Protein AF-0000000086089148 (afdb_homodimer)

InterPro domains:
  IPR007466 Peptidyl-arginine deiminase, Porphyromonas-type [PF04371] (77-438)
  IPR007466 Peptidyl-arginine deiminase, Porphyromonas-type [PTHR31377] (3-439)

Organism: Naegleria lovaniensis (NCBI:txid51637)

Radius of gyration: 30.43 Å; Cα contacts (8 Å, |Δi|>4): 1903; chains: 2; bounding box: 70×91×74 Å

pLDDT: mean 90.17, std 14.77, range [28.89, 98.88]

Sequence (880 aa):
MIFPGEHEKHESIWMALGPTSSENNYEYTFKKCEEDPLRYSPFHQVQLPMIEALLSGNNPVHLENNDIKHEKFYIDLIIHQDQDKDYVKNCLRKRNNIHSTLIEEHIRFHVIEHLDMWMRDNGPIFVVNREQGTRAIVDFGFTLWSYCKQQDEEAIIEEAVDRKVAHLLNIPVIRSHLISEGGNREFNGRGILMMVEHVEMQRNKCNQITHRTQIEQEMKRVFGENSARHIIWLETEGLVEDAHAYRGLIPNTDVLCSMGTGGHIDEWCRFANESTILLAQVPDSLQDSISVENRKRLEQNYELLLKKCEVELKEEQVLKILRVPTAPHIIHHISEGDGVYETLKLLEFEDGFDLEKHANNSLKFIIASSYLNFLVSNRVVLISKYYREGLPESVRQLDEQVLQIFKEVYPDRTVVQIATEVLNMGGGGMHCITQQMPALMIFPGEHEKHESIWMALGPTSSENNYEYTFKKCEEDPLRYSPFHQVQLPMIEALLSGNNPVHLENNDIKHEKFYIDLIIHQDQDKDYVKNCLRKRNNIHSTLIEEHIRFHVIEHLDMWMRDNGPIFVVNREQGTRAIVDFGFTLWSYCKQQDEEAIIEEAVDRKVAHLLNIPVIRSHLISEGGNREFNGRGILMMVEHVEMQRNKCNQITHRTQIEQEMKRVFGENSARHIIWLETEGLVEDAHAYRGLIPNTDVLCSMGTGGHIDEWCRFANESTILLAQVPDSLQDSISVENRKRLEQNYELLLKKCEVELKEEQVLKILRVPTAPHIIHHISEGDGVYETLKLLEFEDGFDLEKHANNSLKFIIASSYLNFLVSNRVVLISKYYREGLPESVRQLDEQVLQIFKEVYPDRTVVQIATEVLNMGGGGMHCITQQMPAL

Structure (mmCIF, N/CA/C/O backbone):
data_AF-0000000086089148-model_v1
#
loop_
_entity.id
_entity.type
_entity.pdbx_description
1 polymer 'Agmatine deiminase'
#
loop_
_atom_site.group_PDB
_atom_site.id
_atom_site.type_symbol
_atom_site.label_atom_id
_atom_site.label_alt_id
_atom_site.label_comp_id
_atom_site.label_asym_id
_atom_site.label_entity_id
_atom_site.label_seq_id
_atom_site.pdbx_PDB_ins_code
_atom_site.Cartn_x
_atom_site.Cartn_y
_atom_site.Cartn_z
_atom_site.occupancy
_atom_site.B_iso_or_equiv
_atom_site.auth_seq_id
_atom_site.auth_comp_id
_atom_site.auth_asym_id
_atom_site.auth_atom_id
_atom_site.pdbx_PDB_model_num
ATOM 1 N N . MET A 1 1 ? 12.031 1.082 -17.406 1 92.12 1 MET A N 1
ATOM 2 C CA . MET A 1 1 ? 12.031 -0.236 -16.766 1 92.12 1 MET A CA 1
ATOM 3 C C . MET A 1 1 ? 11.25 -1.242 -17.609 1 92.12 1 MET A C 1
ATOM 5 O O . MET A 1 1 ? 10.312 -0.871 -18.312 1 92.12 1 MET A O 1
ATOM 9 N N . ILE A 1 2 ? 11.695 -2.488 -17.578 1 96.44 2 ILE A N 1
ATOM 10 C CA . ILE A 1 2 ? 10.992 -3.555 -18.281 1 96.44 2 ILE A CA 1
ATOM 11 C C . ILE A 1 2 ? 10.797 -4.746 -17.344 1 96.44 2 ILE A C 1
ATOM 13 O O . ILE A 1 2 ? 11.5 -4.879 -16.344 1 96.44 2 ILE A O 1
ATOM 17 N N . PHE A 1 3 ? 9.859 -5.555 -17.688 1 98.12 3 PHE A N 1
ATOM 18 C CA . PHE A 1 3 ? 9.664 -6.863 -17.078 1 98.12 3 PHE A CA 1
ATOM 19 C C . PHE A 1 3 ? 10.047 -7.973 -18.062 1 98.12 3 PHE A C 1
ATOM 21 O O . PHE A 1 3 ? 9.289 -8.289 -18.969 1 98.12 3 PHE A O 1
ATOM 28 N N . PRO A 1 4 ? 11.156 -8.602 -17.875 1 97.44 4 PRO A N 1
ATOM 29 C CA . PRO A 1 4 ? 11.641 -9.602 -18.828 1 97.44 4 PRO A CA 1
ATOM 30 C C . PRO A 1 4 ? 10.758 -10.852 -18.875 1 97.44 4 PRO A C 1
ATOM 32 O O . PRO A 1 4 ? 10.039 -11.133 -17.906 1 97.44 4 PRO A O 1
ATOM 35 N N . GLY A 1 5 ? 10.82 -11.523 -20.031 1 97.56 5 GLY A N 1
ATOM 36 C CA . GLY A 1 5 ? 10.148 -12.812 -20.078 1 97.56 5 GLY A CA 1
ATOM 37 C C . GLY A 1 5 ? 10.742 -13.836 -19.125 1 97.56 5 GLY A C 1
ATOM 38 O O . GLY A 1 5 ? 11.922 -13.766 -18.781 1 97.56 5 GLY A O 1
ATOM 39 N N . GLU A 1 6 ? 9.961 -14.773 -18.75 1 97.69 6 GLU A N 1
ATOM 40 C CA . GLU A 1 6 ? 10.398 -15.758 -17.75 1 97.69 6 GLU A CA 1
ATOM 41 C C . GLU A 1 6 ? 11.453 -16.703 -18.328 1 97.69 6 GLU A C 1
ATOM 43 O O . GLU A 1 6 ? 12.18 -17.359 -17.594 1 97.69 6 GLU A O 1
ATOM 48 N N . HIS A 1 7 ? 11.516 -16.781 -19.672 1 97 7 HIS A N 1
ATOM 49 C CA . HIS A 1 7 ? 12.477 -17.656 -20.328 1 97 7 HIS A CA 1
ATOM 50 C C . HIS A 1 7 ? 13.875 -17.047 -20.328 1 97 7 HIS A C 1
ATOM 52 O O . HIS A 1 7 ? 14.859 -17.719 -20.625 1 97 7 HIS A O 1
ATOM 58 N N . GLU A 1 8 ? 13.945 -15.758 -20.016 1 96.44 8 GLU A N 1
ATOM 59 C CA . GLU A 1 8 ? 15.234 -15.086 -20 1 96.44 8 GLU A CA 1
ATOM 60 C C . GLU A 1 8 ? 16.047 -15.469 -18.766 1 96.44 8 GLU A C 1
ATOM 62 O O . GLU A 1 8 ? 15.562 -16.203 -17.906 1 96.44 8 GLU A O 1
ATOM 67 N N . LYS A 1 9 ? 17.281 -14.992 -18.719 1 94.81 9 LYS A N 1
ATOM 68 C CA . LYS A 1 9 ? 18.203 -15.375 -17.641 1 94.81 9 LYS A CA 1
ATOM 69 C C . LYS A 1 9 ? 17.781 -14.75 -16.312 1 94.81 9 LYS A C 1
ATOM 71 O O . LYS A 1 9 ? 17.391 -13.578 -16.266 1 94.81 9 LYS A O 1
ATOM 76 N N . HIS A 1 10 ? 17.875 -15.562 -15.258 1 95.25 10 HIS A N 1
ATOM 77 C CA . HIS A 1 10 ? 17.547 -15.117 -13.914 1 95.25 10 HIS A CA 1
ATOM 78 C C . HIS A 1 10 ? 18.797 -15.039 -13.039 1 95.25 10 HIS A C 1
ATOM 80 O O . HIS A 1 10 ? 19.734 -15.812 -13.211 1 95.25 10 HIS A O 1
ATOM 86 N N . GLU A 1 11 ? 18.766 -14.133 -12.125 1 95.81 11 GLU A N 1
ATOM 87 C CA . GLU A 1 11 ? 19.766 -14.117 -11.055 1 95.81 11 GLU A CA 1
ATOM 88 C C . GLU A 1 11 ? 19.328 -15 -9.891 1 95.81 11 GLU A C 1
ATOM 90 O O . GLU A 1 11 ? 20.172 -15.609 -9.219 1 95.81 11 GLU A O 1
ATOM 95 N N . SER A 1 12 ? 18.062 -15.047 -9.695 1 97.19 12 SER A N 1
ATOM 96 C CA . SER A 1 12 ? 17.562 -15.828 -8.57 1 97.19 12 SER A CA 1
ATOM 97 C C . SER A 1 12 ? 16.109 -16.234 -8.766 1 97.19 12 SER A C 1
ATOM 99 O O . SER A 1 12 ? 15.406 -15.656 -9.602 1 97.19 12 SER A O 1
ATOM 101 N N . ILE A 1 13 ? 15.734 -17.25 -8.047 1 98.12 13 ILE A N 1
ATOM 102 C CA . ILE A 1 13 ? 14.328 -17.609 -7.852 1 98.12 13 ILE A CA 1
ATOM 103 C C . ILE A 1 13 ? 13.945 -17.391 -6.387 1 98.12 13 ILE A C 1
ATOM 105 O O . ILE A 1 13 ? 14.578 -17.938 -5.484 1 98.12 13 ILE A O 1
ATOM 109 N N . TRP A 1 14 ? 12.898 -16.656 -6.195 1 98.81 14 TRP A N 1
ATOM 110 C CA . TRP A 1 14 ? 12.414 -16.375 -4.848 1 98.81 14 TRP A CA 1
ATOM 111 C C . TRP A 1 14 ? 11.305 -17.359 -4.465 1 98.81 14 TRP A C 1
ATOM 113 O O . TRP A 1 14 ? 10.406 -17.625 -5.262 1 98.81 14 TRP A O 1
ATOM 123 N N . MET A 1 15 ? 11.398 -17.938 -3.312 1 98.5 15 MET A N 1
ATOM 124 C CA . MET A 1 15 ? 10.422 -18.828 -2.699 1 98.5 15 MET A CA 1
ATOM 125 C C . MET A 1 15 ? 10.164 -18.438 -1.247 1 98.5 15 MET A C 1
ATOM 127 O O . MET A 1 15 ? 10.891 -17.625 -0.68 1 98.5 15 MET A O 1
ATOM 131 N N . ALA A 1 16 ? 9.133 -18.969 -0.665 1 97.38 16 ALA A N 1
ATOM 132 C CA . ALA A 1 16 ? 8.828 -18.734 0.747 1 97.38 16 ALA A CA 1
ATOM 133 C C . ALA A 1 16 ? 8.32 -20.016 1.407 1 97.38 16 ALA A C 1
ATOM 135 O O . ALA A 1 16 ? 7.617 -20.812 0.776 1 97.38 16 ALA A O 1
ATOM 136 N N . LEU A 1 17 ? 8.734 -20.156 2.641 1 93.69 17 LEU A N 1
ATOM 137 C CA . LEU A 1 17 ? 8.195 -21.266 3.41 1 93.69 17 LEU A CA 1
ATOM 138 C C . LEU A 1 17 ? 6.742 -21 3.791 1 93.69 17 LEU A C 1
ATOM 140 O O . LEU A 1 17 ? 6.375 -19.875 4.141 1 93.69 17 LEU A O 1
ATOM 144 N N . GLY A 1 18 ? 5.984 -22.016 3.605 1 88 18 GLY A N 1
ATOM 145 C CA . GLY A 1 18 ? 4.613 -21.891 4.074 1 88 18 GLY A CA 1
ATOM 146 C C . GLY A 1 18 ? 4.5 -21.875 5.59 1 88 18 GLY A C 1
ATOM 147 O O . GLY A 1 18 ? 5.512 -21.828 6.293 1 88 18 GLY A O 1
ATOM 148 N N . PRO A 1 19 ? 3.303 -21.703 6.121 1 71.25 19 PRO A N 1
ATOM 149 C CA . PRO A 1 19 ? 3.094 -21.625 7.566 1 71.25 19 PRO A CA 1
ATOM 150 C C . PRO A 1 19 ? 3.666 -22.828 8.305 1 71.25 19 PRO A C 1
ATOM 152 O O . PRO A 1 19 ? 3.641 -23.953 7.781 1 71.25 19 PRO A O 1
ATOM 155 N N . THR A 1 20 ? 4.816 -22.609 9.242 1 54.66 20 THR A N 1
ATOM 156 C CA . THR A 1 20 ? 5.355 -23.688 10.07 1 54.66 20 THR A CA 1
ATOM 157 C C . THR A 1 20 ? 4.398 -24.016 11.211 1 54.66 20 THR A C 1
ATOM 159 O O . THR A 1 20 ? 3.615 -23.172 11.641 1 54.66 20 THR A O 1
ATOM 162 N N . SER A 1 21 ? 4.105 -25.281 11.344 1 42.41 21 SER A N 1
ATOM 163 C CA . SER A 1 21 ? 3.361 -25.75 12.508 1 42.41 21 SER A CA 1
ATOM 164 C C . SER A 1 21 ? 3.959 -25.203 13.805 1 42.41 21 SER A C 1
ATOM 166 O O . SER A 1 21 ? 3.734 -25.766 14.883 1 42.41 21 SER A O 1
ATOM 168 N N . SER A 1 22 ? 4.961 -24.547 14.062 1 39 22 SER A N 1
ATOM 169 C CA . SER A 1 22 ? 5.152 -24.469 15.508 1 39 22 SER A CA 1
ATOM 170 C C . SER A 1 22 ? 3.818 -24.312 16.234 1 39 22 SER A C 1
ATOM 172 O O . SER A 1 22 ? 3.445 -25.156 17.047 1 39 22 SER A O 1
ATOM 174 N N . GLU A 1 23 ? 3.648 -23.469 17.438 1 35.53 23 GLU A N 1
ATOM 175 C CA . GLU A 1 23 ? 2.334 -23.547 18.062 1 35.53 23 GLU A CA 1
ATOM 176 C C . GLU A 1 23 ? 1.22 -23.516 17.031 1 35.53 23 GLU A C 1
ATOM 178 O O . GLU A 1 23 ? 0.236 -24.25 17.141 1 35.53 23 GLU A O 1
ATOM 183 N N . ASN A 1 24 ? 0.726 -22.25 16.547 1 32.78 24 ASN A N 1
ATOM 184 C CA . ASN A 1 24 ? -0.552 -22.125 15.852 1 32.78 24 ASN A CA 1
ATOM 185 C C . ASN A 1 24 ? -0.553 -22.891 14.531 1 32.78 24 ASN A C 1
ATOM 187 O O . ASN A 1 24 ? 0.506 -23.266 14.023 1 32.78 24 ASN A O 1
ATOM 191 N N . ASN A 1 25 ? -1.638 -22.734 13.312 1 31.38 25 ASN A N 1
ATOM 192 C CA . ASN A 1 25 ? -2.309 -23.531 12.297 1 31.38 25 ASN A CA 1
ATOM 193 C C . ASN A 1 25 ? -1.397 -23.797 11.102 1 31.38 25 ASN A C 1
ATOM 195 O O . ASN A 1 25 ? -1.374 -23.016 10.148 1 31.38 25 ASN A O 1
ATOM 199 N N . TYR A 1 26 ? -0.324 -23.797 11.195 1 33.19 26 TYR A N 1
ATOM 200 C CA . TYR A 1 26 ? 0.138 -24.562 10.039 1 33.19 26 TYR A CA 1
ATOM 201 C C . TYR A 1 26 ? -0.86 -25.656 9.672 1 33.19 26 TYR A C 1
ATOM 203 O O . TYR A 1 26 ? -0.515 -26.609 8.977 1 33.19 26 TYR A O 1
ATOM 211 N N . GLU A 1 27 ? -1.719 -25.812 10.5 1 35.91 27 GLU A N 1
ATOM 212 C CA . GLU A 1 27 ? -2.877 -26.688 10.352 1 35.91 27 GLU A CA 1
ATOM 213 C C . GLU A 1 27 ? -3.41 -26.656 8.922 1 35.91 27 GLU A C 1
ATOM 215 O O . GLU A 1 27 ? -4.434 -27.281 8.625 1 35.91 27 GLU A O 1
ATOM 220 N N . TYR A 1 28 ? -2.936 -25.703 8.406 1 34.53 28 TYR A N 1
ATOM 221 C CA . TYR A 1 28 ? -3.508 -25.844 7.07 1 34.53 28 TYR A CA 1
ATOM 222 C C . TYR A 1 28 ? -2.861 -27 6.324 1 34.53 28 TYR A C 1
ATOM 224 O O . TYR A 1 28 ? -2.662 -26.938 5.109 1 34.53 28 TYR A O 1
ATOM 232 N N . THR A 1 29 ? -1.87 -27.625 7.055 1 35.91 29 THR A N 1
ATOM 233 C CA . THR A 1 29 ? -1.71 -28.922 6.418 1 35.91 29 THR A CA 1
ATOM 234 C C . THR A 1 29 ? -3.066 -29.578 6.184 1 35.91 29 THR A C 1
ATOM 236 O O . THR A 1 29 ? -3.98 -29.438 7 1 35.91 29 THR A O 1
ATOM 239 N N . PHE A 1 30 ? -3.338 -29.75 4.918 1 36.56 30 PHE A N 1
ATOM 240 C CA . PHE A 1 30 ? -4.59 -30.469 4.719 1 36.56 30 PHE A CA 1
ATOM 241 C C . PHE A 1 30 ? -4.887 -31.391 5.902 1 36.56 30 PHE A C 1
ATOM 243 O O . PHE A 1 30 ? -5.824 -31.141 6.664 1 36.56 30 PHE A O 1
ATOM 250 N N . LYS A 1 31 ? -4.816 -32.844 5.648 1 38.59 31 LYS A N 1
ATOM 251 C CA . LYS A 1 31 ? -5.117 -33.875 6.641 1 38.59 31 LYS A CA 1
ATOM 252 C C . LYS A 1 31 ? -3.965 -34.062 7.629 1 38.59 31 LYS A C 1
ATOM 254 O O . LYS A 1 31 ? -2.797 -34 7.246 1 38.59 31 LYS A O 1
ATOM 259 N N . LYS A 1 32 ? -4.105 -33.656 8.984 1 39.12 32 LYS A N 1
ATOM 260 C CA . LYS A 1 32 ? -3.309 -34.281 10.039 1 39.12 32 LYS A CA 1
ATOM 261 C C . LYS A 1 32 ? -3.008 -35.719 9.719 1 39.12 32 LYS A C 1
ATOM 263 O O . LYS A 1 32 ? -3.873 -36.594 9.859 1 39.12 32 LYS A O 1
ATOM 268 N N . CYS A 1 33 ? -2.475 -36.125 8.656 1 35.16 33 CYS A N 1
ATOM 269 C CA . CYS A 1 33 ? -2.152 -37.562 8.664 1 35.16 33 CYS A CA 1
ATOM 270 C C . CYS A 1 33 ? -1.22 -37.906 9.82 1 35.16 33 CYS A C 1
ATOM 272 O O . CYS A 1 33 ? -0.038 -37.531 9.797 1 35.16 33 CYS A O 1
ATOM 274 N N . GLU A 1 34 ? -1.703 -37.969 10.922 1 41.84 34 GLU A N 1
ATOM 275 C CA . GLU A 1 34 ? -0.944 -38.5 12.055 1 41.84 34 GLU A CA 1
ATOM 276 C C . GLU A 1 34 ? 0.094 -39.531 11.609 1 41.84 34 GLU A C 1
ATOM 278 O O . GLU A 1 34 ? 1.176 -39.625 12.195 1 41.84 34 GLU A O 1
ATOM 283 N N . GLU A 1 35 ? -0.251 -40.344 10.664 1 44.72 35 GLU A N 1
ATOM 284 C CA . GLU A 1 35 ? 0.605 -41.469 10.352 1 44.72 35 GLU A CA 1
ATOM 285 C C . GLU A 1 35 ? 1.767 -41.062 9.453 1 44.72 35 GLU A C 1
ATOM 287 O O . GLU A 1 35 ? 2.869 -41.594 9.562 1 44.72 35 GLU A O 1
ATOM 292 N N . ASP A 1 36 ? 1.592 -40.094 8.516 1 50.66 36 ASP A N 1
ATOM 293 C CA . ASP A 1 36 ? 2.717 -39.656 7.695 1 50.66 36 ASP A CA 1
ATOM 294 C C . ASP A 1 36 ? 2.656 -38.125 7.441 1 50.66 36 ASP A C 1
ATOM 296 O O . ASP A 1 36 ? 2.156 -37.688 6.406 1 50.66 36 ASP A O 1
ATOM 300 N N . PRO A 1 37 ? 2.982 -37.438 8.555 1 48.81 37 PRO A N 1
ATOM 301 C CA . PRO A 1 37 ? 2.877 -36 8.523 1 48.81 37 PRO A CA 1
ATOM 302 C C . PRO A 1 37 ? 3.535 -35.375 7.289 1 48.81 37 PRO A C 1
ATOM 304 O O . PRO A 1 37 ? 3.137 -34.312 6.848 1 48.81 37 PRO A O 1
ATOM 307 N N . LEU A 1 38 ? 4.383 -36.156 6.664 1 55.22 38 LEU A N 1
ATOM 308 C CA . LEU A 1 38 ? 5.145 -35.562 5.555 1 55.22 38 LEU A CA 1
ATOM 309 C C . LEU A 1 38 ? 4.398 -35.75 4.238 1 55.22 38 LEU A C 1
ATOM 311 O O . LEU A 1 38 ? 4.676 -35.031 3.264 1 55.22 38 LEU A O 1
ATOM 315 N N . ARG A 1 39 ? 3.422 -36.562 4.316 1 56.66 39 ARG A N 1
ATOM 316 C CA . ARG A 1 39 ? 2.729 -36.906 3.078 1 56.66 39 ARG A CA 1
ATOM 317 C C . ARG A 1 39 ? 1.933 -35.719 2.551 1 56.66 39 ARG A C 1
ATOM 319 O O . ARG A 1 39 ? 1.825 -35.531 1.339 1 56.66 39 ARG A O 1
ATOM 326 N N . TYR A 1 40 ? 1.62 -34.875 3.414 1 68.44 40 TYR A N 1
ATOM 327 C CA . TYR A 1 40 ? 0.757 -33.781 2.973 1 68.44 40 TYR A CA 1
ATOM 328 C C . TYR A 1 40 ? 1.421 -32.438 3.211 1 68.44 40 TYR A C 1
ATOM 330 O O . TYR A 1 40 ? 0.738 -31.438 3.379 1 68.44 40 TYR A O 1
ATOM 338 N N . SER A 1 41 ? 2.688 -32.469 3.158 1 82.94 41 SER A N 1
ATOM 339 C CA . SER A 1 41 ? 3.465 -31.25 3.332 1 82.94 41 SER A CA 1
ATOM 340 C C . SER A 1 41 ? 3.955 -30.703 1.993 1 82.94 41 SER A C 1
ATOM 342 O O . SER A 1 41 ? 4.832 -31.297 1.362 1 82.94 41 SER A O 1
ATOM 344 N N . PRO A 1 42 ? 3.42 -29.562 1.612 1 90.12 42 PRO A N 1
ATOM 345 C CA . PRO A 1 42 ? 3.922 -28.984 0.363 1 90.12 42 PRO A CA 1
ATOM 346 C C . PRO A 1 42 ? 5.426 -28.719 0.395 1 90.12 42 PRO A C 1
ATOM 348 O O . PRO A 1 42 ? 6.094 -28.812 -0.64 1 90.12 42 PRO A O 1
ATOM 351 N N . PHE A 1 43 ? 5.953 -28.469 1.611 1 91.44 43 PHE A N 1
ATOM 352 C CA . PHE A 1 43 ? 7.391 -28.266 1.729 1 91.44 43 PHE A CA 1
ATOM 353 C C . PHE A 1 43 ? 8.156 -29.531 1.359 1 91.44 43 PHE A C 1
ATOM 355 O O . PHE A 1 43 ? 9.055 -29.484 0.515 1 91.44 43 PHE A O 1
ATOM 362 N N . HIS A 1 44 ? 7.801 -30.641 1.913 1 89.12 44 HIS A N 1
ATOM 363 C CA . HIS A 1 44 ? 8.539 -31.875 1.743 1 89.12 44 HIS A CA 1
ATOM 364 C C . HIS A 1 44 ? 8.266 -32.5 0.375 1 89.12 44 HIS A C 1
ATOM 366 O O . HIS A 1 44 ? 9.164 -33.094 -0.237 1 89.12 44 HIS A O 1
ATOM 372 N N . GLN A 1 45 ? 7.055 -32.312 -0.105 1 90.94 45 GLN A N 1
ATOM 373 C CA . GLN A 1 45 ? 6.668 -33.031 -1.307 1 90.94 45 GLN A CA 1
ATOM 374 C C . GLN A 1 45 ? 6.945 -32.219 -2.562 1 90.94 45 GLN A C 1
ATOM 376 O O . GLN A 1 45 ? 7.09 -32.781 -3.654 1 90.94 45 GLN A O 1
ATOM 381 N N . VAL A 1 46 ? 7 -30.906 -2.414 1 95.38 46 VAL A N 1
ATOM 382 C CA . VAL A 1 46 ? 7.07 -30.094 -3.621 1 95.38 46 VAL A CA 1
ATOM 383 C C . VAL A 1 46 ? 8.266 -29.141 -3.535 1 95.38 46 VAL A C 1
ATOM 385 O O . VAL A 1 46 ? 9.18 -29.203 -4.363 1 95.38 46 VAL A O 1
ATOM 388 N N . GLN A 1 47 ? 8.383 -28.344 -2.482 1 95.44 47 GLN A N 1
ATOM 389 C CA . GLN A 1 47 ? 9.422 -27.312 -2.43 1 95.44 47 GLN A CA 1
ATOM 390 C C . GLN A 1 47 ? 10.812 -27.938 -2.369 1 95.44 47 GLN A C 1
ATOM 392 O O . GLN A 1 47 ? 11.742 -27.469 -3.031 1 95.44 47 GLN A O 1
ATOM 397 N N . LEU A 1 48 ? 10.977 -28.969 -1.553 1 93.62 48 LEU A N 1
ATOM 398 C CA . LEU A 1 48 ? 12.281 -29.609 -1.431 1 93.62 48 LEU A CA 1
ATOM 399 C C . LEU A 1 48 ? 12.727 -30.203 -2.762 1 93.62 48 LEU A C 1
ATOM 401 O O . LEU A 1 48 ? 13.844 -29.953 -3.217 1 93.62 48 LEU A O 1
ATOM 405 N N . PRO A 1 49 ? 11.852 -30.969 -3.416 1 95.06 49 PRO A N 1
ATOM 406 C CA . PRO A 1 49 ? 12.242 -31.469 -4.738 1 95.06 49 PRO A CA 1
ATOM 407 C C . PRO A 1 49 ? 12.539 -30.344 -5.723 1 95.06 49 PRO A C 1
ATOM 409 O O . PRO A 1 49 ? 13.422 -30.469 -6.574 1 95.06 49 PRO A O 1
ATOM 412 N N . MET A 1 50 ? 11.789 -29.234 -5.68 1 97.19 50 MET A N 1
ATOM 413 C CA . MET A 1 50 ? 12.055 -28.094 -6.555 1 97.19 50 MET A CA 1
ATOM 414 C C . MET A 1 50 ? 13.461 -27.547 -6.32 1 97.19 50 MET A C 1
ATOM 416 O O . MET A 1 50 ? 14.219 -27.344 -7.273 1 97.19 50 MET A O 1
ATOM 420 N N . ILE A 1 51 ? 13.75 -27.328 -5.027 1 96.25 51 ILE A N 1
ATOM 421 C CA . ILE A 1 51 ? 15.047 -26.766 -4.656 1 96.25 51 ILE A CA 1
ATOM 422 C C . ILE A 1 51 ? 16.156 -27.703 -5.102 1 96.25 51 ILE A C 1
ATOM 424 O O . ILE A 1 51 ? 17.172 -27.266 -5.66 1 96.25 51 ILE A O 1
ATOM 428 N N . GLU A 1 52 ? 15.961 -28.969 -4.891 1 94.12 52 GLU A N 1
ATOM 429 C CA . GLU A 1 52 ? 16.922 -29.969 -5.316 1 94.12 52 GLU A CA 1
ATOM 430 C C . GLU A 1 52 ? 17.172 -29.906 -6.82 1 94.12 52 GLU A C 1
ATOM 432 O O . GLU A 1 52 ? 18.312 -29.922 -7.273 1 94.12 52 GLU A O 1
ATOM 437 N N . ALA A 1 53 ? 16.094 -29.828 -7.582 1 94.69 53 ALA A N 1
ATOM 438 C CA . ALA A 1 53 ? 16.203 -29.781 -9.039 1 94.69 53 ALA A CA 1
ATOM 439 C C . ALA A 1 53 ? 16.922 -28.516 -9.492 1 94.69 53 ALA A C 1
ATOM 441 O O . ALA A 1 53 ? 17.766 -28.562 -10.391 1 94.69 53 ALA A O 1
ATOM 442 N N . LEU A 1 54 ? 16.625 -27.406 -8.883 1 94.38 54 LEU A N 1
ATOM 443 C CA . LEU A 1 54 ? 17.25 -26.125 -9.227 1 94.38 54 LEU A CA 1
ATOM 444 C C . LEU A 1 54 ? 18.734 -26.141 -8.914 1 94.38 54 LEU A C 1
ATOM 446 O O . LEU A 1 54 ? 19.547 -25.641 -9.695 1 94.38 54 LEU A O 1
ATOM 450 N N . LEU A 1 55 ? 19.078 -26.719 -7.773 1 90.88 55 LEU A N 1
ATOM 451 C CA . LEU A 1 55 ? 20.469 -26.812 -7.379 1 90.88 55 LEU A CA 1
ATOM 452 C C . LEU A 1 55 ? 21.234 -27.75 -8.305 1 90.88 55 LEU A C 1
ATOM 454 O O . LEU A 1 55 ? 22.375 -27.469 -8.672 1 90.88 55 LEU A O 1
ATOM 458 N N . SER A 1 56 ? 20.625 -28.828 -8.664 1 85.12 56 SER A N 1
ATOM 459 C CA . SER A 1 56 ? 21.266 -29.812 -9.523 1 85.12 56 SER A CA 1
ATOM 460 C C . SER A 1 56 ? 21.547 -29.25 -10.906 1 85.12 56 SER A C 1
ATOM 462 O O . SER A 1 56 ? 22.562 -29.578 -11.531 1 85.12 56 SER A O 1
ATOM 464 N N . GLY A 1 57 ? 20.656 -28.531 -11.438 1 80.44 57 GLY A N 1
ATOM 465 C CA . GLY A 1 57 ? 20.859 -27.891 -12.727 1 80.44 57 GLY A CA 1
ATOM 466 C C . GLY A 1 57 ? 22.031 -26.938 -12.742 1 80.44 57 GLY A C 1
ATOM 467 O O . GLY A 1 57 ? 22.625 -26.703 -13.797 1 80.44 57 GLY A O 1
ATOM 468 N N . ASN A 1 58 ? 22.375 -26.391 -11.648 1 66.62 58 ASN A N 1
ATOM 469 C CA . ASN A 1 58 ? 23.453 -25.406 -11.578 1 66.62 58 ASN A CA 1
ATOM 470 C C . ASN A 1 58 ? 24.766 -26.031 -11.102 1 66.62 58 ASN A C 1
ATOM 472 O O . ASN A 1 58 ? 25.734 -25.328 -10.852 1 66.62 58 ASN A O 1
ATOM 476 N N . ASN A 1 59 ? 24.734 -27.312 -10.883 1 59.84 59 ASN A N 1
ATOM 477 C CA . ASN A 1 59 ? 25.938 -28.031 -10.461 1 59.84 59 ASN A CA 1
ATOM 478 C C . ASN A 1 59 ? 26.984 -28.078 -11.578 1 59.84 59 ASN A C 1
ATOM 480 O O . ASN A 1 59 ? 26.734 -28.656 -12.641 1 59.84 59 ASN A O 1
ATOM 484 N N . PRO A 1 60 ? 28.125 -27.234 -11.352 1 52.28 60 PRO A N 1
ATOM 485 C CA . PRO A 1 60 ? 29.172 -27.219 -12.367 1 52.28 60 PRO A CA 1
ATOM 486 C C . PRO A 1 60 ? 29.578 -28.625 -12.82 1 52.28 60 PRO A C 1
ATOM 488 O O . PRO A 1 60 ? 30.047 -28.797 -13.953 1 52.28 60 PRO A O 1
ATOM 491 N N . VAL A 1 61 ? 29.688 -29.547 -11.82 1 46.97 61 VAL A N 1
ATOM 492 C CA . VAL A 1 61 ? 30.203 -30.859 -12.219 1 46.97 61 VAL A CA 1
ATOM 493 C C . VAL A 1 61 ? 29.438 -31.375 -13.438 1 46.97 61 VAL A C 1
ATOM 495 O O . VAL A 1 61 ? 30.016 -32.031 -14.312 1 46.97 61 VAL A O 1
ATOM 498 N N . HIS A 1 62 ? 28.25 -31.141 -13.352 1 45.59 62 HIS A N 1
ATOM 499 C CA . HIS A 1 62 ? 27.5 -31.609 -14.516 1 45.59 62 HIS A CA 1
ATOM 500 C C . HIS A 1 62 ? 27.719 -30.688 -15.711 1 45.59 62 HIS A C 1
ATOM 502 O O . HIS A 1 62 ? 27.25 -30.969 -16.812 1 45.59 62 HIS A O 1
ATOM 508 N N . LEU A 1 63 ? 28.266 -29.547 -15.312 1 48.44 63 LEU A N 1
ATOM 509 C CA . LEU A 1 63 ? 28.594 -28.625 -16.406 1 48.44 63 LEU A CA 1
ATOM 510 C C . LEU A 1 63 ? 29.938 -28.984 -17.031 1 48.44 63 LEU A C 1
ATOM 512 O O . LEU A 1 63 ? 30.969 -28.906 -16.375 1 48.44 63 LEU A O 1
ATOM 516 N N . GLU A 1 64 ? 29.906 -30.047 -17.719 1 40.84 64 GLU A N 1
ATOM 517 C CA . GLU A 1 64 ? 31.141 -30.469 -18.406 1 40.84 64 GLU A CA 1
ATOM 518 C C . GLU A 1 64 ? 31.984 -29.266 -18.797 1 40.84 64 GLU A C 1
ATOM 520 O O . GLU A 1 64 ? 33.188 -29.406 -19.016 1 40.84 64 GLU A O 1
ATOM 525 N N . ASN A 1 65 ? 31.5 -28.25 -19.594 1 39.56 65 ASN A N 1
ATOM 526 C CA . ASN A 1 65 ? 32.344 -27.328 -20.344 1 39.56 65 ASN A CA 1
ATOM 527 C C . ASN A 1 65 ? 32.875 -26.219 -19.453 1 39.56 65 ASN A C 1
ATOM 529 O O . ASN A 1 65 ? 32.125 -25.516 -18.766 1 39.56 65 ASN A O 1
ATOM 533 N N . ASN A 1 66 ? 34.156 -26.203 -19.062 1 41.25 66 ASN A N 1
ATOM 534 C CA . ASN A 1 66 ? 35.062 -25.359 -18.266 1 41.25 66 ASN A CA 1
ATOM 535 C C . ASN A 1 66 ? 34.719 -23.875 -18.453 1 41.25 66 ASN A C 1
ATOM 537 O O . ASN A 1 66 ? 35.156 -23.031 -17.672 1 41.25 66 ASN A O 1
ATOM 541 N N . ASP A 1 67 ? 34.656 -23.359 -19.641 1 42.69 67 ASP A N 1
ATOM 542 C CA . ASP A 1 67 ? 34.75 -21.953 -20.031 1 42.69 67 ASP A CA 1
ATOM 543 C C . ASP A 1 67 ? 33.438 -21.203 -19.672 1 42.69 67 ASP A C 1
ATOM 545 O O . ASP A 1 67 ? 33.281 -20.047 -20.047 1 42.69 67 ASP A O 1
ATOM 549 N N . ILE A 1 68 ? 32.531 -21.891 -19.422 1 43.97 68 ILE A N 1
ATOM 550 C CA . ILE A 1 68 ? 31.328 -21.062 -19.297 1 43.97 68 ILE A CA 1
ATOM 551 C C . ILE A 1 68 ? 31.328 -20.344 -17.953 1 43.97 68 ILE A C 1
ATOM 553 O O . ILE A 1 68 ? 31.438 -20.984 -16.906 1 43.97 68 ILE A O 1
ATOM 557 N N . LYS A 1 69 ? 31.844 -19.078 -18.016 1 48.72 69 LYS A N 1
ATOM 558 C CA . LYS A 1 69 ? 31.75 -18.109 -16.938 1 48.72 69 LYS A CA 1
ATOM 559 C C . LYS A 1 69 ? 30.531 -18.391 -16.047 1 48.72 69 LYS A C 1
ATOM 561 O O . LYS A 1 69 ? 29.406 -18.438 -16.516 1 48.72 69 LYS A O 1
ATOM 566 N N . HIS A 1 70 ? 30.688 -19.219 -14.984 1 49.09 70 HIS A N 1
ATOM 567 C CA . HIS A 1 70 ? 29.719 -19.562 -13.938 1 49.09 70 HIS A CA 1
ATOM 568 C C . HIS A 1 70 ? 28.797 -18.375 -13.641 1 49.09 70 HIS A C 1
ATOM 570 O O . HIS A 1 70 ? 29.234 -17.375 -13.086 1 49.09 70 HIS A O 1
ATOM 576 N N . GLU A 1 71 ? 27.75 -18.328 -14.383 1 62.97 71 GLU A N 1
ATOM 577 C CA . GLU A 1 71 ? 26.828 -17.266 -14.031 1 62.97 71 GLU A CA 1
ATOM 578 C C . GLU A 1 71 ? 26.125 -17.547 -12.703 1 62.97 71 GLU A C 1
ATOM 580 O O . GLU A 1 71 ? 25.656 -18.672 -12.469 1 62.97 71 GLU A O 1
ATOM 585 N N . LYS A 1 72 ? 26.281 -16.75 -11.695 1 79.31 72 LYS A N 1
ATOM 586 C CA . LYS A 1 72 ? 25.766 -16.875 -10.336 1 79.31 72 LYS A CA 1
ATOM 587 C C . LYS A 1 72 ? 24.25 -16.969 -10.32 1 79.31 72 LYS A C 1
ATOM 589 O O . LYS A 1 72 ? 23.578 -16.203 -11.016 1 79.31 72 LYS A O 1
ATOM 594 N N . PHE A 1 73 ? 23.703 -18.078 -9.875 1 91.94 73 PHE A N 1
ATOM 595 C CA . PHE A 1 73 ? 22.281 -18.328 -9.656 1 91.94 73 PHE A CA 1
ATOM 596 C C . PHE A 1 73 ? 22 -18.625 -8.188 1 91.94 73 PHE A C 1
ATOM 598 O O . PHE A 1 73 ? 22.766 -19.344 -7.531 1 91.94 73 PHE A O 1
ATOM 605 N N . TYR A 1 74 ? 20.953 -18 -7.703 1 96 74 TYR A N 1
ATOM 606 C CA . TYR A 1 74 ? 20.609 -18.188 -6.297 1 96 74 TYR A CA 1
ATOM 607 C C . TYR A 1 74 ? 19.156 -18.609 -6.145 1 96 74 TYR A C 1
ATOM 609 O O . TYR A 1 74 ? 18.359 -18.484 -7.074 1 96 74 TYR A O 1
ATOM 617 N N . ILE A 1 75 ? 18.906 -19.266 -5.07 1 97.75 75 ILE A N 1
ATOM 618 C CA . ILE A 1 75 ? 17.547 -19.406 -4.535 1 97.75 75 ILE A CA 1
ATOM 619 C C . ILE A 1 75 ? 17.391 -18.531 -3.295 1 97.75 75 ILE A C 1
ATOM 621 O O . ILE A 1 75 ? 18.094 -18.734 -2.297 1 97.75 75 ILE A O 1
ATOM 625 N N . ASP A 1 76 ? 16.578 -17.547 -3.354 1 98.62 76 ASP A N 1
ATOM 626 C CA . ASP A 1 76 ? 16.25 -16.734 -2.189 1 98.62 76 ASP A CA 1
ATOM 627 C C . ASP A 1 76 ? 15.008 -17.281 -1.478 1 98.62 76 ASP A C 1
ATOM 629 O O . ASP A 1 76 ? 13.898 -17.219 -2.018 1 98.62 76 ASP A O 1
ATOM 633 N N . LEU A 1 77 ? 15.203 -17.812 -0.31 1 98.38 77 LEU A N 1
ATOM 634 C CA . LEU A 1 77 ? 14.125 -18.453 0.433 1 98.38 77 LEU A CA 1
ATOM 635 C C . LEU A 1 77 ? 13.719 -17.609 1.637 1 98.38 77 LEU A C 1
ATOM 637 O O . LEU A 1 77 ? 14.508 -17.422 2.564 1 98.38 77 LEU A O 1
ATOM 641 N N . ILE A 1 78 ? 12.531 -17.109 1.598 1 98.12 78 ILE A N 1
ATOM 642 C CA . ILE A 1 78 ? 11.977 -16.391 2.734 1 98.12 78 ILE A CA 1
ATOM 643 C C . ILE A 1 78 ? 11.523 -17.375 3.809 1 98.12 78 ILE A C 1
ATOM 645 O O . ILE A 1 78 ? 10.852 -18.359 3.508 1 98.12 78 ILE A O 1
ATOM 649 N N . ILE A 1 79 ? 11.938 -17.125 5.023 1 96.19 79 ILE A N 1
ATOM 650 C CA . ILE A 1 79 ? 11.633 -18.016 6.141 1 96.19 79 ILE A CA 1
ATOM 651 C C . ILE A 1 79 ? 10.992 -17.219 7.273 1 96.19 79 ILE A C 1
ATOM 653 O O . ILE A 1 79 ? 10.984 -15.977 7.246 1 96.19 79 ILE A O 1
ATOM 657 N N . HIS A 1 80 ? 10.414 -17.875 8.258 1 93.25 80 HIS A N 1
ATOM 658 C CA . HIS A 1 80 ? 9.688 -17.219 9.336 1 93.25 80 HIS A CA 1
ATOM 659 C C . HIS A 1 80 ? 10.633 -16.797 10.461 1 93.25 80 HIS A C 1
ATOM 661 O O . HIS A 1 80 ? 10.43 -15.758 11.086 1 93.25 80 HIS A O 1
ATOM 667 N N . GLN A 1 81 ? 11.57 -17.625 10.758 1 93.38 81 GLN A N 1
ATOM 668 C CA . GLN A 1 81 ? 12.531 -17.406 11.836 1 93.38 81 GLN A CA 1
ATOM 669 C C . GLN A 1 81 ? 13.867 -18.078 11.523 1 93.38 81 GLN A C 1
ATOM 671 O O . GLN A 1 81 ? 13.938 -18.969 10.672 1 93.38 81 GLN A O 1
ATOM 676 N N . ASP A 1 82 ? 14.859 -17.75 12.188 1 92.88 82 ASP A N 1
ATOM 677 C CA . ASP A 1 82 ? 16.219 -18.203 11.914 1 92.88 82 ASP A CA 1
ATOM 678 C C . ASP A 1 82 ? 16.328 -19.719 12.039 1 92.88 82 ASP A C 1
ATOM 680 O O . ASP A 1 82 ? 17.094 -20.344 11.312 1 92.88 82 ASP A O 1
ATOM 684 N N . GLN A 1 83 ? 15.586 -20.281 12.867 1 90.69 83 GLN A N 1
ATOM 685 C CA . GLN A 1 83 ? 15.641 -21.719 13.117 1 90.69 83 GLN A CA 1
ATOM 686 C C . GLN A 1 83 ? 15.227 -22.5 11.883 1 90.69 83 GLN A C 1
ATOM 688 O O . GLN A 1 83 ? 15.625 -23.656 11.711 1 90.69 83 GLN A O 1
ATOM 693 N N . ASP A 1 84 ? 14.398 -21.922 11.016 1 91.69 84 ASP A N 1
ATOM 694 C CA . ASP A 1 84 ? 13.945 -22.594 9.805 1 91.69 84 ASP A CA 1
ATOM 695 C C . ASP A 1 84 ? 15.125 -22.906 8.875 1 91.69 84 ASP A C 1
ATOM 697 O O . ASP A 1 84 ? 15.078 -23.859 8.102 1 91.69 84 ASP A O 1
ATOM 701 N N . LYS A 1 85 ? 16.219 -22.125 8.945 1 94.06 85 LYS A N 1
ATOM 702 C CA . LYS A 1 85 ? 17.406 -22.312 8.109 1 94.06 85 LYS A CA 1
ATOM 703 C C . LYS A 1 85 ? 18.016 -23.688 8.305 1 94.06 85 LYS A C 1
ATOM 705 O O . LYS A 1 85 ? 18.25 -24.422 7.336 1 94.06 85 LYS A O 1
ATOM 710 N N . ASP A 1 86 ? 18.156 -23.984 9.508 1 91.38 86 ASP A N 1
ATOM 711 C CA . ASP A 1 86 ? 18.766 -25.281 9.82 1 91.38 86 ASP A CA 1
ATOM 712 C C . ASP A 1 86 ? 17.859 -26.438 9.398 1 91.38 86 ASP A C 1
ATOM 714 O O . ASP A 1 86 ? 18.344 -27.453 8.906 1 91.38 86 ASP A O 1
ATOM 718 N N . TYR A 1 87 ? 16.672 -26.203 9.625 1 89.5 87 TYR A N 1
ATOM 719 C CA . TYR A 1 87 ? 15.719 -27.25 9.25 1 89.5 87 TYR A CA 1
ATOM 720 C C . TYR A 1 87 ? 15.781 -27.516 7.75 1 89.5 87 TYR A C 1
ATOM 722 O O . TYR A 1 87 ? 15.906 -28.672 7.324 1 89.5 87 TYR A O 1
ATOM 730 N N . VAL A 1 88 ? 15.711 -26.5 6.922 1 92.5 88 VAL A N 1
ATOM 731 C CA . VAL A 1 88 ? 15.719 -26.625 5.469 1 92.5 88 VAL A CA 1
ATOM 732 C C . VAL A 1 88 ? 17.031 -27.266 5.016 1 92.5 88 VAL A C 1
ATOM 734 O O . VAL A 1 88 ? 17.031 -28.203 4.215 1 92.5 88 VAL A O 1
ATOM 737 N N . LYS A 1 89 ? 18.109 -26.828 5.559 1 92.62 89 LYS A N 1
ATOM 738 C CA . LYS A 1 89 ? 19.422 -27.344 5.195 1 92.62 89 LYS A CA 1
ATOM 739 C C . LYS A 1 89 ? 19.516 -28.844 5.516 1 92.62 89 LYS A C 1
ATOM 741 O O . LYS A 1 89 ? 20.016 -29.625 4.703 1 92.62 89 LYS A O 1
ATOM 746 N N . ASN A 1 90 ? 19.047 -29.141 6.695 1 90.56 90 ASN A N 1
ATOM 747 C CA . ASN A 1 90 ? 19.094 -30.547 7.105 1 90.56 90 ASN A CA 1
ATOM 748 C C . ASN A 1 90 ? 18.234 -31.422 6.195 1 90.56 90 ASN A C 1
ATOM 750 O O . ASN A 1 90 ? 18.656 -32.531 5.828 1 90.56 90 ASN A O 1
ATOM 754 N N . CYS A 1 91 ? 17.094 -30.938 5.863 1 90.25 91 CYS A N 1
ATOM 755 C CA . CYS A 1 91 ? 16.219 -31.672 4.961 1 90.25 91 CYS A CA 1
ATOM 756 C C . CYS A 1 91 ? 16.875 -31.875 3.602 1 90.25 91 CYS A C 1
ATOM 758 O O . CYS A 1 91 ? 16.797 -32.938 3.01 1 90.25 91 CYS A O 1
ATOM 760 N N . LEU A 1 92 ? 17.516 -30.891 3.1 1 91.38 92 LEU A N 1
ATOM 761 C CA . LEU A 1 92 ? 18.156 -30.938 1.794 1 91.38 92 LEU A CA 1
ATOM 762 C C . LEU A 1 92 ? 19.344 -31.891 1.823 1 91.38 92 LEU A C 1
ATOM 764 O O . LEU A 1 92 ? 19.562 -32.656 0.876 1 91.38 92 LEU A O 1
ATOM 768 N N . ARG A 1 93 ? 20.109 -31.891 2.889 1 88.5 93 ARG A N 1
ATOM 769 C CA . ARG A 1 93 ? 21.266 -32.75 3.014 1 88.5 93 ARG A CA 1
ATOM 770 C C . ARG A 1 93 ? 20.859 -34.219 3.006 1 88.5 93 ARG A C 1
ATOM 772 O O . ARG A 1 93 ? 21.609 -35.094 2.533 1 88.5 93 ARG A O 1
ATOM 779 N N . LYS A 1 94 ? 19.75 -34.406 3.531 1 86.56 94 LYS A N 1
ATOM 780 C CA . LYS A 1 94 ? 19.266 -35.781 3.605 1 86.56 94 LYS A CA 1
ATOM 781 C C . LYS A 1 94 ? 18.781 -36.281 2.242 1 86.56 94 LYS A C 1
ATOM 783 O O . LYS A 1 94 ? 18.656 -37.469 2.016 1 86.56 94 LYS A O 1
ATOM 788 N N . ARG A 1 95 ? 18.594 -35.25 1.446 1 78.31 95 ARG A N 1
ATOM 789 C CA . ARG A 1 95 ? 18.141 -35.594 0.107 1 78.31 95 ARG A CA 1
ATOM 790 C C . ARG A 1 95 ? 19.312 -35.938 -0.809 1 78.31 95 ARG A C 1
ATOM 792 O O . ARG A 1 95 ? 20.438 -35.531 -0.546 1 78.31 95 ARG A O 1
ATOM 799 N N . ASN A 1 96 ? 19.109 -36.562 -2.078 1 64.19 96 ASN A N 1
ATOM 800 C CA . ASN A 1 96 ? 19.891 -37.125 -3.174 1 64.19 96 ASN A CA 1
ATOM 801 C C . ASN A 1 96 ? 21.281 -36.5 -3.256 1 64.19 96 ASN A C 1
ATOM 803 O O . ASN A 1 96 ? 21.656 -35.938 -4.293 1 64.19 96 ASN A O 1
ATOM 807 N N . ASN A 1 97 ? 22.078 -36.469 -2.166 1 65.88 97 ASN A N 1
ATOM 808 C CA . ASN A 1 97 ? 23.5 -36.156 -2.246 1 65.88 97 ASN A CA 1
ATOM 809 C C . ASN A 1 97 ? 23.75 -34.719 -2.656 1 65.88 97 ASN A C 1
ATOM 811 O O . ASN A 1 97 ? 24.578 -34.438 -3.543 1 65.88 97 ASN A O 1
ATOM 815 N N . ILE A 1 98 ? 22.906 -33.875 -2.371 1 78.69 98 ILE A N 1
ATOM 816 C CA . ILE A 1 98 ? 23.234 -32.469 -2.545 1 78.69 98 ILE A CA 1
ATOM 817 C C . ILE A 1 98 ? 24.375 -32.062 -1.61 1 78.69 98 ILE A C 1
ATOM 819 O O . ILE A 1 98 ? 24.25 -32.188 -0.388 1 78.69 98 ILE A O 1
ATOM 823 N N . HIS A 1 99 ? 25.422 -31.703 -2.199 1 81 99 HIS A N 1
ATOM 824 C CA . HIS A 1 99 ? 26.578 -31.312 -1.408 1 81 99 HIS A CA 1
ATOM 825 C C . HIS A 1 99 ? 26.297 -30.047 -0.611 1 81 99 HIS A C 1
ATOM 827 O O . HIS A 1 99 ? 25.641 -29.125 -1.111 1 81 99 HIS A O 1
ATOM 833 N N . SER A 1 100 ? 26.766 -30.047 0.516 1 83.25 100 SER A N 1
ATOM 834 C CA . SER A 1 100 ? 26.562 -28.922 1.425 1 83.25 100 SER A CA 1
ATOM 835 C C . SER A 1 100 ? 27.047 -27.609 0.808 1 83.25 100 SER A C 1
ATOM 837 O O . SER A 1 100 ? 26.453 -26.562 1.036 1 83.25 100 SER A O 1
ATOM 839 N N . THR A 1 101 ? 28.016 -27.703 0.072 1 85.38 101 THR A N 1
ATOM 840 C CA . THR A 1 101 ? 28.594 -26.516 -0.539 1 85.38 101 THR A CA 1
ATOM 841 C C . THR A 1 101 ? 27.609 -25.859 -1.502 1 85.38 101 THR A C 1
ATOM 843 O O . THR A 1 101 ? 27.562 -24.641 -1.628 1 85.38 101 THR A O 1
ATOM 846 N N . LEU A 1 102 ? 26.844 -26.703 -2.174 1 86.25 102 LEU A N 1
ATOM 847 C CA . LEU A 1 102 ? 25.844 -26.156 -3.098 1 86.25 102 LEU A CA 1
ATOM 848 C C . LEU A 1 102 ? 24.781 -25.375 -2.35 1 86.25 102 LEU A C 1
ATOM 850 O O . LEU A 1 102 ? 24.312 -24.328 -2.83 1 86.25 102 LEU A O 1
ATOM 854 N N . ILE A 1 103 ? 24.453 -25.922 -1.24 1 90.69 103 ILE A N 1
ATOM 855 C CA . ILE A 1 103 ? 23.438 -25.281 -0.416 1 90.69 103 ILE A CA 1
ATOM 856 C C . ILE A 1 103 ? 23.938 -23.906 0.041 1 90.69 103 ILE A C 1
ATOM 858 O O . ILE A 1 103 ? 23.25 -22.906 -0.133 1 90.69 103 ILE A O 1
ATOM 862 N N . GLU A 1 104 ? 25.125 -23.844 0.554 1 90.44 104 GLU A N 1
ATOM 863 C CA . GLU A 1 104 ? 25.703 -22.609 1.097 1 90.44 104 GLU A CA 1
ATOM 864 C C . GLU A 1 104 ? 25.969 -21.594 -0.007 1 90.44 104 GLU A C 1
ATOM 866 O O . GLU A 1 104 ? 25.844 -20.375 0.218 1 90.44 104 GLU A O 1
ATOM 871 N N . GLU A 1 105 ? 26.266 -22.078 -1.116 1 90.5 105 GLU A N 1
ATOM 872 C CA . GLU A 1 105 ? 26.672 -21.188 -2.201 1 90.5 105 GLU A CA 1
ATOM 873 C C . GLU A 1 105 ? 25.469 -20.656 -2.967 1 90.5 105 GLU A C 1
ATOM 875 O O . GLU A 1 105 ? 25.531 -19.594 -3.594 1 90.5 105 GLU A O 1
ATOM 880 N N . HIS A 1 106 ? 24.312 -21.375 -2.906 1 93.44 106 HIS A N 1
ATOM 881 C CA . HIS A 1 106 ? 23.266 -21.031 -3.867 1 93.44 106 HIS A CA 1
ATOM 882 C C . HIS A 1 106 ? 21.969 -20.672 -3.16 1 93.44 106 HIS A C 1
ATOM 884 O O . HIS A 1 106 ? 21.047 -20.141 -3.781 1 93.44 106 HIS A O 1
ATOM 890 N N . ILE A 1 107 ? 21.828 -20.938 -1.881 1 96.44 107 ILE A N 1
ATOM 891 C CA . ILE A 1 107 ? 20.594 -20.625 -1.184 1 96.44 107 ILE A CA 1
ATOM 892 C C . ILE A 1 107 ? 20.828 -19.469 -0.214 1 96.44 107 ILE A C 1
ATOM 894 O O . ILE A 1 107 ? 21.75 -19.516 0.612 1 96.44 107 ILE A O 1
ATOM 898 N N . ARG A 1 108 ? 20.078 -18.406 -0.321 1 97.94 108 ARG A N 1
ATOM 899 C CA . ARG A 1 108 ? 20.062 -17.281 0.612 1 97.94 108 ARG A CA 1
ATOM 900 C C . ARG A 1 108 ? 18.75 -17.25 1.399 1 97.94 108 ARG A C 1
ATOM 902 O O . ARG A 1 108 ? 17.672 -17.281 0.814 1 97.94 108 ARG A O 1
ATOM 909 N N . PHE A 1 109 ? 18.875 -17.281 2.703 1 97.75 109 PHE A N 1
ATOM 910 C CA . PHE A 1 109 ? 17.719 -17.281 3.584 1 97.75 109 PHE A CA 1
ATOM 911 C C . PHE A 1 109 ? 17.406 -15.867 4.07 1 97.75 109 PHE A C 1
ATOM 913 O O . PHE A 1 109 ? 18.312 -15.102 4.406 1 97.75 109 PHE A O 1
ATOM 920 N N . HIS A 1 110 ? 16.156 -15.461 4.074 1 98.31 110 HIS A N 1
ATOM 921 C CA . HIS A 1 110 ? 15.719 -14.141 4.52 1 98.31 110 HIS A CA 1
ATOM 922 C C . HIS A 1 110 ? 14.555 -14.234 5.492 1 98.31 110 HIS A C 1
ATOM 924 O O . HIS A 1 110 ? 13.508 -14.797 5.156 1 98.31 110 HIS A O 1
ATOM 930 N N . VAL A 1 111 ? 14.742 -13.711 6.711 1 96.94 111 VAL A N 1
ATOM 931 C CA . VAL A 1 111 ? 13.641 -13.656 7.664 1 96.94 111 VAL A CA 1
ATOM 932 C C . VAL A 1 111 ? 12.734 -12.469 7.34 1 96.94 111 VAL A C 1
ATOM 934 O O . VAL A 1 111 ? 13.109 -11.32 7.57 1 96.94 111 VAL A O 1
ATOM 937 N N . ILE A 1 112 ? 11.555 -12.719 6.805 1 97.56 112 ILE A N 1
ATOM 938 C CA . ILE A 1 112 ? 10.547 -11.727 6.449 1 97.56 112 ILE A CA 1
ATOM 939 C C . ILE A 1 112 ? 9.172 -12.188 6.922 1 97.56 112 ILE A C 1
ATOM 941 O O . ILE A 1 112 ? 8.781 -13.336 6.68 1 97.56 112 ILE A O 1
ATOM 945 N N . GLU A 1 113 ? 8.492 -11.328 7.633 1 94.94 113 GLU A N 1
ATOM 946 C CA . GLU A 1 113 ? 7.133 -11.656 8.062 1 94.94 113 GLU A CA 1
ATOM 947 C C . GLU A 1 113 ? 6.227 -11.93 6.863 1 94.94 113 GLU A C 1
ATOM 949 O O . GLU A 1 113 ? 6.156 -11.125 5.934 1 94.94 113 GLU A O 1
ATOM 954 N N . HIS A 1 114 ? 5.609 -13.086 6.812 1 95.12 114 HIS A N 1
ATOM 955 C CA . HIS A 1 114 ? 4.684 -13.531 5.773 1 95.12 114 HIS A CA 1
ATOM 956 C C . HIS A 1 114 ? 3.777 -14.648 6.277 1 95.12 114 HIS A C 1
ATOM 958 O O . HIS A 1 114 ? 4.062 -15.266 7.309 1 95.12 114 HIS A O 1
ATOM 964 N N . LEU A 1 115 ? 2.721 -14.875 5.547 1 91.31 115 LEU A N 1
ATOM 965 C CA . LEU A 1 115 ? 1.746 -15.836 6.047 1 91.31 115 LEU A CA 1
ATOM 966 C C . LEU A 1 115 ? 1.787 -17.125 5.227 1 91.31 115 LEU A C 1
ATOM 968 O O . LEU A 1 115 ? 1.476 -18.203 5.738 1 91.31 115 LEU A O 1
ATOM 972 N N . ASP A 1 116 ? 2.113 -16.969 3.934 1 90.31 116 ASP A N 1
ATOM 973 C CA . ASP A 1 116 ? 2.006 -18.156 3.088 1 90.31 116 ASP A CA 1
ATOM 974 C C . ASP A 1 116 ? 3.09 -18.156 2.014 1 90.31 116 ASP A C 1
ATOM 976 O O . ASP A 1 116 ? 3.998 -17.328 2.033 1 90.31 116 ASP A O 1
ATOM 980 N N . MET A 1 117 ? 3.064 -19.172 1.167 1 95 117 MET A N 1
ATOM 981 C CA . MET A 1 117 ? 4.195 -19.469 0.288 1 95 117 MET A CA 1
ATOM 982 C C . MET A 1 117 ? 3.926 -18.969 -1.128 1 95 117 MET A C 1
ATOM 984 O O . MET A 1 117 ? 4.75 -19.156 -2.023 1 95 117 MET A O 1
ATOM 988 N N . TRP A 1 118 ? 2.82 -18.312 -1.419 1 96.56 118 TRP A N 1
ATOM 989 C CA . TRP A 1 118 ? 2.396 -18.016 -2.783 1 96.56 118 TRP A CA 1
ATOM 990 C C . TRP A 1 118 ? 3.123 -16.797 -3.326 1 96.56 118 TRP A C 1
ATOM 992 O O . TRP A 1 118 ? 2.49 -15.797 -3.686 1 96.56 118 TRP A O 1
ATOM 1002 N N . MET A 1 119 ? 4.391 -16.922 -3.596 1 97.94 119 MET A N 1
ATOM 1003 C CA . MET A 1 119 ? 5.348 -15.859 -3.857 1 97.94 119 MET A CA 1
ATOM 1004 C C . MET A 1 119 ? 5.059 -15.188 -5.195 1 97.94 119 MET A C 1
ATOM 1006 O O . MET A 1 119 ? 5.379 -14.008 -5.387 1 97.94 119 MET A O 1
ATOM 1010 N N . ARG A 1 120 ? 4.402 -15.859 -6.082 1 98.56 120 ARG A N 1
ATOM 1011 C CA . ARG A 1 120 ? 4.082 -15.305 -7.395 1 98.56 120 ARG A CA 1
ATOM 1012 C C . ARG A 1 120 ? 3.193 -14.07 -7.262 1 98.56 120 ARG A C 1
ATOM 1014 O O . ARG A 1 120 ? 3.312 -13.133 -8.047 1 98.56 120 ARG A O 1
ATOM 1021 N N . ASP A 1 121 ? 2.371 -14.164 -6.254 1 97.94 121 ASP A N 1
ATOM 1022 C CA . ASP A 1 121 ? 1.249 -13.234 -6.246 1 97.94 121 ASP A CA 1
ATOM 1023 C C . ASP A 1 121 ? 1.49 -12.086 -5.266 1 97.94 121 ASP A C 1
ATOM 1025 O O . ASP A 1 121 ? 1.006 -10.977 -5.469 1 97.94 121 ASP A O 1
ATOM 1029 N N . ASN A 1 122 ? 2.189 -12.328 -4.215 1 95.75 122 ASN A N 1
ATOM 1030 C CA . ASN A 1 122 ? 2.42 -11.266 -3.242 1 95.75 122 ASN A CA 1
ATOM 1031 C C . ASN A 1 122 ? 3.902 -10.93 -3.125 1 95.75 122 ASN A C 1
ATOM 1033 O O . ASN A 1 122 ? 4.277 -10 -2.406 1 95.75 122 ASN A O 1
ATOM 1037 N N . GLY A 1 123 ? 4.754 -11.688 -3.814 1 97.75 123 GLY A N 1
ATOM 1038 C CA . GLY A 1 123 ? 6.191 -11.477 -3.734 1 97.75 123 GLY A CA 1
ATOM 1039 C C . GLY A 1 123 ? 6.68 -10.352 -4.629 1 97.75 123 GLY A C 1
ATOM 1040 O O . GLY A 1 123 ? 5.879 -9.578 -5.156 1 97.75 123 GLY A O 1
ATOM 1041 N N . PRO A 1 124 ? 7.977 -10.234 -4.734 1 98.69 124 PRO A N 1
ATOM 1042 C CA . PRO A 1 124 ? 8.586 -9.109 -5.445 1 98.69 124 PRO A CA 1
ATOM 1043 C C . PRO A 1 124 ? 8.453 -9.219 -6.961 1 98.69 124 PRO A C 1
ATOM 1045 O O . PRO A 1 124 ? 8.922 -10.195 -7.555 1 98.69 124 PRO A O 1
ATOM 1048 N N . ILE A 1 125 ? 7.84 -8.273 -7.594 1 98.69 125 ILE A N 1
ATOM 1049 C CA . ILE A 1 125 ? 7.734 -8.164 -9.047 1 98.69 125 ILE A CA 1
ATOM 1050 C C . ILE A 1 125 ? 8.867 -7.293 -9.578 1 98.69 125 ILE A C 1
ATOM 1052 O O . ILE A 1 125 ? 8.719 -6.078 -9.711 1 98.69 125 ILE A O 1
ATOM 1056 N N . PHE A 1 126 ? 9.984 -7.887 -9.953 1 98.62 126 PHE A N 1
ATOM 1057 C CA . PHE A 1 126 ? 11.219 -7.195 -10.312 1 98.62 126 PHE A CA 1
ATOM 1058 C C . PHE A 1 126 ? 11.133 -6.625 -11.719 1 98.62 126 PHE A C 1
ATOM 1060 O O . PHE A 1 126 ? 10.906 -7.363 -12.68 1 98.62 126 PHE A O 1
ATOM 1067 N N . VAL A 1 127 ? 11.281 -5.367 -11.844 1 98.38 127 VAL A N 1
ATOM 1068 C CA . VAL A 1 127 ? 11.523 -4.723 -13.133 1 98.38 127 VAL A CA 1
ATOM 1069 C C . VAL A 1 127 ? 12.977 -4.27 -13.219 1 98.38 127 VAL A C 1
ATOM 1071 O O . VAL A 1 127 ? 13.617 -4.027 -12.195 1 98.38 127 VAL A O 1
ATOM 1074 N N . VAL A 1 128 ? 13.492 -4.172 -14.453 1 97.56 128 VAL A N 1
ATOM 1075 C CA . VAL A 1 128 ? 14.914 -3.879 -14.594 1 97.56 128 VAL A CA 1
ATOM 1076 C C . VAL A 1 128 ? 15.117 -2.791 -15.641 1 97.56 128 VAL A C 1
ATOM 1078 O O . VAL A 1 128 ? 14.297 -2.625 -16.547 1 97.56 128 VAL A O 1
ATOM 1081 N N . ASN A 1 129 ? 16.047 -2.002 -15.422 1 96 129 ASN A N 1
ATOM 1082 C CA . ASN A 1 129 ? 16.672 -1.145 -16.422 1 96 129 ASN A CA 1
ATOM 1083 C C . ASN A 1 129 ? 18.062 -1.66 -16.812 1 96 129 ASN A C 1
ATOM 1085 O O . ASN A 1 129 ? 19.047 -1.393 -16.109 1 96 129 ASN A O 1
ATOM 1089 N N . ARG A 1 130 ? 18.172 -2.334 -17.859 1 91.94 130 ARG A N 1
ATOM 1090 C CA . ARG A 1 130 ? 19.406 -3.016 -18.234 1 91.94 130 ARG A CA 1
ATOM 1091 C C . ARG A 1 130 ? 20.484 -2.014 -18.625 1 91.94 130 ARG A C 1
ATOM 1093 O O . ARG A 1 130 ? 21.672 -2.244 -18.375 1 91.94 130 ARG A O 1
ATOM 1100 N N . GLU A 1 131 ? 20.047 -0.921 -19.219 1 93.94 131 GLU A N 1
ATOM 1101 C CA . GLU A 1 131 ? 21.016 0.113 -19.594 1 93.94 131 GLU A CA 1
ATOM 1102 C C . GLU A 1 131 ? 21.703 0.69 -18.359 1 93.94 131 GLU A C 1
ATOM 1104 O O . GLU A 1 131 ? 22.922 0.907 -18.359 1 93.94 131 GLU A O 1
ATOM 1109 N N . GLN A 1 132 ? 21.016 0.842 -17.344 1 95.06 132 GLN A N 1
ATOM 1110 C CA . GLN A 1 132 ? 21.562 1.447 -16.125 1 95.06 132 GLN A CA 1
ATOM 1111 C C . GLN A 1 132 ? 22.016 0.38 -15.141 1 95.06 132 GLN A C 1
ATOM 1113 O O . GLN A 1 132 ? 22.703 0.688 -14.164 1 95.06 132 GLN A O 1
ATOM 1118 N N . GLY A 1 133 ? 21.641 -0.859 -15.406 1 96.19 133 GLY A N 1
ATOM 1119 C CA . GLY A 1 133 ? 21.984 -1.947 -14.508 1 96.19 133 GLY A CA 1
ATOM 1120 C C . GLY A 1 133 ? 21.297 -1.862 -13.164 1 96.19 133 GLY A C 1
ATOM 1121 O O . GLY A 1 133 ? 21.906 -2.135 -12.125 1 96.19 133 GLY A O 1
ATOM 1122 N N . THR A 1 134 ? 20.047 -1.409 -13.156 1 96.62 134 THR A N 1
ATOM 1123 C CA . THR A 1 134 ? 19.312 -1.217 -11.914 1 96.62 134 THR A CA 1
ATOM 1124 C C . THR A 1 134 ? 18.016 -2.018 -11.914 1 96.62 134 THR A C 1
ATOM 1126 O O . THR A 1 134 ? 17.562 -2.49 -12.969 1 96.62 134 THR A O 1
ATOM 1129 N N . ARG A 1 135 ? 17.484 -2.232 -10.695 1 97.44 135 ARG A N 1
ATOM 1130 C CA . ARG A 1 135 ? 16.234 -2.953 -10.484 1 97.44 135 ARG A CA 1
ATOM 1131 C C . ARG A 1 135 ? 15.281 -2.156 -9.594 1 97.44 135 ARG A C 1
ATOM 1133 O O . ARG A 1 135 ? 15.719 -1.271 -8.852 1 97.44 135 ARG A O 1
ATOM 1140 N N . ALA A 1 136 ? 14.062 -2.414 -9.719 1 98.38 136 ALA A N 1
ATOM 1141 C CA . ALA A 1 136 ? 13.016 -1.95 -8.812 1 98.38 136 ALA A CA 1
ATOM 1142 C C . ALA A 1 136 ? 11.945 -3.018 -8.617 1 98.38 136 ALA A C 1
ATOM 1144 O O . ALA A 1 136 ? 11.953 -4.043 -9.305 1 98.38 136 ALA A O 1
ATOM 1145 N N . ILE A 1 137 ? 11.148 -2.855 -7.617 1 98.75 137 ILE A N 1
ATOM 1146 C CA . ILE A 1 137 ? 10.031 -3.758 -7.379 1 98.75 137 ILE A CA 1
ATOM 1147 C C . ILE A 1 137 ? 8.711 -3.006 -7.562 1 98.75 137 ILE A C 1
ATOM 1149 O O . ILE A 1 137 ? 8.531 -1.921 -7.004 1 98.75 137 ILE A O 1
ATOM 1153 N N . VAL A 1 138 ? 7.855 -3.5 -8.414 1 98.75 138 VAL A N 1
ATOM 1154 C CA . VAL A 1 138 ? 6.504 -2.965 -8.523 1 98.75 138 VAL A CA 1
ATOM 1155 C C . VAL A 1 138 ? 5.645 -3.48 -7.371 1 98.75 138 VAL A C 1
ATOM 1157 O O . VAL A 1 138 ? 5.586 -4.688 -7.125 1 98.75 138 VAL A O 1
ATOM 1160 N N . ASP A 1 139 ? 5.02 -2.584 -6.656 1 98.62 139 ASP A N 1
ATOM 1161 C CA . ASP A 1 139 ? 4.219 -2.902 -5.477 1 98.62 139 ASP A CA 1
ATOM 1162 C C . ASP A 1 139 ? 2.727 -2.812 -5.789 1 98.62 139 ASP A C 1
ATOM 1164 O O . ASP A 1 139 ? 2.154 -1.72 -5.801 1 98.62 139 ASP A O 1
ATOM 1168 N N . PHE A 1 140 ? 2.088 -3.955 -6.027 1 98.69 140 PHE A N 1
ATOM 1169 C CA . PHE A 1 140 ? 0.644 -4.047 -6.203 1 98.69 140 PHE A CA 1
ATOM 1170 C C . PHE A 1 140 ? -0.048 -4.293 -4.867 1 98.69 140 PHE A C 1
ATOM 1172 O O . PHE A 1 140 ? 0.584 -4.738 -3.906 1 98.69 140 PHE A O 1
ATOM 1179 N N . GLY A 1 141 ? -1.342 -3.891 -4.809 1 98.12 141 GLY A N 1
ATOM 1180 C CA . GLY A 1 141 ? -2.15 -4.367 -3.699 1 98.12 141 GLY A CA 1
ATOM 1181 C C . GLY A 1 141 ? -2.4 -5.863 -3.74 1 98.12 141 GLY A C 1
ATOM 1182 O O . GLY A 1 141 ? -2.203 -6.5 -4.777 1 98.12 141 GLY A O 1
ATOM 1183 N N . PHE A 1 142 ? -2.754 -6.395 -2.629 1 98.19 142 PHE A N 1
ATOM 1184 C CA . PHE A 1 142 ? -3.029 -7.824 -2.543 1 98.19 142 PHE A CA 1
ATOM 1185 C C . PHE A 1 142 ? -4.137 -8.102 -1.536 1 98.19 142 PHE A C 1
ATOM 1187 O O . PHE A 1 142 ? -4.117 -7.578 -0.421 1 98.19 142 PHE A O 1
ATOM 1194 N N . THR A 1 143 ? -5.125 -8.938 -1.923 1 97.56 143 THR A N 1
ATOM 1195 C CA . THR A 1 143 ? -6.266 -9.227 -1.062 1 97.56 143 THR A CA 1
ATOM 1196 C C . THR A 1 143 ? -6.41 -10.734 -0.848 1 97.56 143 THR A C 1
ATOM 1198 O O . THR A 1 143 ? -7.508 -11.219 -0.58 1 97.56 143 THR A O 1
ATOM 1201 N N . LEU A 1 144 ? -5.32 -11.453 -1.128 1 97.12 144 LEU A N 1
ATOM 1202 C CA . LEU A 1 144 ? -5.387 -12.906 -1.042 1 97.12 144 LEU A CA 1
ATOM 1203 C C . LEU A 1 144 ? -6.469 -13.453 -1.965 1 97.12 144 LEU A C 1
ATOM 1205 O O . LEU A 1 144 ? -7.312 -14.242 -1.537 1 97.12 144 LEU A O 1
ATOM 1209 N N . TRP A 1 145 ? -6.375 -13.047 -3.17 1 97.19 145 TRP A N 1
ATOM 1210 C CA . TRP A 1 145 ? -7.23 -13.477 -4.27 1 97.19 145 TRP A CA 1
ATOM 1211 C C . TRP A 1 145 ? -8.703 -13.234 -3.943 1 97.19 145 TRP A C 1
ATOM 1213 O O . TRP A 1 145 ? -9.555 -14.07 -4.238 1 97.19 145 TRP A O 1
ATOM 1223 N N . SER A 1 146 ? -9.031 -12.188 -3.221 1 96.06 146 SER A N 1
ATOM 1224 C CA . SER A 1 146 ? -10.367 -11.719 -2.857 1 96.06 146 SER A CA 1
ATOM 1225 C C . SER A 1 146 ? -10.953 -12.547 -1.72 1 96.06 146 SER A C 1
ATOM 1227 O O . SER A 1 146 ? -12.164 -12.516 -1.476 1 96.06 146 SER A O 1
ATOM 1229 N N . TYR A 1 147 ? -10.125 -13.344 -1.068 1 95.88 147 TYR A N 1
ATOM 1230 C CA . TYR A 1 147 ? -10.578 -14.023 0.144 1 95.88 147 TYR A CA 1
ATOM 1231 C C . TYR A 1 147 ? -10.547 -13.078 1.339 1 95.88 147 TYR A C 1
ATOM 1233 O O . TYR A 1 147 ? -11.141 -13.359 2.381 1 95.88 147 TYR A O 1
ATOM 1241 N N . CYS A 1 148 ? -9.789 -12 1.189 1 96 148 CYS A N 1
ATOM 1242 C CA . CYS A 1 148 ? -9.734 -10.93 2.176 1 96 148 CYS A CA 1
ATOM 1243 C C . CYS A 1 148 ? -10.055 -9.586 1.536 1 96 148 CYS A C 1
ATOM 1245 O O . CYS A 1 148 ? -10.047 -9.453 0.31 1 96 148 CYS A O 1
ATOM 1247 N N . LYS A 1 149 ? -10.453 -8.617 2.406 1 96.12 149 LYS A N 1
ATOM 1248 C CA . LYS A 1 149 ? -10.539 -7.219 1.994 1 96.12 149 LYS A CA 1
ATOM 1249 C C . LYS A 1 149 ? -9.188 -6.531 2.09 1 96.12 149 LYS A C 1
ATOM 1251 O O . LYS A 1 149 ? -8.273 -7.027 2.76 1 96.12 149 LYS A O 1
ATOM 1256 N N . GLN A 1 150 ? -9.047 -5.383 1.417 1 97.44 150 GLN A N 1
ATOM 1257 C CA . GLN A 1 150 ? -7.789 -4.648 1.386 1 97.44 150 GLN A CA 1
ATOM 1258 C C . GLN A 1 150 ? -7.352 -4.25 2.793 1 97.44 150 GLN A C 1
ATOM 1260 O O . GLN A 1 150 ? -6.152 -4.133 3.064 1 97.44 150 GLN A O 1
ATOM 1265 N N . GLN A 1 151 ? -8.297 -4.055 3.641 1 97.06 151 GLN A N 1
ATOM 1266 C CA . GLN A 1 151 ? -8.008 -3.502 4.961 1 97.06 151 GLN A CA 1
ATOM 1267 C C . GLN A 1 151 ? -7.844 -4.609 5.996 1 97.06 151 GLN A C 1
ATOM 1269 O O . GLN A 1 151 ? -7.551 -4.336 7.164 1 97.06 151 GLN A O 1
ATOM 1274 N N . ASP A 1 152 ? -8.031 -5.82 5.645 1 96.56 152 ASP A N 1
ATOM 1275 C CA . ASP A 1 152 ? -7.859 -6.922 6.586 1 96.56 152 ASP A CA 1
ATOM 1276 C C . ASP A 1 152 ? -6.391 -7.109 6.949 1 96.56 152 ASP A C 1
ATOM 1278 O O . ASP A 1 152 ? -5.508 -6.879 6.117 1 96.56 152 ASP A O 1
ATOM 1282 N N . GLU A 1 153 ? -6.094 -7.566 8.148 1 94.81 153 GLU A N 1
ATOM 1283 C CA . GLU A 1 153 ? -4.738 -7.707 8.672 1 94.81 153 GLU A CA 1
ATOM 1284 C C . GLU A 1 153 ? -3.906 -8.641 7.801 1 94.81 153 GLU A C 1
ATOM 1286 O O . GLU A 1 153 ? -2.748 -8.352 7.496 1 94.81 153 GLU A O 1
ATOM 1291 N N . GLU A 1 154 ? -4.512 -9.758 7.375 1 95.19 154 GLU A N 1
ATOM 1292 C CA . GLU A 1 154 ? -3.793 -10.719 6.543 1 95.19 154 GLU A CA 1
ATOM 1293 C C . GLU A 1 154 ? -3.365 -10.094 5.219 1 95.19 154 GLU A C 1
ATOM 1295 O O . GLU A 1 154 ? -2.252 -10.336 4.746 1 95.19 154 GLU A O 1
ATOM 1300 N N . ALA A 1 155 ? -4.277 -9.328 4.656 1 96.81 155 ALA A N 1
ATOM 1301 C CA . ALA A 1 155 ? -3.965 -8.656 3.398 1 96.81 155 ALA A CA 1
ATOM 1302 C C . ALA A 1 155 ? -2.83 -7.648 3.58 1 96.81 155 ALA A C 1
ATOM 1304 O O . ALA A 1 155 ? -1.917 -7.578 2.754 1 96.81 155 ALA A O 1
ATOM 1305 N N . ILE A 1 156 ? -2.848 -6.895 4.684 1 97.19 156 ILE A N 1
ATOM 1306 C CA . ILE A 1 156 ? -1.837 -5.883 4.961 1 97.19 156 ILE A CA 1
ATOM 1307 C C . ILE A 1 156 ? -0.471 -6.547 5.125 1 97.19 156 ILE A C 1
ATOM 1309 O O . ILE A 1 156 ? 0.52 -6.09 4.547 1 97.19 156 ILE A O 1
ATOM 1313 N N . ILE A 1 157 ? -0.408 -7.664 5.809 1 95.75 157 ILE A N 1
ATOM 1314 C CA . ILE A 1 157 ? 0.84 -8.375 6.074 1 95.75 157 ILE A CA 1
ATOM 1315 C C . ILE A 1 157 ? 1.407 -8.922 4.766 1 95.75 157 ILE A C 1
ATOM 1317 O O . ILE A 1 157 ? 2.582 -8.703 4.453 1 95.75 157 ILE A O 1
ATOM 1321 N N . GLU A 1 158 ? 0.56 -9.562 3.98 1 96.62 158 GLU A N 1
ATOM 1322 C CA . GLU A 1 158 ? 1.016 -10.227 2.764 1 96.62 158 GLU A CA 1
ATOM 1323 C C . GLU A 1 158 ? 1.388 -9.219 1.687 1 96.62 158 GLU A C 1
ATOM 1325 O O . GLU A 1 158 ? 2.326 -9.438 0.917 1 96.62 158 GLU A O 1
ATOM 1330 N N . GLU A 1 159 ? 0.625 -8.164 1.662 1 97.62 159 GLU A N 1
ATOM 1331 C CA . GLU A 1 159 ? 0.894 -7.125 0.675 1 97.62 159 GLU A CA 1
ATOM 1332 C C . GLU A 1 159 ? 2.252 -6.473 0.915 1 97.62 159 GLU A C 1
ATOM 1334 O O . GLU A 1 159 ? 2.887 -5.984 -0.022 1 97.62 159 GLU A O 1
ATOM 1339 N N . ALA A 1 160 ? 2.807 -6.5 2.131 1 98.06 160 ALA A N 1
ATOM 1340 C CA . ALA A 1 160 ? 4.035 -5.797 2.5 1 98.06 160 ALA A CA 1
ATOM 1341 C C . ALA A 1 160 ? 5.266 -6.652 2.207 1 98.06 160 ALA A C 1
ATOM 1343 O O . ALA A 1 160 ? 6.398 -6.176 2.309 1 98.06 160 ALA A O 1
ATOM 1344 N N . VAL A 1 161 ? 5.125 -7.871 1.764 1 98.44 161 VAL A N 1
ATOM 1345 C CA . VAL A 1 161 ? 6.234 -8.797 1.587 1 98.44 161 VAL A CA 1
ATOM 1346 C C . VAL A 1 161 ? 7.195 -8.258 0.529 1 98.44 161 VAL A C 1
ATOM 1348 O O . VAL A 1 161 ? 8.414 -8.234 0.741 1 98.44 161 VAL A O 1
ATOM 1351 N N . ASP A 1 162 ? 6.652 -7.855 -0.595 1 98.69 162 ASP A N 1
ATOM 1352 C CA . ASP A 1 162 ? 7.504 -7.371 -1.674 1 98.69 162 ASP A CA 1
ATOM 1353 C C . ASP A 1 162 ? 8.266 -6.117 -1.248 1 98.69 162 ASP A C 1
ATOM 1355 O O . ASP A 1 162 ? 9.438 -5.941 -1.609 1 98.69 162 ASP A O 1
ATOM 1359 N N . ARG A 1 163 ? 7.652 -5.203 -0.465 1 98.44 163 ARG A N 1
ATOM 1360 C CA . ARG A 1 163 ? 8.336 -4.008 0.015 1 98.44 163 ARG A CA 1
ATOM 1361 C C . ARG A 1 163 ? 9.445 -4.367 0.992 1 98.44 163 ARG A C 1
ATOM 1363 O O . ARG A 1 163 ? 10.508 -3.742 0.99 1 98.44 163 ARG A O 1
ATOM 1370 N N . LYS A 1 164 ? 9.219 -5.344 1.849 1 98.69 164 LYS A N 1
ATOM 1371 C CA . LYS A 1 164 ? 10.25 -5.801 2.773 1 98.69 164 LYS A CA 1
ATOM 1372 C C . LYS A 1 164 ? 11.438 -6.391 2.02 1 98.69 164 LYS A C 1
ATOM 1374 O O . LYS A 1 164 ? 12.586 -6.238 2.441 1 98.69 164 LYS A O 1
ATOM 1379 N N . VAL A 1 165 ? 11.133 -7.102 0.919 1 98.81 165 VAL A N 1
ATOM 1380 C CA . VAL A 1 165 ? 12.211 -7.586 0.061 1 98.81 165 VAL A CA 1
ATOM 1381 C C . VAL A 1 165 ? 12.969 -6.402 -0.532 1 98.81 165 VAL A C 1
ATOM 1383 O O . VAL A 1 165 ? 14.203 -6.418 -0.6 1 98.81 165 VAL A O 1
ATOM 1386 N N . ALA A 1 166 ? 12.25 -5.383 -0.957 1 98.75 166 ALA A N 1
ATOM 1387 C CA . ALA A 1 166 ? 12.898 -4.18 -1.48 1 98.75 166 ALA A CA 1
ATOM 1388 C C . ALA A 1 166 ? 13.82 -3.555 -0.438 1 98.75 166 ALA A C 1
ATOM 1390 O O . ALA A 1 166 ? 14.906 -3.082 -0.767 1 98.75 166 ALA A O 1
ATOM 1391 N N . HIS A 1 167 ? 13.32 -3.498 0.816 1 98.5 167 HIS A N 1
ATOM 1392 C CA . HIS A 1 167 ? 14.133 -2.984 1.916 1 98.5 167 HIS A CA 1
ATOM 1393 C C . HIS A 1 167 ? 15.414 -3.791 2.08 1 98.5 167 HIS A C 1
ATOM 1395 O O . HIS A 1 167 ? 16.5 -3.221 2.193 1 98.5 167 HIS A O 1
ATOM 1401 N N . LEU A 1 168 ? 15.266 -5.094 2.043 1 98.12 168 LEU A N 1
ATOM 1402 C CA . LEU A 1 168 ? 16.391 -6.016 2.186 1 98.12 168 LEU A CA 1
ATOM 1403 C C . LEU A 1 168 ? 17.438 -5.777 1.099 1 98.12 168 LEU A C 1
ATOM 1405 O O . LEU A 1 168 ? 18.625 -5.758 1.377 1 98.12 168 LEU A O 1
ATOM 1409 N N . LEU A 1 169 ? 16.953 -5.582 -0.123 1 98.19 169 LEU A N 1
ATOM 1410 C CA . LEU A 1 169 ? 17.844 -5.469 -1.273 1 98.19 169 LEU A CA 1
ATOM 1411 C C . LEU A 1 169 ? 18.266 -4.016 -1.497 1 98.19 169 LEU A C 1
ATOM 1413 O O . LEU A 1 169 ? 19.094 -3.732 -2.354 1 98.19 169 LEU A O 1
ATOM 1417 N N . ASN A 1 170 ? 17.672 -3.115 -0.743 1 97.38 170 ASN A N 1
ATOM 1418 C CA . ASN A 1 170 ? 17.906 -1.683 -0.878 1 97.38 170 ASN A CA 1
ATOM 1419 C C . ASN A 1 170 ? 17.656 -1.207 -2.309 1 97.38 170 ASN A C 1
ATOM 1421 O O . ASN A 1 170 ? 18.531 -0.572 -2.91 1 97.38 170 ASN A O 1
ATOM 1425 N N . ILE A 1 171 ? 16.5 -1.518 -2.891 1 97.81 171 ILE A N 1
ATOM 1426 C CA . ILE A 1 171 ? 16.109 -1.065 -4.223 1 97.81 171 ILE A CA 1
ATOM 1427 C C . ILE A 1 171 ? 14.773 -0.335 -4.148 1 97.81 171 ILE A C 1
ATOM 1429 O O . ILE A 1 171 ? 14 -0.539 -3.207 1 97.81 171 ILE A O 1
ATOM 1433 N N . PRO A 1 172 ? 14.461 0.536 -5.129 1 97.44 172 PRO A N 1
ATOM 1434 C CA . PRO A 1 172 ? 13.234 1.343 -5.082 1 97.44 172 PRO A CA 1
ATOM 1435 C C . PRO A 1 172 ? 11.977 0.514 -5.301 1 97.44 172 PRO A C 1
ATOM 1437 O O . PRO A 1 172 ? 12.039 -0.592 -5.844 1 97.44 172 PRO A O 1
ATOM 1440 N N . VAL A 1 173 ? 10.914 1.072 -4.824 1 98.31 173 VAL A N 1
ATOM 1441 C CA . VAL A 1 173 ? 9.586 0.508 -5.008 1 98.31 173 VAL A CA 1
ATOM 1442 C C . VAL A 1 173 ? 8.758 1.418 -5.914 1 98.31 173 VAL A C 1
ATOM 1444 O O . VAL A 1 173 ? 8.828 2.645 -5.805 1 98.31 173 VAL A O 1
ATOM 1447 N N . ILE A 1 174 ? 8.086 0.869 -6.855 1 98.5 174 ILE A N 1
ATOM 1448 C CA . ILE A 1 174 ? 7.094 1.562 -7.676 1 98.5 174 ILE A CA 1
ATOM 1449 C C . ILE A 1 174 ? 5.688 1.153 -7.246 1 98.5 174 ILE A C 1
ATOM 1451 O O . ILE A 1 174 ? 5.254 0.031 -7.512 1 98.5 174 ILE A O 1
ATOM 1455 N N . ARG A 1 175 ? 4.977 2.037 -6.629 1 98.44 175 ARG A N 1
ATOM 1456 C CA . ARG A 1 175 ? 3.664 1.748 -6.062 1 98.44 175 ARG A CA 1
ATOM 1457 C C . ARG A 1 175 ? 2.588 1.767 -7.145 1 98.44 175 ARG A C 1
ATOM 1459 O O . ARG A 1 175 ? 2.582 2.648 -8.008 1 98.44 175 ARG A O 1
ATOM 1466 N N . SER A 1 176 ? 1.647 0.766 -7.133 1 98.62 176 SER A N 1
ATOM 1467 C CA . SER A 1 176 ? 0.511 0.686 -8.047 1 98.62 176 SER A CA 1
ATOM 1468 C C . SER A 1 176 ? -0.809 0.865 -7.301 1 98.62 176 SER A C 1
ATOM 1470 O O . SER A 1 176 ? -0.919 0.505 -6.129 1 98.62 176 SER A O 1
ATOM 1472 N N . HIS A 1 177 ? -1.798 1.382 -8.008 1 98.44 177 HIS A N 1
ATOM 1473 C CA . HIS A 1 177 ? -3.123 1.49 -7.406 1 98.44 177 HIS A CA 1
ATOM 1474 C C . HIS A 1 177 ? -3.955 0.242 -7.68 1 98.44 177 HIS A C 1
ATOM 1476 O O . HIS A 1 177 ? -5.086 0.128 -7.199 1 98.44 177 HIS A O 1
ATOM 1482 N N . LEU A 1 178 ? -3.43 -0.73 -8.367 1 98.62 178 LEU A N 1
ATOM 1483 C CA . LEU A 1 178 ? -4.176 -1.934 -8.719 1 98.62 178 LEU A CA 1
ATOM 1484 C C . LEU A 1 178 ? -3.928 -3.043 -7.699 1 98.62 178 LEU A C 1
ATOM 1486 O O . LEU A 1 178 ? -2.824 -3.166 -7.164 1 98.62 178 LEU A O 1
ATOM 1490 N N . ILE A 1 179 ? -4.949 -3.777 -7.422 1 98.62 179 ILE A N 1
ATOM 1491 C CA . ILE A 1 179 ? -4.789 -5.133 -6.906 1 98.62 179 ILE A CA 1
ATOM 1492 C C . ILE A 1 179 ? -4.555 -6.102 -8.062 1 98.62 179 ILE A C 1
ATOM 1494 O O . ILE A 1 179 ? -5.43 -6.289 -8.914 1 98.62 179 ILE A O 1
ATOM 1498 N N . SER A 1 180 ? -3.363 -6.617 -8.109 1 98.62 180 SER A N 1
ATOM 1499 C CA . SER A 1 180 ? -2.988 -7.465 -9.234 1 98.62 180 SER A CA 1
ATOM 1500 C C . SER A 1 180 ? -1.955 -8.508 -8.828 1 98.62 180 SER A C 1
ATOM 1502 O O . SER A 1 180 ? -1.003 -8.195 -8.109 1 98.62 180 SER A O 1
ATOM 1504 N N . GLU A 1 181 ? -2.158 -9.727 -9.25 1 98.5 181 GLU A N 1
ATOM 1505 C CA . GLU A 1 181 ? -1.3 -10.844 -8.867 1 98.5 181 GLU A CA 1
ATOM 1506 C C . GLU A 1 181 ? -0.451 -11.32 -10.047 1 98.5 181 GLU A C 1
ATOM 1508 O O . GLU A 1 181 ? -0.907 -11.305 -11.188 1 98.5 181 GLU A O 1
ATOM 1513 N N . GLY A 1 182 ? 0.72 -11.797 -9.734 1 98.5 182 GLY A N 1
ATOM 1514 C CA . GLY A 1 182 ? 1.655 -12.227 -10.766 1 98.5 182 GLY A CA 1
ATOM 1515 C C . GLY A 1 182 ? 1.137 -13.391 -11.594 1 98.5 182 GLY A C 1
ATOM 1516 O O . GLY A 1 182 ? 1.485 -13.516 -12.766 1 98.5 182 GLY A O 1
ATOM 1517 N N . GLY A 1 183 ? 0.286 -14.141 -11.023 1 98.44 183 GLY A N 1
ATOM 1518 C CA . GLY A 1 183 ? -0.23 -15.312 -11.711 1 98.44 183 GLY A CA 1
ATOM 1519 C C . GLY A 1 183 ? -1.183 -14.969 -12.844 1 98.44 183 GLY A C 1
ATOM 1520 O O . GLY A 1 183 ? -1.516 -15.828 -13.664 1 98.44 183 GLY A O 1
ATOM 1521 N N . ASN A 1 184 ? -1.58 -13.727 -12.883 1 98.44 184 ASN A N 1
ATOM 1522 C CA . ASN A 1 184 ? -2.48 -13.312 -13.953 1 98.44 184 ASN A CA 1
ATOM 1523 C C . ASN A 1 184 ? -1.771 -12.414 -14.969 1 98.44 184 ASN A C 1
ATOM 1525 O O . ASN A 1 184 ? -2.41 -11.602 -15.633 1 98.44 184 ASN A O 1
ATOM 1529 N N . ARG A 1 185 ? -0.458 -12.5 -15.031 1 98.31 185 ARG A N 1
ATOM 1530 C CA . ARG A 1 185 ? 0.331 -11.734 -15.992 1 98.31 185 ARG A CA 1
ATOM 1531 C C . ARG A 1 185 ? 1.341 -12.625 -16.703 1 98.31 185 ARG A C 1
ATOM 1533 O O . ARG A 1 185 ? 2.176 -13.266 -16.062 1 98.31 185 ARG A O 1
ATOM 1540 N N . GLU A 1 186 ? 1.238 -12.641 -17.984 1 98.19 186 GLU A N 1
ATOM 1541 C CA . GLU A 1 186 ? 2.197 -13.383 -18.797 1 98.19 186 GLU A CA 1
ATOM 1542 C C . GLU A 1 186 ? 2.891 -12.469 -19.797 1 98.19 186 GLU A C 1
ATOM 1544 O O . GLU A 1 186 ? 2.248 -11.93 -20.703 1 98.19 186 GLU A O 1
ATOM 1549 N N . PHE A 1 187 ? 4.188 -12.32 -19.656 1 98.19 187 PHE A N 1
ATOM 1550 C CA . PHE A 1 187 ? 5.008 -11.469 -20.516 1 98.19 187 PHE A CA 1
ATOM 1551 C C . PHE A 1 187 ? 5.867 -12.305 -21.453 1 98.19 187 PHE A C 1
ATOM 1553 O O . PHE A 1 187 ? 6.465 -13.297 -21.031 1 98.19 187 PHE A O 1
ATOM 1560 N N . ASN A 1 188 ? 5.969 -11.883 -22.688 1 96.94 188 ASN A N 1
ATOM 1561 C CA . ASN A 1 188 ? 6.855 -12.609 -23.594 1 96.94 188 ASN A CA 1
ATOM 1562 C C . ASN A 1 188 ? 8.242 -11.977 -23.641 1 96.94 188 ASN A C 1
ATOM 1564 O O . ASN A 1 188 ? 9.133 -12.477 -24.344 1 96.94 188 ASN A O 1
ATOM 1568 N N . GLY A 1 189 ? 8.414 -10.828 -22.984 1 95.88 189 GLY A N 1
ATOM 1569 C CA . GLY A 1 189 ? 9.688 -10.125 -22.969 1 95.88 189 GLY A CA 1
ATOM 1570 C C . GLY A 1 189 ? 9.914 -9.258 -24.188 1 95.88 189 GLY A C 1
ATOM 1571 O O . GLY A 1 189 ? 10.961 -8.617 -24.312 1 95.88 189 GLY A O 1
ATOM 1572 N N . ARG A 1 190 ? 8.977 -9.211 -25.016 1 94.5 190 ARG A N 1
ATOM 1573 C CA . ARG A 1 190 ? 9.109 -8.445 -26.25 1 94.5 190 ARG A CA 1
ATOM 1574 C C . ARG A 1 190 ? 7.906 -7.547 -26.484 1 94.5 190 ARG A C 1
ATOM 1576 O O . ARG A 1 190 ? 7.5 -7.316 -27.625 1 94.5 190 ARG A O 1
ATOM 1583 N N . GLY A 1 191 ? 7.258 -7.172 -25.406 1 95.5 191 GLY A N 1
ATOM 1584 C CA . GLY A 1 191 ? 6.258 -6.121 -25.516 1 95.5 191 GLY A CA 1
ATOM 1585 C C . GLY A 1 191 ? 4.836 -6.641 -25.438 1 95.5 191 GLY A C 1
ATOM 1586 O O . GLY A 1 191 ? 3.881 -5.863 -25.516 1 95.5 191 GLY A O 1
ATOM 1587 N N . ILE A 1 192 ? 4.641 -7.953 -25.281 1 96.75 192 ILE A N 1
ATOM 1588 C CA . ILE A 1 192 ? 3.289 -8.492 -25.203 1 96.75 192 ILE A CA 1
ATOM 1589 C C . ILE A 1 192 ? 3.008 -8.961 -23.781 1 96.75 192 ILE A C 1
ATOM 1591 O O . ILE A 1 192 ? 3.803 -9.703 -23.188 1 96.75 192 ILE A O 1
ATOM 1595 N N . LEU A 1 193 ? 1.939 -8.477 -23.25 1 97.75 193 LEU A N 1
ATOM 1596 C CA . LEU A 1 193 ? 1.401 -8.891 -21.969 1 97.75 193 LEU A CA 1
ATOM 1597 C C . LEU A 1 193 ? 0.03 -9.539 -22.125 1 97.75 193 LEU A C 1
ATOM 1599 O O . LEU A 1 193 ? -0.865 -8.961 -22.75 1 97.75 193 LEU A O 1
ATOM 1603 N N . MET A 1 194 ? -0.141 -10.781 -21.688 1 97.94 194 MET A N 1
ATOM 1604 C CA . MET A 1 194 ? -1.449 -11.43 -21.656 1 97.94 194 MET A CA 1
ATOM 1605 C C . MET A 1 194 ? -2.027 -11.414 -20.25 1 97.94 194 MET A C 1
ATOM 1607 O O . MET A 1 194 ? -1.311 -11.664 -19.266 1 97.94 194 MET A O 1
ATOM 1611 N N . MET A 1 195 ? -3.256 -11.109 -20.188 1 98.19 195 MET A N 1
ATOM 1612 C CA . MET A 1 195 ? -3.967 -11.086 -18.906 1 98.19 195 MET A CA 1
ATOM 1613 C C . MET A 1 195 ? -5.402 -11.578 -19.078 1 98.19 195 MET A C 1
ATOM 1615 O O . MET A 1 195 ? -5.949 -11.539 -20.172 1 98.19 195 MET A O 1
ATOM 1619 N N . VAL A 1 196 ? -5.965 -12.031 -18 1 98.25 196 VAL A N 1
ATOM 1620 C CA . VAL A 1 196 ? -7.379 -12.375 -17.953 1 98.25 196 VAL A CA 1
ATOM 1621 C C . VAL A 1 196 ? -8.188 -11.188 -17.438 1 98.25 196 VAL A C 1
ATOM 1623 O O . VAL A 1 196 ? -8.016 -10.773 -16.281 1 98.25 196 VAL A O 1
ATOM 1626 N N . GLU A 1 197 ? -9.094 -10.719 -18.188 1 97.31 197 GLU A N 1
ATOM 1627 C CA . GLU A 1 197 ? -9.82 -9.492 -17.875 1 97.31 197 GLU A CA 1
ATOM 1628 C C . GLU A 1 197 ? -10.695 -9.672 -16.625 1 97.31 197 GLU A C 1
ATOM 1630 O O . GLU A 1 197 ? -10.703 -8.82 -15.742 1 97.31 197 GLU A O 1
ATOM 1635 N N . HIS A 1 198 ? -11.391 -10.766 -16.594 1 95.62 198 HIS A N 1
ATOM 1636 C CA . HIS A 1 198 ? -12.328 -11.016 -15.5 1 95.62 198 HIS A CA 1
ATOM 1637 C C . HIS A 1 198 ? -11.617 -10.977 -14.156 1 95.62 198 HIS A C 1
ATOM 1639 O O . HIS A 1 198 ? -12.172 -10.492 -13.164 1 95.62 198 HIS A O 1
ATOM 1645 N N . VAL A 1 199 ? -10.461 -11.484 -14.062 1 97.69 199 VAL A N 1
ATOM 1646 C CA . VAL A 1 199 ? -9.695 -11.547 -12.82 1 97.69 199 VAL A CA 1
ATOM 1647 C C . VAL A 1 199 ? -9.336 -10.133 -12.359 1 97.69 199 VAL A C 1
ATOM 1649 O O . VAL A 1 199 ? -9.609 -9.758 -11.219 1 97.69 199 VAL A O 1
ATOM 1652 N N . GLU A 1 200 ? -8.766 -9.312 -13.258 1 98 200 GLU A N 1
ATOM 1653 C CA . GLU A 1 200 ? -8.328 -7.965 -12.922 1 98 200 GLU A CA 1
ATOM 1654 C C . GLU A 1 200 ? -9.508 -7.082 -12.531 1 98 200 GLU A C 1
ATOM 1656 O O . GLU A 1 200 ? -9.43 -6.316 -11.57 1 98 200 GLU A O 1
ATOM 1661 N N . MET A 1 201 ? -10.57 -7.18 -13.305 1 97.44 201 MET A N 1
ATOM 1662 C CA . MET A 1 201 ? -11.742 -6.348 -13.031 1 97.44 201 MET A CA 1
ATOM 1663 C C . MET A 1 201 ? -12.367 -6.711 -11.688 1 97.44 201 MET A C 1
ATOM 1665 O O . MET A 1 201 ? -12.773 -5.828 -10.93 1 97.44 201 MET A O 1
ATOM 1669 N N . GLN A 1 202 ? -12.453 -8.008 -11.43 1 96.62 202 GLN A N 1
ATOM 1670 C CA . GLN A 1 202 ? -13.016 -8.461 -10.164 1 96.62 202 GLN A CA 1
ATOM 1671 C C . GLN A 1 202 ? -12.188 -7.949 -8.984 1 96.62 202 GLN A C 1
ATOM 1673 O O . GLN A 1 202 ? -12.75 -7.527 -7.965 1 96.62 202 GLN A O 1
ATOM 1678 N N . ARG A 1 203 ? -10.875 -7.949 -9.117 1 97.69 203 ARG A N 1
ATOM 1679 C CA . ARG A 1 203 ? -9.977 -7.543 -8.039 1 97.69 203 ARG A CA 1
ATOM 1680 C C . ARG A 1 203 ? -10.141 -6.062 -7.711 1 97.69 203 ARG A C 1
ATOM 1682 O O . ARG A 1 203 ? -9.883 -5.637 -6.586 1 97.69 203 ARG A O 1
ATOM 1689 N N . ASN A 1 204 ? -10.539 -5.223 -8.672 1 98.06 204 ASN A N 1
ATOM 1690 C CA . ASN A 1 204 ? -10.391 -3.777 -8.539 1 98.06 204 ASN A CA 1
ATOM 1691 C C . ASN A 1 204 ? -11.742 -3.066 -8.555 1 98.06 204 ASN A C 1
ATOM 1693 O O . ASN A 1 204 ? -11.82 -1.877 -8.867 1 98.06 204 ASN A O 1
ATOM 1697 N N . LYS A 1 205 ? -12.766 -3.766 -8.203 1 94.06 205 LYS A N 1
ATOM 1698 C CA . LYS A 1 205 ? -14.094 -3.174 -8.125 1 94.06 205 LYS A CA 1
ATOM 1699 C C . LYS A 1 205 ? -14.133 -2.012 -7.141 1 94.06 205 LYS A C 1
ATOM 1701 O O . LYS A 1 205 ? -14.727 -0.968 -7.418 1 94.06 205 LYS A O 1
ATOM 1706 N N . CYS A 1 206 ? -13.461 -2.131 -6.039 1 92.06 206 CYS A N 1
ATOM 1707 C CA . CYS A 1 206 ? -13.492 -1.119 -4.984 1 92.06 206 CYS A CA 1
ATOM 1708 C C . CYS A 1 206 ? -12.461 -0.028 -5.246 1 92.06 206 CYS A C 1
ATOM 1710 O O . CYS A 1 206 ? -12.43 0.983 -4.543 1 92.06 206 CYS A O 1
ATOM 1712 N N . ASN A 1 207 ? -11.617 -0.164 -6.211 1 95.94 207 ASN A N 1
ATOM 1713 C CA . ASN A 1 207 ? -10.547 0.79 -6.488 1 95.94 207 ASN A CA 1
ATOM 1714 C C . ASN A 1 207 ? -10.93 1.752 -7.609 1 95.94 207 ASN A C 1
ATOM 1716 O O . ASN A 1 207 ? -10.062 2.344 -8.25 1 95.94 207 ASN A O 1
ATOM 1720 N N . GLN A 1 208 ? -12.195 1.835 -7.898 1 93.88 208 GLN A N 1
ATOM 1721 C CA . GLN A 1 208 ? -12.734 2.766 -8.891 1 93.88 208 GLN A CA 1
ATOM 1722 C C . GLN A 1 208 ? -12.18 2.465 -10.281 1 93.88 208 GLN A C 1
ATOM 1724 O O . GLN A 1 208 ? -11.797 3.379 -11.008 1 93.88 208 GLN A O 1
ATOM 1729 N N . ILE A 1 209 ? -11.953 1.199 -10.57 1 95.94 209 ILE A N 1
ATOM 1730 C CA . ILE A 1 209 ? -11.594 0.736 -11.906 1 95.94 209 ILE A CA 1
ATOM 1731 C C . ILE A 1 209 ? -12.828 0.21 -12.625 1 95.94 209 ILE A C 1
ATOM 1733 O O . ILE A 1 209 ? -13.422 -0.785 -12.203 1 95.94 209 ILE A O 1
ATOM 1737 N N . THR A 1 210 ? -13.195 0.892 -13.703 1 94.5 210 THR A N 1
ATOM 1738 C CA . THR A 1 210 ? -14.453 0.549 -14.359 1 94.5 210 THR A CA 1
ATOM 1739 C C . THR A 1 210 ? -14.203 0.078 -15.789 1 94.5 210 THR A C 1
ATOM 1741 O O . THR A 1 210 ? -15.102 -0.481 -16.422 1 94.5 210 THR A O 1
ATOM 1744 N N . HIS A 1 211 ? -12.969 0.266 -16.25 1 95.88 211 HIS A N 1
ATOM 1745 C CA . HIS A 1 211 ? -12.633 -0.121 -17.609 1 95.88 211 HIS A CA 1
ATOM 1746 C C . HIS A 1 211 ? -11.219 -0.688 -17.688 1 95.88 211 HIS A C 1
ATOM 1748 O O . HIS A 1 211 ? -10.32 -0.22 -16.984 1 95.88 211 HIS A O 1
ATOM 1754 N N . ARG A 1 212 ? -11.023 -1.644 -18.656 1 95.81 212 ARG A N 1
ATOM 1755 C CA . ARG A 1 212 ? -9.719 -2.291 -18.781 1 95.81 212 ARG A CA 1
ATOM 1756 C C . ARG A 1 212 ? -8.656 -1.297 -19.234 1 95.81 212 ARG A C 1
ATOM 1758 O O . ARG A 1 212 ? -7.461 -1.508 -19 1 95.81 212 ARG A O 1
ATOM 1765 N N . THR A 1 213 ? -9.078 -0.139 -19.828 1 97.06 213 THR A N 1
ATOM 1766 C CA . THR A 1 213 ? -8.117 0.861 -20.281 1 97.06 213 THR A CA 1
ATOM 1767 C C . THR A 1 213 ? -7.363 1.455 -19.094 1 97.06 213 THR A C 1
ATOM 1769 O O . THR A 1 213 ? -6.188 1.805 -19.219 1 97.06 213 THR A O 1
ATOM 1772 N N . GLN A 1 214 ? -8.023 1.618 -17.969 1 96.69 214 GLN A N 1
ATOM 1773 C CA . GLN A 1 214 ? -7.352 2.088 -16.75 1 96.69 214 GLN A CA 1
ATOM 1774 C C . GLN A 1 214 ? -6.262 1.116 -16.312 1 96.69 214 GLN A C 1
ATOM 1776 O O . GLN A 1 214 ? -5.191 1.536 -15.875 1 96.69 214 GLN A O 1
ATOM 1781 N N . ILE A 1 215 ? -6.535 -0.171 -16.484 1 98.31 215 ILE A N 1
ATOM 1782 C CA . ILE A 1 215 ? -5.566 -1.205 -16.141 1 98.31 215 ILE A CA 1
ATOM 1783 C C . ILE A 1 215 ? -4.398 -1.167 -17.125 1 98.31 215 ILE A C 1
ATOM 1785 O O . ILE A 1 215 ? -3.236 -1.246 -16.719 1 98.31 215 ILE A O 1
ATOM 1789 N N . GLU A 1 216 ? -4.699 -1.022 -18.406 1 98.25 216 GLU A N 1
ATOM 1790 C CA . GLU A 1 216 ? -3.666 -0.952 -19.438 1 98.25 216 GLU A CA 1
ATOM 1791 C C . GLU A 1 216 ? -2.701 0.2 -19.172 1 98.25 216 GLU A C 1
ATOM 1793 O O . GLU A 1 216 ? -1.483 0.028 -19.266 1 98.25 216 GLU A O 1
ATOM 1798 N N . GLN A 1 217 ? -3.254 1.339 -18.859 1 96.88 217 GLN A N 1
ATOM 1799 C CA . GLN A 1 217 ? -2.426 2.508 -18.578 1 96.88 217 GLN A CA 1
ATOM 1800 C C . GLN A 1 217 ? -1.512 2.264 -17.375 1 96.88 217 GLN A C 1
ATOM 1802 O O . GLN A 1 217 ? -0.333 2.625 -17.406 1 96.88 217 GLN A O 1
ATOM 1807 N N . GLU A 1 218 ? -2.074 1.689 -16.422 1 98 218 GLU A N 1
ATOM 1808 C CA . GLU A 1 218 ? -1.286 1.428 -15.211 1 98 218 GLU A CA 1
ATOM 1809 C C . GLU A 1 218 ? -0.193 0.398 -15.484 1 98 218 GLU A C 1
ATOM 1811 O O . GLU A 1 218 ? 0.935 0.542 -15.008 1 98 218 GLU A O 1
ATOM 1816 N N . MET A 1 219 ? -0.509 -0.663 -16.219 1 98.56 219 MET A N 1
ATOM 1817 C CA . MET A 1 219 ? 0.493 -1.665 -16.578 1 98.56 219 MET A CA 1
ATOM 1818 C C . MET A 1 219 ? 1.647 -1.033 -17.344 1 98.56 219 MET A C 1
ATOM 1820 O O . MET A 1 219 ? 2.811 -1.369 -17.125 1 98.56 219 MET A O 1
ATOM 1824 N N . LYS A 1 220 ? 1.312 -0.145 -18.234 1 97.69 220 LYS A N 1
ATOM 1825 C CA . LYS A 1 220 ? 2.346 0.549 -19 1 97.69 220 LYS A CA 1
ATOM 1826 C C . LYS A 1 220 ? 3.195 1.434 -18.078 1 97.69 220 LYS A C 1
ATOM 1828 O O . LYS A 1 220 ? 4.406 1.55 -18.281 1 97.69 220 LYS A O 1
ATOM 1833 N N . ARG A 1 221 ? 2.592 2.037 -17.094 1 96.81 221 ARG A N 1
ATOM 1834 C CA . ARG A 1 221 ? 3.34 2.906 -16.188 1 96.81 221 ARG A CA 1
ATOM 1835 C C . ARG A 1 221 ? 4.332 2.105 -15.359 1 96.81 221 ARG A C 1
ATOM 1837 O O . ARG A 1 221 ? 5.504 2.48 -15.25 1 96.81 221 ARG A O 1
ATOM 1844 N N . VAL A 1 222 ? 3.914 0.958 -14.859 1 98.06 222 VAL A N 1
ATOM 1845 C CA . VAL A 1 222 ? 4.727 0.289 -13.852 1 98.06 222 VAL A CA 1
ATOM 1846 C C . VAL A 1 222 ? 5.699 -0.677 -14.523 1 98.06 222 VAL A C 1
ATOM 1848 O O . VAL A 1 222 ? 6.789 -0.934 -14.008 1 98.06 222 VAL A O 1
ATOM 1851 N N . PHE A 1 223 ? 5.305 -1.24 -15.688 1 98.12 223 PHE A N 1
ATOM 1852 C CA . PHE A 1 223 ? 6.164 -2.23 -16.328 1 98.12 223 PHE A CA 1
ATOM 1853 C C . PHE A 1 223 ? 6.906 -1.619 -17.516 1 98.12 223 PHE A C 1
ATOM 1855 O O . PHE A 1 223 ? 7.844 -2.219 -18.047 1 98.12 223 PHE A O 1
ATOM 1862 N N . GLY A 1 224 ? 6.508 -0.459 -17.906 1 95.5 224 GLY A N 1
ATOM 1863 C CA . GLY A 1 224 ? 7.086 0.173 -19.094 1 95.5 224 GLY A CA 1
ATOM 1864 C C . GLY A 1 224 ? 6.367 -0.187 -20.375 1 95.5 224 GLY A C 1
ATOM 1865 O O . GLY A 1 224 ? 5.875 -1.307 -20.516 1 95.5 224 GLY A O 1
ATOM 1866 N N . GLU A 1 225 ? 6.398 0.659 -21.297 1 93.44 225 GLU A N 1
ATOM 1867 C CA . GLU A 1 225 ? 5.758 0.457 -22.594 1 93.44 225 GLU A CA 1
ATOM 1868 C C . GLU A 1 225 ? 6.383 -0.717 -23.344 1 93.44 225 GLU A C 1
ATOM 1870 O O . GLU A 1 225 ? 5.691 -1.436 -24.062 1 93.44 225 GLU A O 1
ATOM 1875 N N . ASN A 1 226 ? 7.594 -0.939 -23.141 1 94.62 226 ASN A N 1
ATOM 1876 C CA . ASN A 1 226 ? 8.305 -1.985 -23.859 1 94.62 226 ASN A CA 1
ATOM 1877 C C . ASN A 1 226 ? 7.926 -3.375 -23.359 1 94.62 226 ASN A C 1
ATOM 1879 O O . ASN A 1 226 ? 8.164 -4.375 -24.031 1 94.62 226 ASN A O 1
ATOM 1883 N N . SER A 1 227 ? 7.355 -3.449 -22.203 1 96.56 227 SER A N 1
ATOM 1884 C CA . SER A 1 227 ? 6.91 -4.734 -21.672 1 96.56 227 SER A CA 1
ATOM 1885 C C . SER A 1 227 ? 5.422 -4.953 -21.938 1 96.56 227 SER A C 1
ATOM 1887 O O . SER A 1 2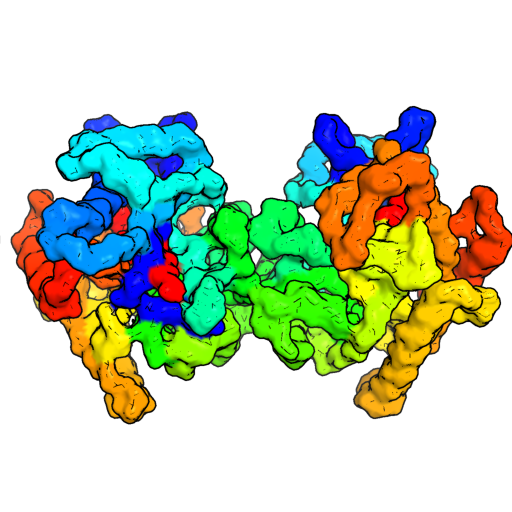27 ? 4.961 -6.094 -22.016 1 96.56 227 SER A O 1
ATOM 1889 N N . ALA A 1 228 ? 4.723 -3.809 -22.031 1 97.12 228 ALA A N 1
ATOM 1890 C CA . ALA A 1 228 ? 3.27 -3.889 -22.125 1 97.12 228 ALA A CA 1
ATOM 1891 C C . ALA A 1 228 ? 2.754 -3.078 -23.312 1 97.12 228 ALA A C 1
ATOM 1893 O O . ALA A 1 228 ? 1.718 -2.414 -23.219 1 97.12 228 ALA A O 1
ATOM 1894 N N . ARG A 1 229 ? 3.486 -3.09 -24.391 1 95.19 229 ARG A N 1
ATOM 1895 C CA . ARG A 1 229 ? 3.082 -2.375 -25.594 1 95.19 229 ARG A CA 1
ATOM 1896 C C . ARG A 1 229 ? 1.731 -2.873 -26.094 1 95.19 229 ARG A C 1
ATOM 1898 O O . ARG A 1 229 ? 0.853 -2.072 -26.422 1 95.19 229 ARG A O 1
ATOM 1905 N N . HIS A 1 230 ? 1.635 -4.188 -26.156 1 94.94 230 HIS A N 1
ATOM 1906 C CA . HIS A 1 230 ? 0.387 -4.844 -26.531 1 94.94 230 HIS A CA 1
ATOM 1907 C C . HIS A 1 230 ? -0.146 -5.707 -25.406 1 94.94 230 HIS A C 1
ATOM 1909 O O . HIS A 1 230 ? 0.554 -6.598 -24.906 1 94.94 230 HIS A O 1
ATOM 1915 N N . ILE A 1 231 ? -1.356 -5.383 -25.016 1 96.38 231 ILE A N 1
ATOM 1916 C CA . ILE A 1 231 ? -1.993 -6.195 -23.984 1 96.38 231 ILE A CA 1
ATOM 1917 C C . ILE A 1 231 ? -3.113 -7.031 -24.594 1 96.38 231 ILE A C 1
ATOM 1919 O O . ILE A 1 231 ? -4.055 -6.484 -25.188 1 96.38 231 ILE A O 1
ATOM 1923 N N . ILE A 1 232 ? -2.992 -8.305 -24.547 1 96.62 232 ILE A N 1
ATOM 1924 C CA . ILE A 1 232 ? -4.012 -9.242 -25 1 96.62 232 ILE A CA 1
ATOM 1925 C C . ILE A 1 232 ? -4.891 -9.664 -23.828 1 96.62 232 ILE A C 1
ATOM 1927 O O . ILE A 1 232 ? -4.426 -10.32 -22.891 1 96.62 232 ILE A O 1
ATOM 1931 N N . TRP A 1 233 ? -6.105 -9.266 -23.922 1 97 233 TRP A N 1
ATOM 1932 C CA . TRP A 1 233 ? -7.07 -9.633 -22.891 1 97 233 TRP A CA 1
ATOM 1933 C C . TRP A 1 233 ? -7.754 -10.953 -23.234 1 97 233 TRP A C 1
ATOM 1935 O O . TRP A 1 233 ? -8.375 -11.086 -24.297 1 97 233 TRP A O 1
ATOM 1945 N N . LEU A 1 234 ? -7.598 -11.883 -22.375 1 97.19 234 LEU A N 1
ATOM 1946 C CA . LEU A 1 234 ? -8.398 -13.102 -22.453 1 97.19 234 LEU A CA 1
ATOM 1947 C C . LEU A 1 234 ? -9.68 -12.969 -21.641 1 97.19 234 LEU A C 1
ATOM 1949 O O . LEU A 1 234 ? -9.68 -12.344 -20.578 1 97.19 234 LEU A O 1
ATOM 1953 N N . GLU A 1 235 ? -10.766 -13.43 -22.109 1 89.75 235 GLU A N 1
ATOM 1954 C CA . GLU A 1 235 ? -12.039 -12.906 -21.641 1 89.75 235 GLU A CA 1
ATOM 1955 C C . GLU A 1 235 ? -12.836 -13.977 -20.891 1 89.75 235 GLU A C 1
ATOM 1957 O O . GLU A 1 235 ? -13.797 -13.664 -20.188 1 89.75 235 GLU A O 1
ATOM 1962 N N . THR A 1 236 ? -12.469 -15.203 -20.906 1 89.19 236 THR A N 1
ATOM 1963 C CA . THR A 1 236 ? -13.219 -16.188 -20.141 1 89.19 236 THR A CA 1
ATOM 1964 C C . THR A 1 236 ? -12.648 -16.312 -18.719 1 89.19 236 THR A C 1
ATOM 1966 O O . THR A 1 236 ? -11.562 -15.805 -18.438 1 89.19 236 THR A O 1
ATOM 1969 N N . GLU A 1 237 ? -13.586 -16.906 -17.969 1 88.25 237 GLU A N 1
ATOM 1970 C CA . GLU A 1 237 ? -13.039 -17.281 -16.656 1 88.25 237 GLU A CA 1
ATOM 1971 C C . GLU A 1 237 ? -12.008 -18.391 -16.797 1 88.25 237 GLU A C 1
ATOM 1973 O O . GLU A 1 237 ? -11.875 -19 -17.859 1 88.25 237 GLU A O 1
ATOM 1978 N N . GLY A 1 238 ? -10.953 -18.5 -16.062 1 91.75 238 GLY A N 1
ATOM 1979 C CA . GLY A 1 238 ? -9.938 -19.547 -16.047 1 91.75 238 GLY A CA 1
ATOM 1980 C C . GLY A 1 238 ? -10.516 -20.938 -15.938 1 91.75 238 GLY A C 1
ATOM 1981 O O . GLY A 1 238 ? -11.633 -21.188 -16.391 1 91.75 238 GLY A O 1
ATOM 1982 N N . LEU A 1 239 ? -9.836 -21.875 -15.594 1 96.62 239 LEU A N 1
ATOM 1983 C CA . LEU A 1 239 ? -10.273 -23.266 -15.438 1 96.62 239 LEU A CA 1
ATOM 1984 C C . LEU A 1 239 ? -11.312 -23.375 -14.336 1 96.62 239 LEU A C 1
ATOM 1986 O O . LEU A 1 239 ? -11.227 -22.688 -13.312 1 96.62 239 LEU A O 1
ATOM 1990 N N . VAL A 1 240 ? -12.219 -24.266 -14.523 1 96.69 240 VAL A N 1
ATOM 1991 C CA . VAL A 1 240 ? -13.336 -24.453 -13.594 1 96.69 240 VAL A CA 1
ATOM 1992 C C . VAL A 1 240 ? -12.797 -24.828 -12.211 1 96.69 240 VAL A C 1
ATOM 1994 O O . VAL A 1 240 ? -13.305 -24.344 -11.195 1 96.69 240 VAL A O 1
ATOM 1997 N N . GLU A 1 241 ? -11.836 -25.672 -12.219 1 94.25 241 GLU A N 1
ATOM 1998 C CA . GLU A 1 241 ? -11.336 -26.188 -10.945 1 94.25 241 GLU A CA 1
ATOM 1999 C C . GLU A 1 241 ? -10.477 -25.156 -10.227 1 94.25 241 GLU A C 1
ATOM 2001 O O . GLU A 1 241 ? -10 -25.391 -9.117 1 94.25 241 GLU A O 1
ATOM 2006 N N . ASP A 1 242 ? -10.297 -23.969 -10.852 1 95.5 242 ASP A N 1
ATOM 2007 C CA . ASP A 1 242 ? -9.578 -22.859 -10.211 1 95.5 242 ASP A CA 1
ATOM 2008 C C . ASP A 1 242 ? -10.539 -21.766 -9.766 1 95.5 242 ASP A C 1
ATOM 2010 O O . ASP A 1 242 ? -10.117 -20.641 -9.484 1 95.5 242 ASP A O 1
ATOM 2014 N N . ALA A 1 243 ? -11.789 -22 -9.695 1 95.69 243 ALA A N 1
ATOM 2015 C CA . ALA A 1 243 ? -12.781 -21.031 -9.242 1 95.69 243 ALA A CA 1
ATOM 2016 C C . ALA A 1 243 ? -12.602 -20.703 -7.766 1 95.69 243 ALA A C 1
ATOM 2018 O O . ALA A 1 243 ? -12.008 -21.5 -7.02 1 95.69 243 ALA A O 1
ATOM 2019 N N . HIS A 1 244 ? -13.117 -19.562 -7.395 1 96.19 244 HIS A N 1
ATOM 2020 C CA . HIS A 1 244 ? -13.117 -19.25 -5.973 1 96.19 244 HIS A CA 1
ATOM 2021 C C . HIS A 1 244 ? -13.953 -20.234 -5.18 1 96.19 244 HIS A C 1
ATOM 2023 O O . HIS A 1 244 ? -15.109 -20.5 -5.527 1 96.19 244 HIS A O 1
ATOM 2029 N N . ALA A 1 245 ? -13.391 -20.672 -4.105 1 95.12 245 ALA A N 1
ATOM 2030 C CA . ALA A 1 245 ? -14.062 -21.688 -3.297 1 95.12 245 ALA A CA 1
ATOM 2031 C C . ALA A 1 245 ? -15.367 -21.141 -2.717 1 95.12 245 ALA A C 1
ATOM 2033 O O . ALA A 1 245 ? -16.328 -21.891 -2.545 1 95.12 245 ALA A O 1
ATOM 2034 N N . TYR A 1 246 ? -15.406 -19.859 -2.445 1 95.81 246 TYR A N 1
ATOM 2035 C CA . TYR A 1 246 ? -16.562 -19.297 -1.761 1 95.81 246 TYR A CA 1
ATOM 2036 C C . TYR A 1 246 ? -17.781 -19.266 -2.682 1 95.81 246 TYR A C 1
ATOM 2038 O O . TYR A 1 246 ? -18.906 -19 -2.236 1 95.81 246 TYR A O 1
ATOM 2046 N N . ARG A 1 247 ? -17.625 -19.578 -3.934 1 95.94 247 ARG A N 1
ATOM 2047 C CA . ARG A 1 247 ? -18.75 -19.672 -4.852 1 95.94 247 ARG A CA 1
ATOM 2048 C C . ARG A 1 247 ? -19.625 -20.875 -4.523 1 95.94 247 ARG A C 1
ATOM 2050 O O . ARG A 1 247 ? -20.797 -20.922 -4.887 1 95.94 247 ARG A O 1
ATOM 2057 N N . GLY A 1 248 ? -19.031 -21.844 -3.908 1 95 248 GLY A N 1
ATOM 2058 C CA . GLY A 1 248 ? -19.75 -23.047 -3.541 1 95 248 GLY A CA 1
ATOM 2059 C C . GLY A 1 248 ? -19.5 -24.203 -4.492 1 95 248 GLY A C 1
ATOM 2060 O O . GLY A 1 248 ? -18.391 -24.375 -4.98 1 95 248 GLY A O 1
ATOM 2061 N N . LEU A 1 249 ? -20.453 -25.047 -4.684 1 94.88 249 LEU A N 1
ATOM 2062 C CA . LEU A 1 249 ? -20.312 -26.234 -5.516 1 94.88 249 LEU A CA 1
ATOM 2063 C C . LEU A 1 249 ? -20.141 -25.859 -6.98 1 94.88 249 LEU A C 1
ATOM 2065 O O . LEU A 1 249 ? -20.781 -24.922 -7.465 1 94.88 249 LEU A O 1
ATOM 2069 N N . ILE A 1 250 ? -19.25 -26.594 -7.66 1 96.06 250 ILE A N 1
ATOM 2070 C CA . ILE A 1 250 ? -19.156 -26.453 -9.109 1 96.06 250 ILE A CA 1
ATOM 2071 C C . ILE A 1 250 ? -20.516 -26.766 -9.742 1 96.06 250 ILE A C 1
ATOM 2073 O O . ILE A 1 250 ? -21.125 -27.797 -9.438 1 96.06 250 ILE A O 1
ATOM 2077 N N . PRO A 1 251 ? -20.969 -25.859 -10.609 1 92.81 251 PRO A N 1
ATOM 2078 C CA . PRO A 1 251 ? -22.297 -26.078 -11.203 1 92.81 251 PRO A CA 1
ATOM 2079 C C . PRO A 1 251 ? -22.453 -27.484 -11.797 1 92.81 251 PRO A C 1
ATOM 2081 O O . PRO A 1 251 ? -21.547 -27.969 -12.477 1 92.81 251 PRO A O 1
ATOM 2084 N N . ASN A 1 252 ? -23.562 -28.125 -11.5 1 92.12 252 ASN A N 1
ATOM 2085 C CA . ASN A 1 252 ? -23.969 -29.438 -12 1 92.12 252 ASN A CA 1
ATOM 2086 C C . ASN A 1 252 ? -23.078 -30.547 -11.445 1 92.12 252 ASN A C 1
ATOM 2088 O O . ASN A 1 252 ? -22.891 -31.578 -12.102 1 92.12 252 ASN A O 1
ATOM 2092 N N . THR A 1 253 ? -22.391 -30.266 -10.336 1 94.19 253 THR A N 1
ATOM 2093 C CA . THR A 1 253 ? -21.594 -31.266 -9.648 1 94.19 253 THR A CA 1
ATOM 2094 C C . THR A 1 253 ? -21.828 -31.203 -8.141 1 94.19 253 THR A C 1
ATOM 2096 O O . THR A 1 253 ? -22.609 -30.375 -7.664 1 94.19 253 THR A O 1
ATOM 2099 N N . ASP A 1 254 ? -21.25 -32.156 -7.445 1 92.88 254 ASP A N 1
ATOM 2100 C CA . ASP A 1 254 ? -21.219 -32.125 -5.984 1 92.88 254 ASP A CA 1
ATOM 2101 C C . ASP A 1 254 ? -19.812 -31.922 -5.461 1 92.88 254 ASP A C 1
ATOM 2103 O O . ASP A 1 254 ? -19.438 -32.469 -4.422 1 92.88 254 ASP A O 1
ATOM 2107 N N . VAL A 1 255 ? -19.062 -31.234 -6.25 1 95.19 255 VAL A N 1
ATOM 2108 C CA . VAL A 1 255 ? -17.625 -31.078 -5.969 1 95.19 255 VAL A CA 1
ATOM 2109 C C . VAL A 1 255 ? -17.312 -29.625 -5.656 1 95.19 255 VAL A C 1
ATOM 2111 O O . VAL A 1 255 ? -17.812 -28.719 -6.328 1 95.19 255 VAL A O 1
ATOM 2114 N N . LEU A 1 256 ? -16.562 -29.375 -4.551 1 94.88 256 LEU A N 1
ATOM 2115 C CA . LEU A 1 256 ? -16.047 -28.062 -4.203 1 94.88 256 LEU A CA 1
ATOM 2116 C C . LEU A 1 256 ? -14.68 -27.828 -4.844 1 94.88 256 LEU A C 1
ATOM 2118 O O . LEU A 1 256 ? -13.969 -28.781 -5.152 1 94.88 256 LEU A O 1
ATOM 2122 N N . CYS A 1 257 ? -14.352 -26.578 -5.086 1 94.31 257 CYS A N 1
ATOM 2123 C CA . CYS A 1 257 ? -13.016 -26.219 -5.547 1 94.31 257 CYS A CA 1
ATOM 2124 C C . CYS A 1 257 ? -12.07 -25.984 -4.371 1 94.31 257 CYS A C 1
ATOM 2126 O O . CYS A 1 257 ? -12.523 -25.766 -3.244 1 94.31 257 CYS A O 1
ATOM 2128 N N . SER A 1 258 ? -10.781 -26.062 -4.699 1 90.75 258 SER A N 1
ATOM 2129 C CA . SER A 1 258 ? -9.773 -25.594 -3.752 1 90.75 258 SER A CA 1
ATOM 2130 C C . SER A 1 258 ? -9.812 -24.078 -3.613 1 90.75 258 SER A C 1
ATOM 2132 O O . SER A 1 258 ? -10.672 -23.422 -4.195 1 90.75 258 SER A O 1
ATOM 2134 N N . MET A 1 259 ? -8.922 -23.547 -2.773 1 92.56 259 MET A N 1
ATOM 2135 C CA . MET A 1 259 ? -8.812 -22.109 -2.643 1 92.56 259 MET A CA 1
ATOM 2136 C C . MET A 1 259 ? -8.234 -21.484 -3.912 1 92.56 259 MET A C 1
ATOM 2138 O O . MET A 1 259 ? -7.121 -20.953 -3.896 1 92.56 259 MET A O 1
ATOM 2142 N N . GLY A 1 260 ? -9.023 -21.531 -4.938 1 94.31 260 GLY A N 1
ATOM 2143 C CA . GLY A 1 260 ? -8.57 -21.094 -6.25 1 94.31 260 GLY A CA 1
ATOM 2144 C C . GLY A 1 260 ? -8.453 -19.578 -6.355 1 94.31 260 GLY A C 1
ATOM 2145 O O . GLY A 1 260 ? -8.867 -18.844 -5.453 1 94.31 260 GLY A O 1
ATOM 2146 N N . THR A 1 261 ? -7.883 -19.078 -7.449 1 96.44 261 THR A N 1
ATOM 2147 C CA . THR A 1 261 ? -7.609 -17.672 -7.664 1 96.44 261 THR A CA 1
ATOM 2148 C C . THR A 1 261 ? -8.742 -17 -8.445 1 96.44 261 THR A C 1
ATOM 2150 O O . THR A 1 261 ? -8.789 -15.781 -8.57 1 96.44 261 THR A O 1
ATOM 2153 N N . GLY A 1 262 ? -9.594 -17.828 -8.945 1 95.75 262 GLY A N 1
ATOM 2154 C CA . GLY A 1 262 ? -10.664 -17.281 -9.766 1 95.75 262 GLY A CA 1
ATOM 2155 C C . GLY A 1 262 ? -10.273 -17.109 -11.219 1 95.75 262 GLY A C 1
ATOM 2156 O O . GLY A 1 262 ? -10.891 -16.312 -11.945 1 95.75 262 GLY A O 1
ATOM 2157 N N . GLY A 1 263 ? -9.195 -17.797 -11.672 1 97 263 GLY A N 1
ATOM 2158 C CA . GLY A 1 263 ? -9 -17.812 -13.117 1 97 263 GLY A CA 1
ATOM 2159 C C . GLY A 1 263 ? -7.648 -17.281 -13.547 1 97 263 GLY A C 1
ATOM 2160 O O . GLY A 1 263 ? -7.5 -16.766 -14.656 1 97 263 GLY A O 1
ATOM 2161 N N . HIS A 1 264 ? -6.605 -17.406 -12.758 1 98.19 264 HIS A N 1
ATOM 2162 C CA . HIS A 1 264 ? -5.266 -16.953 -13.133 1 98.19 264 HIS A CA 1
ATOM 2163 C C . HIS A 1 264 ? -4.832 -17.578 -14.453 1 98.19 264 HIS A C 1
ATOM 2165 O O . HIS A 1 264 ? -5.066 -18.766 -14.703 1 98.19 264 HIS A O 1
ATOM 2171 N N . ILE A 1 265 ? -4.152 -16.812 -15.203 1 98.56 265 ILE A N 1
ATOM 2172 C CA . ILE A 1 265 ? -3.758 -17.203 -16.562 1 98.56 265 ILE A CA 1
ATOM 2173 C C . ILE A 1 265 ? -2.693 -18.297 -16.5 1 98.56 265 ILE A C 1
ATOM 2175 O O . ILE A 1 265 ? -2.645 -19.172 -17.359 1 98.56 265 ILE A O 1
ATOM 2179 N N . ASP A 1 266 ? -1.857 -18.344 -15.477 1 98.44 266 ASP A N 1
ATOM 2180 C CA . ASP A 1 266 ? -0.702 -19.234 -15.43 1 98.44 266 ASP A CA 1
ATOM 2181 C C . ASP A 1 266 ? -1.129 -20.688 -15.164 1 98.44 266 ASP A C 1
ATOM 2183 O O . ASP A 1 266 ? -0.294 -21.594 -15.148 1 98.44 266 ASP A O 1
ATOM 2187 N N . GLU A 1 267 ? -2.402 -20.875 -15.125 1 97.81 267 GLU A N 1
ATOM 2188 C CA . GLU A 1 267 ? -2.922 -22.234 -15.016 1 97.81 267 GLU A CA 1
ATOM 2189 C C . GLU A 1 267 ? -3.264 -22.797 -16.391 1 97.81 267 GLU A C 1
ATOM 2191 O O . GLU A 1 267 ? -3.467 -24 -16.531 1 97.81 267 GLU A O 1
ATOM 2196 N N . TRP A 1 268 ? -3.357 -21.859 -17.406 1 98.25 268 TRP A N 1
ATOM 2197 C CA . TRP A 1 268 ? -3.941 -22.438 -18.609 1 98.25 268 TRP A CA 1
ATOM 2198 C C . TRP A 1 268 ? -3.377 -21.766 -19.859 1 98.25 268 TRP A C 1
ATOM 2200 O O . TRP A 1 268 ? -3.588 -22.25 -20.969 1 98.25 268 TRP A O 1
ATOM 2210 N N . CYS A 1 269 ? -2.615 -20.719 -19.766 1 98.69 269 CYS A N 1
ATOM 2211 C CA . CYS A 1 269 ? -2.039 -20.016 -20.906 1 98.69 269 CYS A CA 1
ATOM 2212 C C . CYS A 1 269 ? -0.746 -19.312 -20.516 1 98.69 269 CYS A C 1
ATOM 2214 O O . CYS A 1 269 ? -0.757 -18.391 -19.703 1 98.69 269 CYS A O 1
ATOM 2216 N N . ARG A 1 270 ? 0.378 -19.703 -21.109 1 98.5 270 ARG A N 1
ATOM 2217 C CA . ARG A 1 270 ? 1.689 -19.188 -20.719 1 98.5 270 ARG A CA 1
ATOM 2218 C C . ARG A 1 270 ? 2.555 -18.938 -21.953 1 98.5 270 ARG A C 1
ATOM 2220 O O . ARG A 1 270 ? 2.375 -19.562 -23 1 98.5 270 ARG A O 1
ATOM 2227 N N . PHE A 1 271 ? 3.479 -18 -21.844 1 98.38 271 PHE A N 1
ATOM 2228 C CA . PHE A 1 271 ? 4.539 -17.891 -22.844 1 98.38 271 PHE A CA 1
ATOM 2229 C C . PHE A 1 271 ? 5.668 -18.875 -22.531 1 98.38 271 PHE A C 1
ATOM 2231 O O . PHE A 1 271 ? 6.156 -18.938 -21.406 1 98.38 271 PHE A O 1
ATOM 2238 N N . ALA A 1 272 ? 6.07 -19.625 -23.547 1 98 272 ALA A N 1
ATOM 2239 C CA . ALA A 1 272 ? 7.262 -20.469 -23.422 1 98 272 ALA A CA 1
ATOM 2240 C C . ALA A 1 272 ? 8.523 -19.656 -23.719 1 98 272 ALA A C 1
ATOM 2242 O O . ALA A 1 272 ? 9.594 -19.953 -23.172 1 98 272 ALA A O 1
ATOM 2243 N N . ASN A 1 273 ? 8.445 -18.828 -24.594 1 96.25 273 ASN A N 1
ATOM 2244 C CA . ASN A 1 273 ? 9.477 -17.906 -25.062 1 96.25 273 ASN A CA 1
ATOM 2245 C C . ASN A 1 273 ? 8.875 -16.688 -25.75 1 96.25 273 ASN A C 1
ATOM 2247 O O . ASN A 1 273 ? 7.703 -16.359 -25.531 1 96.25 273 ASN A O 1
ATOM 2251 N N . GLU A 1 274 ? 9.656 -15.977 -26.578 1 95.19 274 GLU A N 1
ATOM 2252 C CA . GLU A 1 274 ? 9.227 -14.695 -27.141 1 95.19 274 GLU A CA 1
ATOM 2253 C C . GLU A 1 274 ? 8.094 -14.891 -28.141 1 95.19 274 GLU A C 1
ATOM 2255 O O . GLU A 1 274 ? 7.293 -13.977 -28.359 1 95.19 274 GLU A O 1
ATOM 2260 N N . SER A 1 275 ? 7.938 -16.141 -28.656 1 94.62 275 SER A N 1
ATOM 2261 C CA . SER A 1 275 ? 7.055 -16.25 -29.812 1 94.62 275 SER A CA 1
ATOM 2262 C C . SER A 1 275 ? 6.102 -17.438 -29.656 1 94.62 275 SER A C 1
ATOM 2264 O O . SER A 1 275 ? 5.27 -17.688 -30.531 1 94.62 275 SER A O 1
ATOM 2266 N N . THR A 1 276 ? 6.199 -18.188 -28.578 1 96.88 276 THR A N 1
ATOM 2267 C CA . THR A 1 276 ? 5.398 -19.391 -28.438 1 96.88 276 THR A CA 1
ATOM 2268 C C . THR A 1 276 ? 4.469 -19.297 -27.234 1 96.88 276 THR A C 1
ATOM 2270 O O . THR A 1 276 ? 4.926 -19.078 -26.094 1 96.88 276 THR A O 1
ATOM 2273 N N . ILE A 1 277 ? 3.178 -19.453 -27.5 1 98.19 277 ILE A N 1
ATOM 2274 C CA . ILE A 1 277 ? 2.166 -19.5 -26.453 1 98.19 277 ILE A CA 1
ATOM 2275 C C . ILE A 1 277 ? 1.767 -20.938 -26.188 1 98.19 277 ILE A C 1
ATOM 2277 O O . ILE A 1 277 ? 1.421 -21.688 -27.109 1 98.19 277 ILE A O 1
ATOM 2281 N N . LEU A 1 278 ? 1.927 -21.375 -24.969 1 98.75 278 LEU A N 1
ATOM 2282 C CA . LEU A 1 278 ? 1.356 -22.641 -24.516 1 98.75 278 LEU A CA 1
ATOM 2283 C C . LEU A 1 278 ? -0.077 -22.453 -24.031 1 98.75 278 LEU A C 1
ATOM 2285 O O . LEU A 1 278 ? -0.335 -21.625 -23.141 1 98.75 278 LEU A O 1
ATOM 2289 N N . LEU A 1 279 ? -0.979 -23.125 -24.609 1 98.62 279 LEU A N 1
ATOM 2290 C CA . LEU A 1 279 ? -2.391 -23.031 -24.25 1 98.62 279 LEU A CA 1
ATOM 2291 C C . LEU A 1 279 ? -2.957 -24.406 -23.922 1 98.62 279 LEU A C 1
ATOM 2293 O O . LEU A 1 279 ? -2.801 -25.359 -24.688 1 98.62 279 LEU A O 1
ATOM 2297 N N . ALA A 1 280 ? -3.633 -24.516 -22.781 1 98.56 280 ALA A N 1
ATOM 2298 C CA . ALA A 1 280 ? -4.23 -25.781 -22.359 1 98.56 280 ALA A CA 1
ATOM 2299 C C . ALA A 1 280 ? -5.352 -26.203 -23.297 1 98.56 280 ALA A C 1
ATOM 2301 O O . ALA A 1 280 ? -6.062 -25.359 -23.844 1 98.56 280 ALA A O 1
ATOM 2302 N N . GLN A 1 281 ? -5.473 -27.484 -23.469 1 98.38 281 GLN A N 1
ATOM 2303 C CA . GLN A 1 281 ? -6.531 -28.094 -24.266 1 98.38 281 GLN A CA 1
ATOM 2304 C C . GLN A 1 281 ? -7.094 -29.328 -23.594 1 98.38 281 GLN A C 1
ATOM 2306 O O . GLN A 1 281 ? -6.344 -30.203 -23.156 1 98.38 281 GLN A O 1
ATOM 2311 N N . VAL A 1 282 ? -8.406 -29.391 -23.547 1 98 282 VAL A N 1
ATOM 2312 C CA . VAL A 1 282 ? -9.047 -30.562 -22.953 1 98 282 VAL A CA 1
ATOM 2313 C C . VAL A 1 282 ? -8.969 -31.75 -23.906 1 98 282 VAL A C 1
ATOM 2315 O O . VAL A 1 282 ? -9.391 -31.656 -25.062 1 98 282 VAL A O 1
ATOM 2318 N N . PRO A 1 283 ? -8.414 -32.844 -23.422 1 95.19 283 PRO A N 1
ATOM 2319 C CA . PRO A 1 283 ? -8.414 -34.031 -24.281 1 95.19 283 PRO A CA 1
ATOM 2320 C C . PRO A 1 283 ? -9.812 -34.406 -24.766 1 95.19 283 PRO A C 1
ATOM 2322 O O . PRO A 1 283 ? -10.781 -34.312 -24.016 1 95.19 283 PRO A O 1
ATOM 2325 N N . ASP A 1 284 ? -9.891 -34.938 -25.938 1 92.38 284 ASP A N 1
ATOM 2326 C CA . ASP A 1 284 ? -11.164 -35.219 -26.578 1 92.38 284 ASP A CA 1
ATOM 2327 C C . ASP A 1 284 ? -11.93 -36.281 -25.812 1 92.38 284 ASP A C 1
ATOM 2329 O O . ASP A 1 284 ? -13.164 -36.281 -25.781 1 92.38 284 ASP A O 1
ATOM 2333 N N . SER A 1 285 ? -11.227 -37.125 -25.156 1 89.56 285 SER A N 1
ATOM 2334 C CA . SER A 1 285 ? -11.836 -38.281 -24.484 1 89.56 285 SER A CA 1
ATOM 2335 C C . SER A 1 285 ? -12.578 -37.844 -23.219 1 89.56 285 SER A C 1
ATOM 2337 O O . SER A 1 285 ? -13.422 -38.562 -22.703 1 89.56 285 SER A O 1
ATOM 2339 N N . LEU A 1 286 ? -12.305 -36.688 -22.703 1 91.31 286 LEU A N 1
ATOM 2340 C CA . LEU A 1 286 ? -12.938 -36.219 -21.484 1 91.31 286 LEU A CA 1
ATOM 2341 C C . LEU A 1 286 ? -14.242 -35.5 -21.797 1 91.31 286 LEU A C 1
ATOM 2343 O O . LEU A 1 286 ? -14.266 -34.531 -22.562 1 91.31 286 LEU A O 1
ATOM 2347 N N . GLN A 1 287 ? -15.383 -36 -21.109 1 92.44 287 GLN A N 1
ATOM 2348 C CA . GLN A 1 287 ? -16.688 -35.469 -21.453 1 92.44 287 GLN A CA 1
ATOM 2349 C C . GLN A 1 287 ? -17.5 -35.125 -20.203 1 92.44 287 GLN A C 1
ATOM 2351 O O . GLN A 1 287 ? -18.688 -34.812 -20.297 1 92.44 287 GLN A O 1
ATOM 2356 N N . ASP A 1 288 ? -16.875 -35.125 -19.047 1 92.94 288 ASP A N 1
ATOM 2357 C CA . ASP A 1 288 ? -17.594 -34.75 -17.844 1 92.94 288 ASP A CA 1
ATOM 2358 C C . ASP A 1 288 ? -17.906 -33.25 -17.828 1 92.94 288 ASP A C 1
ATOM 2360 O O . ASP A 1 288 ? -17.406 -32.5 -18.672 1 92.94 288 ASP A O 1
ATOM 2364 N N . SER A 1 289 ? -18.75 -32.781 -16.938 1 94.38 289 SER A N 1
ATOM 2365 C CA . SER A 1 289 ? -19.266 -31.422 -16.906 1 94.38 289 SER A CA 1
ATOM 2366 C C . SER A 1 289 ? -18.141 -30.406 -16.797 1 94.38 289 SER A C 1
ATOM 2368 O O . SER A 1 289 ? -18.172 -29.359 -17.453 1 94.38 289 SER A O 1
ATOM 2370 N N . ILE A 1 290 ? -17.172 -30.672 -15.977 1 96.69 290 ILE A N 1
ATOM 2371 C CA . ILE A 1 290 ? -16.047 -29.781 -15.781 1 96.69 290 ILE A CA 1
ATOM 2372 C C . ILE A 1 290 ? -15.242 -29.656 -17.078 1 96.69 290 ILE A C 1
ATOM 2374 O O . ILE A 1 290 ? -14.914 -28.547 -17.516 1 96.69 290 ILE A O 1
ATOM 2378 N N . SER A 1 291 ? -15.023 -30.797 -17.75 1 97 291 SER A N 1
ATOM 2379 C CA . SER A 1 291 ? -14.273 -30.812 -19 1 97 291 SER A CA 1
ATOM 2380 C C . SER A 1 291 ? -15.023 -30.078 -20.109 1 97 291 SER A C 1
ATOM 2382 O O . SER A 1 291 ? -14.406 -29.391 -20.922 1 97 291 SER A O 1
ATOM 2384 N N . VAL A 1 292 ? -16.281 -30.25 -20.156 1 97.19 292 VAL A N 1
ATOM 2385 C CA . VAL A 1 292 ? -17.094 -29.609 -21.188 1 97.19 292 VAL A CA 1
ATOM 2386 C C . VAL A 1 292 ? -17 -28.094 -21.031 1 97.19 292 VAL A C 1
ATOM 2388 O O . VAL A 1 292 ? -16.797 -27.375 -22.016 1 97.19 292 VAL A O 1
ATOM 2391 N N . GLU A 1 293 ? -17.172 -27.625 -19.828 1 97.25 293 GLU A N 1
ATOM 2392 C CA . GLU A 1 293 ? -17.094 -26.188 -19.578 1 97.25 293 GLU A CA 1
ATOM 2393 C C . GLU A 1 293 ? -15.68 -25.672 -19.844 1 97.25 293 GLU A C 1
ATOM 2395 O O . GLU A 1 293 ? -15.5 -24.609 -20.453 1 97.25 293 GLU A O 1
ATOM 2400 N N . ASN A 1 294 ? -14.68 -26.391 -19.391 1 97.94 294 ASN A N 1
ATOM 2401 C CA . ASN A 1 294 ? -13.305 -26.016 -19.672 1 97.94 294 ASN A CA 1
ATOM 2402 C C . ASN A 1 294 ? -13.031 -25.922 -21.156 1 97.94 294 ASN A C 1
ATOM 2404 O O . ASN A 1 294 ? -12.359 -25 -21.625 1 97.94 294 ASN A O 1
ATOM 2408 N N . ARG A 1 295 ? -13.516 -26.906 -21.938 1 98.19 295 ARG A N 1
ATOM 2409 C CA . ARG A 1 295 ? -13.336 -26.906 -23.375 1 98.19 295 ARG A CA 1
ATOM 2410 C C . ARG A 1 295 ? -13.93 -25.656 -24 1 98.19 295 ARG A C 1
ATOM 2412 O O . ARG A 1 295 ? -13.297 -25 -24.844 1 98.19 295 ARG A O 1
ATOM 2419 N N . LYS A 1 296 ? -15.102 -25.375 -23.594 1 97.81 296 LYS A N 1
ATOM 2420 C CA . LYS A 1 296 ? -15.766 -24.172 -24.078 1 97.81 296 LYS A CA 1
ATOM 2421 C C . LYS A 1 296 ? -14.922 -22.922 -23.812 1 97.81 296 LYS A C 1
ATOM 2423 O O . LYS A 1 296 ? -14.648 -22.141 -24.719 1 97.81 296 LYS A O 1
ATOM 2428 N N . ARG A 1 297 ? -14.477 -22.734 -22.578 1 97.62 297 ARG A N 1
ATOM 2429 C CA . ARG A 1 297 ? -13.688 -21.562 -22.172 1 97.62 297 ARG A CA 1
ATOM 2430 C C . ARG A 1 297 ? -12.367 -21.516 -22.938 1 97.62 297 ARG A C 1
ATOM 2432 O O . ARG A 1 297 ? -11.992 -20.453 -23.469 1 97.62 297 ARG A O 1
ATOM 2439 N N . LEU A 1 298 ? -11.656 -22.625 -23 1 98.25 298 LEU A N 1
ATOM 2440 C CA . LEU A 1 298 ? -10.328 -22.688 -23.594 1 98.25 298 LEU A CA 1
ATOM 2441 C C . LEU A 1 298 ? -10.406 -22.484 -25.109 1 98.25 298 LEU A C 1
ATOM 2443 O O . LEU A 1 298 ? -9.555 -21.797 -25.688 1 98.25 298 LEU A O 1
ATOM 2447 N N . GLU A 1 299 ? -11.438 -23.047 -25.75 1 97.94 299 GLU A N 1
ATOM 2448 C CA . GLU A 1 299 ? -11.578 -22.891 -27.203 1 97.94 299 GLU A CA 1
ATOM 2449 C C . GLU A 1 299 ? -11.961 -21.453 -27.562 1 97.94 299 GLU A C 1
ATOM 2451 O O . GLU A 1 299 ? -11.539 -20.938 -28.594 1 97.94 299 GLU A O 1
ATOM 2456 N N . GLN A 1 300 ? -12.766 -20.844 -26.766 1 97.56 300 GLN A N 1
ATOM 2457 C CA . GLN A 1 300 ? -13.07 -19.422 -26.984 1 97.56 300 GLN A CA 1
ATOM 2458 C C . GLN A 1 300 ? -11.805 -18.578 -26.938 1 97.56 300 GLN A C 1
ATOM 2460 O O . GLN A 1 300 ? -11.609 -17.703 -27.781 1 97.56 300 GLN A O 1
ATOM 2465 N N . ASN A 1 301 ? -10.984 -18.797 -25.969 1 97.19 301 ASN A N 1
ATOM 2466 C CA . ASN A 1 301 ? -9.742 -18.047 -25.844 1 97.19 301 ASN A CA 1
ATOM 2467 C C . ASN A 1 301 ? -8.758 -18.406 -26.953 1 97.19 301 ASN A C 1
ATOM 2469 O O . ASN A 1 301 ? -7.973 -17.562 -27.391 1 97.19 301 ASN A O 1
ATOM 2473 N N . TYR A 1 302 ? -8.797 -19.688 -27.422 1 97.06 302 TYR A N 1
ATOM 2474 C CA . TYR A 1 302 ? -7.977 -20.094 -28.562 1 97.06 302 TYR A CA 1
ATOM 2475 C C . TYR A 1 302 ? -8.312 -19.266 -29.797 1 97.06 302 TYR A C 1
ATOM 2477 O O . TYR A 1 302 ? -7.41 -18.75 -30.469 1 97.06 302 TYR A O 1
ATOM 2485 N N . GLU A 1 303 ? -9.562 -19.125 -30.047 1 96.31 303 GLU A N 1
ATOM 2486 C CA . GLU A 1 303 ? -10.008 -18.328 -31.203 1 96.31 303 GLU A CA 1
ATOM 2487 C C . GLU A 1 303 ? -9.602 -16.859 -31.047 1 96.31 303 GLU A C 1
ATOM 2489 O O . GLU A 1 303 ? -9.172 -16.234 -32 1 96.31 303 GLU A O 1
ATOM 2494 N N . LEU A 1 304 ? -9.758 -16.375 -29.859 1 95.44 304 LEU A N 1
ATOM 2495 C CA . LEU A 1 304 ? -9.359 -15 -29.578 1 95.44 304 LEU A CA 1
ATOM 2496 C C . LEU A 1 304 ? -7.867 -14.805 -29.828 1 95.44 304 LEU A C 1
ATOM 2498 O O . LEU A 1 304 ? -7.461 -13.828 -30.453 1 95.44 304 LEU A O 1
ATOM 2502 N N . LEU A 1 305 ? -7.059 -15.695 -29.328 1 96.25 305 LEU A N 1
ATOM 2503 C CA . LEU A 1 305 ? -5.613 -15.617 -29.484 1 96.25 305 LEU A CA 1
ATOM 2504 C C . LEU A 1 305 ? -5.219 -15.727 -30.953 1 96.25 305 LEU A C 1
ATOM 2506 O O . LEU A 1 305 ? -4.32 -15.016 -31.422 1 96.25 305 LEU A O 1
ATOM 2510 N N . LEU A 1 306 ? -5.879 -16.594 -31.656 1 94 306 LEU A N 1
ATOM 2511 C CA . LEU A 1 306 ? -5.605 -16.734 -33.094 1 94 306 LEU A CA 1
ATOM 2512 C C . LEU A 1 306 ? -5.836 -15.43 -33.812 1 94 306 LEU A C 1
ATOM 2514 O O . LEU A 1 306 ? -5.02 -15.023 -34.656 1 94 306 LEU A O 1
ATOM 2518 N N . LYS A 1 307 ? -6.914 -14.812 -33.531 1 91.94 307 LYS A N 1
ATOM 2519 C CA . LYS A 1 307 ? -7.242 -13.531 -34.156 1 91.94 307 LYS A CA 1
ATOM 2520 C C . LYS A 1 307 ? -6.203 -12.469 -33.812 1 91.94 307 LYS A C 1
ATOM 2522 O O . LYS A 1 307 ? -5.766 -11.719 -34.688 1 91.94 307 LYS A O 1
ATOM 2527 N N . LYS A 1 308 ? -5.867 -12.375 -32.562 1 90.06 308 LYS A N 1
ATOM 2528 C CA . LYS A 1 308 ? -4.883 -11.391 -32.125 1 90.06 308 LYS A CA 1
ATOM 2529 C C . LYS A 1 308 ? -3.529 -11.641 -32.781 1 90.06 308 LYS A C 1
ATOM 2531 O O . LYS A 1 308 ? -2.896 -10.703 -33.281 1 90.06 308 LYS A O 1
ATOM 2536 N N . CYS A 1 309 ? -3.102 -12.828 -32.812 1 86.12 309 CYS A N 1
ATOM 2537 C CA . CYS A 1 309 ? -1.783 -13.211 -33.312 1 86.12 309 CYS A CA 1
ATOM 2538 C C . CYS A 1 309 ? -1.706 -13.078 -34.844 1 86.12 309 CYS A C 1
ATOM 2540 O O . CYS A 1 309 ? -0.689 -12.633 -35.375 1 86.12 309 CYS A O 1
ATOM 2542 N N . GLU A 1 310 ? -2.693 -13.375 -35.5 1 82.56 310 GLU A N 1
ATOM 2543 C CA . GLU A 1 310 ? -2.646 -13.477 -36.938 1 82.56 310 GLU A CA 1
ATOM 2544 C C . GLU A 1 310 ? -3.1 -12.18 -37.594 1 82.56 310 GLU A C 1
ATOM 2546 O O . GLU A 1 310 ? -2.795 -11.93 -38.781 1 82.56 310 GLU A O 1
ATOM 2551 N N . VAL A 1 311 ? -3.77 -11.43 -36.875 1 76.81 311 VAL A N 1
ATOM 2552 C CA . VAL A 1 311 ? -4.348 -10.258 -37.5 1 76.81 311 VAL A CA 1
ATOM 2553 C C . VAL A 1 311 ? -3.725 -8.992 -36.938 1 76.81 311 VAL A C 1
ATOM 2555 O O . VAL A 1 311 ? -3.133 -8.195 -37.656 1 76.81 311 VAL A O 1
ATOM 2558 N N . GLU A 1 312 ? -3.705 -8.914 -35.719 1 76 312 GLU A N 1
ATOM 2559 C CA . GLU A 1 312 ? -3.365 -7.629 -35.094 1 76 312 GLU A CA 1
ATOM 2560 C C . GLU A 1 312 ? -1.857 -7.492 -34.906 1 76 312 GLU A C 1
ATOM 2562 O O . GLU A 1 312 ? -1.292 -6.418 -35.125 1 76 312 GLU A O 1
ATOM 2567 N N . LEU A 1 313 ? -1.277 -8.609 -34.531 1 83.44 313 LEU A N 1
ATOM 2568 C CA . LEU A 1 313 ? 0.123 -8.508 -34.156 1 83.44 313 LEU A CA 1
ATOM 2569 C C . LEU A 1 313 ? 1.029 -9.148 -35.188 1 83.44 313 LEU A C 1
ATOM 2571 O O . LEU A 1 313 ? 2.256 -9.117 -35.062 1 83.44 313 LEU A O 1
ATOM 2575 N N . LYS A 1 314 ? 0.491 -9.641 -36.281 1 77.62 314 LYS A N 1
ATOM 2576 C CA . LYS A 1 314 ? 1.195 -10.461 -37.25 1 77.62 314 LYS A CA 1
ATOM 2577 C C . LYS A 1 314 ? 2.406 -9.719 -37.812 1 77.62 314 LYS A C 1
ATOM 2579 O O . LYS A 1 314 ? 3.469 -10.32 -38 1 77.62 314 LYS A O 1
ATOM 2584 N N . GLU A 1 315 ? 2.195 -8.57 -37.969 1 76.94 315 GLU A N 1
ATOM 2585 C CA . GLU A 1 315 ? 3.262 -7.805 -38.625 1 76.94 315 GLU A CA 1
ATOM 2586 C C . GLU A 1 315 ? 4.363 -7.453 -37.625 1 76.94 315 GLU A C 1
ATOM 2588 O O . GLU A 1 315 ? 5.531 -7.332 -38 1 76.94 315 GLU A O 1
ATOM 2593 N N . GLU A 1 316 ? 3.959 -7.426 -36.469 1 81.56 316 GLU A N 1
ATOM 2594 C CA . GLU A 1 316 ? 4.918 -6.984 -35.469 1 81.56 316 GLU A CA 1
ATOM 2595 C C . GLU A 1 316 ? 5.66 -8.172 -34.844 1 81.56 316 GLU A C 1
ATOM 2597 O O . GLU A 1 316 ? 6.867 -8.094 -34.594 1 81.56 316 GLU A O 1
ATOM 2602 N N . GLN A 1 317 ? 4.891 -9.242 -34.625 1 84.38 317 GLN A N 1
ATOM 2603 C CA . GLN A 1 317 ? 5.469 -10.414 -34 1 84.38 317 GLN A CA 1
ATOM 2604 C C . GLN A 1 317 ? 4.738 -11.688 -34.406 1 84.38 317 GLN A C 1
ATOM 2606 O O . GLN A 1 317 ? 3.516 -11.781 -34.25 1 84.38 317 GLN A O 1
ATOM 2611 N N . VAL A 1 318 ? 5.461 -12.609 -34.844 1 85.88 318 VAL A N 1
ATOM 2612 C CA . VAL A 1 318 ? 4.879 -13.914 -35.188 1 85.88 318 VAL A CA 1
ATOM 2613 C C . VAL A 1 318 ? 4.75 -14.75 -33.906 1 85.88 318 VAL A C 1
ATOM 2615 O O . VAL A 1 318 ? 5.734 -14.977 -33.188 1 85.88 318 VAL A O 1
ATOM 2618 N N . LEU A 1 319 ? 3.516 -15.172 -33.656 1 93.06 319 LEU A N 1
ATOM 2619 C CA . LEU A 1 319 ? 3.242 -15.992 -32.5 1 93.06 319 LEU A CA 1
ATOM 2620 C C . LEU A 1 319 ? 2.672 -17.344 -32.906 1 93.06 319 LEU A C 1
ATOM 2622 O O . LEU A 1 319 ? 1.886 -17.438 -33.844 1 93.06 319 LEU A O 1
ATOM 2626 N N . LYS A 1 320 ? 3.189 -18.328 -32.25 1 93.75 320 LYS A N 1
ATOM 2627 C CA . LYS A 1 320 ? 2.68 -19.688 -32.406 1 93.75 320 LYS A CA 1
ATOM 2628 C C . LYS A 1 320 ? 1.981 -20.156 -31.125 1 93.75 320 LYS A C 1
ATOM 2630 O O . LYS A 1 320 ? 2.441 -19.891 -30.016 1 93.75 320 LYS A O 1
ATOM 2635 N N . ILE A 1 321 ? 0.864 -20.844 -31.375 1 97.38 321 ILE A N 1
ATOM 2636 C CA . ILE A 1 321 ? 0.144 -21.422 -30.25 1 97.38 321 ILE A CA 1
ATOM 2637 C C . ILE A 1 321 ? 0.358 -22.938 -30.203 1 97.38 321 ILE A C 1
ATOM 2639 O O . ILE A 1 321 ? 0.076 -23.625 -31.188 1 97.38 321 ILE A O 1
ATOM 2643 N N . LEU A 1 322 ? 0.911 -23.422 -29.172 1 98.06 322 LEU A N 1
ATOM 2644 C CA . LEU A 1 322 ? 1.068 -24.844 -28.922 1 98.06 322 LEU A CA 1
ATOM 2645 C C . LEU A 1 322 ? 0.078 -25.328 -27.859 1 98.06 322 LEU A C 1
ATOM 2647 O O . LEU A 1 322 ? 0.032 -24.781 -26.75 1 98.06 322 LEU A O 1
ATOM 2651 N N . ARG A 1 323 ? -0.68 -26.312 -28.219 1 98.19 323 ARG A N 1
ATOM 2652 C CA . ARG A 1 323 ? -1.691 -26.844 -27.312 1 98.19 323 ARG A CA 1
ATOM 2653 C C . ARG A 1 323 ? -1.085 -27.875 -26.359 1 98.19 323 ARG A C 1
ATOM 2655 O O . ARG A 1 323 ? -0.312 -28.734 -26.781 1 98.19 323 ARG A O 1
ATOM 2662 N N . VAL A 1 324 ? -1.358 -27.797 -25.094 1 98.69 324 VAL A N 1
ATOM 2663 C CA . VAL A 1 324 ? -0.919 -28.703 -24.047 1 98.69 324 VAL A CA 1
ATOM 2664 C C . VAL A 1 324 ? -2.133 -29.328 -23.359 1 98.69 324 VAL A C 1
ATOM 2666 O O . VAL A 1 324 ? -3.076 -28.609 -23 1 98.69 324 VAL A O 1
ATOM 2669 N N . PRO A 1 325 ? -2.145 -30.656 -23.172 1 98 325 PRO A N 1
ATOM 2670 C CA . PRO A 1 325 ? -3.309 -31.25 -22.5 1 98 325 PRO A CA 1
ATOM 2671 C C . PRO A 1 325 ? -3.527 -30.688 -21.094 1 98 325 PRO A C 1
ATOM 2673 O O . PRO A 1 325 ? -2.561 -30.438 -20.375 1 98 325 PRO A O 1
ATOM 2676 N N . THR A 1 326 ? -4.82 -30.516 -20.766 1 98.12 326 THR A N 1
ATOM 2677 C CA . THR A 1 326 ? -5.137 -30.203 -19.375 1 98.12 326 THR A CA 1
ATOM 2678 C C . THR A 1 326 ? -4.758 -31.375 -18.453 1 98.12 326 THR A C 1
ATOM 2680 O O . THR A 1 326 ? -4.719 -32.531 -18.906 1 98.12 326 THR A O 1
ATOM 2683 N N . ALA A 1 327 ? -4.453 -31.078 -17.219 1 96.94 327 ALA A N 1
ATOM 2684 C CA . ALA A 1 327 ? -4.16 -32.094 -16.219 1 96.94 327 ALA A CA 1
ATOM 2685 C C . ALA A 1 327 ? -5.418 -32.875 -15.859 1 96.94 327 ALA A C 1
ATOM 2687 O O . ALA A 1 327 ? -6.535 -32.438 -16.125 1 96.94 327 ALA A O 1
ATOM 2688 N N . PRO A 1 328 ? -5.227 -34.094 -15.297 1 94.31 328 PRO A N 1
ATOM 2689 C CA . PRO A 1 328 ? -6.406 -34.844 -14.859 1 94.31 328 PRO A CA 1
ATOM 2690 C C . PRO A 1 328 ? -7.152 -34.188 -13.719 1 94.31 328 PRO A C 1
ATOM 2692 O O . PRO A 1 328 ? -6.535 -33.5 -12.891 1 94.31 328 PRO A O 1
ATOM 2695 N N . HIS A 1 329 ? -8.445 -34.375 -13.766 1 94.44 329 HIS A N 1
ATOM 2696 C CA . HIS A 1 329 ? -9.227 -33.969 -12.602 1 94.44 329 HIS A CA 1
ATOM 2697 C C . HIS A 1 329 ? -9.008 -34.938 -11.43 1 94.44 329 HIS A C 1
ATOM 2699 O O . HIS A 1 329 ? -9.336 -36.125 -11.523 1 94.44 329 HIS A O 1
ATOM 2705 N N . ILE A 1 330 ? -8.43 -34.438 -10.383 1 93.81 330 ILE A N 1
ATOM 2706 C CA . ILE A 1 330 ? -8.195 -35.25 -9.188 1 93.81 330 ILE A CA 1
ATOM 2707 C C . ILE A 1 330 ? -9.109 -34.781 -8.062 1 93.81 330 ILE A C 1
ATOM 2709 O O . ILE A 1 330 ? -9.039 -33.625 -7.629 1 93.81 330 ILE A O 1
ATOM 2713 N N . ILE A 1 331 ? -9.945 -35.625 -7.625 1 93.44 331 ILE A N 1
ATOM 2714 C CA . ILE A 1 331 ? -10.938 -35.312 -6.598 1 93.44 331 ILE A CA 1
ATOM 2715 C C . ILE A 1 331 ? -10.57 -36.031 -5.301 1 93.44 331 ILE A C 1
ATOM 2717 O O . ILE A 1 331 ? -10.242 -37.219 -5.309 1 93.44 331 ILE A O 1
ATOM 2721 N N . HIS A 1 332 ? -10.562 -35.312 -4.211 1 89.75 332 HIS A N 1
ATOM 2722 C CA . HIS A 1 332 ? -10.328 -35.875 -2.875 1 89.75 332 HIS A CA 1
ATOM 2723 C C . HIS A 1 332 ? -11.586 -35.781 -2.016 1 89.75 332 HIS A C 1
ATOM 2725 O O . HIS A 1 332 ? -12.453 -34.938 -2.271 1 89.75 332 HIS A O 1
ATOM 2731 N N . HIS A 1 333 ? -11.625 -36.656 -1.106 1 89.31 333 HIS A N 1
ATOM 2732 C CA . HIS A 1 333 ? -12.641 -36.594 -0.063 1 89.31 333 HIS A CA 1
ATOM 2733 C C . HIS A 1 333 ? -12.086 -35.906 1.185 1 89.31 333 HIS A C 1
ATOM 2735 O O . HIS A 1 333 ? -10.961 -36.188 1.602 1 89.31 333 HIS A O 1
ATOM 2741 N N . ILE A 1 334 ? -12.883 -34.938 1.626 1 85 334 ILE A N 1
ATOM 2742 C CA . ILE A 1 334 ? -12.414 -34.219 2.814 1 85 334 ILE A CA 1
ATOM 2743 C C . ILE A 1 334 ? -13.492 -34.281 3.896 1 85 334 ILE A C 1
ATOM 2745 O O . ILE A 1 334 ? -14.688 -34.375 3.592 1 85 334 ILE A O 1
ATOM 2749 N N . SER A 1 335 ? -13.039 -34.281 5.125 1 84 335 SER A N 1
ATOM 2750 C CA . SER A 1 335 ? -13.914 -34.281 6.289 1 84 335 SER A CA 1
ATOM 2751 C C . SER A 1 335 ? -13.367 -33.344 7.387 1 84 335 SER A C 1
ATOM 2753 O O . SER A 1 335 ? -12.25 -32.844 7.277 1 84 335 SER A O 1
ATOM 2755 N N . GLU A 1 336 ? -14.242 -33.188 8.367 1 82.31 336 GLU A N 1
ATOM 2756 C CA . GLU A 1 336 ? -13.836 -32.375 9.508 1 82.31 336 GLU A CA 1
ATOM 2757 C C . GLU A 1 336 ? -12.477 -32.844 10.055 1 82.31 336 GLU A C 1
ATOM 2759 O O . GLU A 1 336 ? -12.219 -34.031 10.18 1 82.31 336 GLU A O 1
ATOM 2764 N N . GLY A 1 337 ? -11.633 -31.906 10.328 1 76.88 337 GLY A N 1
ATOM 2765 C CA . GLY A 1 337 ? -10.297 -32.219 10.805 1 76.88 337 GLY A CA 1
ATOM 2766 C C . GLY A 1 337 ? -9.242 -32.125 9.727 1 76.88 337 GLY A C 1
ATOM 2767 O O . GLY A 1 337 ? -8.062 -31.922 10.016 1 76.88 337 GLY A O 1
ATOM 2768 N N . ASP A 1 338 ? -9.672 -32.312 8.438 1 79.31 338 ASP A N 1
ATOM 2769 C CA . ASP A 1 338 ? -8.75 -32.094 7.324 1 79.31 338 ASP A CA 1
ATOM 2770 C C . ASP A 1 338 ? -8.43 -30.625 7.156 1 79.31 338 ASP A C 1
ATOM 2772 O O . ASP A 1 338 ? -9.289 -29.766 7.359 1 79.31 338 ASP A O 1
ATOM 2776 N N . GLY A 1 339 ? -7.188 -30.312 6.844 1 79.75 339 GLY A N 1
ATOM 2777 C CA . GLY A 1 339 ? -6.75 -28.938 6.676 1 79.75 339 GLY A CA 1
ATOM 2778 C C . GLY A 1 339 ? -7.598 -28.172 5.684 1 79.75 339 GLY A C 1
ATOM 2779 O O . GLY A 1 339 ? -7.992 -27.031 5.953 1 79.75 339 GLY A O 1
ATOM 2780 N N . VAL A 1 340 ? -7.922 -28.812 4.613 1 84.19 340 VAL A N 1
ATOM 2781 C CA . VAL A 1 340 ? -8.719 -28.156 3.578 1 84.19 340 VAL A CA 1
ATOM 2782 C C . VAL A 1 340 ? -10.125 -27.875 4.102 1 84.19 340 VAL A C 1
ATOM 2784 O O . VAL A 1 340 ? -10.688 -26.812 3.867 1 84.19 340 VAL A O 1
ATOM 2787 N N . TYR A 1 341 ? -10.703 -28.859 4.801 1 84.75 341 TYR A N 1
ATOM 2788 C CA . TYR A 1 341 ? -12.023 -28.703 5.383 1 84.75 341 TYR A CA 1
ATOM 2789 C C . TYR A 1 341 ? -12.055 -27.516 6.344 1 84.75 341 TYR A C 1
ATOM 2791 O O . TYR A 1 341 ? -12.961 -26.672 6.285 1 84.75 341 TYR A O 1
ATOM 2799 N N . GLU A 1 342 ? -11.07 -27.5 7.168 1 84.31 342 GLU A N 1
ATOM 2800 C CA . GLU A 1 342 ? -11.016 -26.438 8.18 1 84.31 342 GLU A CA 1
ATOM 2801 C C . GLU A 1 342 ? -10.852 -25.062 7.535 1 84.31 342 GLU A C 1
ATOM 2803 O O . GLU A 1 342 ? -11.367 -24.062 8.047 1 84.31 342 GLU A O 1
ATOM 2808 N N . THR A 1 343 ? -10.172 -25 6.453 1 86.38 343 THR A N 1
ATOM 2809 C CA . THR A 1 343 ? -10 -23.75 5.727 1 86.38 343 THR A CA 1
ATOM 2810 C C . THR A 1 343 ? -11.305 -23.328 5.059 1 86.38 343 THR A C 1
ATOM 2812 O O . THR A 1 343 ? -11.695 -22.156 5.141 1 86.38 343 THR A O 1
ATOM 2815 N N . LEU A 1 344 ? -11.953 -24.219 4.453 1 88.81 344 LEU A N 1
ATOM 2816 C CA . LEU A 1 344 ? -13.203 -23.938 3.758 1 88.81 344 LEU A CA 1
ATOM 2817 C C . LEU A 1 344 ? -14.297 -23.516 4.742 1 88.81 344 LEU A C 1
ATOM 2819 O O . LEU A 1 344 ? -15.18 -22.734 4.398 1 88.81 344 LEU A O 1
ATOM 2823 N N . LYS A 1 345 ? -14.211 -23.984 5.953 1 88 345 LYS A N 1
ATOM 2824 C CA . LYS A 1 345 ? -15.188 -23.703 6.992 1 88 345 LYS A CA 1
ATOM 2825 C C . LYS A 1 345 ? -15.211 -22.219 7.34 1 88 345 LYS A C 1
ATOM 2827 O O . LYS A 1 345 ? -16.219 -21.703 7.832 1 88 345 LYS A O 1
ATOM 2832 N N . LEU A 1 346 ? -14.148 -21.578 7.023 1 87.75 346 LEU A N 1
ATOM 2833 C CA . LEU A 1 346 ? -14.023 -20.172 7.344 1 87.75 346 LEU A CA 1
ATOM 2834 C C . LEU A 1 346 ? -14.766 -19.312 6.328 1 87.75 346 LEU A C 1
ATOM 2836 O O . LEU A 1 346 ? -14.977 -18.109 6.551 1 87.75 346 LEU A O 1
ATOM 2840 N N . LEU A 1 347 ? -15.242 -19.891 5.238 1 92.81 347 LEU A N 1
ATOM 2841 C CA . LEU A 1 347 ? -15.797 -19.125 4.125 1 92.81 347 LEU A CA 1
ATOM 2842 C C . LEU A 1 347 ? -17.312 -19 4.258 1 92.81 347 LEU A C 1
ATOM 2844 O O . LEU A 1 347 ? -17.969 -19.875 4.844 1 92.81 347 LEU A O 1
ATOM 2848 N N . GLU A 1 348 ? -17.812 -17.891 3.811 1 91.81 348 GLU A N 1
ATOM 2849 C CA . GLU A 1 348 ? -19.234 -17.75 3.498 1 91.81 348 GLU A CA 1
ATOM 2850 C C . GLU A 1 348 ? -19.516 -18.062 2.029 1 91.81 348 GLU A C 1
ATOM 2852 O O . GLU A 1 348 ? -19.062 -17.344 1.141 1 91.81 348 GLU A O 1
ATOM 2857 N N . PHE A 1 349 ? -20.266 -19.062 1.783 1 95.19 349 PHE A N 1
ATOM 2858 C CA . PHE A 1 349 ? -20.469 -19.547 0.419 1 95.19 349 PHE A CA 1
ATOM 2859 C C . PHE A 1 349 ? -21.578 -18.75 -0.267 1 95.19 349 PHE A C 1
ATOM 2861 O O . PHE A 1 349 ? -22.656 -18.562 0.299 1 95.19 349 PHE A O 1
ATOM 2868 N N . GLU A 1 350 ? -21.344 -18.344 -1.476 1 95.69 350 GLU A N 1
ATOM 2869 C CA . GLU A 1 350 ? -22.266 -17.516 -2.229 1 95.69 350 GLU A CA 1
ATOM 2870 C C . GLU A 1 350 ? -23.531 -18.281 -2.592 1 95.69 350 GLU A C 1
ATOM 2872 O O . GLU A 1 350 ? -24.625 -17.703 -2.676 1 95.69 350 GLU A O 1
ATOM 2877 N N . ASP A 1 351 ? -23.391 -19.609 -2.791 1 94.19 351 ASP A N 1
ATOM 2878 C CA . ASP A 1 351 ? -24.531 -20.391 -3.221 1 94.19 351 ASP A CA 1
ATOM 2879 C C . ASP A 1 351 ? -25.312 -20.922 -2.02 1 94.19 351 ASP A C 1
ATOM 2881 O O . ASP A 1 351 ? -26.266 -21.703 -2.178 1 94.19 351 ASP A O 1
ATOM 2885 N N . GLY A 1 352 ? -24.906 -20.609 -0.844 1 92.62 352 GLY A N 1
ATOM 2886 C CA . GLY A 1 352 ? -25.609 -21.016 0.37 1 92.62 352 GLY A CA 1
ATOM 2887 C C . GLY A 1 352 ? -25.172 -22.375 0.88 1 92.62 352 GLY A C 1
ATOM 2888 O O . GLY A 1 352 ? -25.797 -22.922 1.798 1 92.62 352 GLY A O 1
ATOM 2889 N N . PHE A 1 353 ? -24.156 -22.906 0.279 1 90.5 353 PHE A N 1
ATOM 2890 C CA . PHE A 1 353 ? -23.641 -24.188 0.719 1 90.5 353 PHE A CA 1
ATOM 2891 C C . PHE A 1 353 ? -23.266 -24.141 2.195 1 90.5 353 PHE A C 1
ATOM 2893 O O . PHE A 1 353 ? -22.688 -23.172 2.666 1 90.5 353 PHE A O 1
ATOM 2900 N N . ASP A 1 354 ? -23.688 -25.172 2.934 1 87.5 354 ASP A N 1
ATOM 2901 C CA . ASP A 1 354 ? -23.375 -25.266 4.359 1 87.5 354 ASP A CA 1
ATOM 2902 C C . ASP A 1 354 ? -22.453 -26.453 4.637 1 87.5 354 ASP A C 1
ATOM 2904 O O . ASP A 1 354 ? -22.891 -27.594 4.676 1 87.5 354 ASP A O 1
ATOM 2908 N N . LEU A 1 355 ? -21.281 -26.125 4.871 1 84.88 355 LEU A N 1
ATOM 2909 C CA . LEU A 1 355 ? -20.266 -27.156 5.062 1 84.88 355 LEU A CA 1
ATOM 2910 C C . LEU A 1 355 ? -20.578 -28.016 6.273 1 84.88 355 LEU A C 1
ATOM 2912 O O . LEU A 1 355 ? -20.328 -29.219 6.262 1 84.88 355 LEU A O 1
ATOM 2916 N N . GLU A 1 356 ? -21.094 -27.453 7.332 1 81 356 GLU A N 1
ATOM 2917 C CA . GLU A 1 356 ? -21.344 -28.156 8.594 1 81 356 GLU A CA 1
ATOM 2918 C C . GLU A 1 356 ? -22.469 -29.172 8.438 1 81 356 GLU A C 1
ATOM 2920 O O . GLU A 1 356 ? -22.469 -30.219 9.102 1 81 356 GLU A O 1
ATOM 2925 N N . LYS A 1 357 ? -23.5 -28.875 7.656 1 80.81 357 LYS A N 1
ATOM 2926 C CA . LYS A 1 357 ? -24.625 -29.797 7.457 1 80.81 357 LYS A CA 1
ATOM 2927 C C . LYS A 1 357 ? -24.172 -31.062 6.715 1 80.81 357 LYS A C 1
ATOM 2929 O O . LYS A 1 357 ? -24.828 -32.094 6.773 1 80.81 357 LYS A O 1
ATOM 2934 N N . HIS A 1 358 ? -23.094 -30.938 6.004 1 74.44 358 HIS A N 1
ATOM 2935 C CA . HIS A 1 358 ? -22.562 -32.062 5.254 1 74.44 358 HIS A CA 1
ATOM 2936 C C . HIS A 1 358 ? -21.375 -32.688 5.973 1 74.44 358 HIS A C 1
ATOM 2938 O O . HIS A 1 358 ? -20.625 -33.469 5.379 1 74.44 358 HIS A O 1
ATOM 2944 N N . ALA A 1 359 ? -21.188 -32.25 7.215 1 65.31 359 ALA A N 1
ATOM 2945 C CA . ALA A 1 359 ? -20.031 -32.656 8 1 65.31 359 ALA A CA 1
ATOM 2946 C C . ALA A 1 359 ? -19.953 -34.188 8.125 1 65.31 359 ALA A C 1
ATOM 2948 O O . ALA A 1 359 ? -18.859 -34.75 8.156 1 65.31 359 ALA A O 1
ATOM 2949 N N . ASN A 1 360 ? -21.094 -34.75 8.211 1 63.97 360 ASN A N 1
ATOM 2950 C CA . ASN A 1 360 ? -21.125 -36.188 8.414 1 63.97 360 ASN A CA 1
ATOM 2951 C C . ASN A 1 360 ? -20.953 -36.938 7.102 1 63.97 360 ASN A C 1
ATOM 2953 O O . ASN A 1 360 ? -20.828 -38.156 7.098 1 63.97 360 ASN A O 1
ATOM 2957 N N . ASN A 1 361 ? -20.875 -36.125 6.062 1 69.06 361 ASN A N 1
ATOM 2958 C CA . ASN A 1 361 ? -20.672 -36.719 4.754 1 69.06 361 ASN A CA 1
ATOM 2959 C C . ASN A 1 361 ? -19.297 -36.344 4.18 1 69.06 361 ASN A C 1
ATOM 2961 O O . ASN A 1 361 ? -18.734 -35.312 4.543 1 69.06 361 ASN A O 1
ATOM 2965 N N . SER A 1 362 ? -18.625 -37.312 3.527 1 79.12 362 SER A N 1
ATOM 2966 C CA . SER A 1 362 ? -17.359 -37.031 2.842 1 79.12 362 SER A CA 1
ATOM 2967 C C . SER A 1 362 ? -17.578 -36.062 1.682 1 79.12 362 SER A C 1
ATOM 2969 O O . SER A 1 362 ? -18.328 -36.344 0.755 1 79.12 362 SER A O 1
ATOM 2971 N N . LEU A 1 363 ? -17.141 -34.812 1.896 1 89.62 363 LEU A N 1
ATOM 2972 C CA . LEU A 1 363 ? -17.234 -33.781 0.859 1 89.62 363 LEU A CA 1
ATOM 2973 C C . LEU A 1 363 ? -16.141 -34 -0.194 1 89.62 363 LEU A C 1
ATOM 2975 O O . LEU A 1 363 ? -15.031 -34.406 0.127 1 89.62 363 LEU A O 1
ATOM 2979 N N . LYS A 1 364 ? -16.562 -33.812 -1.354 1 93.12 364 LYS A N 1
ATOM 2980 C CA . LYS A 1 364 ? -15.617 -33.938 -2.459 1 93.12 364 LYS A CA 1
ATOM 2981 C C . LYS A 1 364 ? -15.031 -32.562 -2.838 1 93.12 364 LYS A C 1
ATOM 2983 O O . LYS A 1 364 ? -15.75 -31.578 -2.863 1 93.12 364 LYS A O 1
ATOM 2988 N N . PHE A 1 365 ? -13.805 -32.562 -3.107 1 92.25 365 PHE A N 1
ATOM 2989 C CA . PHE A 1 365 ? -13.18 -31.344 -3.586 1 92.25 365 PHE A CA 1
ATOM 2990 C C . PHE A 1 365 ? -12.148 -31.641 -4.664 1 92.25 365 PHE A C 1
ATOM 2992 O O . PHE A 1 365 ? -11.469 -32.656 -4.609 1 92.25 365 PHE A O 1
ATOM 2999 N N . ILE A 1 366 ? -12.125 -30.859 -5.641 1 95.62 366 ILE A N 1
ATOM 3000 C CA . ILE A 1 366 ? -11.211 -31.016 -6.766 1 95.62 366 ILE A CA 1
ATOM 3001 C C . ILE A 1 366 ? -9.992 -30.109 -6.566 1 95.62 366 ILE A C 1
ATOM 3003 O O . ILE A 1 366 ? -10.125 -28.969 -6.133 1 95.62 366 ILE A O 1
ATOM 3007 N N . ILE A 1 367 ? -8.75 -30.625 -6.82 1 94.5 367 ILE A N 1
ATOM 3008 C CA . ILE A 1 367 ? -7.535 -29.828 -6.652 1 94.5 367 ILE A CA 1
ATOM 3009 C C . ILE A 1 367 ? -7.262 -29.031 -7.926 1 94.5 367 ILE A C 1
ATOM 3011 O O . ILE A 1 367 ? -7.75 -29.375 -9 1 94.5 367 ILE A O 1
ATOM 3015 N N . ALA A 1 368 ? -6.512 -27.984 -7.855 1 95.31 368 ALA A N 1
ATOM 3016 C CA . ALA A 1 368 ? -6.176 -27.125 -8.992 1 95.31 368 ALA A CA 1
ATOM 3017 C C . ALA A 1 368 ? -4.992 -27.688 -9.766 1 95.31 368 ALA A C 1
ATOM 3019 O O . ALA A 1 368 ? -3.93 -27.062 -9.836 1 95.31 368 ALA A O 1
ATOM 3020 N N . SER A 1 369 ? -5.203 -28.781 -10.43 1 96.5 369 SER A N 1
ATOM 3021 C CA . SER A 1 369 ? -4.133 -29.406 -11.195 1 96.5 369 SER A CA 1
ATOM 3022 C C . SER A 1 369 ? -3.908 -28.703 -12.523 1 96.5 369 SER A C 1
ATOM 3024 O O . SER A 1 369 ? -4.867 -28.312 -13.195 1 96.5 369 SER A O 1
ATOM 3026 N N . SER A 1 370 ? -2.693 -28.453 -12.883 1 98 370 SER A N 1
ATOM 3027 C CA . SER A 1 370 ? -2.35 -27.812 -14.148 1 98 370 SER A CA 1
ATOM 3028 C C . SER A 1 370 ? -0.905 -28.109 -14.539 1 98 370 SER A C 1
ATOM 3030 O O . SER A 1 370 ? 0.015 -27.875 -13.75 1 98 370 SER A O 1
ATOM 3032 N N . TYR A 1 371 ? -0.709 -28.594 -15.773 1 98.62 371 TYR A N 1
ATOM 3033 C CA . TYR A 1 371 ? 0.642 -28.766 -16.297 1 98.62 371 TYR A CA 1
ATOM 3034 C C . TYR A 1 371 ? 1.26 -27.422 -16.672 1 98.62 371 TYR A C 1
ATOM 3036 O O . TYR A 1 371 ? 2.482 -27.312 -16.781 1 98.62 371 TYR A O 1
ATOM 3044 N N . LEU A 1 372 ? 0.416 -26.391 -16.812 1 98.75 372 LEU A N 1
ATOM 3045 C CA . LEU A 1 372 ? 0.925 -25.109 -17.281 1 98.75 372 LEU A CA 1
ATOM 3046 C C . LEU A 1 372 ? 1.313 -24.219 -16.109 1 98.75 372 LEU A C 1
ATOM 3048 O O . LEU A 1 372 ? 1.89 -23.141 -16.297 1 98.75 372 LEU A O 1
ATOM 3052 N N . ASN A 1 373 ? 1.021 -24.625 -14.93 1 98.69 373 ASN A N 1
ATOM 3053 C CA . ASN A 1 373 ? 1.582 -23.953 -13.766 1 98.69 373 ASN A CA 1
ATOM 3054 C C . ASN A 1 373 ? 3.002 -24.438 -13.469 1 98.69 373 ASN A C 1
ATOM 3056 O O . ASN A 1 373 ? 3.256 -25.031 -12.422 1 98.69 373 ASN A O 1
ATOM 3060 N N . PHE A 1 374 ? 3.912 -24.109 -14.344 1 98.88 374 PHE A N 1
ATOM 3061 C CA . PHE A 1 374 ? 5.27 -24.641 -14.336 1 98.88 374 PHE A CA 1
ATOM 3062 C C . PHE A 1 374 ? 6.285 -23.531 -14.109 1 98.88 374 PHE A C 1
ATOM 3064 O O . PHE A 1 374 ? 5.969 -22.359 -14.273 1 98.88 374 PHE A O 1
ATOM 3071 N N . LEU A 1 375 ? 7.508 -23.859 -13.688 1 98.75 375 LEU A N 1
ATOM 3072 C CA . LEU A 1 375 ? 8.586 -22.906 -13.461 1 98.75 375 LEU A CA 1
ATOM 3073 C C . LEU A 1 375 ? 9.688 -23.078 -14.5 1 98.75 375 LEU A C 1
ATOM 3075 O O . LEU A 1 375 ? 10.156 -24.188 -14.742 1 98.75 375 LEU A O 1
ATOM 3079 N N . VAL A 1 376 ? 10.055 -22 -15.164 1 97.81 376 VAL A N 1
ATOM 3080 C CA . VAL A 1 376 ? 11.234 -21.953 -16.031 1 97.81 376 VAL A CA 1
ATOM 3081 C C . VAL A 1 376 ? 12.391 -21.297 -15.281 1 97.81 376 VAL A C 1
ATOM 3083 O O . VAL A 1 376 ? 12.242 -20.219 -14.703 1 97.81 376 VAL A O 1
ATOM 3086 N N . SER A 1 377 ? 13.477 -21.969 -15.195 1 96 377 SER A N 1
ATOM 3087 C CA . SER A 1 377 ? 14.719 -21.422 -14.672 1 96 377 SER A CA 1
ATOM 3088 C C . SER A 1 377 ? 15.836 -21.484 -15.711 1 96 377 SER A C 1
ATOM 3090 O O . SER A 1 377 ? 15.586 -21.797 -16.875 1 96 377 SER A O 1
ATOM 3092 N N . ASN A 1 378 ? 17.047 -21.141 -15.312 1 94.19 378 ASN A N 1
ATOM 3093 C CA . ASN A 1 378 ? 18.141 -21 -16.266 1 94.19 378 ASN A CA 1
ATOM 3094 C C . ASN A 1 378 ? 18.469 -22.328 -16.922 1 94.19 378 ASN A C 1
ATOM 3096 O O . ASN A 1 378 ? 18.766 -22.391 -18.125 1 94.19 378 ASN A O 1
ATOM 3100 N N . ARG A 1 379 ? 18.359 -23.422 -16.156 1 93.44 379 ARG A N 1
ATOM 3101 C CA . ARG A 1 379 ? 18.844 -24.703 -16.672 1 93.44 379 ARG A CA 1
ATOM 3102 C C . ARG A 1 379 ? 17.766 -25.781 -16.547 1 93.44 379 ARG A C 1
ATOM 3104 O O . ARG A 1 379 ? 17.875 -26.844 -17.156 1 93.44 379 ARG A O 1
ATOM 3111 N N . VAL A 1 380 ? 16.797 -25.469 -15.805 1 95.44 380 VAL A N 1
ATOM 3112 C CA . VAL A 1 380 ? 15.797 -26.5 -15.531 1 95.44 380 VAL A CA 1
ATOM 3113 C C . VAL A 1 380 ? 14.398 -25.906 -15.734 1 95.44 380 VAL A C 1
ATOM 3115 O O . VAL A 1 380 ? 14.188 -24.719 -15.539 1 95.44 380 VAL A O 1
ATOM 3118 N N . VAL A 1 381 ? 13.516 -26.719 -16.203 1 98.19 381 VAL A N 1
ATOM 3119 C CA . VAL A 1 381 ? 12.078 -26.453 -16.25 1 98.19 381 VAL A CA 1
ATOM 3120 C C . VAL A 1 381 ? 11.344 -27.469 -15.375 1 98.19 381 VAL A C 1
ATOM 3122 O O . VAL A 1 381 ? 11.531 -28.688 -15.531 1 98.19 381 VAL A O 1
ATOM 3125 N N . LEU A 1 382 ? 10.625 -27 -14.422 1 98.75 382 LEU A N 1
ATOM 3126 C CA . LEU A 1 382 ? 9.883 -27.859 -13.5 1 98.75 382 LEU A CA 1
ATOM 3127 C C . LEU A 1 382 ? 8.414 -27.938 -13.891 1 98.75 382 LEU A C 1
ATOM 3129 O O . LEU A 1 382 ? 7.723 -26.922 -13.938 1 98.75 382 LEU A O 1
ATOM 3133 N N . ILE A 1 383 ? 7.898 -29.125 -14.156 1 98.81 383 ILE A N 1
ATOM 3134 C CA . ILE A 1 383 ? 6.496 -29.328 -14.508 1 98.81 383 ILE A CA 1
ATOM 3135 C C . ILE A 1 383 ? 5.867 -30.344 -13.562 1 98.81 383 ILE A C 1
ATOM 3137 O O . ILE A 1 383 ? 6.574 -31.094 -12.891 1 98.81 383 ILE A O 1
ATOM 3141 N N . SER A 1 384 ? 4.586 -30.406 -13.539 1 98.69 384 SER A N 1
ATOM 3142 C CA . SER A 1 384 ? 3.859 -31.266 -12.609 1 98.69 384 SER A CA 1
ATOM 3143 C C . SER A 1 384 ? 3.791 -32.688 -13.125 1 98.69 384 SER A C 1
ATOM 3145 O O . SER A 1 384 ? 3.721 -32.938 -14.336 1 98.69 384 SER A O 1
ATOM 3147 N N . LYS A 1 385 ? 3.857 -33.594 -12.227 1 98.12 385 LYS A N 1
ATOM 3148 C CA . LYS A 1 385 ? 3.506 -35 -12.414 1 98.12 385 LYS A CA 1
ATOM 3149 C C . LYS A 1 385 ? 2.318 -35.375 -11.539 1 98.12 385 LYS A C 1
ATOM 3151 O O . LYS A 1 385 ? 2.305 -35.094 -10.336 1 98.12 385 LYS A O 1
ATOM 3156 N N . TYR A 1 386 ? 1.402 -36.062 -12.133 1 97.44 386 TYR A N 1
ATOM 3157 C CA . TYR A 1 386 ? 0.208 -36.375 -11.352 1 97.44 386 TYR A CA 1
ATOM 3158 C C . TYR A 1 386 ? 0.055 -37.875 -11.125 1 97.44 386 TYR A C 1
ATOM 3160 O O . TYR A 1 386 ? -0.549 -38.281 -10.141 1 97.44 386 TYR A O 1
ATOM 3168 N N . TYR A 1 387 ? 0.604 -38.625 -11.945 1 96.62 387 TYR A N 1
ATOM 3169 C CA . TYR A 1 387 ? 0.395 -40.062 -11.828 1 96.62 387 TYR A CA 1
ATOM 3170 C C . TYR A 1 387 ? 1.002 -40.594 -10.539 1 96.62 387 TYR A C 1
ATOM 3172 O O . TYR A 1 387 ? 2.125 -40.25 -10.18 1 96.62 387 TYR A O 1
ATOM 3180 N N . ARG A 1 388 ? 0.337 -41.344 -9.852 1 91.44 388 ARG A N 1
ATOM 3181 C CA . ARG A 1 388 ? 0.717 -42.188 -8.727 1 91.44 388 ARG A CA 1
ATOM 3182 C C . ARG A 1 388 ? -0.101 -43.469 -8.711 1 91.44 388 ARG A C 1
ATOM 3184 O O . ARG A 1 388 ? -1.118 -43.594 -9.398 1 91.44 388 ARG A O 1
ATOM 3191 N N . GLU A 1 389 ? 0.373 -44.406 -7.93 1 90.88 389 GLU A N 1
ATOM 3192 C CA . GLU A 1 389 ? -0.368 -45.656 -7.828 1 90.88 389 GLU A CA 1
ATOM 3193 C C . GLU A 1 389 ? -1.82 -45.406 -7.434 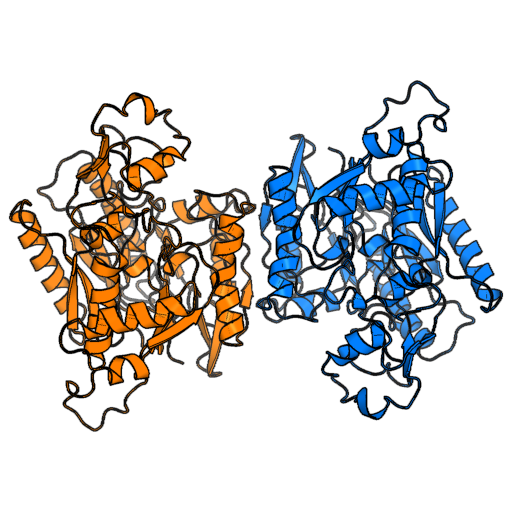1 90.88 389 GLU A C 1
ATOM 3195 O O . GLU A 1 389 ? -2.1 -44.594 -6.559 1 90.88 389 GLU A O 1
ATOM 3200 N N . GLY A 1 390 ? -2.748 -46.031 -8.086 1 89.38 390 GLY A N 1
ATOM 3201 C CA . GLY A 1 390 ? -4.168 -45.875 -7.809 1 89.38 390 GLY A CA 1
ATOM 3202 C C . GLY A 1 390 ? -4.887 -45.031 -8.836 1 89.38 390 GLY A C 1
ATOM 3203 O O . GLY A 1 390 ? -6.117 -45.062 -8.922 1 89.38 390 GLY A O 1
ATOM 3204 N N . LEU A 1 391 ? -4.133 -44.344 -9.664 1 92 391 LEU A N 1
ATOM 3205 C CA . LEU A 1 391 ? -4.738 -43.562 -10.727 1 92 391 LEU A CA 1
ATOM 3206 C C . LEU A 1 391 ? -4.699 -44.312 -12.055 1 92 391 LEU A C 1
ATOM 3208 O O . LEU A 1 391 ? -3.881 -45.219 -12.234 1 92 391 LEU A O 1
ATOM 3212 N N . PRO A 1 392 ? -5.586 -44 -12.914 1 92.69 392 PRO A N 1
ATOM 3213 C CA . PRO A 1 392 ? -5.648 -44.719 -14.203 1 92.69 392 PRO A CA 1
ATOM 3214 C C . PRO A 1 392 ? -4.375 -44.531 -15.031 1 92.69 392 PRO A C 1
ATOM 3216 O O . PRO A 1 392 ? -3.689 -43.5 -14.898 1 92.69 392 PRO A O 1
ATOM 3219 N N . GLU A 1 393 ? -4.105 -45.438 -15.891 1 94.81 393 GLU A N 1
ATOM 3220 C CA . GLU A 1 393 ? -2.953 -45.438 -16.781 1 94.81 393 GLU A CA 1
ATOM 3221 C C . GLU A 1 393 ? -2.982 -44.188 -17.688 1 94.81 393 GLU A C 1
ATOM 3223 O O . GLU A 1 393 ? -1.934 -43.688 -18.078 1 94.81 393 GLU A O 1
ATOM 3228 N N . SER A 1 394 ? -4.16 -43.719 -17.984 1 94 394 SER A N 1
ATOM 3229 C CA . SER A 1 394 ? -4.309 -42.531 -18.844 1 94 394 SER A CA 1
ATOM 3230 C C . SER A 1 394 ? -3.607 -41.312 -18.234 1 94 394 SER A C 1
ATOM 3232 O O . SER A 1 394 ? -3.121 -40.469 -18.953 1 94 394 SER A O 1
ATOM 3234 N N . VAL A 1 395 ? -3.541 -41.281 -16.906 1 95.56 395 VAL A N 1
ATOM 3235 C CA . VAL A 1 395 ? -2.854 -40.188 -16.234 1 95.56 395 VAL A CA 1
ATOM 3236 C C . VAL A 1 395 ? -1.35 -40.281 -16.469 1 95.56 395 VAL A C 1
ATOM 3238 O O . VAL A 1 395 ? -0.682 -39.281 -16.734 1 95.56 395 VAL A O 1
ATOM 3241 N N . ARG A 1 396 ? -0.812 -41.469 -16.406 1 97.06 396 ARG A N 1
ATOM 3242 C CA . ARG A 1 396 ? 0.602 -41.688 -16.703 1 97.06 396 ARG A CA 1
ATOM 3243 C C . ARG A 1 396 ? 0.937 -41.281 -18.125 1 97.06 396 ARG A C 1
ATOM 3245 O O . ARG A 1 396 ? 1.955 -40.625 -18.359 1 97.06 396 ARG A O 1
ATOM 3252 N N . GLN A 1 397 ? 0.134 -41.688 -18.984 1 96.62 397 GLN A N 1
ATOM 3253 C CA . GLN A 1 397 ? 0.331 -41.344 -20.391 1 96.62 397 GLN A CA 1
ATOM 3254 C C . GLN A 1 397 ? 0.313 -39.812 -20.594 1 96.62 397 GLN A C 1
ATOM 3256 O O . GLN A 1 397 ? 1.098 -39.281 -21.391 1 96.62 397 GLN A O 1
ATOM 3261 N N . LEU A 1 398 ? -0.586 -39.188 -19.922 1 96.56 398 LEU A N 1
ATOM 3262 C CA . LEU A 1 398 ? -0.67 -37.719 -20.016 1 96.56 398 LEU A CA 1
ATOM 3263 C C . LEU A 1 398 ? 0.606 -37.062 -19.484 1 96.56 398 LEU A C 1
ATOM 3265 O O . LEU A 1 398 ? 1.132 -36.125 -20.094 1 96.56 398 LEU A O 1
ATOM 3269 N N . ASP A 1 399 ? 1.071 -37.562 -18.344 1 98.31 399 ASP A N 1
ATOM 3270 C CA . ASP A 1 399 ? 2.326 -37.062 -17.781 1 98.31 399 ASP A CA 1
ATOM 3271 C C . ASP A 1 399 ? 3.467 -37.188 -18.797 1 98.31 399 ASP A C 1
ATOM 3273 O O . ASP A 1 399 ? 4.27 -36.281 -18.953 1 98.31 399 ASP A O 1
ATOM 3277 N N . GLU A 1 400 ? 3.512 -38.312 -19.422 1 98.25 400 GLU A N 1
ATOM 3278 C CA . GLU A 1 400 ? 4.57 -38.594 -20.391 1 98.25 400 GLU A CA 1
ATOM 3279 C C . GLU A 1 400 ? 4.434 -37.688 -21.625 1 98.25 400 GLU A C 1
ATOM 3281 O O . GLU A 1 400 ? 5.434 -37.188 -22.141 1 98.25 400 GLU A O 1
ATOM 3286 N N . GLN A 1 401 ? 3.264 -37.562 -22.125 1 98.12 401 GLN A N 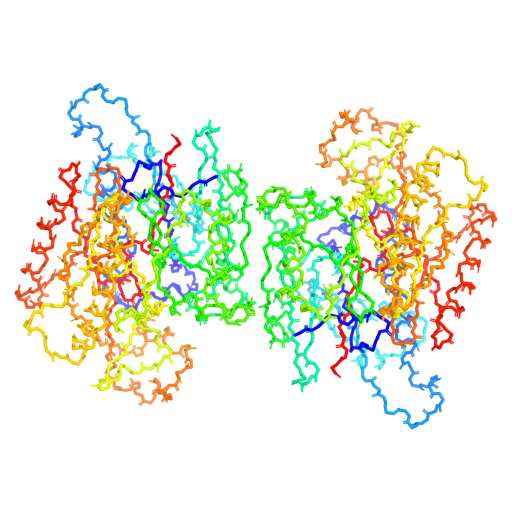1
ATOM 3287 C CA . GLN A 1 401 ? 3.012 -36.719 -23.266 1 98.12 401 GLN A CA 1
ATOM 3288 C C . GLN A 1 401 ? 3.457 -35.281 -23 1 98.12 401 GLN A C 1
ATOM 3290 O O . GLN A 1 401 ? 4.117 -34.656 -23.828 1 98.12 401 GLN A O 1
ATOM 3295 N N . VAL A 1 402 ? 3.061 -34.75 -21.859 1 98.62 402 VAL A N 1
ATOM 3296 C CA . VAL A 1 402 ? 3.4 -33.375 -21.5 1 98.62 402 VAL A CA 1
ATOM 3297 C C . VAL A 1 402 ? 4.914 -33.25 -21.344 1 98.62 402 VAL A C 1
ATOM 3299 O O . VAL A 1 402 ? 5.504 -32.25 -21.781 1 98.62 402 VAL A O 1
ATOM 3302 N N . LEU A 1 403 ? 5.52 -34.25 -20.688 1 98.69 403 LEU A N 1
ATOM 3303 C CA . LEU A 1 403 ? 6.973 -34.25 -20.578 1 98.69 403 LEU A CA 1
ATOM 3304 C C . LEU A 1 403 ? 7.629 -34.094 -21.938 1 98.69 403 LEU A C 1
ATOM 3306 O O . LEU A 1 403 ? 8.562 -33.312 -22.109 1 98.69 403 LEU A O 1
ATOM 3310 N N . GLN A 1 404 ? 7.16 -34.812 -22.875 1 98.5 404 GLN A N 1
ATOM 3311 C CA . GLN A 1 404 ? 7.723 -34.75 -24.219 1 98.5 404 GLN A CA 1
ATOM 3312 C C . GLN A 1 404 ? 7.512 -33.406 -24.859 1 98.5 404 GLN A C 1
ATOM 3314 O O . GLN A 1 404 ? 8.406 -32.875 -25.531 1 98.5 404 GLN A O 1
ATOM 3319 N N . ILE A 1 405 ? 6.359 -32.812 -24.734 1 98.44 405 ILE A N 1
ATOM 3320 C CA . ILE A 1 405 ? 6.062 -31.5 -25.281 1 98.44 405 ILE A CA 1
ATOM 3321 C C . ILE A 1 405 ? 7.043 -30.484 -24.703 1 98.44 405 ILE A C 1
ATOM 3323 O O . ILE A 1 405 ? 7.625 -29.688 -25.453 1 98.44 405 ILE A O 1
ATOM 3327 N N . PHE A 1 406 ? 7.266 -30.531 -23.422 1 98.75 406 PHE A N 1
ATOM 3328 C CA . PHE A 1 406 ? 8.117 -29.531 -22.781 1 98.75 406 PHE A CA 1
ATOM 3329 C C . PHE A 1 406 ? 9.578 -29.734 -23.172 1 98.75 406 PHE A C 1
ATOM 3331 O O . PHE A 1 406 ? 10.336 -28.781 -23.297 1 98.75 406 PHE A O 1
ATOM 3338 N N . LYS A 1 407 ? 9.984 -31 -23.375 1 98.31 407 LYS A N 1
ATOM 3339 C CA . LYS A 1 407 ? 11.336 -31.266 -23.859 1 98.31 407 LYS A CA 1
ATOM 3340 C C . LYS A 1 407 ? 11.555 -30.656 -25.234 1 98.31 407 LYS A C 1
ATOM 3342 O O . LYS A 1 407 ? 12.648 -30.188 -25.562 1 98.31 407 LYS A O 1
ATOM 3347 N N . GLU A 1 408 ? 10.547 -30.656 -26 1 97.88 408 GLU A N 1
ATOM 3348 C CA . GLU A 1 408 ? 10.625 -30.078 -27.344 1 97.88 408 GLU A CA 1
ATOM 3349 C C . GLU A 1 408 ? 10.648 -28.547 -27.281 1 97.88 408 GLU A C 1
ATOM 3351 O O . GLU A 1 408 ? 11.352 -27.906 -28.047 1 97.88 408 GLU A O 1
ATOM 3356 N N . VAL A 1 409 ? 9.898 -28 -26.422 1 97.69 409 VAL A N 1
ATOM 3357 C CA . VAL A 1 409 ? 9.773 -26.547 -26.266 1 97.69 409 VAL A CA 1
ATOM 3358 C C . VAL A 1 409 ? 11.039 -25.984 -25.656 1 97.69 409 VAL A C 1
ATOM 3360 O O . VAL A 1 409 ? 11.453 -24.859 -25.984 1 97.69 409 VAL A O 1
ATOM 3363 N N . TYR A 1 410 ? 11.656 -26.734 -24.75 1 97.56 410 TYR A N 1
ATOM 3364 C CA . TYR A 1 410 ? 12.844 -26.297 -24.031 1 97.56 410 TYR A CA 1
ATOM 3365 C C . TYR A 1 410 ? 14.008 -27.266 -24.25 1 97.56 410 TYR A C 1
ATOM 3367 O O . TYR A 1 410 ? 14.492 -27.891 -23.312 1 97.56 410 TYR A O 1
ATOM 3375 N N . PRO A 1 411 ? 14.539 -27.281 -25.406 1 96.44 411 PRO A N 1
ATOM 3376 C CA . PRO A 1 411 ? 15.562 -28.281 -25.734 1 96.44 411 PRO A CA 1
ATOM 3377 C C . PRO A 1 411 ? 16.875 -28.047 -24.984 1 96.44 411 PRO A C 1
ATOM 3379 O O . PRO A 1 411 ? 17.672 -28.984 -24.828 1 96.44 411 PRO A O 1
ATOM 3382 N N . ASP A 1 412 ? 17.109 -26.859 -24.516 1 93.81 412 ASP A N 1
ATOM 3383 C CA . ASP A 1 412 ? 18.391 -26.547 -23.891 1 93.81 412 ASP A CA 1
ATOM 3384 C C . ASP A 1 412 ? 18.297 -26.609 -22.359 1 93.81 412 ASP A C 1
ATOM 3386 O O . ASP A 1 412 ? 19.219 -26.203 -21.656 1 93.81 412 ASP A O 1
ATOM 3390 N N . ARG A 1 413 ? 17.156 -27.047 -21.875 1 95.12 413 ARG A N 1
ATOM 3391 C CA . ARG A 1 413 ? 16.938 -27.141 -20.438 1 95.12 413 ARG A CA 1
ATOM 3392 C C . ARG A 1 413 ? 16.562 -28.562 -20.031 1 95.12 413 ARG A C 1
ATOM 3394 O O . ARG A 1 413 ? 16 -29.312 -20.844 1 95.12 413 ARG A O 1
ATOM 3401 N N . THR A 1 414 ? 16.922 -28.906 -18.828 1 96.19 414 THR A N 1
ATOM 3402 C CA . THR A 1 414 ? 16.469 -30.172 -18.266 1 96.19 414 THR A CA 1
ATOM 3403 C C . THR A 1 414 ? 15.047 -30.047 -17.734 1 96.19 414 THR A C 1
ATOM 3405 O O . THR A 1 414 ? 14.766 -29.188 -16.891 1 96.19 414 THR A O 1
ATOM 3408 N N . VAL A 1 415 ? 14.156 -30.875 -18.234 1 98.06 415 VAL A N 1
ATOM 3409 C CA . VAL A 1 415 ? 12.781 -30.859 -17.75 1 98.06 415 VAL A CA 1
ATOM 3410 C C . VAL A 1 415 ? 12.609 -31.875 -16.625 1 98.06 415 VAL A C 1
ATOM 3412 O O . VAL A 1 415 ? 12.914 -33.062 -16.797 1 98.06 415 VAL A O 1
ATOM 3415 N N . VAL A 1 416 ? 12.18 -31.453 -15.477 1 97.81 416 VAL A N 1
ATOM 3416 C CA . VAL A 1 416 ? 11.992 -32.312 -14.305 1 97.81 416 VAL A CA 1
ATOM 3417 C C . VAL A 1 416 ? 10.516 -32.312 -13.898 1 97.81 416 VAL A C 1
ATOM 3419 O O . VAL A 1 416 ? 9.891 -31.25 -13.797 1 97.81 416 VAL A O 1
ATOM 3422 N N . GLN A 1 417 ? 9.953 -33.469 -13.688 1 98.25 417 GLN A N 1
ATOM 3423 C CA . GLN A 1 417 ? 8.586 -33.594 -13.211 1 98.25 417 GLN A CA 1
ATOM 3424 C C . GLN A 1 417 ? 8.547 -33.75 -11.695 1 98.25 417 GLN A C 1
ATOM 3426 O O . GLN A 1 417 ? 9.328 -34.531 -11.133 1 98.25 417 GLN A O 1
ATOM 3431 N N . ILE A 1 418 ? 7.734 -33.031 -11.062 1 97.75 418 ILE A N 1
ATOM 3432 C CA . ILE A 1 418 ? 7.555 -33.094 -9.617 1 97.75 418 ILE A CA 1
ATOM 3433 C C . ILE A 1 418 ? 6.086 -33.375 -9.289 1 97.75 418 ILE A C 1
ATOM 3435 O O . ILE A 1 418 ? 5.191 -32.812 -9.922 1 97.75 418 ILE A O 1
ATOM 3439 N N . ALA A 1 419 ? 5.836 -34.312 -8.352 1 96.62 419 ALA A N 1
ATOM 3440 C CA . ALA A 1 419 ? 4.473 -34.562 -7.879 1 96.62 419 ALA A CA 1
ATOM 3441 C C . ALA A 1 419 ? 3.949 -33.344 -7.109 1 96.62 419 ALA A C 1
ATOM 3443 O O . ALA A 1 419 ? 4.465 -33 -6.039 1 96.62 419 ALA A O 1
ATOM 3444 N N . THR A 1 420 ? 2.871 -32.719 -7.617 1 96.38 420 THR A N 1
ATOM 3445 C CA . THR A 1 420 ? 2.467 -31.422 -7.039 1 96.38 420 THR A CA 1
ATOM 3446 C C . THR A 1 420 ? 1.068 -31.531 -6.438 1 96.38 420 THR A C 1
ATOM 3448 O O . THR A 1 420 ? 0.484 -30.516 -6.043 1 96.38 420 THR A O 1
ATOM 3451 N N . GLU A 1 421 ? 0.544 -32.688 -6.348 1 93.75 421 GLU A N 1
ATOM 3452 C CA . GLU A 1 421 ? -0.834 -32.906 -5.914 1 93.75 421 GLU A CA 1
ATOM 3453 C C . GLU A 1 421 ? -1.106 -32.188 -4.594 1 93.75 421 GLU A C 1
ATOM 3455 O O . GLU A 1 421 ? -2.109 -31.484 -4.457 1 93.75 421 GLU A O 1
ATOM 3460 N N . VAL A 1 422 ? -0.237 -32.281 -3.621 1 90.62 422 VAL A N 1
ATOM 3461 C CA . VAL A 1 422 ? -0.435 -31.719 -2.289 1 90.62 422 VAL A CA 1
ATOM 3462 C C . VAL A 1 422 ? -0.421 -30.188 -2.363 1 90.62 422 VAL A C 1
ATOM 3464 O O . VAL A 1 422 ? -1.149 -29.516 -1.629 1 90.62 422 VAL A O 1
ATOM 3467 N N . LEU A 1 423 ? 0.403 -29.641 -3.191 1 93.5 423 LEU A N 1
ATOM 3468 C CA . LEU A 1 423 ? 0.443 -28.188 -3.406 1 93.5 423 LEU A CA 1
ATOM 3469 C C . LEU A 1 423 ? -0.834 -27.703 -4.086 1 93.5 423 LEU A C 1
ATOM 3471 O O . LEU A 1 423 ? -1.39 -26.672 -3.705 1 93.5 423 LEU A O 1
ATOM 3475 N N . ASN A 1 424 ? -1.326 -28.484 -4.996 1 94.88 424 ASN A N 1
ATOM 3476 C CA . ASN A 1 424 ? -2.525 -28.125 -5.746 1 94.88 424 ASN A CA 1
ATOM 3477 C C . ASN A 1 424 ? -3.758 -28.078 -4.848 1 94.88 424 ASN A C 1
ATOM 3479 O O . ASN A 1 424 ? -4.734 -27.391 -5.164 1 94.88 424 ASN A O 1
ATOM 3483 N N . MET A 1 425 ? -3.693 -28.812 -3.768 1 91.69 425 MET A N 1
ATOM 3484 C CA . MET A 1 425 ? -4.789 -28.781 -2.805 1 91.69 425 MET A CA 1
ATOM 3485 C C . MET A 1 425 ? -4.98 -27.391 -2.227 1 91.69 425 MET A C 1
ATOM 3487 O O . MET A 1 425 ? -6.078 -27.031 -1.796 1 91.69 425 MET A O 1
ATOM 3491 N N . GLY A 1 426 ? -3.916 -26.625 -2.309 1 90.19 426 GLY A N 1
ATOM 3492 C CA . GLY A 1 426 ? -3.977 -25.25 -1.81 1 90.19 426 GLY A CA 1
ATOM 3493 C C . GLY A 1 426 ? -4.426 -24.25 -2.857 1 90.19 426 GLY A C 1
ATOM 3494 O O . GLY A 1 426 ? -4.594 -23.062 -2.562 1 90.19 426 GLY A O 1
ATOM 3495 N N . GLY A 1 427 ? -4.531 -24.656 -4.086 1 92.94 427 GLY A N 1
ATOM 3496 C CA . GLY A 1 427 ? -5.137 -23.797 -5.09 1 92.94 427 GLY A CA 1
ATOM 3497 C C . GLY A 1 427 ? -4.148 -23.297 -6.129 1 92.94 427 GLY A C 1
ATOM 3498 O O . GLY A 1 427 ? -4.488 -22.469 -6.969 1 92.94 427 GLY A O 1
ATOM 3499 N N . GLY A 1 428 ? -2.936 -23.844 -6.105 1 94.81 428 GLY A N 1
ATOM 3500 C CA . GLY A 1 428 ? -1.938 -23.391 -7.066 1 94.81 428 GLY A CA 1
ATOM 3501 C C . GLY A 1 428 ? -0.871 -24.438 -7.344 1 94.81 428 GLY A C 1
ATOM 3502 O O . GLY A 1 428 ? -1.044 -25.609 -7.016 1 94.81 428 GLY A O 1
ATOM 3503 N N . GLY A 1 429 ? 0.128 -24.016 -8.023 1 97.19 429 GLY A N 1
ATOM 3504 C CA . GLY A 1 429 ? 1.204 -24.906 -8.414 1 97.19 429 GLY A CA 1
ATOM 3505 C C . GLY A 1 429 ? 2.582 -24.312 -8.219 1 97.19 429 GLY A C 1
ATOM 3506 O O . GLY A 1 429 ? 2.777 -23.469 -7.336 1 97.19 429 GLY A O 1
ATOM 3507 N N . MET A 1 430 ? 3.52 -24.844 -8.945 1 98.62 430 MET A N 1
ATOM 3508 C CA . MET A 1 430 ? 4.918 -24.5 -8.719 1 98.62 430 MET A CA 1
ATOM 3509 C C . MET A 1 430 ? 5.211 -23.078 -9.195 1 98.62 430 MET A C 1
ATOM 3511 O O . MET A 1 430 ? 6.047 -22.391 -8.609 1 98.62 430 MET A O 1
ATOM 3515 N N . HIS A 1 431 ? 4.539 -22.625 -10.266 1 98.75 431 HIS A N 1
ATOM 3516 C CA . HIS A 1 431 ? 4.691 -21.234 -10.688 1 98.75 431 HIS A CA 1
ATOM 3517 C C . HIS A 1 431 ? 4.227 -20.281 -9.594 1 98.75 431 HIS A C 1
ATOM 3519 O O . HIS A 1 431 ? 4.895 -19.281 -9.32 1 98.75 431 HIS A O 1
ATOM 3525 N N . CYS A 1 432 ? 3.152 -20.641 -8.945 1 98.19 432 CYS A N 1
ATOM 3526 C CA . CYS A 1 432 ? 2.488 -19.781 -7.965 1 98.19 432 CYS A CA 1
ATOM 3527 C C . CYS A 1 432 ? 3.357 -19.594 -6.73 1 98.19 432 CYS A C 1
ATOM 3529 O O . CYS A 1 432 ? 3.211 -18.594 -6.012 1 98.19 432 CYS A O 1
ATOM 3531 N N . ILE A 1 433 ? 4.281 -20.5 -6.484 1 98.19 433 ILE A N 1
ATOM 3532 C CA . ILE A 1 433 ? 5.047 -20.391 -5.246 1 98.19 433 ILE A CA 1
ATOM 3533 C C . ILE A 1 433 ? 6.461 -19.922 -5.551 1 98.19 433 ILE A C 1
ATOM 3535 O O . ILE A 1 433 ? 7.367 -20.078 -4.73 1 98.19 433 ILE A O 1
ATOM 3539 N N . THR A 1 434 ? 6.691 -19.344 -6.738 1 98.75 434 THR A N 1
ATOM 3540 C CA . THR A 1 434 ? 8 -18.844 -7.137 1 98.75 434 THR A CA 1
ATOM 3541 C C . THR A 1 434 ? 7.887 -17.484 -7.812 1 98.75 434 THR A C 1
ATOM 3543 O O . THR A 1 434 ? 6.832 -17.141 -8.352 1 98.75 434 THR A O 1
ATOM 3546 N N . GLN A 1 435 ? 8.898 -16.734 -7.727 1 98.69 435 GLN A N 1
ATOM 3547 C CA . GLN A 1 435 ? 9.062 -15.484 -8.469 1 98.69 435 GLN A CA 1
ATOM 3548 C C . GLN A 1 435 ? 10.5 -15.312 -8.945 1 98.69 435 GLN A C 1
ATOM 3550 O O . GLN A 1 435 ? 11.438 -15.391 -8.148 1 98.69 435 GLN A O 1
ATOM 3555 N N . GLN A 1 436 ? 10.695 -15.125 -10.203 1 98 436 GLN A N 1
ATOM 3556 C CA . GLN A 1 436 ? 12.047 -14.977 -10.742 1 98 436 GLN A CA 1
ATOM 3557 C C . GLN A 1 436 ? 12.562 -13.555 -10.531 1 98 436 GLN A C 1
ATOM 3559 O O . GLN A 1 436 ? 11.797 -12.586 -10.617 1 98 436 GLN A O 1
ATOM 3564 N N . MET A 1 437 ? 13.781 -13.414 -10.219 1 98.25 437 MET A N 1
ATOM 3565 C CA . MET A 1 437 ? 14.539 -12.172 -10.297 1 98.25 437 MET A CA 1
ATOM 3566 C C . MET A 1 437 ? 15.438 -12.164 -11.531 1 98.25 437 MET A C 1
ATOM 3568 O O . MET A 1 437 ? 16.422 -12.898 -11.586 1 98.25 437 MET A O 1
ATOM 3572 N N . PRO A 1 438 ? 15.117 -11.336 -12.508 1 97 438 PRO A N 1
ATOM 3573 C CA . PRO A 1 438 ? 15.898 -11.328 -13.75 1 97 438 PRO A CA 1
ATOM 3574 C C . PRO A 1 438 ? 17.344 -10.891 -13.539 1 97 438 PRO A C 1
ATOM 3576 O O . PRO A 1 438 ? 17.625 -10.047 -12.68 1 97 438 PRO A O 1
ATOM 3579 N N . ALA A 1 439 ? 18.188 -11.469 -14.336 1 94.56 439 ALA A N 1
ATOM 3580 C CA . ALA A 1 439 ? 19.562 -10.984 -14.383 1 94.56 439 ALA A CA 1
ATOM 3581 C C . ALA A 1 439 ? 19.641 -9.609 -15.039 1 94.56 439 ALA A C 1
ATOM 3583 O O . ALA A 1 439 ? 18.812 -9.266 -15.883 1 94.56 439 ALA A O 1
ATOM 3584 N N . LEU A 1 440 ? 20.594 -8.828 -14.617 1 91.62 440 LEU A N 1
ATOM 3585 C CA . LEU A 1 440 ? 20.766 -7.488 -15.172 1 91.62 440 LEU A CA 1
ATOM 3586 C C . LEU A 1 440 ? 21.562 -7.535 -16.469 1 91.62 440 LEU A C 1
ATOM 3588 O O . LEU A 1 440 ? 22.438 -8.391 -16.641 1 91.62 440 LEU A O 1
ATOM 3592 N N . MET B 1 1 ? -17.875 9.438 -5.48 1 91.94 1 MET B N 1
ATOM 3593 C CA . MET B 1 1 ? -17.359 9.844 -4.172 1 91.94 1 MET B CA 1
ATOM 3594 C C . MET B 1 1 ? -16.812 11.266 -4.215 1 91.94 1 MET B C 1
ATOM 3596 O O . MET B 1 1 ? -16.344 11.719 -5.258 1 91.94 1 MET B O 1
ATOM 3600 N N . ILE B 1 2 ? -16.969 11.984 -3.105 1 96.38 2 ILE B N 1
ATOM 3601 C CA . ILE B 1 2 ? -16.406 13.336 -3.006 1 96.38 2 ILE B CA 1
ATOM 3602 C C . ILE B 1 2 ? -15.625 13.477 -1.705 1 96.38 2 ILE B C 1
ATOM 3604 O O . ILE B 1 2 ? -15.82 12.703 -0.766 1 96.38 2 ILE B O 1
ATOM 3608 N N . PHE B 1 3 ? -14.766 14.43 -1.692 1 98.06 3 PHE B N 1
ATOM 3609 C CA . PHE B 1 3 ? -14.094 14.883 -0.485 1 98.06 3 PHE B CA 1
ATOM 3610 C C . PHE B 1 3 ? -14.617 16.25 -0.051 1 98.06 3 PHE B C 1
ATOM 3612 O O . PHE B 1 3 ? -14.266 17.281 -0.635 1 98.06 3 PHE B O 1
ATOM 3619 N N . PRO B 1 4 ? -15.406 16.312 0.957 1 97.38 4 PRO B N 1
ATOM 3620 C CA . PRO B 1 4 ? -16.031 17.562 1.369 1 97.38 4 PRO B CA 1
ATOM 3621 C C . PRO B 1 4 ? -15.023 18.594 1.892 1 97.38 4 PRO B C 1
ATOM 3623 O O . PRO B 1 4 ? -13.93 18.219 2.324 1 97.38 4 PRO B O 1
ATOM 3626 N N . GLY B 1 5 ? -15.422 19.859 1.765 1 97.5 5 GLY B N 1
ATOM 3627 C CA . GLY B 1 5 ? -14.602 20.875 2.4 1 97.5 5 GLY B CA 1
ATOM 3628 C C . GLY B 1 5 ? -14.539 20.734 3.91 1 97.5 5 GLY B C 1
ATOM 3629 O O . GLY B 1 5 ? -15.469 20.219 4.531 1 97.5 5 GLY B O 1
ATOM 3630 N N . GLU B 1 6 ? -13.5 21.219 4.492 1 97.69 6 GLU B N 1
ATOM 3631 C CA . GLU B 1 6 ? -13.289 21.062 5.926 1 97.69 6 GLU B CA 1
ATOM 3632 C C . GLU B 1 6 ? -14.281 21.906 6.727 1 97.69 6 GLU B C 1
ATOM 3634 O O . GLU B 1 6 ? -14.5 21.656 7.914 1 97.69 6 GLU B O 1
ATOM 3639 N N . HIS B 1 7 ? -14.875 22.922 6.086 1 96.94 7 HIS B N 1
ATOM 3640 C CA . HIS B 1 7 ? -15.836 23.797 6.754 1 96.94 7 HIS B CA 1
ATOM 3641 C C . HIS B 1 7 ? -17.203 23.125 6.891 1 96.94 7 HIS B C 1
ATOM 3643 O O . HIS B 1 7 ? -18.062 23.609 7.625 1 96.94 7 HIS B O 1
ATOM 3649 N N . GLU B 1 8 ? -17.375 22.031 6.156 1 96.44 8 GLU B N 1
ATOM 3650 C CA . GLU B 1 8 ? -18.656 21.328 6.211 1 96.44 8 GLU B CA 1
ATOM 3651 C C . GLU B 1 8 ? -18.797 20.516 7.496 1 96.44 8 GLU B C 1
ATOM 3653 O O . GLU B 1 8 ? -17.859 20.453 8.297 1 96.44 8 GLU B O 1
ATOM 3658 N N . LYS B 1 9 ? -19.969 19.922 7.695 1 94.75 9 LYS B N 1
ATOM 3659 C CA . LYS B 1 9 ? -20.266 19.219 8.938 1 94.75 9 LYS B CA 1
ATOM 3660 C C . LYS B 1 9 ? -19.453 17.922 9.031 1 94.75 9 LYS B C 1
ATOM 3662 O O . LYS B 1 9 ? -19.328 17.203 8.047 1 94.75 9 LYS B O 1
ATOM 3667 N N . HIS B 1 10 ? -18.969 17.672 10.242 1 95.19 10 HIS B N 1
ATOM 3668 C CA . HIS B 1 10 ? -18.203 16.453 10.523 1 95.19 10 HIS B CA 1
ATOM 3669 C C . HIS B 1 10 ? -18.969 15.523 11.453 1 95.19 10 HIS B C 1
ATOM 3671 O O . HIS B 1 10 ? -19.734 15.977 12.305 1 95.19 10 HIS B O 1
ATOM 3677 N N . GLU B 1 11 ? -18.734 14.273 11.281 1 95.81 11 GLU B N 1
ATOM 3678 C CA . GLU B 1 11 ? -19.172 13.289 12.266 1 95.81 11 GLU B CA 1
ATOM 3679 C C . GLU B 1 11 ? -18.141 13.102 13.375 1 95.81 11 GLU B C 1
ATOM 3681 O O . GLU B 1 11 ? -18.5 12.852 14.523 1 95.81 11 GLU B O 1
ATOM 3686 N N . SER B 1 12 ? -16.922 13.234 12.984 1 97.19 12 SER B N 1
ATOM 3687 C CA . SER B 1 12 ? -15.859 13.016 13.969 1 97.19 12 SER B CA 1
ATOM 3688 C C . SER B 1 12 ? -14.57 13.703 13.547 1 97.19 12 SER B C 1
ATOM 3690 O O . SER B 1 12 ? -14.406 14.078 12.391 1 97.19 12 SER B O 1
ATOM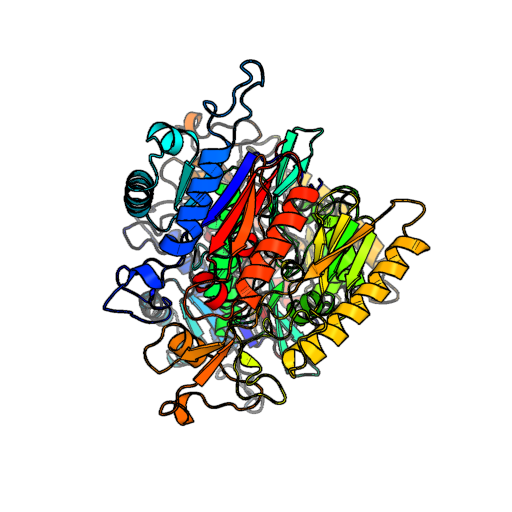 3692 N N . ILE B 1 13 ? -13.742 13.93 14.531 1 98.12 13 ILE B N 1
ATOM 3693 C CA . ILE B 1 13 ? -12.344 14.289 14.32 1 98.12 13 ILE B CA 1
ATOM 3694 C C . ILE B 1 13 ? -11.438 13.156 14.797 1 98.12 13 ILE B C 1
ATOM 3696 O O . ILE B 1 13 ? -11.523 12.734 15.953 1 98.12 13 ILE B O 1
ATOM 3700 N N . TRP B 1 14 ? -10.57 12.742 13.93 1 98.81 14 TRP B N 1
ATOM 3701 C CA . TRP B 1 14 ? -9.641 11.672 14.266 1 98.81 14 TRP B CA 1
ATOM 3702 C C . TRP B 1 14 ? -8.305 12.242 14.727 1 98.81 14 TRP B C 1
ATOM 3704 O O . TRP B 1 14 ? -7.777 13.18 14.125 1 98.81 14 TRP B O 1
ATOM 3714 N N . MET B 1 15 ? -7.797 11.766 15.812 1 98.5 15 MET B N 1
ATOM 3715 C CA . MET B 1 15 ? -6.5 12.094 16.391 1 98.5 15 MET B CA 1
ATOM 3716 C C . MET B 1 15 ? -5.746 10.828 16.797 1 98.5 15 MET B C 1
ATOM 3718 O O . MET B 1 15 ? -6.32 9.734 16.812 1 98.5 15 MET B O 1
ATOM 3722 N N . ALA B 1 16 ? -4.484 10.945 17.078 1 97.25 16 ALA B N 1
ATOM 3723 C CA . ALA B 1 16 ? -3.674 9.828 17.547 1 97.25 16 ALA B CA 1
ATOM 3724 C C . ALA B 1 16 ? -2.701 10.289 18.641 1 97.25 16 ALA B C 1
ATOM 3726 O O . ALA B 1 16 ? -2.184 11.406 18.578 1 97.25 16 ALA B O 1
ATOM 3727 N N . LEU B 1 17 ? -2.537 9.391 19.562 1 93.62 17 LEU B N 1
ATOM 3728 C CA . LEU B 1 17 ? -1.521 9.664 20.578 1 93.62 17 LEU B CA 1
ATOM 3729 C C . LEU B 1 17 ? -0.12 9.508 20 1 93.62 17 LEU B C 1
ATOM 3731 O O . LEU B 1 17 ? 0.131 8.586 19.219 1 93.62 17 LEU B O 1
ATOM 3735 N N . GLY B 1 18 ? 0.68 10.414 20.312 1 87.81 18 GLY B N 1
ATOM 3736 C CA . GLY B 1 18 ? 2.072 10.266 19.922 1 87.81 18 GLY B CA 1
ATOM 3737 C C . GLY B 1 18 ? 2.793 9.164 20.656 1 87.81 18 GLY B C 1
ATOM 3738 O O . GLY B 1 18 ? 2.174 8.414 21.422 1 87.81 18 GLY B O 1
ATOM 3739 N N . PRO B 1 19 ? 4.043 8.805 20.266 1 71.19 19 PRO B N 1
ATOM 3740 C CA . PRO B 1 19 ? 4.812 7.723 20.891 1 71.19 19 PRO B CA 1
ATOM 3741 C C . PRO B 1 19 ? 4.848 7.824 22.406 1 71.19 19 PRO B C 1
ATOM 3743 O O . PRO B 1 19 ? 4.891 8.93 22.969 1 71.19 19 PRO B O 1
ATOM 3746 N N . THR B 1 20 ? 4.129 6.574 23.109 1 53 20 THR B N 1
ATOM 3747 C CA . THR B 1 20 ? 4.254 6.488 24.562 1 53 20 THR B CA 1
ATOM 3748 C C . THR B 1 20 ? 5.609 5.902 24.953 1 53 20 THR B C 1
ATOM 3750 O O . THR B 1 20 ? 6.188 5.113 24.203 1 53 20 THR B O 1
ATOM 3753 N N . SER B 1 21 ? 6.422 6.473 25.609 1 42.31 21 SER B N 1
ATOM 3754 C CA . SER B 1 21 ? 7.59 5.816 26.172 1 42.31 21 SER B CA 1
ATOM 3755 C C . SER B 1 21 ? 7.199 4.559 26.953 1 42.31 21 SER B C 1
ATOM 3757 O O . SER B 1 21 ? 6.527 4.637 27.984 1 42.31 21 SER B O 1
ATOM 3759 N N . SER B 1 22 ? 6.508 3.531 26.859 1 37.78 22 SER B N 1
ATOM 3760 C CA . SER B 1 22 ? 6.543 2.514 27.906 1 37.78 22 SER B CA 1
ATOM 3761 C C . SER B 1 22 ? 7.906 2.469 28.594 1 37.78 22 SER B C 1
ATOM 3763 O O . SER B 1 22 ? 7.988 2.344 29.812 1 37.78 22 SER B O 1
ATOM 3765 N N . GLU B 1 23 ? 8.953 1.369 28.406 1 34.09 23 GLU B N 1
ATOM 3766 C CA . GLU B 1 23 ? 10.008 1.766 29.328 1 34.09 23 GLU B CA 1
ATOM 3767 C C . GLU B 1 23 ? 10.117 3.285 29.438 1 34.09 23 GLU B C 1
ATOM 3769 O O . GLU B 1 23 ? 9.617 4.004 28.562 1 34.09 23 GLU B O 1
ATOM 3774 N N . ASN B 1 24 ? 11.203 4.211 29.703 1 28.89 24 ASN B N 1
ATOM 3775 C CA . ASN B 1 24 ? 11.109 5.613 30.094 1 28.89 24 ASN B CA 1
ATOM 3776 C C . ASN B 1 24 ? 10.258 6.414 29.109 1 28.89 24 ASN B C 1
ATOM 3778 O O . ASN B 1 24 ? 9.352 7.137 29.516 1 28.89 24 ASN B O 1
ATOM 3782 N N . ASN B 1 25 ? 10.797 7.129 27.797 1 29.8 25 ASN B N 1
ATOM 3783 C CA . ASN B 1 25 ? 11.07 8.461 27.281 1 29.8 25 ASN B CA 1
ATOM 3784 C C . ASN B 1 25 ? 9.984 8.914 26.312 1 29.8 25 ASN B C 1
ATOM 3786 O O . ASN B 1 25 ? 9.922 8.453 25.172 1 29.8 25 ASN B O 1
ATOM 3790 N N . TYR B 1 26 ? 8.727 8.773 26.406 1 33.78 26 TYR B N 1
ATOM 3791 C CA . TYR B 1 26 ? 8.008 9.953 25.922 1 33.78 26 TYR B CA 1
ATOM 3792 C C . TYR B 1 26 ? 8.984 11.062 25.531 1 33.78 26 TYR B C 1
ATOM 3794 O O . TYR B 1 26 ? 8.797 12.219 25.906 1 33.78 26 TYR B O 1
ATOM 3802 N N . GLU B 1 27 ? 10.086 10.648 25.531 1 33.88 27 GLU B N 1
ATOM 3803 C CA . GLU B 1 27 ? 11.336 11.367 25.312 1 33.88 27 GLU B CA 1
ATOM 3804 C C . GLU B 1 27 ? 11.32 12.141 24 1 33.88 27 GLU B C 1
ATOM 3806 O O . GLU B 1 27 ? 12.312 12.773 23.641 1 33.88 27 GLU B O 1
ATOM 3811 N N . TYR B 1 28 ? 10.656 11.461 23.188 1 34 28 TYR B N 1
ATOM 3812 C CA . TYR B 1 28 ? 10.766 12.438 22.094 1 34 28 TYR B CA 1
ATOM 3813 C C . TYR B 1 28 ? 10.164 13.773 22.516 1 34 28 TYR B C 1
ATOM 3815 O O . TYR B 1 28 ? 9.438 14.398 21.734 1 34 28 TYR B O 1
ATOM 3823 N N . THR B 1 29 ? 9.727 13.727 23.797 1 35.34 29 THR B N 1
ATOM 3824 C CA . THR B 1 29 ? 9.734 15.125 24.203 1 35.34 29 THR B CA 1
ATOM 3825 C C . THR B 1 29 ? 11.031 15.812 23.797 1 35.34 29 THR B C 1
ATOM 3827 O O . THR B 1 29 ? 12.086 15.172 23.75 1 35.34 29 THR B O 1
ATOM 3830 N N . PHE B 1 30 ? 10.852 16.703 22.953 1 35 30 PHE B N 1
ATOM 3831 C CA . PHE B 1 30 ? 12.086 17.438 22.672 1 35 30 PHE B CA 1
ATOM 3832 C C . PHE B 1 30 ? 13.094 17.219 23.797 1 35 30 PHE B C 1
ATOM 3834 O O . PHE B 1 30 ? 14.242 16.844 23.547 1 35 30 PHE B O 1
ATOM 3841 N N . LYS B 1 31 ? 13.156 18.188 24.875 1 37.12 31 LYS B N 1
ATOM 3842 C CA . LYS B 1 31 ? 14.062 18.188 26.016 1 37.12 31 LYS B CA 1
ATOM 3843 C C . LYS B 1 31 ? 13.523 17.328 27.156 1 37.12 31 LYS B C 1
ATOM 3845 O O . LYS B 1 31 ? 12.32 17.312 27.406 1 37.12 31 LYS B O 1
ATOM 3850 N N . LYS B 1 32 ? 14.125 16.094 27.484 1 37.88 32 LYS B N 1
ATOM 3851 C CA . LYS B 1 32 ? 13.984 15.555 28.844 1 37.88 32 LYS B CA 1
ATOM 3852 C C . LYS B 1 32 ? 13.844 16.672 29.859 1 37.88 32 LYS B C 1
ATOM 3854 O O . LYS B 1 32 ? 14.828 17.328 30.203 1 37.88 32 LYS B O 1
ATOM 3859 N N . CYS B 1 33 ? 12.984 17.578 29.781 1 36.03 33 CYS B N 1
ATOM 3860 C CA . CYS B 1 33 ? 12.977 18.453 30.938 1 36.03 33 CYS B CA 1
ATOM 3861 C C . CYS B 1 33 ? 12.703 17.688 32.219 1 36.03 33 CYS B C 1
ATOM 3863 O O . CYS B 1 33 ? 11.578 17.234 32.469 1 36.03 33 CYS B O 1
ATOM 3865 N N . GLU B 1 34 ? 13.641 17.047 32.719 1 41.72 34 GLU B N 1
ATOM 3866 C CA . GLU B 1 34 ? 13.562 16.422 34.031 1 41.72 34 GLU B CA 1
ATOM 3867 C C . GLU B 1 34 ? 12.664 17.234 34.969 1 41.72 34 GLU B C 1
ATOM 3869 O O . GLU B 1 34 ? 11.977 16.656 35.812 1 41.72 34 GLU B O 1
ATOM 3874 N N . GLU B 1 35 ? 12.742 18.516 34.906 1 44.72 35 GLU B N 1
ATOM 3875 C CA . GLU B 1 35 ? 12.086 19.328 35.906 1 44.72 35 GLU B CA 1
ATOM 3876 C C . GLU B 1 35 ? 10.594 19.484 35.625 1 44.72 35 GLU B C 1
ATOM 3878 O O . GLU B 1 35 ? 9.781 19.547 36.531 1 44.72 35 GLU B O 1
ATOM 3883 N N . ASP B 1 36 ? 10.156 19.547 34.344 1 50.5 36 ASP B N 1
ATOM 3884 C CA . ASP B 1 36 ? 8.727 19.641 34.062 1 50.5 36 ASP B CA 1
ATOM 3885 C C . ASP B 1 36 ? 8.367 18.859 32.812 1 50.5 36 ASP B C 1
ATOM 3887 O O . ASP B 1 36 ? 8.305 19.438 31.719 1 50.5 36 ASP B O 1
ATOM 3891 N N . PRO B 1 37 ? 8.398 17.531 33.031 1 48.47 37 PRO B N 1
ATOM 3892 C CA . PRO B 1 37 ? 8.188 16.625 31.906 1 48.47 37 PRO B CA 1
ATOM 3893 C C . PRO B 1 37 ? 6.973 17 31.062 1 48.47 37 PRO B C 1
ATOM 3895 O O . PRO B 1 37 ? 6.926 16.703 29.859 1 48.47 37 PRO B O 1
ATOM 3898 N N . LEU B 1 38 ? 6.109 17.812 31.641 1 54.88 38 LEU B N 1
ATOM 3899 C CA . LEU B 1 38 ? 4.863 18.109 30.938 1 54.88 38 LEU B CA 1
ATOM 3900 C C . LEU B 1 38 ? 5.016 19.328 30.047 1 54.88 38 LEU B C 1
ATOM 3902 O O . LEU B 1 38 ? 4.223 19.531 29.125 1 54.88 38 LEU B O 1
ATOM 3906 N N . ARG B 1 39 ? 6.07 19.984 30.297 1 56.78 39 ARG B N 1
ATOM 3907 C CA . ARG B 1 39 ? 6.246 21.25 29.578 1 56.78 39 ARG B CA 1
ATOM 3908 C C . ARG B 1 39 ? 6.5 21.016 28.094 1 56.78 39 ARG B C 1
ATOM 3910 O O . ARG B 1 39 ? 6.059 21.797 27.25 1 56.78 39 ARG B O 1
ATOM 3917 N N . TYR B 1 40 ? 6.973 19.906 27.828 1 68.44 40 TYR B N 1
ATOM 3918 C CA . TYR B 1 40 ? 7.34 19.688 26.438 1 68.44 40 TYR B CA 1
ATOM 3919 C C . TYR B 1 40 ? 6.586 18.5 25.844 1 68.44 40 TYR B C 1
ATOM 3921 O O . TYR B 1 40 ? 7.059 17.844 24.906 1 68.44 40 TYR B O 1
ATOM 3929 N N . SER B 1 41 ? 5.449 18.297 26.359 1 82.69 41 SER B N 1
ATOM 3930 C CA . SER B 1 41 ? 4.59 17.219 25.891 1 82.69 41 SER B CA 1
ATOM 3931 C C . SER B 1 41 ? 3.498 17.75 24.969 1 82.69 41 SER B C 1
ATOM 3933 O O . SER B 1 41 ? 2.568 18.422 25.422 1 82.69 41 SER B O 1
ATOM 3935 N N . PRO B 1 42 ? 3.586 17.359 23.703 1 90 42 PRO B N 1
ATOM 3936 C CA . PRO B 1 42 ? 2.512 17.797 22.797 1 90 42 PRO B CA 1
ATOM 3937 C C . PRO B 1 42 ? 1.136 17.312 23.25 1 90 42 PRO B C 1
ATOM 3939 O O . PRO B 1 42 ? 0.132 18 23.016 1 90 42 PRO B O 1
ATOM 3942 N N . PHE B 1 43 ? 1.111 16.172 23.953 1 91.25 43 PHE B N 1
ATOM 3943 C CA . PHE B 1 43 ? -0.161 15.656 24.453 1 91.25 43 PHE B CA 1
ATOM 3944 C C . PHE B 1 43 ? -0.751 16.609 25.484 1 91.25 43 PHE B C 1
ATOM 3946 O O . PHE B 1 43 ? -1.905 17.016 25.375 1 91.25 43 PHE B O 1
ATOM 3953 N N . HIS B 1 44 ? 0.012 17 26.453 1 88.88 44 HIS B N 1
ATOM 3954 C CA . HIS B 1 44 ? -0.47 17.797 27.578 1 88.88 44 HIS B CA 1
ATOM 3955 C C . HIS B 1 44 ? -0.675 19.25 27.172 1 88.88 44 HIS B C 1
ATOM 3957 O O . HIS B 1 44 ? -1.614 19.891 27.641 1 88.88 44 HIS B O 1
ATOM 3963 N N . GLN B 1 45 ? 0.17 19.703 26.266 1 90.88 45 GLN B N 1
ATOM 3964 C CA . GLN B 1 45 ? 0.163 21.141 25.984 1 90.88 45 GLN B CA 1
ATOM 3965 C C . GLN B 1 45 ? -0.758 21.453 24.812 1 90.88 45 GLN B C 1
ATOM 3967 O O . GLN B 1 45 ? -1.233 22.594 24.688 1 90.88 45 GLN B O 1
ATOM 3972 N N . VAL B 1 46 ? -0.994 20.484 23.969 1 95.19 46 VAL B N 1
ATOM 3973 C CA . VAL B 1 46 ? -1.714 20.812 22.75 1 95.19 46 VAL B CA 1
ATOM 3974 C C . VAL B 1 46 ? -2.928 19.906 22.594 1 95.19 46 VAL B C 1
ATOM 3976 O O . VAL B 1 46 ? -4.066 20.375 22.562 1 95.19 46 VAL B O 1
ATOM 3979 N N . GLN B 1 47 ? -2.758 18.578 22.625 1 95.31 47 GLN B N 1
ATOM 3980 C CA . GLN B 1 47 ? -3.859 17.672 22.328 1 95.31 47 GLN B CA 1
ATOM 3981 C C . GLN B 1 47 ? -4.949 17.766 23.391 1 95.31 47 GLN B C 1
ATOM 3983 O O . GLN B 1 47 ? -6.141 17.75 23.078 1 95.31 47 GLN B O 1
ATOM 3988 N N . LEU B 1 48 ? -4.559 17.812 24.672 1 93.44 48 LEU B N 1
ATOM 3989 C CA . LEU B 1 48 ? -5.555 17.875 25.734 1 93.44 48 LEU B CA 1
ATOM 3990 C C . LEU B 1 48 ? -6.379 19.156 25.625 1 93.44 48 LEU B C 1
ATOM 3992 O O . LEU B 1 48 ? -7.613 19.109 25.656 1 93.44 48 LEU B O 1
ATOM 3996 N N . PRO B 1 49 ? -5.719 20.312 25.469 1 94.81 49 PRO B N 1
ATOM 3997 C CA . PRO B 1 49 ? -6.508 21.531 25.266 1 94.81 49 PRO B CA 1
ATOM 3998 C C . PRO B 1 49 ? -7.406 21.453 24.031 1 94.81 49 PRO B C 1
ATOM 4000 O O . PRO B 1 49 ? -8.516 21.984 24.031 1 94.81 49 PRO B O 1
ATOM 4003 N N . MET B 1 50 ? -6.93 20.844 22.938 1 97.06 50 MET B N 1
ATOM 4004 C CA . MET B 1 50 ? -7.754 20.672 21.734 1 97.06 50 MET B CA 1
ATOM 4005 C C . MET B 1 50 ? -9.016 19.875 22.047 1 97.06 50 MET B C 1
ATOM 4007 O O . MET B 1 50 ? -10.117 20.297 21.703 1 97.06 50 MET B O 1
ATOM 4011 N N . ILE B 1 51 ? -8.789 18.734 22.703 1 96.06 51 ILE B N 1
ATOM 4012 C CA . ILE B 1 51 ? -9.898 17.844 23.047 1 96.06 51 ILE B CA 1
ATOM 4013 C C . ILE B 1 51 ? -10.891 18.578 23.938 1 96.06 51 ILE B C 1
ATOM 4015 O O . ILE B 1 51 ? -12.102 18.5 23.734 1 96.06 51 ILE B O 1
ATOM 4019 N N . GLU B 1 52 ? -10.383 19.281 24.891 1 93.94 52 GLU B N 1
ATOM 4020 C CA . GLU B 1 52 ? -11.227 20.062 25.781 1 93.94 52 GLU B CA 1
ATOM 4021 C C . GLU B 1 52 ? -12.07 21.078 25.016 1 93.94 52 GLU B C 1
ATOM 4023 O O . GLU B 1 52 ? -13.273 21.188 25.25 1 93.94 52 GLU B O 1
ATOM 4028 N N . ALA B 1 53 ? -11.445 21.797 24.094 1 94.56 53 ALA B N 1
ATOM 4029 C CA . ALA B 1 53 ? -12.141 22.797 23.312 1 94.56 53 ALA B CA 1
ATOM 4030 C C . ALA B 1 53 ? -13.219 22.156 22.438 1 94.56 53 ALA B C 1
ATOM 4032 O O . ALA B 1 53 ? -14.328 22.672 22.312 1 94.56 53 ALA B O 1
ATOM 4033 N N . LEU B 1 54 ? -12.922 21.031 21.844 1 94.25 54 LEU B N 1
ATOM 4034 C CA . LEU B 1 54 ? -13.859 20.328 20.969 1 94.25 54 LEU B CA 1
ATOM 4035 C C . LEU B 1 54 ? -15.055 19.828 21.766 1 94.25 54 LEU B C 1
ATOM 4037 O O . LEU B 1 54 ? -16.203 19.906 21.297 1 94.25 54 LEU B O 1
ATOM 4041 N N . LEU B 1 55 ? -14.773 19.297 22.938 1 90.62 55 LEU B N 1
ATOM 4042 C CA . LEU B 1 55 ? -15.844 18.812 23.797 1 90.62 55 LEU B CA 1
ATOM 4043 C C . LEU B 1 55 ? -16.734 19.953 24.297 1 90.62 55 LEU B C 1
ATOM 4045 O O . LEU B 1 55 ? -17.953 19.812 24.359 1 90.62 55 LEU B O 1
ATOM 4049 N N . SER B 1 56 ? -16.125 21.031 24.641 1 84.62 56 SER B N 1
ATOM 4050 C CA . SER B 1 56 ? -16.859 22.188 25.156 1 84.62 56 SER B CA 1
ATOM 4051 C C . SER B 1 56 ? -17.781 22.781 24.094 1 84.62 56 SER B C 1
ATOM 4053 O O . SER B 1 56 ? -18.875 23.234 24.406 1 84.62 56 SER B O 1
ATOM 4055 N N . GLY B 1 57 ? -17.344 22.875 22.938 1 79.44 57 GLY B N 1
ATOM 4056 C CA . GLY B 1 57 ? -18.172 23.375 21.844 1 79.44 57 GLY B CA 1
ATOM 4057 C C . GLY B 1 57 ? -19.406 22.531 21.594 1 79.44 57 GLY B C 1
ATOM 4058 O O . GLY B 1 57 ? -20.406 23.031 21.094 1 79.44 57 GLY B O 1
ATOM 4059 N N . ASN B 1 58 ? -19.375 21.312 21.906 1 66.19 58 ASN B N 1
ATOM 4060 C CA . ASN B 1 58 ? -20.484 20.406 21.641 1 66.19 58 ASN B CA 1
ATOM 4061 C C . ASN B 1 58 ? -21.328 20.172 22.891 1 66.19 58 ASN B C 1
ATOM 4063 O O . ASN B 1 58 ? -22.234 19.328 22.891 1 66.19 58 ASN B O 1
ATOM 4067 N N . ASN B 1 59 ? -20.984 20.844 23.953 1 59.06 59 ASN B N 1
ATOM 4068 C CA . ASN B 1 59 ? -21.75 20.75 25.188 1 59.06 59 ASN B CA 1
ATOM 4069 C C . ASN B 1 59 ? -23.141 21.375 25.031 1 59.06 59 ASN B C 1
ATOM 4071 O O . ASN B 1 59 ? -23.25 22.578 24.781 1 59.06 59 ASN B O 1
ATOM 4075 N N . PRO B 1 60 ? -24.203 20.422 24.984 1 51.59 60 PRO B N 1
ATOM 4076 C CA . PRO B 1 60 ? -25.562 20.938 24.859 1 51.59 60 PRO B CA 1
ATOM 4077 C C . PRO B 1 60 ? -25.875 22.062 25.828 1 51.59 60 PRO B C 1
ATOM 4079 O O . PRO B 1 60 ? -26.734 22.906 25.562 1 51.59 60 PRO B O 1
ATOM 4082 N N . VAL B 1 61 ? -25.375 21.922 27.094 1 46.94 61 VAL B N 1
ATOM 4083 C CA . VAL B 1 61 ? -25.781 22.922 28.062 1 46.94 61 VAL B CA 1
ATOM 4084 C C . VAL B 1 61 ? -25.531 24.328 27.5 1 46.94 61 VAL B C 1
ATOM 4086 O O . VAL B 1 61 ? -26.312 25.25 27.75 1 46.94 61 VAL B O 1
ATOM 4089 N N . HIS B 1 62 ? -24.469 24.391 26.891 1 45.16 62 HIS B N 1
ATOM 4090 C CA . HIS B 1 62 ? -24.219 25.719 26.328 1 45.16 62 HIS B CA 1
ATOM 4091 C C . HIS B 1 62 ? -25.094 25.953 25.094 1 45.16 62 HIS B C 1
ATOM 4093 O O . HIS B 1 62 ? -25.094 27.062 24.547 1 45.16 62 HIS B O 1
ATOM 4099 N N . LEU B 1 63 ? -25.609 24.797 24.672 1 48.22 63 LEU B N 1
ATOM 4100 C CA . LEU B 1 63 ? -26.531 24.953 23.547 1 48.22 63 LEU B CA 1
ATOM 4101 C C . LEU B 1 63 ? -27.922 25.344 24.047 1 48.22 63 LEU B C 1
ATOM 4103 O O . LEU B 1 63 ? -28.562 24.594 24.766 1 48.22 63 LEU B O 1
ATOM 4107 N N . GLU B 1 64 ? -27.969 26.562 24.453 1 40.5 64 GLU B N 1
ATOM 4108 C CA . GLU B 1 64 ? -29.266 27.062 24.922 1 40.5 64 GLU B CA 1
ATOM 4109 C C . GLU B 1 64 ? -30.422 26.391 24.188 1 40.5 64 GLU B C 1
ATOM 4111 O O . GLU B 1 64 ? -31.547 26.391 24.672 1 40.5 64 GLU B O 1
ATOM 4116 N N . ASN B 1 65 ? -30.531 26.438 22.812 1 39.09 65 ASN B N 1
ATOM 4117 C CA . ASN B 1 65 ? -31.766 26.219 22.078 1 39.09 65 ASN B CA 1
ATOM 4118 C C . ASN B 1 65 ? -32.094 24.719 21.969 1 39.09 65 ASN B C 1
ATOM 4120 O O . ASN B 1 65 ? -31.266 23.938 21.484 1 39.09 65 ASN B O 1
ATOM 4124 N N . ASN B 1 66 ? -33.062 24.172 22.688 1 40.81 66 ASN B N 1
ATOM 4125 C CA . ASN B 1 66 ? -33.688 22.875 22.844 1 40.81 66 ASN B CA 1
ATOM 4126 C C . ASN B 1 66 ? -33.75 22.125 21.516 1 40.81 66 ASN B C 1
ATOM 4128 O O . ASN B 1 66 ? -33.938 20.906 21.5 1 40.81 66 ASN B O 1
ATOM 4132 N N . ASP B 1 67 ? -34.25 22.672 20.469 1 41.88 67 ASP B N 1
ATOM 4133 C CA . ASP B 1 67 ? -34.75 22.031 19.266 1 41.88 67 ASP B CA 1
ATOM 4134 C C . ASP B 1 67 ? -33.594 21.547 18.391 1 41.88 67 ASP B C 1
ATOM 4136 O O . ASP B 1 67 ? -33.812 21.094 17.25 1 41.88 67 ASP B O 1
ATOM 4140 N N . ILE B 1 68 ? -32.5 21.969 18.594 1 43.22 68 ILE B N 1
ATOM 4141 C CA . ILE B 1 68 ? -31.547 21.578 17.578 1 43.22 68 ILE B CA 1
ATOM 4142 C C . ILE B 1 68 ? -31.141 20.125 17.781 1 43.22 68 ILE B C 1
ATOM 4144 O O . ILE B 1 68 ? -30.672 19.75 18.859 1 43.22 68 ILE B O 1
ATOM 4148 N N . LYS B 1 69 ? -31.812 19.266 17.047 1 47.44 69 LYS B N 1
ATOM 4149 C CA . LYS B 1 69 ? -31.453 17.844 16.875 1 47.44 69 LYS B CA 1
ATOM 4150 C C . LYS B 1 69 ? -29.969 17.625 17.078 1 47.44 69 LYS B C 1
ATOM 4152 O O . LYS B 1 69 ? -29.141 18.234 16.406 1 47.44 69 LYS B O 1
ATOM 4157 N N . HIS B 1 70 ? -29.531 17.344 18.344 1 48.59 70 HIS B N 1
ATOM 4158 C CA . HIS B 1 70 ? -28.188 16.969 18.781 1 48.59 70 HIS B CA 1
ATOM 4159 C C . HIS B 1 70 ? -27.469 16.188 17.688 1 48.59 70 HIS B C 1
ATOM 4161 O O . HIS B 1 70 ? -27.828 15.047 17.391 1 48.59 70 HIS B O 1
ATOM 4167 N N . GLU B 1 71 ? -26.859 16.922 16.828 1 62.56 71 GLU B N 1
ATOM 4168 C CA . GLU B 1 71 ? -26.078 16.172 15.844 1 62.56 71 GLU B CA 1
ATOM 4169 C C . GLU B 1 71 ? -24.859 15.516 16.5 1 62.56 71 GLU B C 1
ATOM 4171 O O . GLU B 1 71 ? -24.141 16.156 17.266 1 62.56 71 GLU B O 1
ATOM 4176 N N . LYS B 1 72 ? -24.734 14.227 16.5 1 79.25 72 LYS B N 1
ATOM 4177 C CA . LYS B 1 72 ? -23.703 13.414 17.125 1 79.25 72 LYS B CA 1
ATOM 4178 C C . LYS B 1 72 ? -22.328 13.758 16.578 1 79.25 72 LYS B C 1
ATOM 4180 O O . LYS B 1 72 ? -22.156 13.922 15.367 1 79.25 72 LYS B O 1
ATOM 4185 N N . PHE B 1 73 ? -21.438 14.25 17.438 1 92 73 PHE B N 1
ATOM 4186 C CA . PHE B 1 73 ? -20.047 14.539 17.156 1 92 73 PHE B CA 1
ATOM 4187 C C . PHE B 1 73 ? -19.125 13.711 18.047 1 92 73 PHE B C 1
ATOM 4189 O O . PHE B 1 73 ? -19.406 13.562 19.25 1 92 73 PHE B O 1
ATOM 4196 N N . TYR B 1 74 ? -18.109 13.156 17.406 1 95.94 74 TYR B N 1
ATOM 4197 C CA . TYR B 1 74 ? -17.188 12.32 18.172 1 95.94 74 TYR B CA 1
ATOM 4198 C C . TYR B 1 74 ? -15.742 12.773 17.969 1 95.94 74 TYR B C 1
ATOM 4200 O O . TYR B 1 74 ? -15.445 13.516 17.047 1 95.94 74 TYR B O 1
ATOM 4208 N N . ILE B 1 75 ? -14.945 12.469 18.938 1 97.69 75 ILE B N 1
ATOM 4209 C CA . ILE B 1 75 ? -13.492 12.43 18.781 1 97.69 75 ILE B CA 1
ATOM 4210 C C . ILE B 1 75 ? -13.016 10.984 18.75 1 97.69 75 ILE B C 1
ATOM 4212 O O . ILE B 1 75 ? -13.188 10.242 19.719 1 97.69 75 ILE B O 1
ATOM 4216 N N . ASP B 1 76 ? -12.5 10.539 17.656 1 98.62 76 ASP B N 1
ATOM 4217 C CA . ASP B 1 76 ? -11.883 9.227 17.562 1 98.62 76 ASP B CA 1
ATOM 4218 C C . ASP B 1 76 ? -10.383 9.297 17.828 1 98.62 76 ASP B C 1
ATOM 4220 O O . ASP B 1 76 ? -9.633 9.875 17.047 1 98.62 76 ASP B O 1
ATOM 4224 N N . LEU B 1 77 ? -9.969 8.766 18.938 1 98.38 77 LEU B N 1
ATOM 4225 C CA . LEU B 1 77 ? -8.578 8.852 19.375 1 98.38 77 LEU B CA 1
ATOM 4226 C C . LEU B 1 77 ? -7.883 7.5 19.25 1 98.38 77 LEU B C 1
ATOM 4228 O O . LEU B 1 77 ? -8.242 6.547 19.938 1 98.38 77 LEU B O 1
ATOM 4232 N N . ILE B 1 78 ? -6.941 7.43 18.359 1 98 78 ILE B N 1
ATOM 4233 C CA . ILE B 1 78 ? -6.117 6.234 18.219 1 98 78 ILE B CA 1
ATOM 4234 C C . ILE B 1 78 ? -5.082 6.191 19.344 1 98 78 ILE B C 1
ATOM 4236 O O . ILE B 1 78 ? -4.414 7.188 19.625 1 98 78 ILE B O 1
ATOM 4240 N N . ILE B 1 79 ? -4.992 5.059 20 1 96.06 79 ILE B N 1
ATOM 4241 C CA . ILE B 1 79 ? -4.086 4.883 21.125 1 96.06 79 ILE B CA 1
ATOM 4242 C C . ILE B 1 79 ? -3.207 3.656 20.906 1 96.06 79 ILE B C 1
ATOM 4244 O O . ILE B 1 79 ? -3.453 2.869 19.984 1 96.06 79 ILE B O 1
ATOM 4248 N N . HIS B 1 80 ? -2.15 3.494 21.688 1 93 80 HIS B N 1
ATOM 4249 C CA . HIS B 1 80 ? -1.185 2.416 21.5 1 93 80 HIS B CA 1
ATOM 4250 C C . HIS B 1 80 ? -1.644 1.138 22.203 1 93 80 HIS B C 1
ATOM 4252 O O . HIS B 1 80 ? -1.411 0.036 21.688 1 93 80 HIS B O 1
ATOM 4258 N N . GLN B 1 81 ? -2.199 1.271 23.344 1 93.19 81 GLN B N 1
ATOM 4259 C CA . GLN B 1 81 ? -2.646 0.159 24.172 1 93.19 81 GLN B CA 1
ATOM 4260 C C . GLN B 1 81 ? -3.838 0.563 25.047 1 93.19 81 GLN B C 1
ATOM 4262 O O . GLN B 1 81 ? -4.078 1.753 25.266 1 93.19 81 GLN B O 1
ATOM 4267 N N . ASP B 1 82 ? -4.516 -0.341 25.562 1 92.81 82 ASP B N 1
ATOM 4268 C CA . ASP B 1 82 ? -5.75 -0.114 26.312 1 92.81 82 ASP B CA 1
ATOM 4269 C C . ASP B 1 82 ? -5.504 0.768 27.531 1 92.81 82 ASP B C 1
ATOM 4271 O O . ASP B 1 82 ? -6.363 1.567 27.906 1 92.81 82 ASP B O 1
ATOM 4275 N N . GLN B 1 83 ? -4.398 0.689 28.078 1 90.62 83 GLN B N 1
ATOM 4276 C CA . GLN B 1 83 ? -4.07 1.435 29.297 1 90.62 83 GLN B CA 1
ATOM 4277 C C . GLN B 1 83 ? -4.047 2.938 29.016 1 90.62 83 GLN B C 1
ATOM 4279 O O . GLN B 1 83 ? -4.246 3.738 29.938 1 90.62 83 GLN B O 1
ATOM 4284 N N . ASP B 1 84 ? -3.781 3.346 27.781 1 91.38 84 ASP B N 1
ATOM 4285 C CA . ASP B 1 84 ? -3.752 4.762 27.422 1 91.38 84 ASP B CA 1
ATOM 4286 C C . ASP B 1 84 ? -5.117 5.41 27.625 1 91.38 84 ASP B C 1
ATOM 4288 O O . ASP B 1 84 ? -5.211 6.609 27.891 1 91.38 84 ASP B O 1
ATOM 4292 N N . LYS B 1 85 ? -6.227 4.652 27.562 1 94 85 LYS B N 1
ATOM 4293 C CA . LYS B 1 85 ? -7.59 5.141 27.734 1 94 85 LYS B CA 1
ATOM 4294 C C . LYS B 1 85 ? -7.777 5.789 29.094 1 94 85 LYS B C 1
ATOM 4296 O O . LYS B 1 85 ? -8.25 6.922 29.203 1 94 85 LYS B O 1
ATOM 4301 N N . ASP B 1 86 ? -7.355 5.066 30.031 1 91.31 86 ASP B N 1
ATOM 4302 C CA . ASP B 1 86 ? -7.52 5.562 31.391 1 91.31 86 ASP B CA 1
ATOM 4303 C C . ASP B 1 86 ? -6.66 6.805 31.641 1 91.31 86 ASP B C 1
ATOM 4305 O O . ASP B 1 86 ? -7.09 7.742 32.312 1 91.31 86 ASP B O 1
ATOM 4309 N N . TYR B 1 87 ? -5.555 6.727 31.109 1 89.12 87 TYR B N 1
ATOM 4310 C CA . TYR B 1 87 ? -4.664 7.871 31.266 1 89.12 87 TYR B CA 1
ATOM 4311 C C . TYR B 1 87 ? -5.281 9.133 30.672 1 89.12 87 TYR B C 1
ATOM 4313 O O . TYR B 1 87 ? -5.34 10.172 31.328 1 89.12 87 TYR B O 1
ATOM 4321 N N . VAL B 1 88 ? -5.762 9.078 29.438 1 92.19 88 VAL B N 1
ATOM 4322 C CA . VAL B 1 88 ? -6.348 10.219 28.75 1 92.19 88 VAL B CA 1
ATOM 4323 C C . VAL B 1 88 ? -7.578 10.711 29.516 1 92.19 88 VAL B C 1
ATOM 4325 O O . VAL B 1 88 ? -7.727 11.914 29.75 1 92.19 88 VAL B O 1
ATOM 4328 N N . LYS B 1 89 ? -8.391 9.805 29.922 1 92.44 89 LYS B N 1
ATOM 4329 C CA . LYS B 1 89 ? -9.602 10.164 30.656 1 92.44 89 LYS B CA 1
ATOM 4330 C C . LYS B 1 89 ? -9.273 10.883 31.969 1 92.44 89 LYS B C 1
ATOM 4332 O O . LYS B 1 89 ? -9.898 11.891 32.312 1 92.44 89 LYS B O 1
ATOM 4337 N N . ASN B 1 90 ? -8.297 10.312 32.625 1 90.56 90 ASN B N 1
ATOM 4338 C CA . ASN B 1 90 ? -7.895 10.922 33.906 1 90.56 90 ASN B CA 1
ATOM 4339 C C . ASN B 1 90 ? -7.348 12.336 33.688 1 90.56 90 ASN B C 1
ATOM 4341 O O . ASN B 1 90 ? -7.645 13.242 34.469 1 90.56 90 ASN B O 1
ATOM 4345 N N . CYS B 1 91 ? -6.562 12.484 32.688 1 90.19 91 CYS B N 1
ATOM 4346 C CA . CYS B 1 91 ? -6.016 13.805 32.375 1 90.19 91 CYS B CA 1
ATOM 4347 C C . CYS B 1 91 ? -7.129 14.789 32.062 1 90.19 91 CYS B C 1
ATOM 4349 O O . CYS B 1 91 ? -7.09 15.945 32.469 1 90.19 91 CYS B O 1
ATOM 4351 N N . LEU B 1 92 ? -8.094 14.383 31.312 1 91.19 92 LEU B N 1
ATOM 4352 C CA . LEU B 1 92 ? -9.195 15.25 30.922 1 91.19 92 LEU B CA 1
ATOM 4353 C C . LEU B 1 92 ? -10.062 15.609 32.125 1 91.19 92 LEU B C 1
ATOM 4355 O O . LEU B 1 92 ? -10.5 16.75 32.25 1 91.19 92 LEU B O 1
ATOM 4359 N N . ARG B 1 93 ? -10.289 14.688 33 1 88.5 93 ARG B N 1
ATOM 4360 C CA . ARG B 1 93 ? -11.109 14.93 34.188 1 88.5 93 ARG B CA 1
ATOM 4361 C C . ARG B 1 93 ? -10.469 15.977 35.094 1 88.5 93 ARG B C 1
ATOM 4363 O O . ARG B 1 93 ? -11.164 16.734 35.75 1 88.5 93 ARG B O 1
ATOM 4370 N N . LYS B 1 94 ? -9.219 15.93 35.094 1 86.5 94 LYS B N 1
ATOM 4371 C CA . LYS B 1 94 ? -8.484 16.875 35.906 1 86.5 94 LYS B CA 1
ATOM 4372 C C . LYS B 1 94 ? -8.539 18.281 35.344 1 86.5 94 LYS B C 1
ATOM 4374 O O . LYS B 1 94 ? -8.289 19.266 36.031 1 86.5 94 LYS B O 1
ATOM 4379 N N . ARG B 1 95 ? -8.844 18.25 34.094 1 79 95 ARG B N 1
ATOM 4380 C CA . ARG B 1 95 ? -8.945 19.547 33.438 1 79 95 ARG B CA 1
ATOM 4381 C C . ARG B 1 95 ? -10.297 20.203 33.719 1 79 95 ARG B C 1
ATOM 4383 O O . ARG B 1 95 ? -11.25 19.531 34.094 1 79 95 ARG B O 1
ATOM 4390 N N . ASN B 1 96 ? -10.422 21.375 33.531 1 64.81 96 ASN B N 1
ATOM 4391 C CA . ASN B 1 96 ? -11.508 22.281 33.875 1 64.81 96 ASN B CA 1
ATOM 4392 C C . ASN B 1 96 ? -12.836 21.844 33.281 1 64.81 96 ASN B C 1
ATOM 4394 O O . ASN B 1 96 ? -13.055 21.984 32.062 1 64.81 96 ASN B O 1
ATOM 4398 N N . ASN B 1 97 ? -13.758 21.297 34.125 1 63.78 97 ASN B N 1
ATOM 4399 C CA . ASN B 1 97 ? -15.203 21.297 33.906 1 63.78 97 ASN B CA 1
ATOM 4400 C C . ASN B 1 97 ? -15.594 20.328 32.781 1 63.78 97 ASN B C 1
ATOM 4402 O O . ASN B 1 97 ? -16.516 20.609 32 1 63.78 97 ASN B O 1
ATOM 4406 N N . ILE B 1 98 ? -14.711 19.516 32.438 1 78.38 98 ILE B N 1
ATOM 4407 C CA . ILE B 1 98 ? -15.227 18.531 31.5 1 78.38 98 ILE B CA 1
ATOM 4408 C C . ILE B 1 98 ? -15.922 17.406 32.25 1 78.38 98 ILE B C 1
ATOM 4410 O O . ILE B 1 98 ? -15.281 16.688 33.031 1 78.38 98 ILE B O 1
ATOM 4414 N N . HIS B 1 99 ? -17.156 17.344 32.125 1 80.62 99 HIS B N 1
ATOM 4415 C CA . HIS B 1 99 ? -17.922 16.281 32.781 1 80.62 99 HIS B CA 1
ATOM 4416 C C . HIS B 1 99 ? -17.578 14.922 32.219 1 80.62 99 HIS B C 1
ATOM 4418 O O . HIS B 1 99 ? -17.391 14.789 31 1 80.62 99 HIS B O 1
ATOM 4424 N N . SER B 1 100 ? -17.547 14.023 33.062 1 83.19 100 SER B N 1
ATOM 4425 C CA . SER B 1 100 ? -17.203 12.656 32.656 1 83.19 100 SER B CA 1
ATOM 4426 C C . SER B 1 100 ? -18.141 12.141 31.578 1 83.19 100 SER B C 1
ATOM 4428 O O . SER B 1 100 ? -17.719 11.383 30.703 1 83.19 100 SER B O 1
ATOM 4430 N N . THR B 1 101 ? -19.297 12.531 31.641 1 85 101 THR B N 1
ATOM 4431 C CA . THR B 1 101 ? -20.281 12.07 30.688 1 85 101 THR B CA 1
ATOM 4432 C C . THR B 1 101 ? -19.922 12.531 29.281 1 85 101 THR B C 1
ATOM 4434 O O . THR B 1 101 ? -20.188 11.828 28.297 1 85 101 THR B O 1
ATOM 4437 N N . LEU B 1 102 ? -19.359 13.711 29.203 1 85.94 102 LEU B N 1
ATOM 4438 C CA . LEU B 1 102 ? -18.969 14.227 27.906 1 85.94 102 LEU B CA 1
ATOM 4439 C C . LEU B 1 102 ? -17.859 13.367 27.297 1 85.94 102 LEU B C 1
ATOM 4441 O O . LEU B 1 102 ? -17.859 13.117 26.094 1 85.94 102 LEU B O 1
ATOM 4445 N N . ILE B 1 103 ? -17.016 12.984 28.172 1 90.44 103 ILE B N 1
ATOM 4446 C CA . ILE B 1 103 ? -15.898 12.156 27.734 1 90.44 103 ILE B CA 1
ATOM 4447 C C . ILE B 1 103 ? -16.422 10.828 27.203 1 90.44 103 ILE B C 1
ATOM 4449 O O . ILE B 1 103 ? -16.078 10.422 26.078 1 90.44 103 ILE B O 1
ATOM 4453 N N . GLU B 1 104 ? -17.281 10.172 27.906 1 90.31 104 GLU B N 1
ATOM 4454 C CA . GLU B 1 104 ? -17.812 8.859 27.562 1 90.31 104 GLU B CA 1
ATOM 4455 C C . GLU B 1 104 ? -18.688 8.938 26.312 1 90.31 104 GLU B C 1
ATOM 4457 O O . GLU B 1 104 ? -18.734 8 25.516 1 90.31 104 GLU B O 1
ATOM 4462 N N . GLU B 1 105 ? -19.328 10.008 26.172 1 90.31 105 GLU B N 1
ATOM 4463 C CA . GLU B 1 105 ? -20.312 10.133 25.109 1 90.31 105 GLU B CA 1
ATOM 4464 C C . GLU B 1 105 ? -19.656 10.57 23.797 1 90.31 105 GLU B C 1
ATOM 4466 O O . GLU B 1 105 ? -20.188 10.32 22.719 1 90.31 105 GLU B O 1
ATOM 4471 N N . HIS B 1 106 ? -18.453 11.219 23.891 1 93.25 106 HIS B N 1
ATOM 4472 C CA . HIS B 1 106 ? -17.984 11.906 22.688 1 93.25 106 HIS B CA 1
ATOM 4473 C C . HIS B 1 106 ? -16.609 11.406 22.266 1 93.25 106 HIS B C 1
ATOM 4475 O O . HIS B 1 106 ? -16.156 11.688 21.156 1 93.25 106 HIS B O 1
ATOM 4481 N N . ILE B 1 107 ? -15.914 10.672 23.109 1 96.31 107 ILE B N 1
ATOM 4482 C CA . ILE B 1 107 ? -14.586 10.195 22.75 1 96.31 107 ILE B CA 1
ATOM 4483 C C . ILE B 1 107 ? -14.617 8.68 22.531 1 96.31 107 ILE B C 1
ATOM 4485 O O . ILE B 1 107 ? -15.078 7.934 23.406 1 96.31 107 ILE B O 1
ATOM 4489 N N . ARG B 1 108 ? -14.203 8.211 21.391 1 97.88 108 ARG B N 1
ATOM 4490 C CA . ARG B 1 108 ? -14.016 6.797 21.078 1 97.88 108 ARG B CA 1
ATOM 4491 C C . ARG B 1 108 ? -12.539 6.457 20.938 1 97.88 108 ARG B C 1
ATOM 4493 O O . ARG B 1 108 ? -11.812 7.109 20.188 1 97.88 108 ARG B O 1
ATOM 4500 N N . PHE B 1 109 ? -12.109 5.492 21.719 1 97.75 109 PHE B N 1
ATOM 4501 C CA . PHE B 1 109 ? -10.711 5.078 21.719 1 97.75 109 PHE B CA 1
ATOM 4502 C C . PHE B 1 109 ? -10.508 3.859 20.828 1 97.75 109 PHE B C 1
ATOM 4504 O O . PHE B 1 109 ? -11.328 2.938 20.828 1 97.75 109 PHE B O 1
ATOM 4511 N N . HIS B 1 110 ? -9.461 3.836 20.016 1 98.31 110 HIS B N 1
ATOM 4512 C CA . HIS B 1 110 ? -9.156 2.73 19.109 1 98.31 110 HIS B CA 1
ATOM 4513 C C . HIS B 1 110 ? -7.691 2.312 19.234 1 98.31 110 HIS B C 1
ATOM 4515 O O . HIS B 1 110 ? -6.789 3.125 19.031 1 98.31 110 HIS B O 1
ATOM 4521 N N . VAL B 1 111 ? -7.465 1.04 19.594 1 96.94 111 VAL B N 1
ATOM 4522 C CA . VAL B 1 111 ? -6.102 0.522 19.625 1 96.94 111 VAL B CA 1
ATOM 4523 C C . VAL B 1 111 ? -5.66 0.153 18.203 1 96.94 111 VAL B C 1
ATOM 4525 O O . VAL B 1 111 ? -6.117 -0.846 17.641 1 96.94 111 VAL B O 1
ATOM 4528 N N . ILE B 1 112 ? -4.789 0.94 17.609 1 97.5 112 ILE B N 1
ATOM 4529 C CA . ILE B 1 112 ? -4.23 0.745 16.281 1 97.5 112 ILE B CA 1
ATOM 4530 C C . ILE B 1 112 ? -2.723 0.971 16.312 1 97.5 112 ILE B C 1
ATOM 4532 O O . ILE B 1 112 ? -2.25 1.975 16.844 1 97.5 112 ILE B O 1
ATOM 4536 N N . GLU B 1 113 ? -1.978 0.018 15.781 1 94.75 113 GLU B N 1
ATOM 4537 C CA . GLU B 1 113 ? -0.529 0.184 15.703 1 94.75 113 GLU B CA 1
ATOM 4538 C C . GLU B 1 113 ? -0.161 1.411 14.867 1 94.75 113 GLU B C 1
ATOM 4540 O O . GLU B 1 113 ? -0.633 1.569 13.742 1 94.75 113 GLU B O 1
ATOM 4545 N N . HIS B 1 114 ? 0.591 2.332 15.43 1 94.75 114 HIS B N 1
ATOM 4546 C CA . HIS B 1 114 ? 1.069 3.557 14.805 1 94.75 114 HIS B CA 1
ATOM 4547 C C . HIS B 1 114 ? 2.301 4.102 15.523 1 94.75 114 HIS B C 1
ATOM 4549 O O . HIS B 1 114 ? 2.596 3.699 16.641 1 94.75 114 HIS B O 1
ATOM 4555 N N . LEU B 1 115 ? 2.986 4.984 14.859 1 90.81 115 LEU B N 1
ATOM 4556 C CA . LEU B 1 115 ? 4.25 5.445 15.43 1 90.81 115 LEU B CA 1
ATOM 4557 C C . LEU B 1 115 ? 4.125 6.875 15.938 1 90.81 115 LEU B C 1
ATOM 4559 O O . LEU B 1 115 ? 4.824 7.27 16.875 1 90.81 115 LEU B O 1
ATOM 4563 N N . ASP B 1 116 ? 3.266 7.648 15.258 1 90.12 116 ASP B N 1
ATOM 4564 C CA . ASP B 1 116 ? 3.244 9.062 15.617 1 90.12 116 ASP B CA 1
ATOM 4565 C C . ASP B 1 116 ? 1.839 9.641 15.484 1 90.12 116 ASP B C 1
ATOM 4567 O O . ASP B 1 116 ? 0.876 8.906 15.258 1 90.12 116 ASP B O 1
ATOM 4571 N N . MET B 1 117 ? 1.711 10.93 15.734 1 94.88 117 MET B N 1
ATOM 4572 C CA . MET B 1 117 ? 0.401 11.539 15.93 1 94.88 117 MET B CA 1
ATOM 4573 C C . MET B 1 117 ? -0.043 12.297 14.688 1 94.88 117 MET B C 1
ATOM 4575 O O . MET B 1 117 ? -1.11 12.914 14.68 1 94.88 117 MET B O 1
ATOM 4579 N N . TRP B 1 118 ? 0.685 12.305 13.594 1 96.44 118 TRP B N 1
ATOM 4580 C CA . TRP B 1 118 ? 0.438 13.188 12.461 1 96.44 118 TRP B CA 1
ATOM 4581 C C . TRP B 1 118 ? -0.671 12.641 11.57 1 96.44 118 TRP B C 1
ATOM 4583 O O . TRP B 1 118 ? -0.449 12.367 10.391 1 96.44 118 TRP B O 1
ATOM 4593 N N . MET B 1 119 ? -1.884 12.688 12.047 1 97.88 119 MET B N 1
ATOM 4594 C CA . MET B 1 119 ? -3.051 11.992 11.516 1 97.88 119 MET B CA 1
ATOM 4595 C C . MET B 1 119 ? -3.475 12.578 10.172 1 97.88 119 MET B C 1
ATOM 4597 O O . MET B 1 119 ? -4.066 11.891 9.344 1 97.88 119 MET B O 1
ATOM 4601 N N . ARG B 1 120 ? -3.129 13.797 9.914 1 98.56 120 ARG B N 1
ATOM 4602 C CA . ARG B 1 120 ? -3.486 14.453 8.664 1 98.56 120 ARG B CA 1
ATOM 4603 C C . ARG B 1 120 ? -2.883 13.727 7.469 1 98.56 120 ARG B C 1
ATOM 4605 O O . ARG B 1 120 ? -3.494 13.656 6.402 1 98.56 120 ARG B O 1
ATOM 4612 N N . ASP B 1 121 ? -1.719 13.203 7.738 1 97.88 121 ASP B N 1
ATOM 4613 C CA . ASP B 1 121 ? -0.896 12.812 6.602 1 97.88 121 ASP B CA 1
ATOM 4614 C C . ASP B 1 121 ? -0.935 11.297 6.395 1 97.88 121 ASP B C 1
ATOM 4616 O O . ASP B 1 121 ? -0.815 10.812 5.27 1 97.88 121 ASP B O 1
ATOM 4620 N N . ASN B 1 122 ? -1.068 10.555 7.43 1 95.69 122 ASN B N 1
ATOM 4621 C CA . ASN B 1 122 ? -1.086 9.102 7.27 1 95.69 122 ASN B CA 1
ATOM 4622 C C . ASN B 1 122 ? -2.424 8.508 7.699 1 95.69 122 ASN B C 1
ATOM 4624 O O . ASN B 1 122 ? -2.648 7.305 7.555 1 95.69 122 ASN B O 1
ATOM 4628 N N . GLY B 1 123 ? -3.311 9.336 8.25 1 97.81 123 GLY B N 1
ATOM 4629 C CA . GLY B 1 123 ? -4.598 8.859 8.734 1 97.81 123 GLY B CA 1
ATOM 4630 C C . GLY B 1 123 ? -5.621 8.68 7.629 1 97.81 123 GLY B C 1
ATOM 4631 O O . GLY B 1 123 ? -5.277 8.727 6.449 1 97.81 123 GLY B O 1
ATOM 4632 N N . PRO B 1 124 ? -6.844 8.422 8.023 1 98.69 124 PRO B N 1
ATOM 4633 C CA . PRO B 1 124 ? -7.898 8.086 7.062 1 98.69 124 PRO B CA 1
ATOM 4634 C C . PRO B 1 124 ? -8.383 9.289 6.262 1 98.69 124 PRO B C 1
ATOM 4636 O O . PRO B 1 124 ? -8.844 10.273 6.844 1 98.69 124 PRO B O 1
ATOM 4639 N N . ILE B 1 125 ? -8.273 9.258 4.973 1 98.69 125 ILE B N 1
ATOM 4640 C CA . ILE B 1 125 ? -8.805 10.258 4.059 1 98.69 125 ILE B CA 1
ATOM 4641 C C . ILE B 1 125 ? -10.211 9.859 3.604 1 98.69 125 ILE B C 1
ATOM 4643 O O . ILE B 1 125 ? -10.367 9.18 2.584 1 98.69 125 ILE B O 1
ATOM 4647 N N . PHE B 1 126 ? -11.234 10.305 4.285 1 98.62 126 PHE B N 1
ATOM 4648 C CA . PHE B 1 126 ? -12.617 9.875 4.098 1 98.62 126 PHE B CA 1
ATOM 4649 C C . PHE B 1 126 ? -13.234 10.539 2.877 1 98.62 126 PHE B C 1
ATOM 4651 O O . PHE B 1 126 ? -13.281 11.773 2.795 1 98.62 126 PHE B O 1
ATOM 4658 N N . VAL B 1 127 ? -13.664 9.773 1.96 1 98.38 127 VAL B N 1
ATOM 4659 C CA . VAL B 1 127 ? -14.539 10.242 0.885 1 98.38 127 VAL B CA 1
ATOM 4660 C C . VAL B 1 127 ? -15.953 9.727 1.105 1 98.38 127 VAL B C 1
ATOM 4662 O O . VAL B 1 127 ? -16.156 8.695 1.752 1 98.38 127 VAL B O 1
ATOM 4665 N N . VAL B 1 128 ? -16.953 10.461 0.568 1 97.56 128 VAL B N 1
ATOM 4666 C CA . VAL B 1 128 ? -18.328 10.094 0.866 1 97.56 128 VAL B CA 1
ATOM 4667 C C . VAL B 1 128 ? -19.156 10.109 -0.418 1 97.56 128 VAL B C 1
ATOM 4669 O O . VAL B 1 128 ? -18.828 10.812 -1.371 1 97.56 128 VAL B O 1
ATOM 4672 N N . ASN B 1 129 ? -20.047 9.25 -0.489 1 95.94 129 ASN B N 1
ATOM 4673 C CA . ASN B 1 129 ? -21.188 9.289 -1.4 1 95.94 129 ASN B CA 1
ATOM 4674 C C . ASN B 1 129 ? -22.469 9.648 -0.669 1 95.94 129 ASN B C 1
ATOM 4676 O O . ASN B 1 129 ? -23.125 8.781 -0.083 1 95.94 129 ASN B O 1
ATOM 4680 N N . ARG B 1 130 ? -22.875 10.836 -0.708 1 91.94 130 ARG B N 1
ATOM 4681 C CA . ARG B 1 130 ? -24 11.32 0.089 1 91.94 130 ARG B CA 1
ATOM 4682 C C . ARG B 1 130 ? -25.312 10.734 -0.41 1 91.94 130 ARG B C 1
ATOM 4684 O O . ARG B 1 130 ? -26.219 10.484 0.381 1 91.94 130 ARG B O 1
ATOM 4691 N N . GLU B 1 131 ? -25.391 10.531 -1.706 1 93.81 131 GLU B N 1
ATOM 4692 C CA . GLU B 1 131 ? -26.594 9.938 -2.264 1 93.81 131 GLU B CA 1
ATOM 4693 C C . GLU B 1 131 ? -26.812 8.523 -1.723 1 93.81 131 GLU B C 1
ATOM 4695 O O . GLU B 1 131 ? -27.938 8.148 -1.381 1 93.81 131 GLU B O 1
ATOM 4700 N N . GLN B 1 132 ? -25.812 7.816 -1.562 1 95 132 GLN B N 1
ATOM 4701 C CA . GLN B 1 132 ? -25.906 6.43 -1.117 1 95 132 GLN B CA 1
ATOM 4702 C C . GLN B 1 132 ? -25.703 6.324 0.393 1 95 132 GLN B C 1
ATOM 4704 O O . GLN B 1 132 ? -25.969 5.273 0.985 1 95 132 GLN B O 1
ATOM 4709 N N . GLY B 1 133 ? -25.234 7.406 0.991 1 96.12 133 GLY B N 1
ATOM 4710 C CA . GLY B 1 133 ? -24.969 7.398 2.42 1 96.12 133 GLY B CA 1
ATOM 4711 C C . GLY B 1 133 ? -23.812 6.496 2.807 1 96.12 133 GLY B C 1
ATOM 4712 O O . GLY B 1 133 ? -23.875 5.801 3.82 1 96.12 133 GLY B O 1
ATOM 4713 N N . THR B 1 134 ? -22.781 6.438 1.962 1 96.56 134 THR B N 1
ATOM 4714 C CA . THR B 1 134 ? -21.656 5.543 2.201 1 96.56 134 THR B CA 1
ATOM 4715 C C . THR B 1 134 ? -20.344 6.324 2.246 1 96.56 134 THR B C 1
ATOM 4717 O O . THR B 1 134 ? -20.297 7.484 1.838 1 96.56 134 THR B O 1
ATOM 4720 N N . ARG B 1 135 ? -19.328 5.676 2.852 1 97.44 135 ARG B N 1
ATOM 4721 C CA . ARG B 1 135 ? -17.984 6.238 2.975 1 97.44 135 ARG B CA 1
ATOM 4722 C C . ARG B 1 135 ? -16.922 5.246 2.492 1 97.44 135 ARG B C 1
ATOM 4724 O O . ARG B 1 135 ? -17.188 4.043 2.426 1 97.44 135 ARG B O 1
ATOM 4731 N N . ALA B 1 136 ? -15.844 5.746 2.1 1 98.38 136 ALA B N 1
ATOM 4732 C CA . ALA B 1 136 ? -14.633 4.98 1.828 1 98.38 136 ALA B CA 1
ATOM 4733 C C . ALA B 1 136 ? -13.391 5.746 2.273 1 98.38 136 ALA B C 1
ATOM 4735 O O . ALA B 1 136 ? -13.477 6.918 2.648 1 98.38 136 ALA B O 1
ATOM 4736 N N . ILE B 1 137 ? -12.297 5.074 2.379 1 98.75 137 ILE B N 1
ATOM 4737 C CA . ILE B 1 137 ? -11.023 5.711 2.703 1 98.75 137 ILE B CA 1
ATOM 4738 C C . ILE B 1 137 ? -10.078 5.602 1.512 1 98.75 137 ILE B C 1
ATOM 4740 O O . ILE B 1 137 ? -9.898 4.52 0.95 1 98.75 137 ILE B O 1
ATOM 4744 N N . VAL B 1 138 ? -9.57 6.715 1.049 1 98.75 138 VAL B N 1
ATOM 4745 C CA . VAL B 1 138 ? -8.523 6.707 0.037 1 98.75 138 VAL B CA 1
ATOM 4746 C C . VAL B 1 138 ? -7.18 6.371 0.688 1 98.75 138 VAL B C 1
ATOM 4748 O O . VAL B 1 138 ? -6.789 7 1.674 1 98.75 138 VAL B O 1
ATOM 4751 N N . ASP B 1 139 ? -6.504 5.383 0.18 1 98.62 139 ASP B N 1
ATOM 4752 C CA . ASP B 1 139 ? -5.242 4.887 0.724 1 98.62 139 ASP B CA 1
ATOM 4753 C C . ASP B 1 139 ? -4.059 5.344 -0.129 1 98.62 139 ASP B C 1
ATOM 4755 O O . ASP B 1 139 ? -3.773 4.75 -1.17 1 98.62 139 ASP B O 1
ATOM 4759 N N . PHE B 1 140 ? -3.365 6.391 0.308 1 98.69 140 PHE B N 1
ATOM 4760 C CA . PHE B 1 140 ? -2.135 6.855 -0.32 1 98.69 140 PHE B CA 1
ATOM 4761 C C . PHE B 1 140 ? -0.919 6.18 0.304 1 98.69 140 PHE B C 1
ATOM 4763 O O . PHE B 1 140 ? -0.997 5.656 1.418 1 98.69 140 PHE B O 1
ATOM 4770 N N . GLY B 1 141 ? 0.176 6.113 -0.485 1 98.12 141 GLY B N 1
ATOM 4771 C CA . GLY B 1 141 ? 1.446 5.773 0.133 1 98.12 141 GLY B CA 1
ATOM 4772 C C . GLY B 1 141 ? 1.945 6.832 1.097 1 98.12 141 GLY B C 1
ATOM 4773 O O . GLY B 1 141 ? 1.474 7.973 1.074 1 98.12 141 GLY B O 1
ATOM 4774 N N . PHE B 1 142 ? 2.818 6.445 1.939 1 98.19 142 PHE B N 1
ATOM 4775 C CA . PHE B 1 142 ? 3.375 7.375 2.916 1 98.19 142 PHE B CA 1
ATOM 4776 C C . PHE B 1 142 ? 4.832 7.039 3.213 1 98.19 142 PHE B C 1
ATOM 4778 O O . PHE B 1 142 ? 5.172 5.875 3.441 1 98.19 142 PHE B O 1
ATOM 4785 N N . THR B 1 143 ? 5.719 8.055 3.201 1 97.44 143 THR B N 1
ATOM 4786 C CA . THR B 1 143 ? 7.148 7.844 3.412 1 97.44 143 THR B CA 1
ATOM 4787 C C . THR B 1 143 ? 7.656 8.695 4.57 1 97.44 143 THR B C 1
ATOM 4789 O O . THR B 1 143 ? 8.836 9.039 4.621 1 97.44 143 THR B O 1
ATOM 4792 N N . LEU B 1 144 ? 6.707 9.156 5.398 1 97 144 LEU B N 1
ATOM 4793 C CA . LEU B 1 144 ? 7.086 10.062 6.477 1 97 144 LEU B CA 1
ATOM 4794 C C . LEU B 1 144 ? 7.773 11.305 5.922 1 97 144 LEU B C 1
ATOM 4796 O O . LEU B 1 144 ? 8.852 11.68 6.383 1 97 144 LEU B O 1
ATOM 4800 N N . TRP B 1 145 ? 7.113 11.898 5.027 1 97 145 TRP B N 1
ATOM 4801 C CA . TRP B 1 145 ? 7.504 13.148 4.383 1 97 145 TRP B CA 1
ATOM 4802 C C . TRP B 1 145 ? 8.898 13.039 3.771 1 97 145 TRP B C 1
ATOM 4804 O O . TRP B 1 145 ? 9.695 13.969 3.863 1 97 145 TRP B O 1
ATOM 4814 N N . SER B 1 146 ? 9.289 11.883 3.26 1 95.88 146 SER B N 1
ATOM 4815 C CA . SER B 1 146 ? 10.539 11.57 2.566 1 95.88 146 SER B CA 1
ATOM 4816 C C . SER B 1 146 ? 11.688 11.406 3.551 1 95.88 146 SER B C 1
ATOM 4818 O O . SER B 1 146 ? 12.859 11.445 3.16 1 95.88 146 SER B O 1
ATOM 4820 N N . TYR B 1 147 ? 11.383 11.297 4.828 1 95.69 147 TYR B N 1
ATOM 4821 C CA . TYR B 1 147 ? 12.414 10.938 5.793 1 95.69 147 TYR B CA 1
ATOM 4822 C C . TYR B 1 147 ? 12.695 9.445 5.77 1 95.69 147 TYR B C 1
ATOM 4824 O O . TYR B 1 147 ? 13.711 8.984 6.297 1 95.69 147 TYR B O 1
ATOM 4832 N N . CYS B 1 148 ? 11.75 8.703 5.219 1 95.88 148 CYS B N 1
ATOM 4833 C CA . CYS B 1 148 ? 11.898 7.27 4.996 1 95.88 148 CYS B CA 1
ATOM 4834 C C . CYS B 1 148 ? 11.648 6.918 3.533 1 95.88 148 CYS B C 1
ATOM 4836 O O . CYS B 1 148 ? 11.117 7.73 2.775 1 95.88 148 CYS B O 1
ATOM 4838 N N . LYS B 1 149 ? 12.18 5.738 3.146 1 95.94 149 LYS B N 1
ATOM 4839 C CA . LYS B 1 149 ? 11.812 5.141 1.867 1 95.94 149 LYS B CA 1
ATOM 4840 C C . LYS B 1 149 ? 10.508 4.355 1.98 1 95.94 149 LYS B C 1
ATOM 4842 O O . LYS B 1 149 ? 10.078 4.02 3.084 1 95.94 149 LYS B O 1
ATOM 4847 N N . GLN B 1 150 ? 9.891 4.059 0.829 1 97.38 150 GLN B N 1
ATOM 4848 C CA . GLN B 1 150 ? 8.617 3.354 0.797 1 97.38 150 GLN B CA 1
ATOM 4849 C C . GLN B 1 150 ? 8.727 1.981 1.455 1 97.38 150 GLN B C 1
ATOM 4851 O O . GLN B 1 150 ? 7.758 1.474 2.014 1 97.38 150 GLN B O 1
ATOM 4856 N N . GLN B 1 151 ? 9.891 1.419 1.393 1 97 151 GLN B N 1
ATOM 4857 C CA . GLN B 1 151 ? 10.07 0.037 1.824 1 97 151 GLN B CA 1
ATOM 4858 C C . GLN B 1 151 ? 10.562 -0.027 3.266 1 97 151 GLN B C 1
ATOM 4860 O O . GLN B 1 151 ? 10.734 -1.114 3.822 1 97 151 GLN B O 1
ATOM 4865 N N . ASP B 1 152 ? 10.828 1.068 3.875 1 96.31 152 ASP B N 1
ATOM 4866 C CA . ASP B 1 152 ? 11.273 1.067 5.262 1 96.31 152 ASP B CA 1
ATOM 4867 C C . ASP B 1 152 ? 10.148 0.64 6.203 1 96.31 152 ASP B C 1
ATOM 4869 O O . ASP B 1 152 ? 8.977 0.922 5.945 1 96.31 152 ASP B O 1
ATOM 4873 N N . GLU B 1 153 ? 10.477 0.006 7.312 1 94.62 153 GLU B N 1
ATOM 4874 C CA . GLU B 1 153 ? 9.508 -0.548 8.258 1 94.62 153 GLU B CA 1
ATOM 4875 C C . GLU B 1 153 ? 8.594 0.538 8.812 1 94.62 153 GLU B C 1
ATOM 4877 O O . GLU B 1 153 ? 7.379 0.342 8.906 1 94.62 153 GLU B O 1
ATOM 4882 N N . GLU B 1 154 ? 9.172 1.695 9.141 1 94.81 154 GLU B N 1
ATOM 4883 C CA . GLU B 1 154 ? 8.375 2.793 9.688 1 94.81 154 GLU B CA 1
ATOM 4884 C C . GLU B 1 154 ? 7.328 3.268 8.688 1 94.81 154 GLU B C 1
ATOM 4886 O O . GLU B 1 154 ? 6.191 3.553 9.062 1 94.81 154 GLU B O 1
ATOM 4891 N N . ALA B 1 155 ? 7.754 3.352 7.445 1 96.62 155 ALA B N 1
ATOM 4892 C CA . ALA B 1 155 ? 6.824 3.768 6.395 1 96.62 155 ALA B CA 1
ATOM 4893 C C . ALA B 1 155 ? 5.695 2.754 6.23 1 96.62 155 ALA B C 1
ATOM 4895 O O . ALA B 1 155 ? 4.527 3.131 6.102 1 96.62 155 ALA B O 1
ATOM 4896 N N . ILE B 1 156 ? 6.023 1.456 6.273 1 97.19 156 ILE B N 1
ATOM 4897 C CA . ILE B 1 156 ? 5.039 0.391 6.102 1 97.19 156 ILE B CA 1
ATOM 4898 C C . ILE B 1 156 ? 4.02 0.443 7.238 1 97.19 156 ILE B C 1
ATOM 4900 O O . ILE B 1 156 ? 2.811 0.371 7 1 97.19 156 ILE B O 1
ATOM 4904 N N . ILE B 1 157 ? 4.461 0.665 8.445 1 95.56 157 ILE B N 1
ATOM 4905 C CA . ILE B 1 157 ? 3.596 0.696 9.617 1 95.56 157 ILE B CA 1
ATOM 4906 C C . ILE B 1 157 ? 2.658 1.898 9.539 1 95.56 157 ILE B C 1
ATOM 4908 O O . ILE B 1 157 ? 1.442 1.757 9.688 1 95.56 157 ILE B O 1
ATOM 4912 N N . GLU B 1 158 ? 3.213 3.061 9.234 1 96.5 158 GLU B N 1
ATOM 4913 C CA . GLU B 1 158 ? 2.436 4.297 9.25 1 96.5 158 GLU B CA 1
ATOM 4914 C C . GLU B 1 158 ? 1.463 4.348 8.07 1 96.5 158 GLU B C 1
ATOM 4916 O O . GLU B 1 158 ? 0.354 4.871 8.195 1 96.5 158 GLU B O 1
ATOM 4921 N N . GLU B 1 159 ? 1.93 3.832 6.98 1 97.62 159 GLU B N 1
ATOM 4922 C CA . GLU B 1 159 ? 1.08 3.82 5.793 1 97.62 159 GLU B CA 1
ATOM 4923 C C . GLU B 1 159 ? -0.156 2.951 6.008 1 97.62 159 GLU B C 1
ATOM 4925 O O . GLU B 1 159 ? -1.202 3.189 5.398 1 97.62 159 GLU B O 1
ATOM 4930 N N . ALA B 1 160 ? -0.142 1.971 6.914 1 98.12 160 ALA B N 1
ATOM 4931 C CA . ALA B 1 160 ? -1.218 1.002 7.109 1 98.12 160 ALA B CA 1
ATOM 4932 C C . ALA B 1 160 ? -2.27 1.536 8.078 1 98.12 160 ALA B C 1
ATOM 4934 O O . ALA B 1 160 ? -3.328 0.93 8.25 1 98.12 160 ALA B O 1
ATOM 4935 N N . VAL B 1 161 ? -2.086 2.68 8.664 1 98.38 161 VAL B N 1
ATOM 4936 C CA . VAL B 1 161 ? -2.967 3.201 9.703 1 98.38 161 VAL B CA 1
ATOM 4937 C C . VAL B 1 161 ? -4.363 3.434 9.133 1 98.38 161 VAL B C 1
ATOM 4939 O O . VAL B 1 161 ? -5.363 3.027 9.727 1 98.38 161 VAL B O 1
ATOM 4942 N N . ASP B 1 162 ? -4.418 4.098 8 1 98.69 162 ASP B N 1
ATOM 4943 C CA . ASP B 1 162 ? -5.719 4.402 7.414 1 98.69 162 ASP B CA 1
ATOM 4944 C C . ASP B 1 162 ? -6.469 3.125 7.043 1 98.69 162 ASP B C 1
ATOM 4946 O O . ASP B 1 162 ? -7.688 3.047 7.203 1 98.69 162 ASP B O 1
ATOM 4950 N N . ARG B 1 163 ? -5.781 2.078 6.555 1 98.5 163 ARG B N 1
ATOM 4951 C CA . ARG B 1 163 ? -6.426 0.812 6.227 1 98.5 163 ARG B CA 1
ATOM 4952 C C . ARG B 1 163 ? -6.945 0.12 7.48 1 98.5 163 ARG B C 1
ATOM 4954 O O . ARG B 1 163 ? -8.016 -0.494 7.461 1 98.5 163 ARG B O 1
ATOM 4961 N N . LYS B 1 164 ? -6.195 0.174 8.562 1 98.69 164 LYS B N 1
ATOM 4962 C CA . LYS B 1 164 ? -6.645 -0.402 9.82 1 98.69 164 LYS B CA 1
ATOM 4963 C C . LYS B 1 164 ? -7.898 0.305 10.336 1 98.69 164 LYS B C 1
ATOM 4965 O O . LYS B 1 164 ? -8.773 -0.326 10.922 1 98.69 164 LYS B O 1
ATOM 4970 N N . VAL B 1 165 ? -7.941 1.632 10.125 1 98.81 165 VAL B N 1
ATOM 4971 C CA . VAL B 1 165 ? -9.164 2.365 10.453 1 98.81 165 VAL B CA 1
ATOM 4972 C C . VAL B 1 165 ? -10.312 1.874 9.578 1 98.81 165 VAL B C 1
ATOM 4974 O O . VAL B 1 165 ? -11.43 1.693 10.062 1 98.81 165 VAL B O 1
ATOM 4977 N N . ALA B 1 166 ? -10.047 1.661 8.305 1 98.75 166 ALA B N 1
ATOM 4978 C CA . ALA B 1 166 ? -11.07 1.132 7.406 1 98.75 166 ALA B CA 1
ATOM 4979 C C . ALA B 1 166 ? -11.586 -0.219 7.898 1 98.75 166 ALA B C 1
ATOM 4981 O O . ALA B 1 166 ? -12.781 -0.498 7.828 1 98.75 166 ALA B O 1
ATOM 4982 N N . HIS B 1 167 ? -10.633 -1.08 8.344 1 98.56 167 HIS B N 1
ATOM 4983 C CA . HIS B 1 167 ? -11.008 -2.377 8.898 1 98.56 167 HIS B CA 1
ATOM 4984 C C . HIS B 1 167 ? -11.922 -2.217 10.109 1 98.56 167 HIS B C 1
ATOM 4986 O O . HIS B 1 167 ? -12.953 -2.885 10.195 1 98.56 167 HIS B O 1
ATOM 4992 N N . LEU B 1 168 ? -11.555 -1.306 10.977 1 98.12 168 LEU B N 1
ATOM 4993 C CA . LEU B 1 168 ? -12.32 -1.026 12.188 1 98.12 168 LEU B CA 1
ATOM 4994 C C . LEU B 1 168 ? -13.742 -0.589 11.852 1 98.12 168 LEU B C 1
ATOM 4996 O O . LEU B 1 168 ? -14.695 -1.034 12.492 1 98.12 168 LEU B O 1
ATOM 5000 N N . LEU B 1 169 ? -13.852 0.265 10.844 1 98.19 169 LEU B N 1
ATOM 5001 C CA . LEU B 1 169 ? -15.141 0.857 10.5 1 98.19 169 LEU B CA 1
ATOM 5002 C C . LEU B 1 169 ? -15.883 -0.009 9.492 1 98.19 169 LEU B C 1
ATOM 5004 O O . LEU B 1 169 ? -17.031 0.27 9.156 1 98.19 169 LEU B O 1
ATOM 5008 N N . ASN B 1 170 ? -15.219 -1.04 9.008 1 97.38 170 ASN B N 1
ATOM 5009 C CA . ASN B 1 170 ? -15.766 -1.926 7.984 1 97.38 170 ASN B CA 1
ATOM 5010 C C . ASN B 1 170 ? -16.234 -1.147 6.754 1 97.38 170 ASN B C 1
ATOM 5012 O O . ASN B 1 170 ? -17.375 -1.287 6.32 1 97.38 170 ASN B O 1
ATOM 5016 N N . ILE B 1 171 ? -15.383 -0.296 6.191 1 97.81 171 ILE B N 1
ATOM 5017 C CA . ILE B 1 171 ? -15.672 0.455 4.973 1 97.81 171 ILE B CA 1
ATOM 5018 C C . ILE B 1 171 ? -14.594 0.178 3.93 1 97.81 171 ILE B C 1
ATOM 5020 O O . ILE B 1 171 ? -13.477 -0.226 4.273 1 97.81 171 ILE B O 1
ATOM 5024 N N . PRO B 1 172 ? -14.875 0.385 2.625 1 97.5 172 PRO B N 1
ATOM 5025 C CA . PRO B 1 172 ? -13.93 0.058 1.559 1 97.5 172 PRO B CA 1
ATOM 5026 C C . PRO B 1 172 ? -12.734 1.007 1.521 1 97.5 172 PRO B C 1
ATOM 5028 O O . PRO B 1 172 ? -12.805 2.115 2.057 1 97.5 172 PRO B O 1
ATOM 5031 N N . VAL B 1 173 ? -11.711 0.502 0.939 1 98.38 173 VAL B N 1
ATOM 5032 C CA . VAL B 1 173 ? -10.492 1.269 0.699 1 98.38 173 VAL B CA 1
ATOM 5033 C C . VAL B 1 173 ? -10.305 1.491 -0.801 1 98.38 173 VAL B C 1
ATOM 5035 O O . VAL B 1 173 ? -10.562 0.593 -1.604 1 98.38 173 VAL B O 1
ATOM 5038 N N . ILE B 1 174 ? -9.992 2.664 -1.194 1 98.56 174 ILE B N 1
ATOM 5039 C CA . ILE B 1 174 ? -9.586 2.998 -2.557 1 98.56 174 ILE B CA 1
ATOM 5040 C C . ILE B 1 174 ? -8.078 3.227 -2.605 1 98.56 174 ILE B C 1
ATOM 5042 O O . ILE B 1 174 ? -7.582 4.242 -2.111 1 98.56 174 ILE B O 1
ATOM 5046 N N . ARG B 1 175 ? -7.363 2.332 -3.201 1 98.44 175 ARG B N 1
ATOM 5047 C CA . ARG B 1 175 ? -5.906 2.365 -3.225 1 98.44 175 ARG B CA 1
ATOM 5048 C C . ARG B 1 175 ? -5.395 3.35 -4.273 1 98.44 175 ARG B C 1
ATOM 5050 O O . ARG B 1 175 ? -5.922 3.406 -5.387 1 98.44 175 ARG B O 1
ATOM 5057 N N . SER B 1 176 ? -4.352 4.18 -3.924 1 98.62 176 SER B N 1
ATOM 5058 C CA . SER B 1 176 ? -3.701 5.117 -4.832 1 98.62 176 SER B CA 1
ATOM 5059 C C . SER B 1 176 ? -2.258 4.711 -5.105 1 98.62 176 SER B C 1
ATOM 5061 O O . SER B 1 176 ? -1.605 4.105 -4.25 1 98.62 176 SER B O 1
ATOM 5063 N N . HIS B 1 177 ? -1.768 5.082 -6.27 1 98.44 177 HIS B N 1
ATOM 5064 C CA . HIS B 1 177 ? -0.364 4.828 -6.57 1 98.44 177 HIS B CA 1
ATOM 5065 C C . HIS B 1 177 ? 0.511 6.004 -6.152 1 98.44 177 HIS B C 1
ATOM 5067 O O . HIS B 1 177 ? 1.736 5.945 -6.273 1 98.44 177 HIS B O 1
ATOM 5073 N N . LEU B 1 178 ? -0.046 7.047 -5.594 1 98.62 178 LEU B N 1
ATOM 5074 C CA . LEU B 1 178 ? 0.709 8.234 -5.219 1 98.62 178 LEU B CA 1
ATOM 5075 C C . LEU B 1 178 ? 1.126 8.18 -3.752 1 98.62 178 LEU B C 1
ATOM 5077 O O . LEU B 1 178 ? 0.39 7.652 -2.914 1 98.62 178 LEU B O 1
ATOM 5081 N N . ILE B 1 179 ? 2.299 8.648 -3.494 1 98.62 179 ILE B N 1
ATOM 5082 C CA . ILE B 1 179 ? 2.635 9.133 -2.158 1 98.62 179 ILE B CA 1
ATOM 5083 C C . ILE B 1 179 ? 2.137 10.562 -1.986 1 98.62 179 ILE B C 1
ATOM 5085 O O . ILE B 1 179 ? 2.598 11.477 -2.676 1 98.62 179 ILE B O 1
ATOM 5089 N N . SER B 1 180 ? 1.159 10.711 -1.139 1 98.56 180 SER B N 1
ATOM 5090 C CA . SER B 1 180 ? 0.523 12.016 -0.984 1 98.56 180 SER B CA 1
ATOM 5091 C C . SER B 1 180 ? -0.029 12.203 0.426 1 98.56 180 SER B C 1
ATOM 5093 O O . SER B 1 180 ? -0.638 11.281 0.982 1 98.56 180 SER B O 1
ATOM 5095 N N . GLU B 1 181 ? 0.218 13.344 1.002 1 98.5 181 GLU B N 1
ATOM 5096 C CA . GLU B 1 181 ? -0.175 13.633 2.377 1 98.5 181 GLU B CA 1
ATOM 5097 C C . GLU B 1 181 ? -1.325 14.633 2.426 1 98.5 181 GLU B C 1
ATOM 5099 O O . GLU B 1 181 ? -1.394 15.547 1.602 1 98.5 181 GLU B O 1
ATOM 5104 N N . GLY B 1 182 ? -2.145 14.508 3.428 1 98.5 182 GLY B N 1
ATOM 5105 C CA . GLY B 1 182 ? -3.316 15.352 3.562 1 98.5 182 GLY B CA 1
ATOM 5106 C C . GLY B 1 182 ? -2.973 16.828 3.738 1 98.5 182 GLY B C 1
ATOM 5107 O O . GLY B 1 182 ? -3.738 17.703 3.33 1 98.5 182 GLY B O 1
ATOM 5108 N N . GLY B 1 183 ? -1.839 17.062 4.25 1 98.44 183 GLY B N 1
ATOM 5109 C CA . GLY B 1 183 ? -1.434 18.438 4.52 1 98.44 183 GLY B CA 1
ATOM 5110 C C . GLY B 1 183 ? -1.114 19.219 3.262 1 98.44 183 GLY B C 1
ATOM 5111 O O . GLY B 1 183 ? -0.986 20.438 3.305 1 98.44 183 GLY B O 1
ATOM 5112 N N . ASN B 1 184 ? -1.02 18.5 2.166 1 98.44 184 ASN B N 1
ATOM 5113 C CA . ASN B 1 184 ? -0.739 19.188 0.91 1 98.44 184 ASN B CA 1
ATOM 5114 C C . ASN B 1 184 ? -1.962 19.203 -0.003 1 98.44 184 ASN B C 1
ATOM 5116 O O . ASN B 1 184 ? -1.828 19.281 -1.226 1 98.44 184 ASN B O 1
ATOM 5120 N N . ARG B 1 185 ? -3.141 19.062 0.57 1 98.31 185 ARG B N 1
ATOM 5121 C CA . ARG B 1 185 ? -4.387 19.109 -0.187 1 98.31 185 ARG B CA 1
ATOM 5122 C C . ARG B 1 185 ? -5.406 20.016 0.485 1 98.31 185 ARG B C 1
ATOM 5124 O O . ARG B 1 185 ? -5.766 19.812 1.647 1 98.31 185 ARG B O 1
ATOM 5131 N N . GLU B 1 186 ? -5.84 20.984 -0.239 1 98.19 186 GLU B N 1
ATOM 5132 C CA . GLU B 1 186 ? -6.883 21.875 0.253 1 98.19 186 GLU B CA 1
ATOM 5133 C C . GLU B 1 186 ? -8.094 21.859 -0.674 1 98.19 186 GLU B C 1
ATOM 5135 O O . GLU B 1 186 ? -8 22.281 -1.829 1 98.19 186 GLU B O 1
ATOM 5140 N N . PHE B 1 187 ? -9.219 21.406 -0.171 1 98.12 187 PHE B N 1
ATOM 5141 C CA . PHE B 1 187 ? -10.469 21.297 -0.918 1 98.12 187 PHE B CA 1
ATOM 5142 C C . PHE B 1 187 ? -11.453 22.375 -0.47 1 98.12 187 PHE B C 1
ATOM 5144 O O . PHE B 1 187 ? -11.625 22.609 0.728 1 98.12 187 PHE B O 1
ATOM 5151 N N . ASN B 1 188 ? -12.133 22.984 -1.408 1 96.88 188 ASN B N 1
ATOM 5152 C CA . ASN B 1 188 ? -13.156 23.953 -1.007 1 96.88 188 ASN B CA 1
ATOM 5153 C C . ASN B 1 188 ? -14.539 23.312 -0.928 1 96.88 188 ASN B C 1
ATOM 5155 O O . ASN B 1 188 ? -15.516 23.969 -0.586 1 96.88 188 ASN B O 1
ATOM 5159 N N . GLY B 1 189 ? -14.648 22.047 -1.344 1 95.81 189 GLY B N 1
ATOM 5160 C CA . GLY B 1 189 ? -15.906 21.312 -1.312 1 95.81 189 GLY B CA 1
ATOM 5161 C C . GLY B 1 189 ? -16.781 21.578 -2.521 1 95.81 189 GLY B C 1
ATOM 5162 O O . GLY B 1 189 ? -17.891 21.047 -2.629 1 95.81 189 GLY B O 1
ATOM 5163 N N . ARG B 1 190 ? -16.297 22.344 -3.398 1 94.5 190 ARG B N 1
ATOM 5164 C CA . ARG B 1 190 ? -17.078 22.719 -4.57 1 94.5 190 ARG B CA 1
ATOM 5165 C C . ARG B 1 190 ? -16.281 22.531 -5.852 1 94.5 190 ARG B C 1
ATOM 5167 O O . ARG B 1 190 ? -16.422 23.297 -6.809 1 94.5 190 ARG B O 1
ATOM 5174 N N . GLY B 1 191 ? -15.328 21.609 -5.801 1 95.44 191 GLY B N 1
ATOM 5175 C CA . GLY B 1 191 ? -14.688 21.203 -7.039 1 95.44 191 GLY B CA 1
ATOM 5176 C C . GLY B 1 191 ? -13.289 21.766 -7.207 1 95.44 191 GLY B C 1
ATOM 5177 O O . GLY B 1 191 ? -12.617 21.5 -8.203 1 95.44 191 GLY B O 1
ATOM 5178 N N . ILE B 1 192 ? -12.797 22.562 -6.242 1 96.69 192 ILE B N 1
ATOM 5179 C CA . ILE B 1 192 ? -11.453 23.109 -6.355 1 96.69 192 ILE B CA 1
ATOM 5180 C C . ILE B 1 192 ? -10.523 22.438 -5.352 1 96.69 192 ILE B C 1
ATOM 5182 O O . ILE B 1 192 ? -10.844 22.344 -4.164 1 96.69 192 ILE B O 1
ATOM 5186 N N . LEU B 1 193 ? -9.453 21.938 -5.863 1 97.75 193 LEU B N 1
ATOM 5187 C CA . LEU B 1 193 ? -8.359 21.375 -5.078 1 97.75 193 LEU B CA 1
ATOM 5188 C C . LEU B 1 193 ? -7.082 22.188 -5.262 1 97.75 193 LEU B C 1
ATOM 5190 O O . LEU B 1 193 ? -6.652 22.438 -6.391 1 97.75 193 LEU B O 1
ATOM 5194 N N . MET B 1 194 ? -6.504 22.719 -4.188 1 97.94 194 MET B N 1
ATOM 5195 C CA . MET B 1 194 ? -5.199 23.375 -4.238 1 97.94 194 MET B CA 1
ATOM 5196 C C . MET B 1 194 ? -4.105 22.453 -3.713 1 97.94 194 MET B C 1
ATOM 5198 O O . MET B 1 194 ? -4.293 21.781 -2.705 1 97.94 194 MET B O 1
ATOM 5202 N N . MET B 1 195 ? -3.045 22.438 -4.414 1 98.19 195 MET B N 1
ATOM 5203 C CA . MET B 1 195 ? -1.891 21.625 -4.023 1 98.19 195 MET B CA 1
ATOM 5204 C C . MET B 1 195 ? -0.588 22.359 -4.348 1 98.19 195 MET B C 1
ATOM 5206 O O . MET B 1 195 ? -0.561 23.234 -5.207 1 98.19 195 MET B O 1
ATOM 5210 N N . VAL B 1 196 ? 0.447 21.984 -3.66 1 98.25 196 VAL B N 1
ATOM 5211 C CA . VAL B 1 196 ? 1.793 22.453 -3.971 1 98.25 196 VAL B CA 1
ATOM 5212 C C . VAL B 1 196 ? 2.494 21.453 -4.883 1 98.25 196 VAL B C 1
ATOM 5214 O O . VAL B 1 196 ? 2.736 20.297 -4.488 1 98.25 196 VAL B O 1
ATOM 5217 N N . GLU B 1 197 ? 2.896 21.859 -6.004 1 97.25 197 GLU B N 1
ATOM 5218 C CA . GLU B 1 197 ? 3.441 20.969 -7.027 1 97.25 197 GLU B CA 1
ATOM 5219 C C . GLU B 1 197 ? 4.762 20.359 -6.578 1 97.25 197 GLU B C 1
ATOM 5221 O O . GLU B 1 197 ? 4.973 19.156 -6.723 1 97.25 197 GLU B O 1
ATOM 5226 N N . HIS B 1 198 ? 5.605 21.203 -6.047 1 95.5 198 HIS B N 1
ATOM 5227 C CA . HIS B 1 198 ? 6.934 20.734 -5.652 1 95.5 198 HIS B CA 1
ATOM 5228 C C . HIS B 1 198 ? 6.852 19.594 -4.652 1 95.5 198 HIS B C 1
ATOM 5230 O O . HIS B 1 198 ? 7.66 18.672 -4.699 1 95.5 198 HIS B O 1
ATOM 5236 N N . VAL B 1 199 ? 5.961 19.625 -3.766 1 97.62 199 VAL B N 1
ATOM 5237 C CA . VAL B 1 199 ? 5.809 18.609 -2.727 1 97.62 199 VAL B CA 1
ATOM 5238 C C . VAL B 1 199 ? 5.398 17.281 -3.354 1 97.62 199 VAL B C 1
ATOM 5240 O O . VAL B 1 199 ? 6.043 16.25 -3.123 1 97.62 199 VAL B O 1
ATOM 5243 N N . GLU B 1 200 ? 4.359 17.297 -4.207 1 97.94 200 GLU B N 1
ATOM 5244 C CA . GLU B 1 200 ? 3.844 16.078 -4.82 1 97.94 200 GLU B CA 1
ATOM 5245 C C . GLU B 1 200 ? 4.883 15.438 -5.742 1 97.94 200 GLU B C 1
ATOM 5247 O O . GLU B 1 200 ? 5.055 14.219 -5.742 1 97.94 200 GLU B O 1
ATOM 5252 N N . MET B 1 201 ? 5.535 16.266 -6.527 1 97.38 201 MET B N 1
ATOM 5253 C CA . MET B 1 201 ? 6.523 15.75 -7.473 1 97.38 201 MET B CA 1
ATOM 5254 C C . MET B 1 201 ? 7.707 15.133 -6.734 1 97.38 201 MET B C 1
ATOM 5256 O O . MET B 1 201 ? 8.203 14.078 -7.129 1 97.38 201 MET B O 1
ATOM 5260 N N . GLN B 1 202 ? 8.141 15.812 -5.684 1 96.56 202 GLN B N 1
ATOM 5261 C CA . GLN B 1 202 ? 9.25 15.289 -4.891 1 96.56 202 GLN B CA 1
ATOM 5262 C C . GLN B 1 202 ? 8.898 13.938 -4.281 1 96.56 202 GLN B C 1
ATOM 5264 O O . GLN B 1 202 ? 9.727 13.023 -4.266 1 96.56 202 GLN B O 1
ATOM 5269 N N . ARG B 1 203 ? 7.676 13.781 -3.807 1 97.69 203 ARG B N 1
ATOM 5270 C CA . ARG B 1 203 ? 7.242 12.555 -3.143 1 97.69 203 ARG B CA 1
ATOM 5271 C C . ARG B 1 203 ? 7.238 11.383 -4.113 1 97.69 203 ARG B C 1
ATOM 5273 O O . ARG B 1 203 ? 7.387 10.227 -3.699 1 97.69 203 ARG B O 1
ATOM 5280 N N . ASN B 1 204 ? 7.027 11.609 -5.418 1 98.06 204 ASN B N 1
ATOM 5281 C CA . ASN B 1 204 ? 6.672 10.531 -6.336 1 98.06 204 ASN B CA 1
ATOM 5282 C C . ASN B 1 204 ? 7.73 10.344 -7.414 1 98.06 204 ASN B C 1
ATOM 5284 O O . ASN B 1 204 ? 7.445 9.805 -8.484 1 98.06 204 ASN B O 1
ATOM 5288 N N . LYS B 1 205 ? 8.922 10.742 -7.125 1 94.12 205 LYS B N 1
ATOM 5289 C CA . LYS B 1 205 ? 10.023 10.562 -8.062 1 94.12 205 LYS B CA 1
ATOM 5290 C C . LYS B 1 205 ? 10.242 9.086 -8.383 1 94.12 205 LYS B C 1
ATOM 5292 O O . LYS B 1 205 ? 10.453 8.719 -9.547 1 94.12 205 LYS B O 1
ATOM 5297 N N . CYS B 1 206 ? 10.125 8.227 -7.422 1 92.12 206 CYS B N 1
ATOM 5298 C CA . CYS B 1 206 ? 10.391 6.805 -7.602 1 92.12 206 CYS B CA 1
ATOM 5299 C C . CYS B 1 206 ? 9.156 6.074 -8.117 1 92.12 206 CYS B C 1
ATOM 5301 O O . CYS B 1 206 ? 9.227 4.891 -8.453 1 92.12 206 CYS B O 1
ATOM 5303 N N . ASN B 1 207 ? 8.031 6.695 -8.203 1 95.94 207 ASN B N 1
ATOM 5304 C CA . ASN B 1 207 ? 6.781 6.062 -8.609 1 95.94 207 ASN B CA 1
ATOM 5305 C C . ASN B 1 207 ? 6.477 6.316 -10.078 1 95.94 207 ASN B C 1
ATOM 5307 O O . ASN B 1 207 ? 5.32 6.223 -10.508 1 95.94 207 ASN B O 1
ATOM 5311 N N . GLN B 1 208 ? 7.461 6.723 -10.82 1 93.88 208 GLN B N 1
ATOM 5312 C CA . GLN B 1 208 ? 7.344 6.934 -12.258 1 93.88 208 GLN B CA 1
ATOM 5313 C C . GLN B 1 208 ? 6.336 8.039 -12.578 1 93.88 208 GLN B C 1
ATOM 5315 O O . GLN B 1 208 ? 5.516 7.895 -13.484 1 93.88 208 GLN B O 1
ATOM 5320 N N . ILE B 1 209 ? 6.262 9.039 -11.727 1 96.06 209 ILE B N 1
ATOM 5321 C CA . ILE B 1 209 ? 5.477 10.242 -11.969 1 96.06 209 ILE B CA 1
ATOM 5322 C C . ILE B 1 209 ? 6.383 11.352 -12.492 1 96.06 209 ILE B C 1
ATOM 5324 O O . ILE B 1 209 ? 7.285 11.812 -11.781 1 96.06 209 ILE B O 1
ATOM 5328 N N . THR B 1 210 ? 6.129 11.766 -13.727 1 94.56 210 THR B N 1
ATOM 5329 C CA . THR B 1 210 ? 7.047 12.711 -14.352 1 94.56 210 THR B CA 1
ATOM 5330 C C . THR B 1 210 ? 6.324 14.016 -14.695 1 94.56 210 THR B C 1
ATOM 5332 O O . THR B 1 210 ? 6.969 15.016 -15.008 1 94.56 210 THR B O 1
ATOM 5335 N N . HIS B 1 211 ? 5.008 13.984 -14.562 1 95.81 211 HIS B N 1
ATOM 5336 C CA . HIS B 1 211 ? 4.219 15.172 -14.891 1 95.81 211 HIS B CA 1
ATOM 5337 C C . HIS B 1 211 ? 3.037 15.328 -13.938 1 95.81 211 HIS B C 1
ATOM 5339 O O . HIS B 1 211 ? 2.43 14.336 -13.523 1 95.81 211 HIS B O 1
ATOM 5345 N N . ARG B 1 212 ? 2.652 16.609 -13.688 1 95.81 212 ARG B N 1
ATOM 5346 C CA . ARG B 1 212 ? 1.568 16.875 -12.75 1 95.81 212 ARG B CA 1
ATOM 5347 C C . ARG B 1 212 ? 0.241 16.344 -13.281 1 95.81 212 ARG B C 1
ATOM 5349 O O . ARG B 1 212 ? -0.683 16.078 -12.508 1 95.81 212 ARG B O 1
ATOM 5356 N N . THR B 1 213 ? 0.145 16.125 -14.625 1 97.06 213 THR B N 1
ATOM 5357 C CA . THR B 1 213 ? -1.092 15.609 -15.203 1 97.06 213 THR B CA 1
ATOM 5358 C C . THR B 1 213 ? -1.394 14.211 -14.672 1 97.06 213 THR B C 1
ATOM 5360 O O . THR B 1 213 ? -2.559 13.836 -14.508 1 97.06 213 THR B O 1
ATOM 5363 N N . GLN B 1 214 ? -0.374 13.398 -14.445 1 96.69 214 GLN B N 1
ATOM 5364 C CA . GLN B 1 214 ? -0.565 12.078 -13.852 1 96.69 214 GLN B CA 1
ATOM 5365 C C . GLN B 1 214 ? -1.169 12.188 -12.453 1 96.69 214 GLN B C 1
ATOM 5367 O O . GLN B 1 214 ? -2.021 11.383 -12.078 1 96.69 214 GLN B O 1
ATOM 5372 N N . ILE B 1 215 ? -0.74 13.211 -11.727 1 98.31 215 ILE B N 1
ATOM 5373 C CA . ILE B 1 215 ? -1.259 13.445 -10.383 1 98.31 215 ILE B CA 1
ATOM 5374 C C . ILE B 1 215 ? -2.711 13.914 -10.461 1 98.31 215 ILE B C 1
ATOM 5376 O O . ILE B 1 215 ? -3.562 13.445 -9.703 1 98.31 215 ILE B O 1
ATOM 5380 N N . GLU B 1 216 ? -2.994 14.812 -11.398 1 98.25 216 GLU B N 1
ATOM 5381 C CA . GLU B 1 216 ? -4.352 15.312 -11.586 1 98.25 216 GLU B CA 1
ATOM 5382 C C . GLU B 1 216 ? -5.324 14.18 -11.883 1 98.25 216 GLU B C 1
ATOM 5384 O O . GLU B 1 216 ? -6.41 14.117 -11.305 1 98.25 216 GLU B O 1
ATOM 5389 N N . GLN B 1 217 ? -4.93 13.305 -12.766 1 96.88 217 GLN B N 1
ATOM 5390 C CA . GLN B 1 217 ? -5.781 12.18 -13.125 1 96.88 217 GLN B CA 1
ATOM 5391 C C . GLN B 1 217 ? -6.051 11.289 -11.914 1 96.88 217 GLN B C 1
ATOM 5393 O O . GLN B 1 217 ? -7.184 10.844 -11.703 1 96.88 217 GLN B O 1
ATOM 5398 N N . GLU B 1 218 ? -5.043 11.07 -11.195 1 98 218 GLU B N 1
ATOM 5399 C CA . GLU B 1 218 ? -5.199 10.211 -10.023 1 98 218 GLU B CA 1
ATOM 5400 C C . GLU B 1 218 ? -6.086 10.875 -8.977 1 98 218 GLU B C 1
ATOM 5402 O O . GLU B 1 218 ? -6.922 10.211 -8.352 1 98 218 GLU B O 1
ATOM 5407 N N . MET B 1 219 ? -5.895 12.164 -8.727 1 98.56 219 MET B N 1
ATOM 5408 C CA . MET B 1 219 ? -6.734 12.891 -7.781 1 98.56 219 MET B CA 1
ATOM 5409 C C . MET B 1 219 ? -8.203 12.812 -8.188 1 98.56 219 MET B C 1
ATOM 5411 O O . MET B 1 219 ? -9.078 12.633 -7.336 1 98.56 219 MET B O 1
ATOM 5415 N N . LYS B 1 220 ? -8.438 12.938 -9.453 1 97.69 220 LYS B N 1
ATOM 5416 C CA . LYS B 1 220 ? -9.812 12.836 -9.945 1 97.69 220 LYS B CA 1
ATOM 5417 C C . LYS B 1 220 ? -10.367 11.43 -9.75 1 97.69 220 LYS B C 1
ATOM 5419 O O . LYS B 1 220 ? -11.547 11.258 -9.438 1 97.69 220 LYS B O 1
ATOM 5424 N N . ARG B 1 221 ? -9.539 10.43 -9.906 1 96.81 221 ARG B N 1
ATOM 5425 C CA . ARG B 1 221 ? -10 9.055 -9.742 1 96.81 221 ARG B CA 1
ATOM 5426 C C . ARG B 1 221 ? -10.383 8.773 -8.297 1 96.81 221 ARG B C 1
ATOM 5428 O O . ARG B 1 221 ? -11.453 8.219 -8.031 1 96.81 221 ARG B O 1
ATOM 5435 N N . VAL B 1 222 ? -9.586 9.25 -7.355 1 98.06 222 VAL B N 1
ATOM 5436 C CA . VAL B 1 222 ? -9.758 8.797 -5.98 1 98.06 222 VAL B CA 1
ATOM 5437 C C . VAL B 1 222 ? -10.719 9.727 -5.246 1 98.06 222 VAL B C 1
ATOM 5439 O O . VAL B 1 222 ? -11.43 9.305 -4.328 1 98.06 222 VAL B O 1
ATOM 5442 N N . PHE B 1 223 ? -10.734 11.023 -5.621 1 98.12 223 PHE B N 1
ATOM 5443 C CA . PHE B 1 223 ? -11.57 11.977 -4.895 1 98.12 223 PHE B CA 1
ATOM 5444 C C . PHE B 1 223 ? -12.836 12.297 -5.68 1 98.12 223 PHE B C 1
ATOM 5446 O O . PHE B 1 223 ? -13.773 12.891 -5.145 1 98.12 223 PHE B O 1
ATOM 5453 N N . GLY B 1 224 ? -12.883 11.906 -6.91 1 95.5 224 GLY B N 1
ATOM 5454 C CA . GLY B 1 224 ? -14 12.234 -7.77 1 95.5 224 GLY B CA 1
ATOM 5455 C C . GLY B 1 224 ? -13.82 13.547 -8.508 1 95.5 224 GLY B C 1
ATOM 5456 O O . GLY B 1 224 ? -13.227 14.484 -7.98 1 95.5 224 GLY B O 1
ATOM 5457 N N . GLU B 1 225 ? -14.391 13.648 -9.609 1 93.44 225 GLU B N 1
ATOM 5458 C CA . GLU B 1 225 ? -14.312 14.852 -10.438 1 93.44 225 GLU B CA 1
ATOM 5459 C C . GLU B 1 225 ? -14.945 16.047 -9.734 1 93.44 225 GLU B C 1
ATOM 5461 O O . GLU B 1 225 ? -14.484 17.188 -9.898 1 93.44 225 GLU B O 1
ATOM 5466 N N . ASN B 1 226 ? -15.891 15.82 -8.969 1 94.56 226 ASN B N 1
ATOM 5467 C CA . ASN B 1 226 ? -16.609 16.906 -8.305 1 94.56 226 ASN B CA 1
ATOM 5468 C C . ASN B 1 226 ? -15.797 17.516 -7.176 1 94.56 226 ASN B C 1
ATOM 5470 O O . ASN B 1 226 ? -16.094 18.625 -6.719 1 94.56 226 ASN B O 1
ATOM 5474 N N . SER B 1 227 ? -14.805 16.828 -6.727 1 96.56 227 SER B N 1
ATOM 5475 C CA . SER B 1 227 ? -13.938 17.359 -5.684 1 96.56 227 SER B CA 1
ATOM 5476 C C . SER B 1 227 ? -12.672 17.984 -6.273 1 96.56 227 SER B C 1
ATOM 5478 O O . SER B 1 227 ? -12.078 18.891 -5.676 1 96.56 227 SER B O 1
ATOM 5480 N N . ALA B 1 228 ? -12.328 17.453 -7.453 1 97.12 228 ALA B N 1
ATOM 5481 C CA . ALA B 1 228 ? -11.062 17.859 -8.047 1 97.12 228 ALA B CA 1
ATOM 5482 C C . ALA B 1 228 ? -11.25 18.297 -9.5 1 97.12 228 ALA B C 1
ATOM 5484 O O . ALA B 1 228 ? -10.406 18 -10.359 1 97.12 228 ALA B O 1
ATOM 5485 N N . ARG B 1 229 ? -12.336 18.938 -9.781 1 95.25 229 ARG B N 1
ATOM 5486 C CA . ARG B 1 229 ? -12.617 19.422 -11.125 1 95.25 229 ARG B CA 1
ATOM 5487 C C . ARG B 1 229 ? -11.523 20.391 -11.594 1 95.25 229 ARG B C 1
ATOM 5489 O O . ARG B 1 229 ? -11.031 20.281 -12.719 1 95.25 229 ARG B O 1
ATOM 5496 N N . HIS B 1 230 ? -11.203 21.312 -10.711 1 94.94 230 HIS B N 1
ATOM 5497 C CA . HIS B 1 230 ? -10.125 22.266 -10.945 1 94.94 230 HIS B CA 1
ATOM 5498 C C . HIS B 1 230 ? -9.016 22.109 -9.914 1 94.94 230 HIS B C 1
ATOM 5500 O O . HIS B 1 230 ? -9.258 22.203 -8.711 1 94.94 230 HIS B O 1
ATOM 5506 N N . ILE B 1 231 ? -7.84 21.844 -10.438 1 96.38 231 ILE B N 1
ATOM 5507 C CA . ILE B 1 231 ? -6.691 21.734 -9.547 1 96.38 231 ILE B CA 1
ATOM 5508 C C . ILE B 1 231 ? -5.785 22.953 -9.734 1 96.38 231 ILE B C 1
ATOM 5510 O O . ILE B 1 231 ? -5.293 23.203 -10.836 1 96.38 231 ILE B O 1
ATOM 5514 N N . ILE B 1 232 ? -5.613 23.734 -8.727 1 96.62 232 ILE B N 1
ATOM 5515 C CA . ILE B 1 232 ? -4.711 24.875 -8.711 1 96.62 232 ILE B CA 1
ATOM 5516 C C . ILE B 1 232 ? -3.363 24.469 -8.125 1 96.62 232 ILE B C 1
ATOM 5518 O O . ILE B 1 232 ? -3.268 24.141 -6.941 1 96.62 232 ILE B O 1
ATOM 5522 N N . TRP B 1 233 ? -2.404 24.516 -8.969 1 97.06 233 TRP B N 1
ATOM 5523 C CA . TRP B 1 233 ? -1.05 24.188 -8.539 1 97.06 233 TRP B CA 1
ATOM 5524 C C . TRP B 1 233 ? -0.322 25.422 -8.047 1 97.06 233 TRP B C 1
ATOM 5526 O O . TRP B 1 233 ? -0.18 26.406 -8.781 1 97.06 233 TRP B O 1
ATOM 5536 N N . LEU B 1 234 ? 0.069 25.391 -6.828 1 97.12 234 LEU B N 1
ATOM 5537 C CA . LEU B 1 234 ? 0.983 26.406 -6.316 1 97.12 234 LEU B CA 1
ATOM 5538 C C . LEU B 1 234 ? 2.434 25.969 -6.492 1 97.12 234 LEU B C 1
ATOM 5540 O 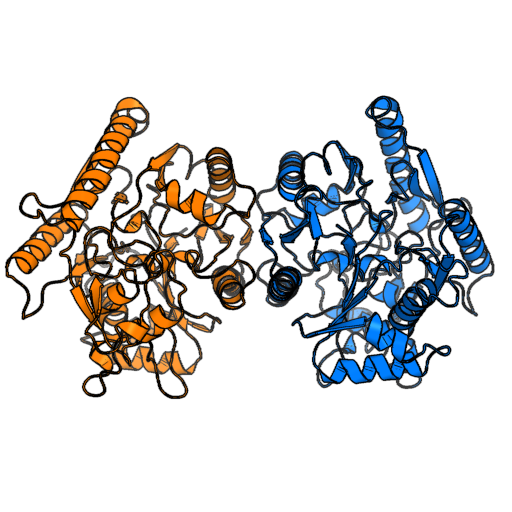O . LEU B 1 234 ? 2.75 24.781 -6.363 1 97.12 234 LEU B O 1
ATOM 5544 N N . GLU B 1 235 ? 3.291 26.812 -6.848 1 89.81 235 GLU B N 1
ATOM 5545 C CA . GLU B 1 235 ? 4.52 26.375 -7.504 1 89.81 235 GLU B CA 1
ATOM 5546 C C . GLU B 1 235 ? 5.742 26.672 -6.637 1 89.81 235 GLU B C 1
ATOM 5548 O O . GLU B 1 235 ? 6.824 26.125 -6.875 1 89.81 235 GLU B O 1
ATOM 5553 N N . THR B 1 236 ? 5.648 27.438 -5.609 1 89.19 236 THR B N 1
ATOM 5554 C CA . THR B 1 236 ? 6.828 27.656 -4.777 1 89.19 236 THR B CA 1
ATOM 5555 C C . THR B 1 236 ? 6.926 26.594 -3.686 1 89.19 236 THR B C 1
ATOM 5557 O O . THR B 1 236 ? 5.969 25.859 -3.443 1 89.19 236 THR B O 1
ATOM 5560 N N . GLU B 1 237 ? 8.195 26.609 -3.223 1 88.19 237 GLU B N 1
ATOM 5561 C CA . GLU B 1 237 ? 8.32 25.812 -2.016 1 88.19 237 GLU B CA 1
ATOM 5562 C C . GLU B 1 237 ? 7.574 26.438 -0.845 1 88.19 237 GLU B C 1
ATOM 5564 O O . GLU B 1 237 ? 7.148 27.594 -0.925 1 88.19 237 GLU B O 1
ATOM 5569 N N . GLY B 1 238 ? 6.926 25.781 0.05 1 91.75 238 GLY B N 1
ATOM 5570 C CA . GLY B 1 238 ? 6.23 26.266 1.234 1 91.75 238 GLY B CA 1
ATOM 5571 C C . GLY B 1 238 ? 7.062 27.203 2.082 1 91.75 238 GLY B C 1
ATOM 5572 O O . GLY B 1 238 ? 7.926 27.906 1.562 1 91.75 238 GLY B O 1
ATOM 5573 N N . LEU B 1 239 ? 6.789 27.438 3.229 1 96.56 239 LEU B N 1
ATOM 5574 C CA . LEU B 1 239 ? 7.508 28.312 4.145 1 96.56 239 LEU B CA 1
ATOM 5575 C C . LEU B 1 239 ? 8.914 27.797 4.402 1 96.56 239 LEU B C 1
ATOM 5577 O O . LEU B 1 239 ? 9.133 26.578 4.484 1 96.56 239 LEU B O 1
ATOM 5581 N N . VAL B 1 240 ? 9.82 28.688 4.574 1 96.62 240 VAL B N 1
ATOM 5582 C CA . VAL B 1 240 ? 11.234 28.359 4.766 1 96.62 240 VAL B CA 1
ATOM 5583 C C . VAL B 1 240 ? 11.398 27.484 6.012 1 96.62 240 VAL B C 1
ATOM 5585 O O . VAL B 1 240 ? 12.18 26.531 6.008 1 96.62 240 VAL B O 1
ATOM 5588 N N . GLU B 1 241 ? 10.703 27.859 7.02 1 94.38 241 GLU B N 1
ATOM 5589 C CA . GLU B 1 241 ? 10.875 27.172 8.297 1 94.38 241 GLU B CA 1
ATOM 5590 C C . GLU B 1 241 ? 10.211 25.797 8.281 1 94.38 241 GLU B C 1
ATOM 5592 O O . GLU B 1 241 ? 10.289 25.047 9.258 1 94.38 241 GLU B O 1
ATOM 5597 N N . ASP B 1 242 ? 9.562 25.422 7.145 1 95.44 242 ASP B N 1
ATOM 5598 C CA . ASP B 1 242 ? 8.969 24.094 6.992 1 95.44 242 ASP B CA 1
ATOM 5599 C C . ASP B 1 242 ? 9.797 23.234 6.035 1 95.44 242 ASP B C 1
ATOM 5601 O O . ASP B 1 242 ? 9.312 22.219 5.543 1 95.44 242 ASP B O 1
ATOM 5605 N N . ALA B 1 243 ? 10.992 23.594 5.738 1 95.56 243 ALA B N 1
ATOM 5606 C CA . ALA B 1 243 ? 11.867 22.812 4.867 1 95.56 243 ALA B CA 1
ATOM 5607 C C . ALA B 1 243 ? 12.258 21.484 5.52 1 95.56 243 ALA B C 1
ATOM 5609 O O . ALA B 1 243 ? 12.188 21.344 6.742 1 95.56 243 ALA B O 1
ATOM 5610 N N . HIS B 1 244 ? 12.633 20.562 4.676 1 95.94 244 HIS B N 1
ATOM 5611 C CA . HIS B 1 244 ? 13.164 19.312 5.215 1 95.94 244 HIS B CA 1
ATOM 5612 C C . HIS B 1 244 ? 14.43 19.562 6.035 1 95.94 244 HIS B C 1
ATOM 5614 O O . HIS B 1 244 ? 15.359 20.203 5.559 1 95.94 244 HIS B O 1
ATOM 5620 N N . ALA B 1 245 ? 14.453 18.953 7.164 1 94.75 245 ALA B N 1
ATOM 5621 C CA . ALA B 1 245 ? 15.586 19.156 8.062 1 94.75 245 ALA B CA 1
ATOM 5622 C C . ALA B 1 245 ? 16.875 18.625 7.453 1 94.75 245 ALA B C 1
ATOM 5624 O O . ALA B 1 245 ? 17.953 19.188 7.688 1 94.75 245 ALA B O 1
ATOM 5625 N N . TYR B 1 246 ? 16.766 17.594 6.641 1 95.5 246 TYR B N 1
ATOM 5626 C CA . TYR B 1 246 ? 17.984 16.953 6.129 1 95.5 246 TYR B CA 1
ATOM 5627 C C . TYR B 1 246 ? 18.672 17.844 5.105 1 95.5 246 TYR B C 1
ATOM 5629 O O . TYR B 1 246 ? 19.797 17.562 4.684 1 95.5 246 TYR B O 1
ATOM 5637 N N . ARG B 1 247 ? 18.078 18.938 4.715 1 95.81 247 ARG B N 1
ATOM 5638 C CA . ARG B 1 247 ? 18.719 19.891 3.814 1 95.81 247 ARG B CA 1
ATOM 5639 C C . ARG B 1 247 ? 19.875 20.609 4.512 1 95.81 247 ARG B C 1
ATOM 5641 O O . ARG B 1 247 ? 20.781 21.125 3.855 1 95.81 247 ARG B O 1
ATOM 5648 N N . GLY B 1 248 ? 19.797 20.688 5.793 1 94.81 248 GLY B N 1
ATOM 5649 C CA . GLY B 1 248 ? 20.812 21.359 6.574 1 94.81 248 GLY B CA 1
ATOM 5650 C C . GLY B 1 248 ? 20.422 22.75 7 1 94.81 248 GLY B C 1
ATOM 5651 O O . GLY B 1 248 ? 19.266 23.016 7.324 1 94.81 248 GLY B O 1
ATOM 5652 N N . LEU B 1 249 ? 21.344 23.641 7.121 1 94.81 249 LEU B N 1
ATOM 5653 C CA . LEU B 1 249 ? 21.109 25 7.59 1 94.81 249 LEU B CA 1
ATOM 5654 C C . LEU B 1 249 ? 20.266 25.781 6.582 1 94.81 249 LEU B C 1
ATOM 5656 O O . LEU B 1 249 ? 20.453 25.641 5.371 1 94.81 249 LEU B O 1
ATOM 5660 N N . ILE B 1 250 ? 19.359 26.578 7.129 1 96 250 ILE B N 1
ATOM 5661 C CA . ILE B 1 250 ? 18.641 27.531 6.27 1 96 250 ILE B CA 1
ATOM 5662 C C . ILE B 1 250 ? 19.641 28.453 5.59 1 96 250 ILE B C 1
ATOM 5664 O O . ILE B 1 250 ? 20.516 29.031 6.25 1 96 250 ILE B O 1
ATOM 5668 N N . PRO B 1 251 ? 19.516 28.578 4.266 1 93 251 PRO B N 1
ATOM 5669 C CA . PRO B 1 251 ? 20.5 29.406 3.555 1 93 251 PRO B CA 1
ATOM 5670 C C . PRO B 1 251 ? 20.656 30.797 4.18 1 93 251 PRO B C 1
ATOM 5672 O O . PRO B 1 251 ? 19.672 31.438 4.531 1 93 251 PRO B O 1
ATOM 5675 N N . ASN B 1 252 ? 21.891 31.219 4.359 1 92.25 252 ASN B N 1
ATOM 5676 C CA . ASN B 1 252 ? 22.312 32.531 4.871 1 92.25 252 ASN B CA 1
ATOM 5677 C C . ASN B 1 252 ? 21.969 32.688 6.348 1 92.25 252 ASN B C 1
ATOM 5679 O O . ASN B 1 252 ? 21.719 33.781 6.82 1 92.25 252 ASN B O 1
ATOM 5683 N N . THR B 1 253 ? 21.75 31.547 7.035 1 94.25 253 THR B N 1
ATOM 5684 C CA . THR B 1 253 ? 21.516 31.562 8.477 1 94.25 253 THR B CA 1
ATOM 5685 C C . THR B 1 253 ? 22.328 30.453 9.156 1 94.25 253 THR B C 1
ATOM 5687 O O . THR B 1 253 ? 23.062 29.719 8.492 1 94.25 253 THR B O 1
ATOM 5690 N N . ASP B 1 254 ? 22.297 30.469 10.461 1 92.88 254 ASP B N 1
ATOM 5691 C CA . ASP B 1 254 ? 22.875 29.391 11.258 1 92.88 254 ASP B CA 1
ATOM 5692 C C . ASP B 1 254 ? 21.781 28.594 11.984 1 92.88 254 ASP B C 1
ATOM 5694 O O . ASP B 1 254 ? 22 28.125 13.102 1 92.88 254 ASP B O 1
ATOM 5698 N N . VAL B 1 255 ? 20.656 28.562 11.352 1 95.12 255 VAL B N 1
ATOM 5699 C CA . VAL B 1 255 ? 19.484 27.984 11.984 1 95.12 255 VAL B CA 1
ATOM 5700 C C . VAL B 1 255 ? 19.047 26.734 11.219 1 95.12 255 VAL B C 1
ATOM 5702 O O . VAL B 1 255 ? 19.047 26.734 9.984 1 95.12 255 VAL B O 1
ATOM 5705 N N . LEU B 1 256 ? 18.781 25.625 11.961 1 94.69 256 LEU B N 1
ATOM 5706 C CA . LEU B 1 256 ? 18.219 24.406 11.398 1 94.69 256 LEU B CA 1
ATOM 5707 C C . LEU B 1 256 ? 16.688 24.453 11.445 1 94.69 256 LEU B C 1
ATOM 5709 O O . LEU B 1 256 ? 16.109 25.156 12.273 1 94.69 256 LEU B O 1
ATOM 5713 N N . CYS B 1 257 ? 16.062 23.734 10.516 1 94.06 257 CYS B N 1
ATOM 5714 C CA . CYS B 1 257 ? 14.609 23.578 10.555 1 94.06 257 CYS B CA 1
ATOM 5715 C C . CYS B 1 257 ? 14.219 22.375 11.422 1 94.06 257 CYS B C 1
ATOM 5717 O O . CYS B 1 257 ? 15.039 21.5 11.68 1 94.06 257 CYS B O 1
ATOM 5719 N N . SER B 1 258 ? 12.945 22.422 11.844 1 90.38 258 SER B N 1
ATOM 5720 C CA . SER B 1 258 ? 12.359 21.234 12.438 1 90.38 258 SER B CA 1
ATOM 5721 C C . SER B 1 258 ? 12.148 20.141 11.391 1 90.38 258 SER B C 1
ATOM 5723 O O . SER B 1 258 ? 12.539 20.312 10.227 1 90.38 258 SER B O 1
ATOM 5725 N N . MET B 1 259 ? 11.602 19 11.828 1 92.25 259 MET B N 1
ATOM 5726 C CA . MET B 1 259 ? 11.273 17.938 10.883 1 92.25 259 MET B CA 1
ATOM 5727 C C . MET B 1 259 ? 10.109 18.344 9.984 1 92.25 259 MET B C 1
ATOM 5729 O O . MET B 1 259 ? 9.023 17.766 10.062 1 92.25 259 MET B O 1
ATOM 5733 N N . GLY B 1 260 ? 10.398 19.281 9.141 1 94 260 GLY B N 1
ATOM 5734 C CA . GLY B 1 260 ? 9.375 19.844 8.281 1 94 260 GLY B CA 1
ATOM 5735 C C . GLY B 1 260 ? 8.93 18.922 7.172 1 94 260 GLY B C 1
ATOM 5736 O O . GLY B 1 260 ? 9.531 17.859 6.969 1 94 260 GLY B O 1
ATOM 5737 N N . THR B 1 261 ? 7.875 19.281 6.441 1 96.25 261 THR B N 1
ATOM 5738 C CA . THR B 1 261 ? 7.262 18.453 5.406 1 96.25 261 THR B CA 1
ATOM 5739 C C . THR B 1 261 ? 7.824 18.812 4.031 1 96.25 261 THR B C 1
ATOM 5741 O O . THR B 1 261 ? 7.578 18.094 3.057 1 96.25 261 THR B O 1
ATOM 5744 N N . GLY B 1 262 ? 8.523 19.891 4 1 95.69 262 GLY B N 1
ATOM 5745 C CA . GLY B 1 262 ? 9.031 20.312 2.707 1 95.69 262 GLY B CA 1
ATOM 5746 C C . GLY B 1 262 ? 8.062 21.203 1.954 1 95.69 262 GLY B C 1
ATOM 5747 O O . GLY B 1 262 ? 8.164 21.359 0.735 1 95.69 262 GLY B O 1
ATOM 5748 N N . GLY B 1 263 ? 7.039 21.781 2.662 1 96.94 263 GLY B N 1
ATOM 5749 C CA . GLY B 1 263 ? 6.281 22.812 1.976 1 96.94 263 GLY B CA 1
ATOM 5750 C C . GLY B 1 263 ? 4.797 22.516 1.908 1 96.94 263 GLY B C 1
ATOM 5751 O O . GLY B 1 263 ? 4.109 22.953 0.984 1 96.94 263 GLY B O 1
ATOM 5752 N N . HIS B 1 264 ? 4.219 21.812 2.857 1 98.19 264 HIS B N 1
ATOM 5753 C CA . HIS B 1 264 ? 2.785 21.531 2.877 1 98.19 264 HIS B CA 1
ATOM 5754 C C . HIS B 1 264 ? 1.972 22.812 2.783 1 98.19 264 HIS B C 1
ATOM 5756 O O . HIS B 1 264 ? 2.311 23.812 3.416 1 98.19 264 HIS B O 1
ATOM 5762 N N . ILE B 1 265 ? 0.914 22.734 2.105 1 98.56 265 ILE B N 1
ATOM 5763 C CA . ILE B 1 265 ? 0.082 23.891 1.807 1 98.56 265 ILE B CA 1
ATOM 5764 C C . ILE B 1 265 ? -0.633 24.359 3.074 1 98.56 265 ILE B C 1
ATOM 5766 O O . ILE B 1 265 ? -0.864 25.562 3.264 1 98.56 265 ILE B O 1
ATOM 5770 N N . ASP B 1 266 ? -0.943 23.484 4.016 1 98.44 266 ASP B N 1
ATOM 5771 C CA . ASP B 1 266 ? -1.784 23.812 5.16 1 98.44 266 ASP B CA 1
ATOM 5772 C C . ASP B 1 266 ? -1.016 24.641 6.184 1 98.44 266 ASP B C 1
ATOM 5774 O O . ASP B 1 266 ? -1.571 25.047 7.207 1 98.44 266 ASP B O 1
ATOM 5778 N N . GLU B 1 267 ? 0.172 25 5.812 1 97.81 267 GLU B N 1
ATOM 5779 C CA . GLU B 1 267 ? 0.943 25.906 6.652 1 97.81 267 GLU B CA 1
ATOM 5780 C C . GLU B 1 267 ? 0.8 27.344 6.176 1 97.81 267 GLU B C 1
ATOM 5782 O O . GLU B 1 267 ? 1.162 28.281 6.895 1 97.81 267 GLU B O 1
ATOM 5787 N N . TRP B 1 268 ? 0.279 27.5 4.906 1 98.25 268 TRP B N 1
ATOM 5788 C CA . TRP B 1 268 ? 0.415 28.859 4.426 1 98.25 268 TRP B CA 1
ATOM 5789 C C . TRP B 1 268 ? -0.729 29.234 3.486 1 98.25 268 TRP B C 1
ATOM 5791 O O . TRP B 1 268 ? -0.905 30.391 3.137 1 98.25 268 TRP B O 1
ATOM 5801 N N . CYS B 1 269 ? -1.564 28.328 3.086 1 98.69 269 CYS B N 1
ATOM 5802 C CA . CYS B 1 269 ? -2.684 28.594 2.189 1 98.69 269 CYS B CA 1
ATOM 5803 C C . CYS B 1 269 ? -3.814 27.594 2.42 1 98.69 269 CYS B C 1
ATOM 5805 O O . CYS B 1 269 ? -3.65 26.391 2.178 1 98.69 269 CYS B O 1
ATOM 5807 N N . ARG B 1 270 ? -4.984 28.062 2.854 1 98.5 270 ARG B N 1
ATOM 5808 C CA . ARG B 1 270 ? -6.09 27.188 3.227 1 98.5 270 ARG B CA 1
ATOM 5809 C C . ARG B 1 270 ? -7.418 27.75 2.729 1 98.5 270 ARG B C 1
ATOM 5811 O O . ARG B 1 270 ? -7.566 28.953 2.564 1 98.5 270 ARG B O 1
ATOM 5818 N N . PHE B 1 271 ? -8.383 26.875 2.479 1 98.31 271 PHE B N 1
ATOM 5819 C CA . PHE B 1 271 ? -9.758 27.328 2.297 1 98.31 271 PHE B CA 1
ATOM 5820 C C . PHE B 1 271 ? -10.445 27.531 3.643 1 98.31 271 PHE B C 1
ATOM 5822 O O . PHE B 1 271 ? -10.398 26.656 4.504 1 98.31 271 PHE B O 1
ATOM 5829 N N . ALA B 1 272 ? -11.07 28.688 3.807 1 97.94 272 ALA B N 1
ATOM 5830 C CA . ALA B 1 272 ? -11.914 28.906 4.98 1 97.94 272 ALA B CA 1
ATOM 5831 C C . ALA B 1 272 ? -13.32 28.344 4.754 1 97.94 272 ALA B C 1
ATOM 5833 O O . ALA B 1 272 ? -13.984 27.938 5.699 1 97.94 272 ALA B O 1
ATOM 5834 N N . ASN B 1 273 ? -13.773 28.469 3.635 1 96.12 273 ASN B N 1
ATOM 5835 C CA . ASN B 1 273 ? -15.062 28 3.135 1 96.12 273 ASN B CA 1
ATOM 5836 C C . ASN B 1 273 ? -15.039 27.812 1.619 1 96.12 273 ASN B C 1
ATOM 5838 O O . ASN B 1 273 ? -13.969 27.656 1.023 1 96.12 273 ASN B O 1
ATOM 5842 N N . GLU B 1 274 ? -16.219 27.797 0.967 1 95.12 274 GLU B N 1
ATOM 5843 C CA . GLU B 1 274 ? -16.328 27.453 -0.448 1 95.12 274 GLU B CA 1
ATOM 5844 C C . GLU B 1 274 ? -15.68 28.516 -1.322 1 95.12 274 GLU B C 1
ATOM 5846 O O . GLU B 1 274 ? -15.234 28.234 -2.438 1 95.12 274 GLU B O 1
ATOM 5851 N N . SER B 1 275 ? -15.516 29.75 -0.762 1 94.5 275 SER B N 1
ATOM 5852 C CA . SER B 1 275 ? -15.188 30.844 -1.671 1 94.5 275 SER B CA 1
ATOM 5853 C C . SER B 1 275 ? -14.047 31.688 -1.117 1 94.5 275 SER B C 1
ATOM 5855 O O . SER B 1 275 ? -13.617 32.656 -1.756 1 94.5 275 SER B O 1
ATOM 5857 N N . THR B 1 276 ? -13.539 31.375 0.064 1 96.81 276 THR B N 1
ATOM 5858 C CA . THR B 1 276 ? -12.531 32.219 0.693 1 96.81 276 THR B CA 1
ATOM 5859 C C . THR B 1 276 ? -11.227 31.453 0.894 1 96.81 276 THR B C 1
ATOM 5861 O O . THR B 1 276 ? -11.211 30.406 1.545 1 96.81 276 THR B O 1
ATOM 5864 N N . ILE B 1 277 ? -10.164 32 0.327 1 98.19 277 ILE B N 1
ATOM 5865 C CA . ILE B 1 277 ? -8.82 31.469 0.519 1 98.19 277 ILE B CA 1
ATOM 5866 C C . ILE B 1 277 ? -8.078 32.312 1.559 1 98.19 277 ILE B C 1
ATOM 5868 O O . ILE B 1 277 ? -8.016 33.531 1.448 1 98.19 277 ILE B O 1
ATOM 5872 N N . LEU B 1 278 ? -7.629 31.656 2.602 1 98.75 278 LEU B N 1
ATOM 5873 C CA . LEU B 1 278 ? -6.691 32.281 3.535 1 98.75 278 LEU B CA 1
ATOM 5874 C C . LEU B 1 278 ? -5.254 32.062 3.072 1 98.75 278 LEU B C 1
ATOM 5876 O O . LEU B 1 278 ? -4.816 30.938 2.859 1 98.75 278 LEU B O 1
ATOM 5880 N N . LEU B 1 279 ? -4.555 33.125 2.881 1 98.69 279 LEU B N 1
ATOM 5881 C CA . LEU B 1 279 ? -3.172 33.062 2.422 1 98.69 279 LEU B CA 1
ATOM 5882 C C . LEU B 1 279 ? -2.258 33.844 3.375 1 98.69 279 LEU B C 1
ATOM 5884 O O . LEU B 1 279 ? -2.531 35 3.711 1 98.69 279 LEU B O 1
ATOM 5888 N N . ALA B 1 280 ? -1.165 33.219 3.803 1 98.56 280 ALA B N 1
ATOM 5889 C CA . ALA B 1 280 ? -0.21 33.844 4.707 1 98.56 280 ALA B CA 1
ATOM 5890 C C . ALA B 1 280 ? 0.478 35.031 4.035 1 98.56 280 ALA B C 1
ATOM 5892 O O . ALA B 1 280 ? 0.717 35.031 2.826 1 98.56 280 ALA B O 1
ATOM 5893 N N . GLN B 1 281 ? 0.77 36 4.828 1 98.38 281 GLN B N 1
ATOM 5894 C CA . GLN B 1 281 ? 1.498 37.188 4.391 1 98.38 281 GLN B CA 1
ATOM 5895 C C . GLN B 1 281 ? 2.521 37.625 5.438 1 98.38 281 GLN B C 1
ATOM 5897 O O . GLN B 1 281 ? 2.199 37.75 6.621 1 98.38 281 GLN B O 1
ATOM 5902 N N . VAL B 1 282 ? 3.721 37.906 4.969 1 98 282 VAL B N 1
ATOM 5903 C CA . VAL B 1 282 ? 4.766 38.344 5.879 1 98 282 VAL B CA 1
ATOM 5904 C C . VAL B 1 282 ? 4.523 39.812 6.254 1 98 282 VAL B C 1
ATOM 5906 O O . VAL B 1 282 ? 4.406 40.688 5.375 1 98 282 VAL B O 1
ATOM 5909 N N . PRO B 1 283 ? 4.441 40.062 7.543 1 95.12 283 PRO B N 1
ATOM 5910 C CA . PRO B 1 283 ? 4.316 41.469 7.93 1 95.12 283 PRO B CA 1
ATOM 5911 C C . PRO B 1 283 ? 5.434 42.344 7.359 1 95.12 283 PRO B C 1
ATOM 5913 O O . PRO B 1 283 ? 6.59 41.906 7.301 1 95.12 283 PRO B O 1
ATOM 5916 N N . ASP B 1 284 ? 5.121 43.562 7.07 1 92.31 284 ASP B N 1
ATOM 5917 C CA . ASP B 1 284 ? 6.051 44.469 6.41 1 92.31 284 ASP B CA 1
ATOM 5918 C C . ASP B 1 284 ? 7.258 44.75 7.297 1 92.31 284 ASP B C 1
ATOM 5920 O O . ASP B 1 284 ? 8.359 45 6.797 1 92.31 284 ASP B O 1
ATOM 5924 N N . SER B 1 285 ? 7.055 44.719 8.555 1 89.5 285 SER B N 1
ATOM 5925 C CA . SER B 1 285 ? 8.102 45.094 9.508 1 89.5 285 SER B CA 1
ATOM 5926 C C . SER B 1 285 ? 9.195 44.031 9.562 1 89.5 285 SER B C 1
ATOM 5928 O O . SER B 1 285 ? 10.305 44.281 10.039 1 89.5 285 SER B O 1
ATOM 5930 N N . LEU B 1 286 ? 8.938 42.844 9.125 1 91.25 286 LEU B N 1
ATOM 5931 C CA . LEU B 1 286 ? 9.914 41.75 9.188 1 91.25 286 LEU B CA 1
ATOM 5932 C C . LEU B 1 286 ? 10.812 41.75 7.957 1 91.25 286 LEU B C 1
ATOM 5934 O O . LEU B 1 286 ? 10.328 41.688 6.828 1 91.25 286 LEU B O 1
ATOM 5938 N N . GLN B 1 287 ? 12.211 41.812 8.234 1 92.38 287 GLN B N 1
ATOM 5939 C CA . GLN B 1 287 ? 13.125 41.969 7.117 1 92.38 287 GLN B CA 1
ATOM 5940 C C . GLN B 1 287 ? 14.289 41 7.207 1 92.38 287 GLN B C 1
ATOM 5942 O O . GLN B 1 287 ? 15.258 41.094 6.449 1 92.38 287 GLN B O 1
ATOM 5947 N N . ASP B 1 288 ? 14.227 40.031 8.109 1 92.88 288 ASP B N 1
ATOM 5948 C CA . ASP B 1 288 ? 15.281 39.031 8.203 1 92.88 288 ASP B CA 1
ATOM 5949 C C . ASP B 1 288 ? 15.281 38.094 6.984 1 92.88 288 ASP B C 1
ATOM 5951 O O . ASP B 1 288 ? 14.336 38.125 6.184 1 92.88 288 ASP B O 1
ATOM 5955 N N . SER B 1 289 ? 16.312 37.312 6.781 1 94.38 289 SER B N 1
ATOM 5956 C CA . SER B 1 289 ? 16.516 36.5 5.59 1 94.38 289 SER B CA 1
ATOM 5957 C C . SER B 1 289 ? 15.359 35.531 5.375 1 94.38 289 SER B C 1
ATOM 5959 O O . SER B 1 289 ? 14.914 35.312 4.242 1 94.38 289 SER B O 1
ATOM 5961 N N . ILE B 1 290 ? 14.875 34.906 6.422 1 96.69 290 ILE B N 1
ATOM 5962 C CA . ILE B 1 290 ? 13.773 33.969 6.336 1 96.69 290 ILE B CA 1
ATOM 5963 C C . ILE B 1 290 ? 12.508 34.688 5.863 1 96.69 290 ILE B C 1
ATOM 5965 O O . ILE B 1 290 ? 11.82 34.188 4.961 1 96.69 290 ILE B O 1
ATOM 5969 N N . SER B 1 291 ? 12.266 35.875 6.414 1 97 291 SER B N 1
ATOM 5970 C CA . SER B 1 291 ? 11.086 36.656 6.059 1 97 291 SER B CA 1
ATOM 5971 C C . SER B 1 291 ? 11.148 37.125 4.609 1 97 291 SER B C 1
ATOM 5973 O O . SER B 1 291 ? 10.133 37.156 3.91 1 97 291 SER B O 1
ATOM 5975 N N . VAL B 1 292 ? 12.289 37.531 4.188 1 97.19 292 VAL B N 1
ATOM 5976 C CA . VAL B 1 292 ? 12.461 38 2.822 1 97.19 292 VAL B CA 1
ATOM 5977 C C . VAL B 1 292 ? 12.148 36.875 1.837 1 97.19 292 VAL B C 1
ATOM 5979 O O . VAL B 1 292 ? 11.422 37.062 0.863 1 97.19 292 VAL B O 1
ATOM 5982 N N . GLU B 1 293 ? 12.711 35.719 2.082 1 97.19 293 GLU B N 1
ATOM 5983 C CA . GLU B 1 293 ? 12.453 34.594 1.205 1 97.19 293 GLU B CA 1
ATOM 5984 C C . GLU B 1 293 ? 10.984 34.156 1.265 1 97.19 293 GLU B C 1
ATOM 5986 O O . GLU B 1 293 ? 10.375 33.875 0.234 1 97.19 293 GLU B O 1
ATOM 5991 N N . ASN B 1 294 ? 10.43 34.125 2.457 1 98 294 ASN B N 1
ATOM 5992 C CA . ASN B 1 294 ? 9.016 33.781 2.594 1 98 294 ASN B CA 1
ATOM 5993 C C . ASN B 1 294 ? 8.141 34.781 1.826 1 98 294 ASN B C 1
ATOM 5995 O O . ASN B 1 294 ? 7.172 34.375 1.174 1 98 294 ASN B O 1
ATOM 5999 N N . ARG B 1 295 ? 8.445 36.062 1.926 1 98.19 295 ARG B N 1
ATOM 6000 C CA . ARG B 1 295 ? 7.688 37.094 1.206 1 98.19 295 ARG B CA 1
ATOM 6001 C C . ARG B 1 295 ? 7.715 36.844 -0.297 1 98.19 295 ARG B C 1
ATOM 6003 O O . ARG B 1 295 ? 6.676 36.906 -0.96 1 98.19 295 ARG B O 1
ATOM 6010 N N . LYS B 1 296 ? 8.875 36.594 -0.757 1 97.81 296 LYS B N 1
ATOM 6011 C CA . LYS B 1 296 ? 9.023 36.281 -2.178 1 97.81 296 LYS B CA 1
ATOM 6012 C C . LYS B 1 296 ? 8.141 35.094 -2.588 1 97.81 296 LYS B C 1
ATOM 6014 O O . LYS B 1 296 ? 7.371 35.188 -3.545 1 97.81 296 LYS B O 1
ATOM 6019 N N . ARG B 1 297 ? 8.211 34 -1.873 1 97.62 297 ARG B N 1
ATOM 6020 C CA . ARG B 1 297 ? 7.457 32.781 -2.18 1 97.62 297 ARG B CA 1
ATOM 6021 C C . ARG B 1 297 ? 5.953 33.031 -2.088 1 97.62 297 ARG B C 1
ATOM 6023 O O . ARG B 1 297 ? 5.199 32.656 -2.988 1 97.62 297 ARG B O 1
ATOM 6030 N N . LEU B 1 298 ? 5.516 33.688 -1.006 1 98.25 298 LEU B N 1
ATOM 6031 C CA . LEU B 1 298 ? 4.098 33.906 -0.743 1 98.25 298 LEU B CA 1
ATOM 6032 C C . LEU B 1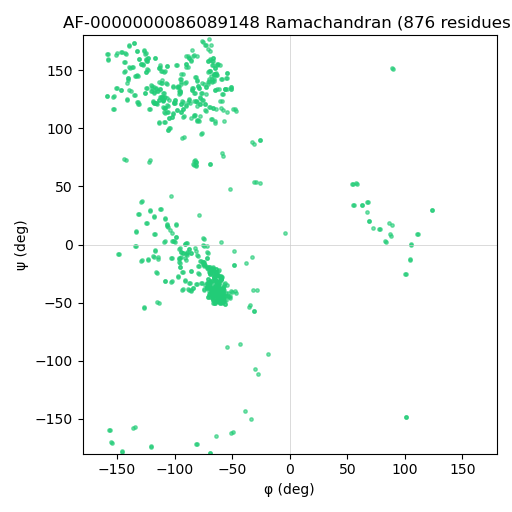 298 ? 3.504 34.875 -1.748 1 98.25 298 LEU B C 1
ATOM 6034 O O . LEU B 1 298 ? 2.379 34.688 -2.215 1 98.25 298 LEU B O 1
ATOM 6038 N N . GLU B 1 299 ? 4.258 35.938 -2.125 1 97.94 299 GLU B N 1
ATOM 6039 C CA . GLU B 1 299 ? 3.758 36.906 -3.086 1 97.94 299 GLU B CA 1
ATOM 6040 C C . GLU B 1 299 ? 3.672 36.312 -4.488 1 97.94 299 GLU B C 1
ATOM 6042 O O . GLU B 1 299 ? 2.768 36.625 -5.254 1 97.94 299 GLU B O 1
ATOM 6047 N N . GLN B 1 300 ? 4.598 35.469 -4.844 1 97.5 300 GLN B N 1
ATOM 6048 C CA . GLN B 1 300 ? 4.504 34.75 -6.113 1 97.5 300 GLN B CA 1
ATOM 6049 C C . GLN B 1 300 ? 3.229 33.938 -6.188 1 97.5 300 GLN B C 1
ATOM 6051 O O . GLN B 1 300 ? 2.535 33.938 -7.207 1 97.5 300 GLN B O 1
ATOM 6056 N N . ASN B 1 301 ? 2.939 33.219 -5.156 1 97.19 301 ASN B N 1
ATOM 6057 C CA . ASN B 1 301 ? 1.737 32.375 -5.129 1 97.19 301 ASN B CA 1
ATOM 6058 C C . ASN B 1 301 ? 0.473 33.219 -5.062 1 97.19 301 ASN B C 1
ATOM 6060 O O . ASN B 1 301 ? -0.569 32.844 -5.594 1 97.19 301 ASN B O 1
ATOM 6064 N N . TYR B 1 302 ? 0.568 34.406 -4.391 1 97.06 302 TYR B N 1
ATOM 6065 C CA . TYR B 1 302 ? -0.554 35.344 -4.379 1 97.06 302 TYR B CA 1
ATOM 6066 C C . TYR B 1 302 ? -0.931 35.75 -5.793 1 97.06 302 TYR B C 1
ATOM 6068 O O . TYR B 1 302 ? -2.107 35.75 -6.164 1 97.06 302 TYR B O 1
ATOM 6076 N N . GLU B 1 303 ? 0.058 36.125 -6.555 1 96.31 303 GLU B N 1
ATOM 6077 C CA . GLU B 1 303 ? -0.175 36.5 -7.941 1 96.31 303 GLU B CA 1
ATOM 6078 C C . GLU B 1 303 ? -0.759 35.375 -8.758 1 96.31 303 GLU B C 1
ATOM 6080 O O . GLU B 1 303 ? -1.668 35.562 -9.562 1 96.31 303 GLU B O 1
ATOM 6085 N N . LEU B 1 304 ? -0.229 34.219 -8.547 1 95.44 304 LEU B N 1
ATOM 6086 C CA . LEU B 1 304 ? -0.734 33.031 -9.227 1 95.44 304 LEU B CA 1
ATOM 6087 C C . LEU B 1 304 ? -2.201 32.781 -8.883 1 95.44 304 LEU B C 1
ATOM 6089 O O . LEU B 1 304 ? -3.016 32.531 -9.773 1 95.44 304 LEU B O 1
ATOM 6093 N N . LEU B 1 305 ? -2.549 32.844 -7.633 1 96.25 305 LEU B N 1
ATOM 6094 C CA . LEU B 1 305 ? -3.918 32.625 -7.176 1 96.25 305 LEU B CA 1
ATOM 6095 C C . LEU B 1 305 ? -4.852 33.688 -7.742 1 96.25 305 LEU B C 1
ATOM 6097 O O . LEU B 1 305 ? -5.98 33.406 -8.133 1 96.25 305 LEU B O 1
ATOM 6101 N N . LEU B 1 306 ? -4.383 34.906 -7.758 1 94 306 LEU B N 1
ATOM 6102 C CA . LEU B 1 306 ? -5.188 36 -8.312 1 94 306 LEU B CA 1
ATOM 6103 C C . LEU B 1 306 ? -5.539 35.719 -9.766 1 94 306 LEU B C 1
ATOM 6105 O O . LEU B 1 306 ? -6.688 35.906 -10.18 1 94 306 LEU B O 1
ATOM 6109 N N . LYS B 1 307 ? -4.582 35.281 -10.5 1 92 307 LYS B N 1
ATOM 6110 C CA . LYS B 1 307 ? -4.793 34.969 -11.914 1 92 307 LYS B CA 1
ATOM 6111 C C . LYS B 1 307 ? -5.785 33.844 -12.078 1 92 307 LYS B C 1
ATOM 6113 O O . LYS B 1 307 ? -6.684 33.875 -12.922 1 92 307 LYS B O 1
ATOM 6118 N N . LYS B 1 308 ? -5.586 32.781 -11.32 1 90.19 308 LYS B N 1
ATOM 6119 C CA . LYS B 1 308 ? -6.477 31.641 -11.398 1 90.19 308 LYS B CA 1
ATOM 6120 C C . LYS B 1 308 ? -7.906 32.031 -11.023 1 90.19 308 LYS B C 1
ATOM 6122 O O . LYS B 1 308 ? -8.859 31.641 -11.711 1 90.19 308 LYS B O 1
ATOM 6127 N N . CYS B 1 309 ? -8.07 32.75 -9.992 1 86.25 309 CYS B N 1
ATOM 6128 C CA . CYS B 1 309 ? -9.367 33.094 -9.438 1 86.25 309 CYS B CA 1
ATOM 6129 C C . CYS B 1 309 ? -10.094 34.094 -10.336 1 86.25 309 CYS B C 1
ATOM 6131 O O . CYS B 1 309 ? -11.305 34 -10.531 1 86.25 309 CYS B O 1
ATOM 6133 N N . GLU B 1 310 ? -9.422 34.969 -10.883 1 82.81 310 GLU B N 1
ATOM 6134 C CA . GLU B 1 310 ? -10.047 36.094 -11.586 1 82.81 310 GLU B CA 1
ATOM 6135 C C . GLU B 1 310 ? -10.164 35.812 -13.078 1 82.81 310 GLU B C 1
ATOM 6137 O O . GLU B 1 310 ? -10.969 36.438 -13.773 1 82.81 310 GLU B O 1
ATOM 6142 N N . VAL B 1 311 ? -9.406 34.906 -13.508 1 76.94 311 VAL B N 1
ATOM 6143 C CA . VAL B 1 311 ? -9.391 34.719 -14.953 1 76.94 311 VAL B CA 1
ATOM 6144 C C . VAL B 1 311 ? -9.945 33.344 -15.305 1 76.94 311 VAL B C 1
ATOM 6146 O O . VAL B 1 311 ? -10.922 33.25 -16.047 1 76.94 311 VAL B O 1
ATOM 6149 N N . GLU B 1 312 ? -9.484 32.406 -14.688 1 76.56 312 GLU B N 1
ATOM 6150 C CA . GLU B 1 312 ? -9.789 31.047 -15.148 1 76.56 312 GLU B CA 1
ATOM 6151 C C . GLU B 1 312 ? -11.07 30.531 -14.523 1 76.56 312 GLU B C 1
ATOM 6153 O O . GLU B 1 312 ? -11.867 29.859 -15.188 1 76.56 312 GLU B O 1
ATOM 6158 N N . LEU B 1 313 ? -11.219 30.891 -13.266 1 83.56 313 LEU B N 1
ATOM 6159 C CA . LEU B 1 313 ? -12.32 30.25 -12.547 1 83.56 313 LEU B CA 1
ATOM 6160 C C . LEU B 1 313 ? -13.438 31.266 -12.273 1 83.56 313 LEU B C 1
ATOM 6162 O O . LEU B 1 313 ? -14.484 30.906 -11.727 1 83.56 313 LEU B O 1
ATOM 6166 N N . LYS B 1 314 ? -13.305 32.469 -12.711 1 77.62 314 LYS B N 1
ATOM 6167 C CA . LYS B 1 314 ? -14.18 33.594 -12.359 1 77.62 314 LYS B CA 1
ATOM 6168 C C . LYS B 1 314 ? -15.633 33.281 -12.711 1 77.62 314 LYS B C 1
ATOM 6170 O O . LYS B 1 314 ? -16.547 33.594 -11.945 1 77.62 314 LYS B O 1
ATOM 6175 N N . GLU B 1 315 ? -15.734 32.688 -13.734 1 77.31 315 GLU B N 1
ATOM 6176 C CA . GLU B 1 315 ? -17.094 32.438 -14.203 1 77.31 315 GLU B CA 1
ATOM 6177 C C . GLU B 1 315 ? -17.734 31.266 -13.469 1 77.31 315 GLU B C 1
ATOM 6179 O O . GLU B 1 315 ? -18.953 31.234 -13.281 1 77.31 315 GLU B O 1
ATOM 6184 N N . GLU B 1 316 ? -16.891 30.469 -13.016 1 81.69 316 GLU B N 1
ATOM 6185 C CA . GLU B 1 316 ? -17.422 29.266 -12.391 1 81.69 316 GLU B CA 1
ATOM 6186 C C . GLU B 1 316 ? -17.594 29.453 -10.891 1 81.69 316 GLU B C 1
ATOM 6188 O O . GLU B 1 316 ? -18.594 29 -10.312 1 81.69 316 GLU B O 1
ATOM 6193 N N . GLN B 1 317 ? -16.625 30.156 -10.312 1 84.88 317 GLN B N 1
ATOM 6194 C CA . GLN B 1 317 ? -16.656 30.344 -8.867 1 84.88 317 GLN B CA 1
ATOM 6195 C C . GLN B 1 317 ? -15.922 31.625 -8.469 1 84.88 317 GLN B C 1
ATOM 6197 O O . GLN B 1 317 ? -14.758 31.828 -8.828 1 84.88 317 GLN B O 1
ATOM 6202 N N . VAL B 1 318 ? -16.562 32.438 -7.738 1 86.19 318 VAL B N 1
ATOM 6203 C CA . VAL B 1 318 ? -15.93 33.625 -7.203 1 86.19 318 VAL B CA 1
ATOM 6204 C C . VAL B 1 318 ? -15.125 33.281 -5.953 1 86.19 318 VAL B C 1
ATOM 6206 O O . VAL B 1 318 ? -15.664 32.719 -5 1 86.19 318 VAL B O 1
ATOM 6209 N N . LEU B 1 319 ? -13.852 33.625 -6.02 1 93.12 319 LEU B N 1
ATOM 6210 C CA . LEU B 1 319 ? -12.961 33.344 -4.895 1 93.12 319 LEU B CA 1
ATOM 6211 C C . LEU B 1 319 ? -12.359 34.656 -4.359 1 93.12 319 LEU B C 1
ATOM 6213 O O . LEU B 1 319 ? -12.039 35.562 -5.133 1 93.12 319 LEU B O 1
ATOM 6217 N N . LYS B 1 320 ? -12.344 34.719 -3.084 1 93.75 320 LYS B N 1
ATOM 6218 C CA . LYS B 1 320 ? -11.695 35.812 -2.393 1 93.75 320 LYS B CA 1
ATOM 6219 C C . LYS B 1 320 ? -10.453 35.344 -1.636 1 93.75 320 LYS B C 1
ATOM 6221 O O . LYS B 1 320 ? -10.461 34.25 -1.039 1 93.75 320 LYS B O 1
ATOM 6226 N N . ILE B 1 321 ? -9.438 36.188 -1.724 1 97.38 321 ILE B N 1
ATOM 6227 C CA . ILE B 1 321 ? -8.219 35.875 -0.987 1 97.38 321 ILE B CA 1
ATOM 6228 C C . ILE B 1 321 ? -8.094 36.812 0.223 1 97.38 321 ILE B C 1
ATOM 6230 O O . ILE B 1 321 ? -8.109 38.031 0.079 1 97.38 321 ILE B O 1
ATOM 6234 N N . LEU B 1 322 ? -8.062 36.25 1.373 1 98.06 322 LEU B N 1
ATOM 6235 C CA . LEU B 1 322 ? -7.824 37 2.615 1 98.06 322 LEU B CA 1
ATOM 6236 C C . LEU B 1 322 ? -6.414 36.719 3.133 1 98.06 322 LEU B C 1
ATOM 6238 O O . LEU B 1 322 ? -6.023 35.562 3.322 1 98.06 322 LEU B O 1
ATOM 6242 N N . ARG B 1 323 ? -5.691 37.781 3.342 1 98.12 323 ARG B N 1
ATOM 6243 C CA . ARG B 1 323 ? -4.312 37.656 3.811 1 98.12 323 ARG B CA 1
ATOM 6244 C C . ARG B 1 323 ? -4.262 37.531 5.328 1 98.12 323 ARG B C 1
ATOM 6246 O O . ARG B 1 323 ? -4.957 38.25 6.047 1 98.12 323 ARG B O 1
ATOM 6253 N N . VAL B 1 324 ? -3.506 36.594 5.844 1 98.62 324 VAL B N 1
ATOM 6254 C CA . VAL B 1 324 ? -3.289 36.344 7.266 1 98.62 324 VAL B CA 1
ATOM 6255 C C . VAL B 1 324 ? -1.803 36.5 7.59 1 98.62 324 VAL B C 1
ATOM 6257 O O . VAL B 1 324 ? -0.954 35.938 6.883 1 98.62 324 VAL B O 1
ATOM 6260 N N . PRO B 1 325 ? -1.455 37.25 8.664 1 98 325 PRO B N 1
ATOM 6261 C CA . PRO B 1 325 ? -0.031 37.375 8.984 1 98 325 PRO B CA 1
ATOM 6262 C C . PRO B 1 325 ? 0.635 36.031 9.258 1 98 325 PRO B C 1
ATOM 6264 O O . PRO B 1 325 ? 0.021 35.156 9.867 1 98 325 PRO B O 1
ATOM 6267 N N . THR B 1 326 ? 1.888 35.906 8.797 1 98.06 326 THR B N 1
ATOM 6268 C CA . THR B 1 326 ? 2.682 34.75 9.195 1 98.06 326 THR B CA 1
ATOM 6269 C C . THR B 1 326 ? 2.947 34.781 10.703 1 98.06 326 THR B C 1
ATOM 6271 O O . THR B 1 326 ? 2.949 35.844 11.32 1 98.06 326 THR B O 1
ATOM 6274 N N . ALA B 1 327 ? 3.125 33.625 11.289 1 96.88 327 ALA B N 1
ATOM 6275 C CA . ALA B 1 327 ? 3.479 33.5 12.695 1 96.88 327 ALA B CA 1
ATOM 6276 C C . ALA B 1 327 ? 4.902 34 12.953 1 96.88 327 ALA B C 1
ATOM 6278 O O . ALA B 1 327 ? 5.695 34.125 12.016 1 96.88 327 ALA B O 1
ATOM 6279 N N . PRO B 1 328 ? 5.195 34.344 14.219 1 94.25 328 PRO B N 1
ATOM 6280 C CA . PRO B 1 328 ? 6.57 34.75 14.523 1 94.25 328 PRO B CA 1
ATOM 6281 C C . PRO B 1 328 ? 7.574 33.625 14.344 1 94.25 328 PRO B C 1
ATOM 6283 O O . PRO B 1 328 ? 7.238 32.469 14.555 1 94.25 328 PRO B O 1
ATOM 6286 N N . HIS B 1 329 ? 8.75 34.031 13.93 1 94.31 329 HIS B N 1
ATOM 6287 C CA . HIS B 1 329 ? 9.844 33.062 13.945 1 94.31 329 HIS B CA 1
ATOM 6288 C C . HIS B 1 329 ? 10.32 32.812 15.375 1 94.31 329 HIS B C 1
ATOM 6290 O O . HIS B 1 329 ? 10.805 33.719 16.047 1 94.31 329 HIS B O 1
ATOM 6296 N N . ILE B 1 330 ? 10.148 31.625 15.828 1 93.75 330 ILE B N 1
ATOM 6297 C CA . ILE B 1 330 ? 10.586 31.234 17.156 1 93.75 330 ILE B CA 1
ATOM 6298 C C . ILE B 1 330 ? 11.781 30.281 17.062 1 93.75 330 ILE B C 1
ATOM 6300 O O . ILE B 1 330 ? 11.664 29.203 16.484 1 93.75 330 ILE B O 1
ATOM 6304 N N . ILE B 1 331 ? 12.859 30.656 17.562 1 93.44 331 ILE B N 1
ATOM 6305 C CA . ILE B 1 331 ? 14.109 29.906 17.484 1 93.44 331 ILE B CA 1
ATOM 6306 C C . ILE B 1 331 ? 14.453 29.344 18.875 1 93.44 331 ILE B C 1
ATOM 6308 O O . ILE B 1 331 ? 14.398 30.078 19.859 1 93.44 331 ILE B O 1
ATOM 6312 N N . HIS B 1 332 ? 14.75 28.094 18.953 1 89.62 332 HIS B N 1
ATOM 6313 C CA . HIS B 1 332 ? 15.195 27.422 20.172 1 89.62 332 HIS B CA 1
ATOM 6314 C C . HIS B 1 332 ? 16.656 26.969 20.047 1 89.62 332 HIS B C 1
ATOM 6316 O O . HIS B 1 332 ? 17.156 26.781 18.938 1 89.62 332 HIS B O 1
ATOM 6322 N N . HIS B 1 333 ? 17.25 26.906 21.188 1 89.25 333 HIS B N 1
ATOM 6323 C CA . HIS B 1 333 ? 18.562 26.281 21.281 1 89.25 333 HIS B CA 1
ATOM 6324 C C . HIS B 1 333 ? 18.453 24.828 21.688 1 89.25 333 HIS B C 1
ATOM 6326 O O . HIS B 1 333 ? 17.672 24.484 22.594 1 89.25 333 HIS B O 1
ATOM 6332 N N . ILE B 1 334 ? 19.156 24.016 20.906 1 84.56 334 ILE B N 1
ATOM 6333 C CA . ILE B 1 334 ? 19.094 22.594 21.234 1 84.56 334 ILE B CA 1
ATOM 6334 C C . ILE B 1 334 ? 20.516 22.047 21.422 1 84.56 334 ILE B C 1
ATOM 6336 O O . ILE B 1 334 ? 21.453 22.562 20.812 1 84.56 334 ILE B O 1
ATOM 6340 N N . SER B 1 335 ? 20.609 21.078 22.281 1 83.81 335 SER B N 1
ATOM 6341 C CA . SER B 1 335 ? 21.859 20.391 22.547 1 83.81 335 SER B CA 1
ATOM 6342 C C . SER B 1 335 ? 21.656 18.891 22.703 1 83.81 335 SER B C 1
ATOM 6344 O O . SER B 1 335 ? 20.516 18.422 22.734 1 83.81 335 SER B O 1
ATOM 6346 N N . GLU B 1 336 ? 22.797 18.234 22.766 1 81.75 336 GLU B N 1
ATOM 6347 C CA . GLU B 1 336 ? 22.75 16.797 22.953 1 81.75 336 GLU B CA 1
ATOM 6348 C C . GLU B 1 336 ? 21.859 16.422 24.141 1 81.75 336 GLU B C 1
ATOM 6350 O O . GLU B 1 336 ? 21.906 17.062 25.188 1 81.75 336 GLU B O 1
ATOM 6355 N N . GLY B 1 337 ? 21.062 15.453 23.953 1 76.44 337 GLY B N 1
ATOM 6356 C CA . GLY B 1 337 ? 20.125 15.039 24.984 1 76.44 337 GLY B CA 1
ATOM 6357 C C . GLY B 1 337 ? 18.719 15.562 24.766 1 76.44 337 GLY B C 1
ATOM 6358 O O . GLY B 1 337 ? 17.75 14.984 25.266 1 76.44 337 GLY B O 1
ATOM 6359 N N . ASP B 1 338 ? 18.594 16.703 24.031 1 78.81 338 ASP B N 1
ATOM 6360 C CA . ASP B 1 338 ? 17.281 17.203 23.656 1 78.81 338 ASP B CA 1
ATOM 6361 C C . ASP B 1 338 ? 16.625 16.281 22.609 1 78.81 338 ASP B C 1
ATOM 6363 O O . ASP B 1 338 ? 17.312 15.742 21.75 1 78.81 338 ASP B O 1
ATOM 6367 N N . GLY B 1 339 ? 15.336 16.094 22.719 1 79.25 339 GLY B N 1
ATOM 6368 C CA . GLY B 1 339 ? 14.617 15.227 21.812 1 79.25 339 GLY B CA 1
ATOM 6369 C C . GLY B 1 339 ? 14.812 15.602 20.359 1 79.25 339 GLY B C 1
ATOM 6370 O O . GLY B 1 339 ? 15.047 14.734 19.516 1 79.25 339 GLY B O 1
ATOM 6371 N N . VAL B 1 340 ? 14.781 16.859 20.094 1 83.69 340 VAL B N 1
ATOM 6372 C CA . VAL B 1 340 ? 14.938 17.344 18.734 1 83.69 340 VAL B CA 1
ATOM 6373 C C . VAL B 1 340 ? 16.359 17.047 18.234 1 83.69 340 VAL B C 1
ATOM 6375 O O . VAL B 1 340 ? 16.547 16.625 17.094 1 83.69 340 VAL B O 1
ATOM 6378 N N . TYR B 1 341 ? 17.328 17.312 19.109 1 84.31 341 TYR B N 1
ATOM 6379 C CA . TYR B 1 341 ? 18.719 17.031 18.766 1 84.31 341 TYR B CA 1
ATOM 6380 C C . TYR B 1 341 ? 18.906 15.562 18.406 1 84.31 341 TYR B C 1
ATOM 6382 O O . TYR B 1 341 ? 19.531 15.234 17.406 1 84.31 341 TYR B O 1
ATOM 6390 N N . GLU B 1 342 ? 18.375 14.75 19.25 1 84 342 GLU B N 1
ATOM 6391 C CA . GLU B 1 342 ? 18.531 13.312 19.062 1 84 342 GLU B CA 1
ATOM 6392 C C . GLU B 1 342 ? 17.859 12.844 17.766 1 84 342 GLU B C 1
ATOM 6394 O O . GLU B 1 342 ? 18.328 11.922 17.109 1 84 342 GLU B O 1
ATOM 6399 N N . THR B 1 343 ? 16.797 13.461 17.406 1 85.75 343 THR B N 1
ATOM 6400 C CA . THR B 1 343 ? 16.094 13.133 16.172 1 85.75 343 THR B CA 1
ATOM 6401 C C . THR B 1 343 ? 16.906 13.594 14.961 1 85.75 343 THR B C 1
ATOM 6403 O O . THR B 1 343 ? 17.062 12.844 13.992 1 85.75 343 THR B O 1
ATOM 6406 N N . LEU B 1 344 ? 17.406 14.758 15.016 1 88.31 344 LEU B N 1
ATOM 6407 C CA . LEU B 1 344 ? 18.172 15.32 13.914 1 88.31 344 LEU B CA 1
ATOM 6408 C C . LEU B 1 344 ? 19.469 14.539 13.703 1 88.31 344 LEU B C 1
ATOM 6410 O O . LEU B 1 344 ? 19.969 14.445 12.57 1 88.31 344 LEU B O 1
ATOM 6414 N N . LYS B 1 345 ? 19.984 13.945 14.734 1 87.56 345 LYS B N 1
ATOM 6415 C CA . LYS B 1 345 ? 21.219 13.195 14.688 1 87.56 345 LYS B CA 1
ATOM 6416 C C . LYS B 1 345 ? 21.094 11.969 13.789 1 87.56 345 LYS B C 1
ATOM 6418 O O . LYS B 1 345 ? 22.094 11.469 13.266 1 87.56 345 LYS B O 1
ATOM 6423 N N . LEU B 1 346 ? 19.906 11.586 13.594 1 87.38 346 LEU B N 1
ATOM 6424 C CA . LEU B 1 346 ? 19.641 10.391 12.789 1 87.38 346 LEU B CA 1
ATOM 6425 C C . LEU B 1 346 ? 19.719 10.719 11.297 1 87.38 346 LEU B C 1
ATOM 6427 O O . LEU B 1 346 ? 19.75 9.812 10.461 1 87.38 346 LEU B O 1
ATOM 6431 N N . LEU B 1 347 ? 19.797 11.992 10.93 1 92.5 347 LEU B N 1
ATOM 6432 C CA . LEU B 1 347 ? 19.688 12.414 9.539 1 92.5 347 LEU B CA 1
ATOM 6433 C C . LEU B 1 347 ? 21.062 12.516 8.891 1 92.5 347 LEU B C 1
ATOM 6435 O O . LEU B 1 347 ? 22.062 12.781 9.57 1 92.5 347 LEU B O 1
ATOM 6439 N N . GLU B 1 348 ? 21.109 12.219 7.629 1 91.5 348 GLU B N 1
ATOM 6440 C CA . GLU B 1 348 ? 22.219 12.617 6.77 1 91.5 348 GLU B CA 1
ATOM 6441 C C . GLU B 1 348 ? 21.922 13.945 6.082 1 91.5 348 GLU B C 1
ATOM 6443 O O . GLU B 1 348 ? 21.016 14.039 5.246 1 91.5 348 GLU B O 1
ATOM 6448 N N . PHE B 1 349 ? 22.688 14.922 6.371 1 95 349 PHE B N 1
ATOM 6449 C CA . PHE B 1 349 ? 22.406 16.266 5.887 1 95 349 PHE B CA 1
ATOM 6450 C C . PHE B 1 349 ? 22.953 16.469 4.477 1 95 349 PHE B C 1
ATOM 6452 O O . PHE B 1 349 ? 24.109 16.125 4.203 1 95 349 PHE B O 1
ATOM 6459 N N . GLU B 1 350 ? 22.172 17.047 3.631 1 95.5 350 GLU B N 1
ATOM 6460 C CA . GLU B 1 350 ? 22.516 17.234 2.225 1 95.5 350 GLU B CA 1
ATOM 6461 C C . GLU B 1 350 ? 23.641 18.25 2.064 1 95.5 350 GLU B C 1
ATOM 6463 O O . GLU B 1 350 ? 24.453 18.141 1.146 1 95.5 350 GLU B O 1
ATOM 6468 N N . ASP B 1 351 ? 23.688 19.234 2.977 1 94.06 351 ASP B N 1
ATOM 6469 C CA . ASP B 1 351 ? 24.688 20.281 2.852 1 94.06 351 ASP B CA 1
ATOM 6470 C C . ASP B 1 351 ? 25.984 19.906 3.572 1 94.06 351 ASP B C 1
ATOM 6472 O O . ASP B 1 351 ? 26.906 20.719 3.664 1 94.06 351 ASP B O 1
ATOM 6476 N N . GLY B 1 352 ? 26.047 18.766 4.145 1 92.31 352 GLY B N 1
ATOM 6477 C CA . GLY B 1 352 ? 27.234 18.281 4.816 1 92.31 352 GLY B CA 1
ATOM 6478 C C . GLY B 1 352 ? 27.328 18.719 6.266 1 92.31 352 GLY B C 1
ATOM 6479 O O . GLY B 1 352 ? 28.375 18.531 6.914 1 92.31 352 GLY B O 1
ATOM 6480 N N . PHE B 1 353 ? 26.281 19.297 6.742 1 90.38 353 PHE B N 1
ATOM 6481 C CA . PHE B 1 353 ? 26.25 19.719 8.133 1 90.38 353 PHE B CA 1
ATOM 6482 C C . PHE B 1 353 ? 26.531 18.547 9.07 1 90.38 353 PHE B C 1
ATOM 6484 O O . PHE B 1 353 ? 26.031 17.453 8.852 1 90.38 353 PHE B O 1
ATOM 6491 N N . ASP B 1 354 ? 27.391 18.781 10.031 1 87.19 354 ASP B N 1
ATOM 6492 C CA . ASP B 1 354 ? 27.734 17.75 11.008 1 87.19 354 ASP B CA 1
ATOM 6493 C C . ASP B 1 354 ? 27.25 18.125 12.406 1 87.19 354 ASP B C 1
ATOM 6495 O O . ASP B 1 354 ? 27.875 18.938 13.094 1 87.19 354 ASP B O 1
ATOM 6499 N N . LEU B 1 355 ? 26.25 17.516 12.789 1 84.75 355 LEU B N 1
ATOM 6500 C CA . LEU B 1 355 ? 25.609 17.844 14.055 1 84.75 355 LEU B CA 1
ATOM 6501 C C . LEU B 1 355 ? 26.547 17.594 15.227 1 84.75 355 LEU B C 1
ATOM 6503 O O . LEU B 1 355 ? 26.547 18.328 16.203 1 84.75 355 LEU B O 1
ATOM 6507 N N . GLU B 1 356 ? 27.375 16.562 15.188 1 80 356 GLU B N 1
ATOM 6508 C CA . GLU B 1 356 ? 28.25 16.156 16.281 1 80 356 GLU B CA 1
ATOM 6509 C C . GLU B 1 356 ? 29.375 17.156 16.484 1 80 356 GLU B C 1
ATOM 6511 O O . GLU B 1 356 ? 29.844 17.359 17.625 1 80 356 GLU B O 1
ATOM 6516 N N . LYS B 1 357 ? 29.906 17.75 15.43 1 78.12 357 LYS B N 1
ATOM 6517 C CA . LYS B 1 357 ? 30.984 18.734 15.547 1 78.12 357 LYS B CA 1
ATOM 6518 C C . LYS B 1 357 ? 30.516 20 16.25 1 78.12 357 LYS B C 1
ATOM 6520 O O . LYS B 1 357 ? 31.328 20.766 16.766 1 78.12 357 LYS B O 1
ATOM 6525 N N . HIS B 1 358 ? 29.219 20.172 16.219 1 74.38 358 HIS B N 1
ATOM 6526 C CA . HIS B 1 358 ? 28.656 21.359 16.844 1 74.38 358 HIS B CA 1
ATOM 6527 C C . HIS B 1 358 ? 28 21 18.188 1 74.38 358 HIS B C 1
ATOM 6529 O O . HIS B 1 358 ? 27.234 21.797 18.734 1 74.38 358 HIS B O 1
ATOM 6535 N N . ALA B 1 359 ? 28.281 19.828 18.625 1 65.5 359 ALA B N 1
ATOM 6536 C CA . ALA B 1 359 ? 27.641 19.281 19.828 1 65.5 359 ALA B CA 1
ATOM 6537 C C . ALA B 1 359 ? 27.906 20.188 21.031 1 65.5 359 ALA B C 1
ATOM 6539 O O . ALA B 1 359 ? 27.047 20.312 21.906 1 65.5 359 ALA B O 1
ATOM 6540 N N . ASN B 1 360 ? 29.062 20.703 21.016 1 64.5 360 ASN B N 1
ATOM 6541 C CA . ASN B 1 360 ? 29.438 21.516 22.172 1 64.5 360 ASN B CA 1
ATOM 6542 C C . ASN B 1 360 ? 28.875 22.922 22.078 1 64.5 360 ASN B C 1
ATOM 6544 O O . ASN B 1 360 ? 28.984 23.703 23.031 1 64.5 360 ASN B O 1
ATOM 6548 N N . ASN B 1 361 ? 28.281 23.109 20.922 1 68.75 361 ASN B N 1
ATOM 6549 C CA . ASN B 1 361 ? 27.672 24.422 20.75 1 68.75 361 ASN B CA 1
ATOM 6550 C C . ASN B 1 361 ? 26.141 24.328 20.719 1 68.75 361 ASN B C 1
ATOM 6552 O O . ASN B 1 361 ? 25.578 23.281 20.406 1 68.75 361 ASN B O 1
ATOM 6556 N N . SER B 1 362 ? 25.453 25.328 21.344 1 79 362 SER B N 1
ATOM 6557 C CA . SER B 1 362 ? 24 25.391 21.281 1 79 362 SER B CA 1
ATOM 6558 C C . SER B 1 362 ? 23.516 25.641 19.859 1 79 362 SER B C 1
ATOM 6560 O O . SER B 1 362 ? 23.844 26.688 19.266 1 79 362 SER B O 1
ATOM 6562 N N . LEU B 1 363 ? 23 24.578 19.234 1 89.44 363 LEU B N 1
ATOM 6563 C CA . LEU B 1 363 ? 22.453 24.672 17.891 1 89.44 363 LEU B CA 1
ATOM 6564 C C . LEU B 1 363 ? 21.094 25.359 17.891 1 89.44 363 LEU B C 1
ATOM 6566 O O . LEU B 1 363 ? 20.312 25.188 18.844 1 89.44 363 LEU B O 1
ATOM 6570 N N . LYS B 1 364 ? 20.953 26.172 16.953 1 92.94 364 LYS B N 1
ATOM 6571 C CA . LYS B 1 364 ? 19.688 26.875 16.828 1 92.94 364 LYS B CA 1
ATOM 6572 C C . LYS B 1 364 ? 18.75 26.156 15.867 1 92.94 364 LYS B C 1
ATOM 6574 O O . LYS B 1 364 ? 19.188 25.656 14.828 1 92.94 364 LYS B O 1
ATOM 6579 N N . PHE B 1 365 ? 17.547 26.078 16.203 1 92.12 365 PHE B N 1
ATOM 6580 C CA . PHE B 1 365 ? 16.562 25.547 15.281 1 92.12 365 PHE B CA 1
ATOM 6581 C C . PHE B 1 365 ? 15.266 26.328 15.352 1 92.12 365 PHE B C 1
ATOM 6583 O O . PHE B 1 365 ? 14.891 26.828 16.422 1 92.12 365 PHE B O 1
ATOM 6590 N N . ILE B 1 366 ? 14.68 26.516 14.266 1 95.5 366 ILE B N 1
ATOM 6591 C CA . ILE B 1 366 ? 13.43 27.266 14.141 1 95.5 366 ILE B CA 1
ATOM 6592 C C . ILE B 1 366 ? 12.25 26.281 14.102 1 95.5 366 ILE B C 1
ATOM 6594 O O . ILE B 1 366 ? 12.328 25.25 13.445 1 95.5 366 ILE B O 1
ATOM 6598 N N . ILE B 1 367 ? 11.156 26.578 14.852 1 94.38 367 ILE B N 1
ATOM 6599 C CA . ILE B 1 367 ? 9.984 25.703 14.867 1 94.38 367 ILE B CA 1
ATOM 6600 C C . ILE B 1 367 ? 9.062 26.047 13.703 1 94.38 367 ILE B C 1
ATOM 6602 O O . ILE B 1 367 ? 9.125 27.156 13.164 1 94.38 367 ILE B O 1
ATOM 6606 N N . ALA B 1 368 ? 8.227 25.156 13.281 1 95.12 368 ALA B N 1
ATOM 6607 C CA . ALA B 1 368 ? 7.289 25.344 12.18 1 95.12 368 ALA B CA 1
ATOM 6608 C C . ALA B 1 368 ? 6.02 26.047 12.648 1 95.12 368 ALA B C 1
ATOM 6610 O O . ALA B 1 368 ? 4.93 25.484 12.594 1 95.12 368 ALA B O 1
ATOM 6611 N N . SER B 1 369 ? 6.148 27.297 13 1 96.44 369 SER B N 1
ATOM 6612 C CA . SER B 1 369 ? 5.004 28.062 13.484 1 96.44 369 SER B CA 1
ATOM 6613 C C . SER B 1 369 ? 4.117 28.531 12.328 1 96.44 369 SER B C 1
ATOM 6615 O O . SER B 1 369 ? 4.617 28.953 11.289 1 96.44 369 SER B O 1
ATOM 6617 N N . SER B 1 370 ? 2.838 28.391 12.445 1 98 370 SER B N 1
ATOM 6618 C CA . SER B 1 370 ? 1.886 28.828 11.438 1 98 370 SER B CA 1
ATOM 6619 C C . SER B 1 370 ? 0.496 29.031 12.031 1 98 370 SER B C 1
ATOM 6621 O O . SER B 1 370 ? -0.039 28.125 12.68 1 98 370 SER B O 1
ATOM 6623 N N . TYR B 1 371 ? -0.09 30.203 11.797 1 98.62 371 TYR B N 1
ATOM 6624 C CA . TYR B 1 371 ? -1.473 30.438 12.195 1 98.62 371 TYR B CA 1
ATOM 6625 C C . TYR B 1 371 ? -2.439 29.719 11.273 1 98.62 371 TYR B C 1
ATOM 6627 O O . TYR B 1 371 ? -3.598 29.484 11.625 1 98.62 371 TYR B O 1
ATOM 6635 N N . LEU B 1 372 ? -1.953 29.297 10.086 1 98.75 372 LEU B N 1
ATOM 6636 C CA . LEU B 1 372 ? -2.85 28.703 9.102 1 98.75 372 LEU B CA 1
ATOM 6637 C C . LEU B 1 372 ? -2.885 27.188 9.258 1 98.75 372 LEU B C 1
ATOM 6639 O O . LEU B 1 372 ? -3.688 26.5 8.609 1 98.75 372 LEU B O 1
ATOM 6643 N N . ASN B 1 373 ? -2.059 26.656 10.078 1 98.69 373 ASN B N 1
ATOM 6644 C CA . ASN B 1 373 ? -2.207 25.25 10.461 1 98.69 373 ASN B CA 1
ATOM 6645 C C . ASN B 1 373 ? -3.256 25.078 11.555 1 98.69 373 ASN B C 1
ATOM 6647 O O . ASN B 1 373 ? -2.936 24.656 12.672 1 98.69 373 ASN B O 1
ATOM 6651 N N . PHE B 1 374 ? -4.484 25.328 11.219 1 98.81 374 PHE B N 1
ATOM 6652 C CA . PHE B 1 374 ? -5.59 25.406 12.172 1 98.81 374 PHE B CA 1
ATOM 6653 C C . PHE B 1 374 ? -6.617 24.312 11.898 1 98.81 374 PHE B C 1
ATOM 6655 O O . PHE B 1 374 ? -6.629 23.719 10.82 1 98.81 374 PHE B O 1
ATOM 6662 N N . LEU B 1 375 ? -7.465 23.984 12.875 1 98.75 375 LEU B N 1
ATOM 6663 C CA . LEU B 1 375 ? -8.516 22.984 12.742 1 98.75 375 LEU B CA 1
ATOM 6664 C C . LEU B 1 375 ? -9.898 23.641 12.75 1 98.75 375 LEU B C 1
ATOM 6666 O O . LEU B 1 375 ? -10.195 24.453 13.625 1 98.75 375 LEU B O 1
ATOM 6670 N N . VAL B 1 376 ? -10.703 23.359 11.758 1 97.75 376 VAL B N 1
ATOM 6671 C CA . VAL B 1 376 ? -12.109 23.734 11.742 1 97.75 376 VAL B CA 1
ATOM 6672 C C . VAL B 1 376 ? -12.969 22.531 12.148 1 97.75 376 VAL B C 1
ATOM 6674 O O . VAL B 1 376 ? -12.797 21.438 11.625 1 97.75 376 VAL B O 1
ATOM 6677 N N . SER B 1 377 ? -13.766 22.688 13.125 1 95.94 377 SER B N 1
ATOM 6678 C CA . SER B 1 377 ? -14.766 21.703 13.523 1 95.94 377 SER B CA 1
ATOM 6679 C C . SER B 1 377 ? -16.172 22.297 13.461 1 95.94 377 SER B C 1
ATOM 6681 O O . SER B 1 377 ? -16.375 23.391 12.945 1 95.94 377 SER B O 1
ATOM 6683 N N . ASN B 1 378 ? -17.156 21.531 13.922 1 94.19 378 ASN B N 1
ATOM 6684 C CA . ASN B 1 378 ? -18.547 21.922 13.758 1 94.19 378 ASN B CA 1
ATOM 6685 C C . ASN B 1 378 ? -18.859 23.219 14.516 1 94.19 378 ASN B C 1
ATOM 6687 O O . ASN B 1 378 ? -19.594 24.062 14.023 1 94.19 378 ASN B O 1
ATOM 6691 N N . ARG B 1 379 ? -18.219 23.391 15.68 1 93.5 379 ARG B N 1
ATOM 6692 C CA . ARG B 1 379 ? -18.609 24.516 16.531 1 93.5 379 ARG B CA 1
ATOM 6693 C C . ARG B 1 379 ? -17.391 25.328 16.938 1 93.5 379 ARG B C 1
ATOM 6695 O O . ARG B 1 379 ? -17.531 26.469 17.422 1 93.5 379 ARG B O 1
ATOM 6702 N N . VAL B 1 380 ? -16.297 24.781 16.734 1 95.44 380 VAL B N 1
ATOM 6703 C CA . VAL B 1 380 ? -15.086 25.453 17.203 1 95.44 380 VAL B CA 1
ATOM 6704 C C . VAL B 1 380 ? -14.039 25.484 16.094 1 95.44 380 VAL B C 1
ATOM 6706 O O . VAL B 1 380 ? -14.008 24.609 15.242 1 95.44 380 VAL B O 1
ATOM 6709 N N . VAL B 1 381 ? -13.297 26.531 16.047 1 98.19 381 VAL B N 1
ATOM 6710 C CA . VAL B 1 381 ? -12.094 26.672 15.25 1 98.19 381 VAL B CA 1
ATOM 6711 C C . VAL B 1 381 ? -10.875 26.844 16.156 1 98.19 381 VAL B C 1
ATOM 6713 O O . VAL B 1 381 ? -10.867 27.719 17.031 1 98.19 381 VAL B O 1
ATOM 6716 N N . LEU B 1 382 ? -9.93 25.969 16.047 1 98.75 382 LEU B N 1
ATOM 6717 C CA . LEU B 1 382 ? -8.734 26 16.875 1 98.75 382 LEU B CA 1
ATOM 6718 C C . LEU B 1 382 ? -7.566 26.625 16.109 1 98.75 382 LEU B C 1
ATOM 6720 O O . LEU B 1 382 ? -7.168 26.125 15.055 1 98.75 382 LEU B O 1
ATOM 6724 N N . ILE B 1 383 ? -6.977 27.703 16.625 1 98.81 383 ILE B N 1
ATOM 6725 C CA . ILE B 1 383 ? -5.836 28.359 15.99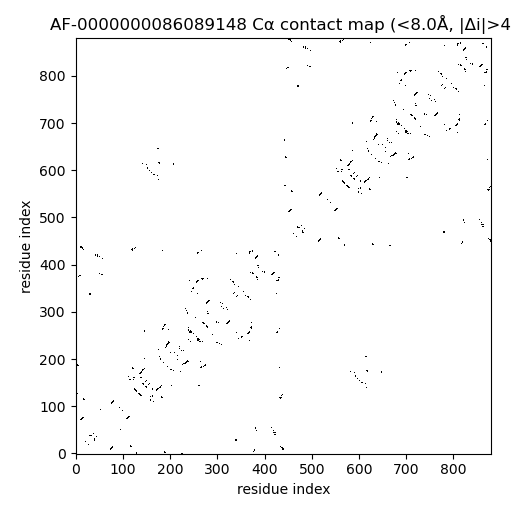2 1 98.81 383 ILE B CA 1
ATOM 6726 C C . ILE B 1 383 ? -4.688 28.469 17 1 98.81 383 ILE B C 1
ATOM 6728 O O . ILE B 1 383 ? -4.895 28.312 18.203 1 98.81 383 ILE B O 1
ATOM 6732 N N . SER B 1 384 ? -3.521 28.734 16.516 1 98.62 384 SER B N 1
ATOM 6733 C CA . SER B 1 384 ? -2.326 28.766 17.359 1 98.62 384 SER B CA 1
ATOM 6734 C C . SER B 1 384 ? -2.201 30.094 18.094 1 98.62 384 SER B C 1
ATOM 6736 O O . SER B 1 384 ? -2.594 31.141 17.562 1 98.62 384 SER B O 1
ATOM 6738 N N . LYS B 1 385 ? -1.72 30.016 19.266 1 98.12 385 LYS B N 1
ATOM 6739 C CA . LYS B 1 385 ? -1.211 31.141 20.047 1 98.12 385 LYS B CA 1
ATOM 6740 C C . LYS B 1 385 ? 0.282 30.984 20.312 1 98.12 385 LYS B C 1
ATOM 6742 O O . LYS B 1 385 ? 0.731 29.922 20.75 1 98.12 385 LYS B O 1
ATOM 6747 N N . TYR B 1 386 ? 0.991 32.031 20.109 1 97.44 386 TYR B N 1
ATOM 6748 C CA . TYR B 1 386 ? 2.434 31.891 20.266 1 97.44 386 TYR B CA 1
ATOM 6749 C C . TYR B 1 386 ? 2.955 32.75 21.422 1 97.44 386 TYR B C 1
ATOM 6751 O O . TYR B 1 386 ? 3.984 32.438 22.016 1 97.44 386 TYR B O 1
ATOM 6759 N N . TYR B 1 387 ? 2.27 33.75 21.766 1 96.69 387 TYR B N 1
ATOM 6760 C CA . TYR B 1 387 ? 2.781 34.656 22.797 1 96.69 387 TYR B CA 1
ATOM 6761 C C . TYR B 1 387 ? 2.877 33.938 24.141 1 96.69 387 TYR B C 1
ATOM 6763 O O . TYR B 1 387 ? 1.958 33.219 24.531 1 96.69 387 TYR B O 1
ATOM 6771 N N . ARG B 1 388 ? 3.896 34.062 24.781 1 91.38 388 ARG B N 1
ATOM 6772 C CA . ARG B 1 388 ? 4.188 33.719 26.172 1 91.38 388 ARG B CA 1
ATOM 6773 C C . ARG B 1 388 ? 5.176 34.688 26.781 1 91.38 388 ARG B C 1
ATOM 6775 O O . ARG B 1 388 ? 5.816 35.469 26.062 1 91.38 388 ARG B O 1
ATOM 6782 N N . GLU B 1 389 ? 5.258 34.625 28.078 1 91.06 389 GLU B N 1
ATOM 6783 C CA . GLU B 1 389 ? 6.203 35.531 28.75 1 91.06 389 GLU B CA 1
ATOM 6784 C C . GLU B 1 389 ? 7.613 35.344 28.188 1 91.06 389 GLU B C 1
ATOM 6786 O O . GLU B 1 389 ? 8.055 34.219 27.938 1 91.06 389 GLU B O 1
ATOM 6791 N N . GLY B 1 390 ? 8.297 36.438 27.891 1 89.62 390 GLY B N 1
ATOM 6792 C CA . GLY B 1 390 ? 9.648 36.406 27.344 1 89.62 390 GLY B CA 1
ATOM 6793 C C . GLY B 1 390 ? 9.695 36.719 25.859 1 89.62 390 GLY B C 1
ATOM 6794 O O . GLY B 1 390 ? 10.766 37.031 25.328 1 89.62 390 GLY B O 1
ATOM 6795 N N . LEU B 1 391 ? 8.547 36.719 25.219 1 92.12 391 LEU B N 1
ATOM 6796 C CA . LEU B 1 391 ? 8.492 37.125 23.812 1 92.12 391 LEU B CA 1
ATOM 6797 C C . LEU B 1 391 ? 8.062 38.562 23.656 1 92.12 391 LEU B C 1
ATOM 6799 O O . LEU B 1 391 ? 7.434 39.125 24.562 1 92.12 391 LEU B O 1
ATOM 6803 N N . PRO B 1 392 ? 8.438 39.188 22.609 1 92.75 392 PRO B N 1
ATOM 6804 C CA . PRO B 1 392 ? 8.094 40.594 22.391 1 92.75 392 PRO B CA 1
ATOM 6805 C C . PRO B 1 392 ? 6.586 40.844 22.328 1 92.75 392 PRO B C 1
ATOM 6807 O O . PRO B 1 392 ? 5.832 39.938 21.938 1 92.75 392 PRO B O 1
ATOM 6810 N N . GLU B 1 393 ? 6.168 42 22.641 1 94.88 393 GLU B N 1
ATOM 6811 C CA . GLU B 1 393 ? 4.77 42.406 22.609 1 94.88 393 GLU B CA 1
ATOM 6812 C C . GLU B 1 393 ? 4.184 42.281 21.203 1 94.88 393 GLU B C 1
ATOM 6814 O O . GLU B 1 393 ? 2.988 42.031 21.047 1 94.88 393 GLU B O 1
ATOM 6819 N N . SER B 1 394 ? 5.016 42.406 20.203 1 93.88 394 SER B N 1
ATOM 6820 C CA . SER B 1 394 ? 4.57 42.281 18.828 1 93.88 394 SER B CA 1
ATOM 6821 C C . SER B 1 394 ? 3.959 40.906 18.562 1 93.88 394 SER B C 1
ATOM 6823 O O . SER B 1 394 ? 3.059 40.781 17.734 1 93.88 394 SER B O 1
ATOM 6825 N N . VAL B 1 395 ? 4.441 39.906 19.281 1 95.5 395 VAL B N 1
ATOM 6826 C CA . VAL B 1 395 ? 3.893 38.562 19.125 1 95.5 395 VAL B CA 1
ATOM 6827 C C . VAL B 1 395 ? 2.475 38.5 19.688 1 95.5 395 VAL B C 1
ATOM 6829 O O . VAL B 1 395 ? 1.581 37.906 19.094 1 95.5 395 VAL B O 1
ATOM 6832 N N . ARG B 1 396 ? 2.254 39.156 20.812 1 97.06 396 ARG B N 1
ATOM 6833 C CA . ARG B 1 396 ? 0.918 39.219 21.391 1 97.06 396 ARG B CA 1
ATOM 6834 C C . ARG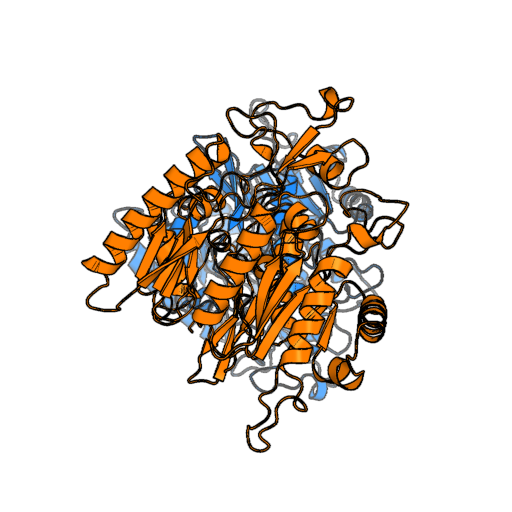 B 1 396 ? -0.049 39.938 20.453 1 97.06 396 ARG B C 1
ATOM 6836 O O . ARG B 1 396 ? -1.182 39.469 20.266 1 97.06 396 ARG B O 1
ATOM 6843 N N . GLN B 1 397 ? 0.383 40.969 19.938 1 96.56 397 GLN B N 1
ATOM 6844 C CA . GLN B 1 397 ? -0.437 41.75 19 1 96.56 397 GLN B CA 1
ATOM 6845 C C . GLN B 1 397 ? -0.801 40.906 17.781 1 96.56 397 GLN B C 1
ATOM 6847 O O . GLN B 1 397 ? -1.928 40.969 17.281 1 96.56 397 GLN B O 1
ATOM 6852 N N . LEU B 1 398 ? 0.158 40.156 17.297 1 96.5 398 LEU B N 1
ATOM 6853 C CA . LEU B 1 398 ? -0.086 39.281 16.156 1 96.5 398 LEU B CA 1
ATOM 6854 C C . LEU B 1 398 ? -1.134 38.219 16.5 1 96.5 398 LEU B C 1
ATOM 6856 O O . LEU B 1 398 ? -2.035 37.969 15.703 1 96.5 398 LEU B O 1
ATOM 6860 N N . ASP B 1 399 ? -0.983 37.625 17.672 1 98.31 399 ASP B N 1
ATOM 6861 C CA . ASP B 1 399 ? -1.965 36.625 18.141 1 98.31 399 ASP B CA 1
ATOM 6862 C C . ASP B 1 399 ? -3.369 37.25 18.156 1 98.31 399 ASP B C 1
ATOM 6864 O O . ASP B 1 399 ? -4.328 36.594 17.719 1 98.31 399 ASP B O 1
ATOM 6868 N N . GLU B 1 400 ? -3.447 38.438 18.641 1 98.19 400 GLU B N 1
ATOM 6869 C CA . GLU B 1 400 ? -4.734 39.094 18.75 1 98.19 400 GLU B CA 1
ATOM 6870 C C . GLU B 1 400 ? -5.297 39.438 17.375 1 98.19 400 GLU B C 1
ATOM 6872 O O . GLU B 1 400 ? -6.496 39.312 17.125 1 98.19 400 GLU B O 1
ATOM 6877 N N . GLN B 1 401 ? -4.496 39.969 16.516 1 98.06 401 GLN B N 1
ATOM 6878 C CA . GLN B 1 401 ? -4.914 40.281 15.164 1 98.06 401 GLN B CA 1
ATOM 6879 C C . GLN B 1 401 ? -5.473 39.062 14.445 1 98.06 401 GLN B C 1
ATOM 6881 O O . GLN B 1 401 ? -6.523 39.125 13.805 1 98.06 401 GLN B O 1
ATOM 6886 N N . VAL B 1 402 ? -4.75 37.969 14.523 1 98.62 402 VAL B N 1
ATOM 6887 C CA . VAL B 1 402 ? -5.172 36.75 13.859 1 98.62 402 VAL B CA 1
ATOM 6888 C C . VAL B 1 402 ? -6.48 36.25 14.469 1 98.62 402 VAL B C 1
ATOM 6890 O O . VAL B 1 402 ? -7.375 35.812 13.75 1 98.62 402 VAL B O 1
ATOM 6893 N N . LEU B 1 403 ? -6.555 36.312 15.812 1 98.69 403 LEU B N 1
ATOM 6894 C CA . LEU B 1 403 ? -7.801 35.938 16.469 1 98.69 403 LEU B CA 1
ATOM 6895 C C . LEU B 1 403 ? -8.977 36.719 15.883 1 98.69 403 LEU B C 1
ATOM 6897 O O . LEU B 1 403 ? -10.031 36.125 15.602 1 98.69 403 LEU B O 1
ATOM 6901 N N . GLN B 1 404 ? -8.812 37.938 15.695 1 98.5 404 GLN B N 1
ATOM 6902 C CA . GLN B 1 404 ? -9.875 38.781 15.164 1 98.5 404 GLN B CA 1
ATOM 6903 C C . GLN B 1 404 ? -10.219 38.406 13.727 1 98.5 404 GLN B C 1
ATOM 6905 O O . GLN B 1 404 ? -11.391 38.375 13.352 1 98.5 404 GLN B O 1
ATOM 6910 N N . ILE B 1 405 ? -9.258 38.156 12.906 1 98.38 405 ILE B N 1
ATOM 6911 C CA . ILE B 1 405 ? -9.469 37.75 11.523 1 98.38 405 ILE B CA 1
ATOM 6912 C C . ILE B 1 405 ? -10.312 36.469 11.492 1 98.38 405 ILE B C 1
ATOM 6914 O O . ILE B 1 405 ? -11.289 36.375 10.75 1 98.38 405 ILE B O 1
ATOM 6918 N N . PHE B 1 406 ? -9.961 35.5 12.32 1 98.75 406 PHE B N 1
ATOM 6919 C CA . PHE B 1 406 ? -10.648 34.219 12.297 1 98.75 406 PHE B CA 1
ATOM 6920 C C . PHE B 1 406 ? -12.07 34.375 12.828 1 98.75 406 PHE B C 1
ATOM 6922 O O . PHE B 1 406 ? -12.984 33.656 12.367 1 98.75 406 PHE B O 1
ATOM 6929 N N . LYS B 1 407 ? -12.273 35.25 13.812 1 98.31 407 LYS B N 1
ATOM 6930 C CA . LYS B 1 407 ? -13.625 35.5 14.297 1 98.31 407 LYS B CA 1
ATOM 6931 C C . LYS B 1 407 ? -14.508 36.094 13.188 1 98.31 407 LYS B C 1
ATOM 6933 O O . LYS B 1 407 ? -15.703 35.781 13.125 1 98.31 407 LYS B O 1
ATOM 6938 N N . GLU B 1 408 ? -13.922 36.844 12.352 1 97.88 408 GLU B N 1
ATOM 6939 C CA . GLU B 1 408 ? -14.656 37.406 11.227 1 97.88 408 GLU B CA 1
ATOM 6940 C C . GLU B 1 408 ? -14.945 36.375 10.164 1 97.88 408 GLU B C 1
ATOM 6942 O O . GLU B 1 408 ? -16.016 36.375 9.555 1 97.88 408 GLU B O 1
ATOM 6947 N N . VAL B 1 409 ? -14.039 35.531 9.93 1 97.62 409 VAL B N 1
ATOM 6948 C CA . VAL B 1 409 ? -14.141 34.5 8.898 1 97.62 409 VAL B CA 1
ATOM 6949 C C . VAL B 1 409 ? -15.125 33.406 9.344 1 97.62 409 VAL B C 1
ATOM 6951 O O . VAL B 1 409 ? -15.844 32.844 8.523 1 97.62 409 VAL B O 1
ATOM 6954 N N . TYR B 1 410 ? -15.148 33.125 10.641 1 97.56 410 TYR B N 1
ATOM 6955 C CA . TYR B 1 410 ? -16 32.094 11.211 1 97.56 410 TYR B CA 1
ATOM 6956 C C . TYR B 1 410 ? -16.938 32.688 12.266 1 97.56 410 TYR B C 1
ATOM 6958 O O . TYR B 1 410 ? -16.859 32.312 13.438 1 97.56 410 TYR B O 1
ATOM 6966 N N . PRO B 1 411 ? -17.891 33.406 11.859 1 96.44 411 PRO B N 1
ATOM 6967 C CA . PRO B 1 411 ? -18.734 34.094 12.828 1 96.44 411 PRO B CA 1
ATOM 6968 C C . PRO B 1 411 ? -19.641 33.156 13.617 1 96.44 411 PRO B C 1
ATOM 6970 O O . PRO B 1 411 ? -20.109 33.5 14.703 1 96.44 411 PRO B O 1
ATOM 6973 N N . ASP B 1 412 ? -19.906 31.984 13.109 1 93.88 412 ASP B N 1
ATOM 6974 C CA . ASP B 1 412 ? -20.844 31.078 13.742 1 93.88 412 ASP B CA 1
ATOM 6975 C C . ASP B 1 412 ? -20.109 30.016 14.578 1 93.88 412 ASP B C 1
ATOM 6977 O O . ASP B 1 412 ? -20.734 29.062 15.047 1 93.88 412 ASP B O 1
ATOM 6981 N N . ARG B 1 413 ? -18.812 30.172 14.695 1 95.12 413 ARG B N 1
ATOM 6982 C CA . ARG B 1 413 ? -18.016 29.234 15.469 1 95.12 413 ARG B CA 1
ATOM 6983 C C . ARG B 1 413 ? -17.234 29.953 16.562 1 95.12 413 ARG B C 1
ATOM 6985 O O . ARG B 1 413 ? -16.938 31.141 16.453 1 95.12 413 ARG B O 1
ATOM 6992 N N . THR B 1 414 ? -16.984 29.219 17.625 1 96.19 414 THR B N 1
ATOM 6993 C CA . THR B 1 414 ? -16.094 29.734 18.672 1 96.19 414 THR B CA 1
ATOM 6994 C C . THR B 1 414 ? -14.641 29.531 18.281 1 96.19 414 THR B C 1
ATOM 6996 O O . THR B 1 414 ? -14.211 28.406 18 1 96.19 414 THR B O 1
ATOM 6999 N N . VAL B 1 415 ? -13.891 30.625 18.25 1 98.06 415 VAL B N 1
ATOM 7000 C CA . VAL B 1 415 ? -12.477 30.531 17.922 1 98.06 415 VAL B CA 1
ATOM 7001 C C . VAL B 1 415 ? -11.664 30.406 19.219 1 98.06 415 VAL B C 1
ATOM 7003 O O . VAL B 1 415 ? -11.773 31.25 20.109 1 98.06 415 VAL B O 1
ATOM 7006 N N . VAL B 1 416 ? -10.883 29.375 19.344 1 97.75 416 VAL B N 1
ATOM 7007 C CA . VAL B 1 416 ? -10.07 29.109 20.531 1 97.75 416 VAL B CA 1
ATOM 7008 C C . VAL B 1 416 ? -8.594 29.109 20.156 1 97.75 416 VAL B C 1
ATOM 7010 O O . VAL B 1 416 ? -8.195 28.453 19.188 1 97.75 416 VAL B O 1
ATOM 7013 N N . GLN B 1 417 ? -7.781 29.812 20.875 1 98.19 417 GLN B N 1
ATOM 7014 C CA . GLN B 1 417 ? -6.34 29.812 20.672 1 98.19 417 GLN B CA 1
ATOM 7015 C C . GLN B 1 417 ? -5.648 28.828 21.609 1 98.19 417 GLN B C 1
ATOM 7017 O O . GLN B 1 417 ? -5.961 28.766 22.797 1 98.19 417 GLN B O 1
ATOM 7022 N N . ILE B 1 418 ? -4.805 28.062 21.094 1 97.69 418 ILE B N 1
ATOM 7023 C CA . ILE B 1 418 ? -4.039 27.078 21.859 1 97.69 418 ILE B CA 1
ATOM 7024 C C . ILE B 1 418 ? -2.545 27.297 21.625 1 97.69 418 ILE B C 1
ATOM 7026 O O . ILE B 1 418 ? -2.117 27.562 20.5 1 97.69 418 ILE B O 1
ATOM 7030 N N . ALA B 1 419 ? -1.745 27.266 22.734 1 96.56 419 ALA B N 1
ATOM 7031 C CA . ALA B 1 419 ? -0.292 27.344 22.594 1 96.56 419 ALA B CA 1
ATOM 7032 C C . ALA B 1 419 ? 0.255 26.094 21.906 1 96.56 419 ALA B C 1
ATOM 7034 O O . ALA B 1 419 ? 0.18 25 22.469 1 96.56 419 ALA B O 1
ATOM 7035 N N . THR B 1 420 ? 0.874 26.25 20.719 1 96.31 420 THR B N 1
ATOM 7036 C CA . THR B 1 420 ? 1.228 25.078 19.938 1 96.31 420 THR B CA 1
ATOM 7037 C C . THR B 1 420 ? 2.74 24.969 19.766 1 96.31 420 THR B C 1
ATOM 7039 O O . THR B 1 420 ? 3.229 24.141 19.016 1 96.31 420 THR B O 1
ATOM 7042 N N . GLU B 1 421 ? 3.473 25.781 20.453 1 93.75 421 GLU B N 1
ATOM 7043 C CA . GLU B 1 421 ? 4.918 25.859 20.266 1 93.75 421 GLU B CA 1
ATOM 7044 C C . GLU B 1 421 ? 5.57 24.484 20.359 1 93.75 421 GLU B C 1
ATOM 7046 O O . GLU B 1 421 ? 6.391 24.125 19.516 1 93.75 421 GLU B O 1
ATOM 7051 N N . VAL B 1 422 ? 5.215 23.672 21.312 1 90.5 422 VAL B N 1
ATOM 7052 C CA . VAL B 1 422 ? 5.832 22.375 21.562 1 90.5 422 VAL B CA 1
ATOM 7053 C C . VAL B 1 422 ? 5.496 21.422 20.406 1 90.5 422 VAL B C 1
ATOM 7055 O O . VAL B 1 422 ? 6.316 20.578 20.031 1 90.5 422 VAL B O 1
ATOM 7058 N N . LEU B 1 423 ? 4.316 21.5 19.891 1 93.31 423 LEU B N 1
ATOM 7059 C CA . LEU B 1 423 ? 3.912 20.703 18.734 1 93.31 423 LEU B CA 1
ATOM 7060 C C . LEU B 1 423 ? 4.676 21.125 17.484 1 93.31 423 LEU B C 1
ATOM 7062 O O . LEU B 1 423 ? 5.125 20.281 16.719 1 93.31 423 LEU B O 1
ATOM 7066 N N . ASN B 1 424 ? 4.879 22.391 17.344 1 94.81 424 ASN B N 1
ATOM 7067 C CA . ASN B 1 424 ? 5.57 22.938 16.188 1 94.81 424 ASN B CA 1
ATOM 7068 C C . ASN B 1 424 ? 7.027 22.484 16.141 1 94.81 424 ASN B C 1
ATOM 7070 O O . ASN B 1 424 ? 7.637 22.469 15.062 1 94.81 424 ASN B O 1
ATOM 7074 N N . MET B 1 425 ? 7.559 22.156 17.281 1 91.44 425 MET B N 1
ATOM 7075 C CA . MET B 1 425 ? 8.93 21.656 17.344 1 91.44 425 MET B CA 1
ATOM 7076 C C . MET B 1 425 ? 9.062 20.359 16.562 1 91.44 425 MET B C 1
ATOM 7078 O O . MET B 1 425 ? 10.148 20.031 16.078 1 91.44 425 MET B O 1
ATOM 7082 N N . GLY B 1 426 ? 7.93 19.703 16.391 1 89.81 426 GLY B N 1
ATOM 7083 C CA . GLY B 1 426 ? 7.926 18.453 15.648 1 89.81 426 GLY B CA 1
ATOM 7084 C C . GLY B 1 426 ? 7.695 18.656 14.164 1 89.81 426 GLY B C 1
ATOM 7085 O O . GLY B 1 426 ? 7.734 17.688 13.391 1 89.81 426 GLY B O 1
ATOM 7086 N N . GLY B 1 427 ? 7.375 19.828 13.742 1 92.69 427 GLY B N 1
ATOM 7087 C CA . GLY B 1 427 ? 7.332 20.125 12.32 1 92.69 427 GLY B CA 1
ATOM 7088 C C . GLY B 1 427 ? 5.926 20.359 11.797 1 92.69 427 GLY B C 1
ATOM 7089 O O . GLY B 1 427 ? 5.719 20.5 10.594 1 92.69 427 GLY B O 1
ATOM 7090 N N . GLY B 1 428 ? 4.957 20.453 12.695 1 94.69 428 GLY B N 1
ATOM 7091 C CA . GLY B 1 428 ? 3.586 20.672 12.258 1 94.69 428 GLY B CA 1
ATOM 7092 C C . GLY B 1 428 ? 2.725 21.344 13.305 1 94.69 428 GLY B C 1
ATOM 7093 O O . GLY B 1 428 ? 3.24 21.906 14.281 1 94.69 428 GLY B O 1
ATOM 7094 N N . GLY B 1 429 ? 1.474 21.391 13.031 1 97.12 429 GLY B N 1
ATOM 7095 C CA . GLY B 1 429 ? 0.53 22.047 13.922 1 97.12 429 GLY B CA 1
ATOM 7096 C C . GLY B 1 429 ? -0.731 21.234 14.156 1 97.12 429 GLY B C 1
ATOM 7097 O O . GLY B 1 429 ? -0.706 20.016 14.109 1 97.12 429 GLY B O 1
ATOM 7098 N N . MET B 1 430 ? -1.757 21.953 14.539 1 98.62 430 MET B N 1
ATOM 7099 C CA . MET B 1 430 ? -2.977 21.281 14.984 1 98.62 430 MET B CA 1
ATOM 7100 C C . MET B 1 430 ? -3.713 20.641 13.812 1 98.62 430 MET B C 1
ATOM 7102 O O . MET B 1 430 ? -4.348 19.594 13.969 1 98.62 430 MET B O 1
ATOM 7106 N N . HIS B 1 431 ? -3.648 21.25 12.617 1 98.75 431 HIS B N 1
ATOM 7107 C CA . HIS B 1 431 ? -4.227 20.625 11.438 1 98.75 431 HIS B CA 1
ATOM 7108 C C . HIS B 1 431 ? -3.551 19.281 11.148 1 98.75 431 HIS B C 1
ATOM 7110 O O . HIS B 1 431 ? -4.223 18.297 10.844 1 98.75 431 HIS B O 1
ATOM 7116 N N . CYS B 1 432 ? -2.26 19.266 11.312 1 98.12 432 CYS B N 1
ATOM 7117 C CA . CYS B 1 432 ? -1.431 18.125 10.953 1 98.12 432 CYS B CA 1
ATOM 7118 C C . CYS B 1 432 ? -1.729 16.922 11.844 1 98.12 432 CYS B C 1
ATOM 7120 O O . CYS B 1 432 ? -1.494 15.773 11.453 1 98.12 432 CYS B O 1
ATOM 7122 N N . ILE B 1 433 ? -2.27 17.141 13.023 1 98.19 433 ILE B N 1
ATOM 7123 C CA . ILE B 1 433 ? -2.461 16.031 13.938 1 98.19 433 ILE B CA 1
ATOM 7124 C C . ILE B 1 433 ? -3.941 15.656 14.008 1 98.19 433 ILE B C 1
ATOM 7126 O O . ILE B 1 433 ? -4.379 14.984 14.945 1 98.19 433 ILE B O 1
ATOM 7130 N N . THR B 1 434 ? -4.75 16.109 13.031 1 98.75 434 THR B N 1
ATOM 7131 C CA . THR B 1 434 ? -6.18 15.82 12.992 1 98.75 434 THR B CA 1
ATOM 7132 C C . THR B 1 434 ? -6.617 15.438 11.578 1 98.75 434 THR B C 1
ATOM 7134 O O . THR B 1 434 ? -5.973 15.82 10.602 1 98.75 434 THR B O 1
ATOM 7137 N N . GLN B 1 435 ? -7.629 14.688 11.5 1 98.62 435 GLN B N 1
ATOM 7138 C CA . GLN B 1 435 ? -8.328 14.383 10.25 1 98.62 435 GLN B CA 1
ATOM 7139 C C . GLN B 1 435 ? -9.836 14.336 10.469 1 98.62 435 GLN B C 1
ATOM 7141 O O . GLN B 1 435 ? -10.328 13.633 11.344 1 98.62 435 GLN B O 1
ATOM 7146 N N . GLN B 1 436 ? -10.57 15.094 9.711 1 98 436 GLN B N 1
ATOM 7147 C CA . GLN B 1 436 ? -12.016 15.133 9.867 1 98 436 GLN B CA 1
ATOM 7148 C C . GLN B 1 436 ? -12.672 13.945 9.164 1 98 436 GLN B C 1
ATOM 7150 O O . GLN B 1 436 ? -12.219 13.516 8.102 1 98 436 GLN B O 1
ATOM 7155 N N . MET B 1 437 ? -13.648 13.391 9.742 1 98.25 437 MET B N 1
ATOM 7156 C CA . MET B 1 437 ? -14.602 12.477 9.109 1 98.25 437 MET B CA 1
ATOM 7157 C C . MET B 1 437 ? -15.914 13.195 8.805 1 98.25 437 MET B C 1
ATOM 7159 O O . MET B 1 437 ? -16.672 13.523 9.719 1 98.25 437 MET B O 1
ATOM 7163 N N . PRO B 1 438 ? -16.203 13.43 7.535 1 97 438 PRO B N 1
ATOM 7164 C CA . PRO B 1 438 ? -17.406 14.18 7.18 1 97 438 PRO B CA 1
ATOM 7165 C C . PRO B 1 438 ? -18.688 13.461 7.578 1 97 438 PRO B C 1
ATOM 7167 O O . PRO B 1 438 ? -18.75 12.227 7.539 1 97 438 PRO B O 1
ATOM 7170 N N . ALA B 1 439 ? -19.656 14.266 7.898 1 94.5 439 ALA B N 1
ATOM 7171 C CA . ALA B 1 439 ? -20.984 13.711 8.094 1 94.5 439 ALA B CA 1
ATOM 7172 C C . ALA B 1 439 ? -21.609 13.273 6.77 1 94.5 439 ALA B C 1
ATOM 7174 O O . ALA B 1 439 ? -21.281 13.828 5.715 1 94.5 439 ALA B O 1
ATOM 7175 N N . LEU B 1 440 ? -22.422 12.266 6.805 1 91.44 440 LEU B N 1
ATOM 7176 C CA . LEU B 1 440 ? -23.062 11.758 5.598 1 91.44 440 LEU B CA 1
ATOM 7177 C C . LEU B 1 440 ? -24.312 12.578 5.258 1 91.44 440 LEU B C 1
ATOM 7179 O O . LEU B 1 440 ? -24.984 13.086 6.152 1 91.44 440 LEU B O 1
#

Nearest PDB structures (foldseek):
  1xkn-assembly1_A  TM=8.603E-01  e=2.525E-29  Chlorobaculum tepidum TLS
  6nib-assembly1_A-2  TM=8.597E-01  e=1.425E-26  Medicago truncatula
  2jer-assembly2_H  TM=8.063E-01  e=2.768E-26  Enterococcus faecalis
  2ewo-assembly3_H  TM=8.304E-01  e=7.721E-26  Streptococcus mutans
  2q3u-assembly2_B  TM=8.151E-01  e=1.780E-24  Arabidopsis thaliana

Foldseek 3Di:
DAQAAQQAAFQEKEWEDADDVDPDCVVLQFFCPVPCNLVQHCCNFPVLVVVVQVLVLLPCVVVPPPPDPSRHYAYEYEYADPVVVVVSLVSNCVPPNDDSVSCVRHYHYHHAQAHGQQCQFQAFRWADDVVVGAIETEQAFEQLLVQGDSPDPNSVRSSCRRVVVCVVVVHYYHYALFRTTRLQWAWQRAQEIEGEPVSRCVRCVVSPDDDCVVVLVRCCVRRNRRGHVDYQYQYDWAQQLQAAQLQDDRPPDLAGHARHSGHGCLQAWYHLHNAEIEGEAEDPVDDDPSSVVNNVSRVVSVVSVCCCQVPVCVVPGHHYYDYAYFADWDKDWHAPNTSRLVVSCVHNHPVRDDSVVCRVPGGIYTFSGGQSLWRHHDAEIEGEQADDPPDDVVSVVSNVVNQVVVCVSCVRHHYHYGHFRSVRSNHGGDNSSMDGHRRD/DAQAAQQAAFQEKEWEDADDCVVDPCPLLQFVPVPCNLVQNCCNFPVLVVVVQVLVLLPCVVVPPPPDPSRHYAYEYEYADPVVVVVSLVSNVPDPDDDSVSCVRHYHYHHAQAHGQQCQFQAFRWADDVVVQAIETEQAFEQLLVQGDSPDPNSVRSSCRRVVVCVVVVHYYHYALFRTTRLQWAWQRAQEIEGEPVSRCVRCVVSPDDDCVVVLVRCCVRRNRRGHVDYQYQYDWAQQLQAAQLQDDRPPDLATHARHSGHGCLQAWYDLHNAEIEGEAEDPVDDDPSSVVNNVSRVVSVVSVCCCQVPVCVVPGHHYYDYAYFADWDKDWHAPNGSRLVVSCVHNHPVRDDSVVCRVPGGIYTFSGGQSLWRHHDAEIEGEQADDPPDDVVSVVSNVVNQVVVCVSCVRHHYHYGHFRSVRSNHGGDNSSMDGHRRD

Secondary structure (DSSP, 8-state):
-B---TTS-EEEEEEE-----SSS--TTSSS--SS-TTTT-HIIIIIHHHHHHHHHHT-GGG---TTS-----EEEEEESSTHHHHHHHHHHHHSTT--HHHHHHHEEEEE---S-S-HHHHS-EEEEETTTTEEEEEEEE--TTTTS-TTSHHHHHHHTHHHHHHHHHT--EEEEEEE--GGG-EE-SSSEEEEEHHHHHHHTGGGT--SHHHHHHHHHHHH-TTTSSEEEEE-S---GGGS-GGG-BPTTSSEEE-S--SS-GGGTEEESSSSEEEEEE--TT--SHHHHHHHHHHHHHHHHHHHIIIIISTTT---EEEEEEPPP--EEEE-TTSHHHHHHTTPPPTT---TGGGTTS-EEEE----SSS-EE-SSEEEEEE---TTS-HHHHHHHHHHHHHHHHH-TTSEEEEEE-HHHHTTT--TTTT-EEEE--/-B---TTS-EEEEEEEPPPP-SSS----SSB--SS-TTTT-HIIIIIHHHHHHHHHHT-GGG---TTS-----EEEEEESSTHHHHHHHHHHHHSTT--HHHHHHHEEEEE---S-S-HHHHS-EEEEETTTTEEEEEEEE--TTTTS-TTSHHHHHHHTHHHHHHHHHT--EEEEEEE--GGG-EE-SSSEEEEEHHHHHHHTGGGT--SHHHHHHHHHHHH-TTTSSEEEEE-S---GGGS-GGG-BPTTSSEEE-S--SS-GGGTEEESSSSEEEEEE--TT--SHHHHHHHHHHHHHHHHHHHIIIIISTTT---EEEEEEPPP--EEEE-TTBHHHHHHTTPPPTT---GGGGTTS-EEEE----SSS-EE-SSEEEEEE---TTS-HHHHHHHHHHHHHHHHH-TTSEEEEEE-HHHHTTT--TTTT-EEEE--

Solvent-accessible surface area (backbone atoms only — not comparable to full-atom values): 45350 Å² total; per-residue (Å²): 88,31,37,71,22,64,66,49,63,47,35,27,40,33,33,36,52,51,56,63,54,72,90,67,73,23,52,63,34,32,58,76,36,81,86,47,65,56,74,46,27,40,57,68,51,35,50,47,54,49,52,51,52,58,52,57,52,66,35,56,82,77,46,72,68,82,79,61,76,78,73,75,54,36,35,38,37,34,29,82,46,77,70,50,55,58,52,53,52,52,56,47,51,74,34,94,75,49,54,66,64,57,49,69,72,25,49,46,80,40,78,49,77,67,67,55,27,52,22,24,42,37,36,55,45,51,28,35,32,64,91,79,60,45,59,34,30,47,42,44,39,37,23,70,68,70,76,40,50,70,36,35,67,68,16,50,47,37,35,42,35,24,36,47,50,26,43,74,68,69,42,54,57,29,49,39,42,47,40,53,46,45,44,36,56,36,42,27,46,75,13,38,26,38,33,31,45,56,47,47,50,64,58,21,57,66,42,75,50,88,50,70,65,62,51,51,54,49,47,25,63,73,30,16,51,64,20,37,63,42,70,47,72,36,72,50,68,38,52,66,44,24,28,44,34,42,55,25,59,42,84,96,52,80,32,31,37,16,59,14,61,41,20,44,31,35,49,42,44,39,55,66,37,75,39,36,34,40,32,43,35,64,57,85,86,55,75,51,72,64,45,48,54,37,37,53,39,42,50,53,45,49,54,52,49,48,48,44,32,66,62,74,32,37,86,80,45,67,59,44,80,44,78,36,67,55,46,72,89,51,72,44,76,38,39,80,75,20,12,56,41,57,56,57,64,73,52,74,32,73,69,64,57,56,68,73,83,43,45,90,39,76,40,37,31,30,35,26,57,33,52,54,23,36,36,66,55,79,37,33,31,43,33,52,31,76,61,51,93,92,55,62,68,68,45,45,51,48,41,51,53,51,50,52,53,49,43,66,76,35,70,87,34,50,74,44,71,41,55,37,65,60,39,7,50,61,26,35,45,60,29,37,32,29,28,64,33,67,49,112,87,30,36,72,21,65,68,48,63,46,35,28,40,33,34,35,53,50,62,74,30,75,76,89,57,51,32,76,14,36,50,68,36,83,86,46,64,57,73,39,26,41,57,68,50,34,49,48,54,49,52,50,50,56,52,56,52,64,36,57,82,77,46,71,70,82,79,62,76,81,72,72,56,36,36,38,36,34,28,82,44,77,70,52,54,57,51,53,53,51,56,48,54,74,36,87,86,48,52,68,64,56,48,69,72,26,50,45,81,40,76,48,78,65,66,54,25,53,23,25,43,38,35,54,44,54,29,35,32,64,91,76,61,44,60,34,29,47,42,42,38,38,22,69,67,70,78,39,51,71,34,34,68,69,15,50,47,36,35,41,36,24,36,47,50,26,43,74,70,69,41,55,57,30,47,40,42,46,39,54,44,44,46,36,56,36,41,28,46,73,14,38,25,38,32,31,44,55,48,47,50,64,58,21,57,65,42,74,50,89,49,70,64,63,53,52,53,49,46,24,64,72,31,16,51,65,21,37,64,40,71,48,73,36,73,51,67,38,52,65,43,23,29,45,34,42,54,26,58,42,86,96,53,81,33,29,37,16,60,15,59,41,19,43,30,36,50,42,44,39,56,67,38,75,37,35,35,39,31,46,35,63,54,84,87,55,75,50,70,64,44,49,54,36,36,54,39,40,50,52,43,49,54,50,49,50,49,43,32,65,62,74,32,39,85,81,44,69,60,42,81,44,79,37,66,53,46,72,89,49,73,45,74,39,37,80,76,19,20,56,41,58,55,56,64,72,52,75,33,73,68,64,59,56,66,74,84,41,45,92,39,78,40,37,31,30,36,26,58,33,52,55,22,35,37,63,54,80,38,31,30,43,31,53,29,78,62,50,95,91,55,62,68,69,45,44,52,48,42,51,51,52,50,52,51,50,42,66,74,36,70,87,35,48,72,43,72,40,55,39,66,59,38,7,51,60,26,36,44,59,29,37,31,29,30,64,33,65,49,111